Protein AF-A0A1W9TWG0-F1 (afdb_monomer_lite)

Structure (mmCIF, N/CA/C/O backbone):
data_AF-A0A1W9TWG0-F1
#
_entry.id   AF-A0A1W9TWG0-F1
#
loop_
_atom_site.group_PDB
_atom_site.id
_atom_site.type_symbol
_atom_site.label_atom_id
_atom_site.label_alt_id
_atom_site.label_comp_id
_atom_site.label_asym_id
_atom_site.label_entity_id
_atom_site.label_seq_id
_atom_site.pdbx_PDB_ins_code
_atom_site.Cartn_x
_atom_site.Cartn_y
_atom_site.Cartn_z
_atom_site.occupancy
_atom_site.B_iso_or_equiv
_atom_site.auth_seq_id
_atom_site.auth_comp_id
_atom_site.auth_asym_id
_atom_site.auth_atom_id
_atom_site.pdbx_PDB_model_num
ATOM 1 N N . MET A 1 1 ? 49.965 -19.515 -111.717 1.00 33.22 1 MET A N 1
ATOM 2 C CA . MET A 1 1 ? 51.023 -20.525 -111.498 1.00 33.22 1 MET A CA 1
ATOM 3 C C . MET A 1 1 ? 50.526 -21.416 -110.362 1.00 33.22 1 MET A C 1
ATOM 5 O O . MET A 1 1 ? 50.340 -20.878 -109.284 1.00 33.22 1 MET A O 1
ATOM 9 N N . VAL A 1 2 ? 49.894 -22.566 -110.669 1.00 27.19 2 VAL A N 1
ATOM 10 C CA . VAL A 1 2 ? 50.520 -23.920 -110.771 1.00 27.19 2 VAL A CA 1
ATOM 11 C C . VAL A 1 2 ? 50.872 -24.399 -109.342 1.00 27.19 2 VAL A C 1
ATOM 13 O O . VAL A 1 2 ? 51.650 -23.713 -108.697 1.00 27.19 2 VAL A O 1
ATOM 16 N N . THR A 1 3 ? 50.314 -25.463 -108.739 1.00 30.88 3 THR A N 1
ATOM 17 C CA . THR A 1 3 ? 49.701 -26.704 -109.271 1.00 30.88 3 THR A CA 1
ATOM 18 C C . THR A 1 3 ? 48.896 -27.484 -108.217 1.00 30.88 3 THR A C 1
ATOM 20 O O . THR A 1 3 ? 49.193 -27.428 -107.026 1.00 30.88 3 THR A O 1
ATOM 23 N N . GLU A 1 4 ? 47.938 -28.272 -108.717 1.00 33.22 4 GLU A N 1
ATOM 24 C CA . GLU A 1 4 ? 47.316 -29.463 -108.116 1.00 33.22 4 GLU A CA 1
ATOM 25 C C . GLU A 1 4 ? 48.269 -30.676 -108.036 1.00 33.22 4 GLU A C 1
ATOM 27 O O . GLU A 1 4 ? 49.198 -30.784 -108.837 1.00 33.22 4 GLU A O 1
ATOM 32 N N . SER A 1 5 ? 47.976 -31.612 -107.120 1.00 31.58 5 SER A N 1
ATOM 33 C CA . SER A 1 5 ? 48.019 -33.102 -107.223 1.00 31.58 5 SER A CA 1
ATOM 34 C C . SER A 1 5 ? 48.034 -33.665 -105.784 1.00 31.58 5 SER A C 1
ATOM 36 O O . SER A 1 5 ? 48.698 -33.102 -104.924 1.00 31.58 5 SER A O 1
ATOM 38 N N . ASP A 1 6 ? 47.290 -34.683 -105.346 1.00 30.31 6 ASP A N 1
ATOM 39 C CA . ASP A 1 6 ? 46.602 -35.788 -106.011 1.00 30.31 6 ASP A CA 1
ATOM 40 C C . ASP A 1 6 ? 45.391 -36.263 -105.181 1.00 30.31 6 ASP A C 1
ATOM 42 O O . ASP A 1 6 ? 45.410 -36.262 -103.947 1.00 30.31 6 ASP A O 1
ATOM 46 N N . LYS A 1 7 ? 44.347 -36.741 -105.871 1.00 31.34 7 LYS A N 1
ATOM 47 C CA . LYS A 1 7 ? 43.267 -37.564 -105.303 1.00 31.34 7 LYS A CA 1
ATOM 48 C C . LYS A 1 7 ? 43.624 -39.047 -105.455 1.00 31.34 7 LYS A C 1
ATOM 50 O O . LYS A 1 7 ? 43.860 -39.498 -106.570 1.00 31.34 7 LYS A O 1
ATOM 55 N N . GLN A 1 8 ? 43.495 -39.831 -104.385 1.00 29.28 8 GLN A N 1
ATOM 56 C CA . GLN A 1 8 ? 43.175 -41.261 -104.473 1.00 29.28 8 GLN A CA 1
ATOM 57 C C . GLN A 1 8 ? 41.851 -41.523 -103.750 1.00 29.28 8 GLN A C 1
ATOM 59 O O . GLN A 1 8 ? 41.703 -41.241 -102.563 1.00 29.28 8 GLN A O 1
ATOM 64 N N . VAL A 1 9 ? 40.876 -42.040 -104.497 1.00 31.62 9 VAL A N 1
ATOM 65 C CA . VAL A 1 9 ? 39.598 -42.549 -103.990 1.00 31.62 9 VAL A CA 1
ATOM 66 C C . VAL A 1 9 ? 39.815 -44.001 -103.561 1.00 31.62 9 VAL A C 1
ATOM 68 O O . VAL A 1 9 ? 40.281 -44.806 -104.363 1.00 31.62 9 VAL A O 1
ATOM 71 N N . VAL A 1 10 ? 39.459 -44.339 -102.319 1.00 34.66 10 VAL A N 1
ATOM 72 C CA . VAL A 1 10 ? 39.312 -45.727 -101.852 1.00 34.66 10 VAL A CA 1
ATOM 73 C C . VAL A 1 10 ? 37.881 -45.911 -101.352 1.00 34.66 10 VAL A C 1
ATOM 75 O O . VAL A 1 10 ? 37.401 -45.158 -100.505 1.00 34.66 10 VAL A O 1
ATOM 78 N N . ASP A 1 11 ? 37.211 -46.898 -101.936 1.00 30.22 11 ASP A N 1
ATOM 79 C CA . ASP A 1 11 ? 35.809 -47.271 -101.756 1.00 30.22 11 ASP A CA 1
ATOM 80 C C . ASP A 1 11 ? 35.572 -47.927 -100.374 1.00 30.22 11 ASP A C 1
ATOM 82 O O . ASP A 1 11 ? 36.317 -48.825 -99.969 1.00 30.22 11 ASP A O 1
ATOM 86 N N . PHE A 1 12 ? 34.557 -47.486 -99.617 1.00 36.38 12 PHE A N 1
ATOM 87 C CA . PHE A 1 12 ? 34.280 -47.968 -98.252 1.00 36.38 12 PHE A CA 1
ATOM 88 C C . PHE A 1 12 ? 33.186 -49.049 -98.229 1.00 36.38 12 PHE A C 1
ATOM 90 O O . PHE A 1 12 ? 32.016 -48.796 -98.506 1.00 36.38 12 PHE A O 1
ATOM 97 N N . ASN A 1 13 ? 33.554 -50.257 -97.793 1.00 38.19 13 ASN A N 1
ATOM 98 C CA . ASN A 1 13 ? 32.655 -51.405 -97.643 1.00 38.19 13 ASN A CA 1
ATOM 99 C C . ASN A 1 13 ? 31.834 -51.312 -96.327 1.00 38.19 13 ASN A C 1
ATOM 101 O O . ASN A 1 13 ? 32.336 -51.564 -95.228 1.00 38.19 13 ASN A O 1
ATOM 105 N N . PHE A 1 14 ? 30.557 -50.928 -96.431 1.00 40.69 14 PHE A N 1
ATOM 106 C CA . PHE A 1 14 ? 29.644 -50.589 -95.322 1.00 40.69 14 PHE A CA 1
ATOM 107 C C . PHE A 1 14 ? 29.202 -51.694 -94.312 1.00 40.69 14 PHE A C 1
ATOM 109 O O . PHE A 1 14 ? 28.726 -51.318 -93.234 1.00 40.69 14 PHE A O 1
ATOM 116 N N . PRO A 1 15 ? 29.341 -53.025 -94.514 1.00 42.12 15 PRO A N 1
ATOM 117 C CA . PRO A 1 15 ? 28.798 -54.007 -93.555 1.00 42.12 15 PRO A CA 1
ATOM 118 C C . PRO A 1 15 ? 29.625 -54.229 -92.272 1.00 42.12 15 PRO A C 1
ATOM 120 O O . PRO A 1 15 ? 29.089 -54.719 -91.276 1.00 42.12 15 PRO A O 1
ATOM 123 N N . VAL A 1 16 ? 30.914 -53.865 -92.242 1.00 44.03 16 VAL A N 1
ATOM 124 C CA . VAL A 1 16 ? 31.812 -54.120 -91.086 1.00 44.03 16 VAL A CA 1
ATOM 125 C C . VAL A 1 16 ? 31.687 -53.042 -89.994 1.00 44.03 16 VAL A C 1
ATOM 127 O O . VAL A 1 16 ? 31.912 -53.306 -88.809 1.00 44.03 16 VAL A O 1
ATOM 130 N N . LEU A 1 17 ? 31.236 -51.838 -90.357 1.00 39.91 17 LEU A N 1
ATOM 131 C CA . LEU A 1 17 ? 31.083 -50.701 -89.442 1.00 39.91 17 LEU A CA 1
ATOM 132 C C . LEU A 1 17 ? 29.897 -50.843 -88.476 1.00 39.91 17 LEU A C 1
ATOM 134 O O . LEU A 1 17 ? 29.969 -50.336 -87.357 1.00 39.91 17 LEU A O 1
ATOM 138 N N . LYS A 1 18 ? 28.840 -51.583 -88.837 1.00 42.19 18 LYS A N 1
ATOM 139 C CA . LYS A 1 18 ? 27.609 -51.680 -88.025 1.00 42.19 18 LYS A CA 1
ATOM 140 C C . LYS A 1 18 ? 27.750 -52.575 -86.781 1.00 42.19 18 LYS A C 1
ATOM 142 O O . LYS A 1 18 ? 27.095 -52.332 -85.774 1.00 42.19 18 LYS A O 1
ATOM 147 N N . LYS A 1 19 ? 28.644 -53.576 -86.808 1.00 43.97 19 LYS A N 1
ATOM 148 C CA . LYS A 1 19 ? 28.924 -54.451 -85.646 1.00 43.97 19 LYS A CA 1
ATOM 149 C C . LYS A 1 19 ? 29.915 -53.840 -84.646 1.00 43.97 19 LYS A C 1
ATOM 151 O O . LYS A 1 19 ? 29.795 -54.101 -83.455 1.00 43.97 19 LYS A O 1
ATOM 156 N N . ARG A 1 20 ? 30.867 -53.010 -85.100 1.00 43.84 20 ARG A N 1
ATOM 157 C CA . ARG A 1 20 ? 31.838 -52.325 -84.219 1.00 43.84 20 ARG A CA 1
ATOM 158 C C . ARG A 1 20 ? 31.270 -51.064 -83.559 1.00 43.84 20 ARG A C 1
ATOM 160 O O . ARG A 1 20 ? 31.568 -50.816 -82.398 1.00 43.84 20 ARG A O 1
ATOM 167 N N . THR A 1 21 ? 30.404 -50.314 -84.242 1.00 47.66 21 THR A N 1
ATOM 168 C CA . THR A 1 21 ? 29.765 -49.108 -83.673 1.00 47.66 21 THR A CA 1
ATOM 169 C C . THR A 1 21 ? 28.798 -49.425 -82.528 1.00 47.66 21 THR A C 1
ATOM 171 O O . THR A 1 21 ? 28.795 -48.714 -81.529 1.00 47.66 21 THR A O 1
ATOM 174 N N . GLY A 1 22 ? 28.047 -50.531 -82.602 1.00 45.66 22 GLY A N 1
ATOM 175 C CA . GLY A 1 22 ? 27.127 -50.941 -81.529 1.00 45.66 22 GLY A CA 1
ATOM 176 C C . GLY A 1 22 ? 27.809 -51.334 -80.209 1.00 45.66 22 GLY A C 1
ATOM 177 O O . GLY A 1 22 ? 27.237 -51.120 -79.144 1.00 45.66 22 GLY A O 1
ATOM 178 N N . ILE A 1 23 ? 29.036 -51.866 -80.259 1.00 50.47 23 ILE A N 1
ATOM 179 C CA . ILE A 1 23 ? 29.819 -52.224 -79.062 1.00 50.47 23 ILE A CA 1
ATOM 180 C C . ILE A 1 23 ? 30.427 -50.965 -78.430 1.00 50.47 23 ILE A C 1
ATOM 182 O O . ILE A 1 23 ? 30.284 -50.762 -77.229 1.00 50.47 23 ILE A O 1
ATOM 186 N N . VAL A 1 24 ? 30.992 -50.068 -79.245 1.00 49.44 24 VAL A N 1
ATOM 187 C CA . VAL A 1 24 ? 31.608 -48.813 -78.776 1.00 49.44 24 VAL A CA 1
ATOM 188 C C . VAL A 1 24 ? 30.578 -47.867 -78.146 1.00 49.44 24 VAL A C 1
ATOM 190 O O . VAL A 1 24 ? 30.860 -47.262 -77.118 1.00 49.44 24 VAL A O 1
ATOM 193 N N . ILE A 1 25 ? 29.361 -47.776 -78.697 1.00 49.97 25 ILE A N 1
ATOM 194 C CA . ILE A 1 25 ? 28.283 -46.953 -78.117 1.00 49.97 25 ILE A CA 1
ATOM 195 C C . ILE A 1 25 ? 27.791 -47.541 -76.782 1.00 49.97 25 ILE A C 1
ATOM 197 O O . ILE A 1 25 ? 27.509 -46.796 -75.844 1.00 49.97 25 ILE A O 1
ATOM 201 N N . LYS A 1 26 ? 27.730 -48.875 -76.661 1.00 52.06 26 LYS A N 1
ATOM 202 C CA . LYS A 1 26 ? 27.318 -49.554 -75.423 1.00 52.06 26 LYS A CA 1
ATOM 203 C C . LYS A 1 26 ? 28.380 -49.428 -74.323 1.00 52.06 26 LYS A C 1
ATOM 205 O O . LYS A 1 26 ? 28.030 -49.175 -73.175 1.00 52.06 26 LYS A O 1
ATOM 210 N N . GLU A 1 27 ? 29.661 -49.544 -74.668 1.00 51.03 27 GLU A N 1
ATOM 211 C CA . GLU A 1 27 ? 30.779 -49.354 -73.733 1.00 51.03 27 GLU A CA 1
ATOM 212 C C . GLU A 1 27 ? 30.947 -47.889 -73.309 1.00 51.03 27 GLU A C 1
ATOM 214 O O . GLU A 1 27 ? 31.139 -47.623 -72.123 1.00 51.03 27 GLU A O 1
ATOM 219 N N . ALA A 1 28 ? 30.781 -46.933 -74.231 1.00 51.81 28 ALA A N 1
ATOM 220 C CA . ALA A 1 28 ? 30.782 -45.505 -73.912 1.00 51.81 28 ALA A CA 1
ATOM 221 C C . ALA A 1 28 ? 29.622 -45.131 -72.972 1.00 51.81 28 ALA A C 1
ATOM 223 O O . ALA A 1 28 ? 29.836 -44.431 -71.987 1.00 51.81 28 ALA A O 1
ATOM 224 N N . GLY A 1 29 ? 28.416 -45.667 -73.205 1.00 53.62 29 GLY A N 1
ATOM 225 C CA . GLY A 1 29 ? 27.268 -45.464 -72.316 1.00 53.62 29 GLY A CA 1
ATOM 226 C C . GLY A 1 29 ? 27.478 -46.038 -70.909 1.00 53.62 29 GLY A C 1
ATOM 227 O O . GLY A 1 29 ? 27.144 -45.384 -69.923 1.00 53.62 29 GLY A O 1
ATOM 228 N N . VAL A 1 30 ? 28.082 -47.227 -70.787 1.00 58.00 30 VAL A N 1
ATOM 229 C CA . VAL A 1 30 ? 28.415 -47.835 -69.483 1.00 58.00 30 VAL A CA 1
ATOM 230 C C . VAL A 1 30 ? 29.501 -47.043 -68.751 1.00 58.00 30 VAL A C 1
ATOM 232 O O . VAL A 1 30 ? 29.401 -46.871 -67.536 1.00 58.00 30 VAL A O 1
ATOM 235 N N . PHE A 1 31 ? 30.502 -46.528 -69.469 1.00 56.81 31 PHE A N 1
ATOM 236 C CA . PHE A 1 31 ? 31.526 -45.650 -68.907 1.00 56.81 31 PHE A CA 1
ATOM 237 C C . PHE A 1 31 ? 30.899 -44.381 -68.328 1.00 56.81 31 PHE A C 1
ATOM 239 O O . PHE A 1 31 ? 31.026 -44.138 -67.132 1.00 56.81 31 PHE A O 1
ATOM 246 N N . THR A 1 32 ? 30.125 -43.638 -69.125 1.00 56.34 32 THR A N 1
ATOM 247 C CA . THR A 1 32 ? 29.472 -42.398 -68.679 1.00 56.34 32 THR A CA 1
ATOM 248 C C . THR A 1 32 ? 28.524 -42.634 -67.500 1.00 56.34 32 THR A C 1
ATOM 250 O O . THR A 1 32 ? 28.561 -41.883 -66.527 1.00 56.34 32 THR A O 1
ATOM 253 N N . LEU A 1 33 ? 27.721 -43.706 -67.530 1.00 59.66 33 LEU A N 1
ATOM 254 C CA . LEU A 1 33 ? 26.808 -44.047 -66.433 1.00 59.66 33 LEU A CA 1
ATOM 255 C C . LEU A 1 33 ? 27.543 -44.388 -65.131 1.00 59.66 33 LEU A C 1
ATOM 257 O O . LEU A 1 33 ? 27.070 -44.016 -64.061 1.00 59.66 33 LEU A O 1
ATOM 261 N N . ARG A 1 34 ? 28.682 -45.090 -65.191 1.00 62.81 34 ARG A N 1
ATOM 262 C CA . ARG A 1 34 ? 29.454 -45.444 -63.988 1.00 62.81 34 ARG A CA 1
ATOM 263 C C . ARG A 1 34 ? 30.319 -44.288 -63.480 1.00 62.81 34 ARG A C 1
ATOM 265 O O . ARG A 1 34 ? 30.462 -44.154 -62.271 1.00 62.81 34 ARG A O 1
ATOM 272 N N . THR A 1 35 ? 30.805 -43.399 -64.348 1.00 61.53 35 THR A N 1
ATOM 273 C CA . THR A 1 35 ? 31.479 -42.157 -63.927 1.00 61.53 35 THR A CA 1
ATOM 274 C C . THR A 1 35 ? 30.525 -41.224 -63.175 1.00 61.53 35 THR A C 1
ATOM 276 O O . THR A 1 35 ? 30.912 -40.629 -62.174 1.00 61.53 35 THR A O 1
ATOM 279 N N . LEU A 1 36 ? 29.253 -41.152 -63.588 1.00 63.12 36 LEU A N 1
ATOM 280 C CA . LEU A 1 36 ? 28.221 -40.367 -62.897 1.00 63.12 36 LEU A CA 1
ATOM 281 C C . LEU A 1 36 ? 27.833 -40.926 -61.515 1.00 63.12 36 LEU A C 1
ATOM 283 O O . LEU A 1 36 ? 27.272 -40.188 -60.709 1.00 63.12 36 LEU A O 1
ATOM 287 N N . LYS A 1 37 ? 28.149 -42.192 -61.208 1.00 67.62 37 LYS A N 1
ATOM 288 C CA . LYS A 1 37 ? 27.895 -42.792 -59.886 1.00 67.62 37 LYS A CA 1
ATOM 289 C C . LYS A 1 37 ? 28.909 -42.380 -58.816 1.00 67.62 37 LYS A C 1
ATOM 291 O O . LYS A 1 37 ? 28.565 -42.397 -57.643 1.00 67.62 37 LYS A O 1
ATOM 296 N N . ILE A 1 38 ? 30.122 -41.969 -59.192 1.00 64.25 38 ILE A N 1
ATOM 297 C CA . ILE A 1 38 ? 31.173 -41.597 -58.228 1.00 64.25 38 ILE A CA 1
ATOM 298 C C . ILE A 1 38 ? 30.805 -40.329 -57.428 1.00 64.25 38 ILE A C 1
ATOM 300 O O . ILE A 1 38 ? 30.892 -40.369 -56.203 1.00 64.25 38 ILE A O 1
ATOM 304 N N . PRO A 1 39 ? 30.333 -39.224 -58.047 1.00 57.94 39 PRO A N 1
ATOM 305 C CA . PRO A 1 39 ? 29.839 -38.067 -57.296 1.00 57.94 39 PRO A CA 1
ATOM 306 C C . PRO A 1 39 ? 28.661 -38.399 -56.374 1.00 57.94 39 PRO A C 1
ATOM 308 O O . PRO A 1 39 ? 28.531 -37.797 -55.316 1.00 57.94 39 PRO A O 1
ATOM 311 N N . ILE A 1 40 ? 27.816 -39.361 -56.764 1.00 67.88 40 ILE A N 1
ATOM 312 C CA . ILE A 1 40 ? 26.667 -39.808 -55.964 1.00 67.88 40 ILE A CA 1
ATOM 313 C C . ILE A 1 40 ? 27.150 -40.575 -54.726 1.00 67.88 40 ILE A C 1
ATOM 315 O O . ILE A 1 40 ? 26.675 -40.314 -53.628 1.00 67.88 40 ILE A O 1
ATOM 319 N N . ALA A 1 41 ? 28.150 -41.442 -54.875 1.00 68.38 41 ALA A N 1
ATOM 320 C CA . ALA A 1 41 ? 28.737 -42.199 -53.769 1.00 68.38 41 ALA A CA 1
ATOM 321 C C . ALA A 1 41 ? 29.561 -41.339 -52.786 1.00 68.38 41 ALA A C 1
ATOM 323 O O . ALA A 1 41 ? 29.883 -41.783 -51.691 1.00 68.38 41 ALA A O 1
ATOM 324 N N . LEU A 1 42 ? 29.888 -40.092 -53.146 1.00 65.50 42 LEU A N 1
ATOM 325 C CA . LEU A 1 42 ? 30.499 -39.104 -52.244 1.00 65.50 42 LEU A CA 1
ATOM 326 C C . LEU A 1 42 ? 29.474 -38.390 -51.347 1.00 65.50 42 LEU A C 1
ATOM 328 O O . LEU A 1 42 ? 29.866 -37.736 -50.377 1.00 65.50 42 LEU A O 1
ATOM 332 N N . ILE A 1 43 ? 28.173 -38.493 -51.650 1.00 69.50 43 ILE A N 1
ATOM 333 C CA . ILE A 1 43 ? 27.111 -37.807 -50.902 1.00 69.50 43 ILE A CA 1
ATOM 334 C C . ILE A 1 43 ? 27.097 -38.222 -49.421 1.00 69.50 43 ILE A C 1
ATOM 336 O O . ILE A 1 43 ? 27.150 -37.310 -48.592 1.00 69.50 43 ILE A O 1
ATOM 340 N N . PRO A 1 44 ? 27.109 -39.518 -49.049 1.00 72.31 44 PRO A N 1
ATOM 341 C CA . PRO A 1 44 ? 27.108 -39.932 -47.643 1.00 72.31 44 PRO A CA 1
ATOM 342 C C . PRO A 1 44 ? 28.305 -39.368 -46.868 1.00 72.31 44 PRO A C 1
ATOM 344 O O . PRO A 1 44 ? 28.151 -38.813 -45.782 1.00 72.31 44 PRO A O 1
ATOM 347 N N . LEU A 1 45 ? 29.494 -39.392 -47.477 1.00 68.06 45 LEU A N 1
ATOM 348 C CA . LEU A 1 45 ? 30.717 -38.860 -46.875 1.00 68.06 45 LEU A CA 1
ATOM 349 C C . LEU A 1 45 ? 30.643 -37.337 -46.668 1.00 68.06 45 LEU A C 1
ATOM 351 O O . LEU A 1 45 ? 31.057 -36.815 -45.635 1.00 68.06 45 LEU A O 1
ATOM 355 N N . SER A 1 46 ? 30.072 -36.616 -47.638 1.00 62.81 46 SER A N 1
ATOM 356 C CA . SER A 1 46 ? 29.847 -35.171 -47.529 1.00 62.81 46 SER A CA 1
ATOM 357 C C . SER A 1 46 ? 28.791 -34.818 -46.477 1.00 62.81 46 SER A C 1
ATOM 359 O O . SER A 1 46 ? 28.938 -33.826 -45.765 1.00 62.81 46 SER A O 1
ATOM 361 N N . GLN A 1 47 ? 27.758 -35.650 -46.319 1.00 68.25 47 GLN A N 1
ATOM 362 C CA . GLN A 1 47 ? 26.720 -35.460 -45.310 1.00 68.25 47 GLN A CA 1
ATOM 363 C C . GLN A 1 47 ? 27.288 -35.610 -43.899 1.00 68.25 47 GLN A C 1
ATOM 365 O O . GLN A 1 47 ? 26.979 -34.783 -43.048 1.00 68.25 47 GLN A O 1
ATOM 370 N N . LEU A 1 48 ? 28.201 -36.559 -43.671 1.00 69.25 48 LEU A N 1
ATOM 371 C CA . LEU A 1 48 ? 28.884 -36.714 -42.381 1.00 69.25 48 LEU A CA 1
ATOM 372 C C . LEU A 1 48 ? 29.708 -35.491 -41.962 1.00 69.25 48 LEU A C 1
ATOM 374 O O . LEU A 1 48 ? 29.972 -35.334 -40.775 1.00 69.25 48 LEU A O 1
ATOM 378 N N . LEU A 1 49 ? 30.099 -34.619 -42.892 1.00 60.66 49 LEU A N 1
ATOM 379 C CA . LEU A 1 49 ? 30.802 -33.367 -42.591 1.00 60.66 49 LEU A CA 1
ATOM 380 C C . LEU A 1 49 ? 29.848 -32.188 -42.356 1.00 60.66 49 LEU A C 1
ATOM 382 O O . LEU A 1 49 ? 30.209 -31.235 -41.669 1.00 60.66 49 LEU A O 1
ATOM 386 N N . VAL A 1 50 ? 28.647 -32.238 -42.934 1.00 61.91 50 VAL A N 1
ATOM 387 C CA . VAL A 1 50 ? 27.674 -31.133 -42.926 1.00 61.91 50 VAL A CA 1
ATOM 388 C C . VAL A 1 50 ? 26.638 -31.281 -41.807 1.00 61.91 50 VAL A C 1
ATOM 390 O O . VAL A 1 50 ? 26.086 -30.281 -41.349 1.00 61.91 50 VAL A O 1
ATOM 393 N N . THR A 1 51 ? 26.363 -32.503 -41.346 1.00 69.62 51 THR A N 1
ATOM 394 C CA . THR A 1 51 ? 25.385 -32.754 -40.280 1.00 69.62 51 THR A CA 1
ATOM 395 C C . THR A 1 51 ? 25.841 -32.206 -38.928 1.00 69.62 51 THR A C 1
ATOM 397 O O . THR A 1 51 ? 27.022 -32.217 -38.584 1.00 69.62 51 THR A O 1
ATOM 400 N N . SER A 1 52 ? 24.876 -31.734 -38.137 1.00 58.81 52 SER A N 1
ATOM 401 C CA . SER A 1 52 ? 25.105 -31.148 -36.809 1.00 58.81 52 SER A CA 1
ATOM 402 C C . SER A 1 52 ? 25.315 -32.172 -35.689 1.00 58.81 52 SER A C 1
ATOM 404 O O . SER A 1 52 ? 25.707 -31.779 -34.589 1.00 58.81 52 SER A O 1
ATOM 406 N N . GLU A 1 53 ? 25.002 -33.441 -35.950 1.00 73.94 53 GLU A N 1
ATOM 407 C CA . GLU A 1 53 ? 25.168 -34.567 -35.026 1.00 73.94 53 GLU A CA 1
ATOM 408 C C . GLU A 1 53 ? 26.564 -35.175 -35.154 1.00 73.94 53 GLU A C 1
ATOM 410 O O . GLU A 1 53 ? 27.173 -35.114 -36.226 1.00 73.94 53 GLU A O 1
ATOM 415 N N . ASP A 1 54 ? 27.066 -35.754 -34.066 1.00 75.12 54 ASP A N 1
ATOM 416 C CA . ASP A 1 54 ? 28.382 -36.385 -34.043 1.00 75.12 54 ASP A CA 1
ATOM 417 C C . ASP A 1 54 ? 28.383 -37.610 -34.959 1.00 75.12 54 ASP A C 1
ATOM 419 O O . ASP A 1 54 ? 27.475 -38.443 -34.933 1.00 75.12 54 ASP A O 1
ATOM 423 N N . SER A 1 55 ? 29.409 -37.708 -35.797 1.00 80.25 55 SER A N 1
ATOM 424 C CA . SER A 1 55 ? 29.579 -38.846 -36.691 1.00 80.25 55 SER A CA 1
ATOM 425 C C . SER A 1 55 ? 30.108 -40.036 -35.898 1.00 80.25 55 SER A C 1
ATOM 427 O O . SER A 1 55 ? 30.987 -39.885 -35.048 1.00 80.25 55 SER A O 1
ATOM 429 N N . THR A 1 56 ? 29.604 -41.229 -36.196 1.00 81.00 56 THR A N 1
ATOM 430 C CA . THR A 1 56 ? 30.106 -42.486 -35.627 1.00 81.00 56 THR A CA 1
ATOM 431 C C . THR A 1 56 ? 31.085 -43.168 -36.580 1.00 81.00 56 THR A C 1
ATOM 433 O O . THR A 1 56 ? 31.107 -42.910 -37.786 1.00 81.00 56 THR A O 1
ATOM 436 N N . ARG A 1 57 ? 31.902 -44.076 -36.036 1.00 75.75 57 ARG A N 1
ATOM 437 C CA . ARG A 1 57 ? 32.828 -44.897 -36.827 1.00 75.75 57 ARG A CA 1
ATOM 438 C C . ARG A 1 57 ? 32.108 -45.743 -37.871 1.00 75.75 57 ARG A C 1
ATOM 440 O O . ARG A 1 57 ? 32.566 -45.810 -39.004 1.00 75.75 57 ARG A O 1
ATOM 447 N N . GLU A 1 58 ? 30.992 -46.348 -37.487 1.00 79.25 58 GLU A N 1
ATOM 448 C CA . GLU A 1 58 ? 30.178 -47.201 -38.357 1.00 79.25 58 GLU A CA 1
ATOM 449 C C . GLU A 1 58 ? 29.684 -46.413 -39.573 1.00 79.25 58 GLU A C 1
ATOM 451 O O . GLU A 1 58 ? 29.924 -46.816 -40.705 1.00 79.25 58 GLU A O 1
ATOM 456 N N . GLN A 1 59 ? 29.149 -45.208 -39.352 1.00 78.25 59 GLN A N 1
ATOM 457 C CA . GLN A 1 59 ? 28.689 -44.333 -40.432 1.00 78.25 59 GLN A CA 1
ATOM 458 C C . GLN A 1 59 ? 29.806 -43.918 -41.401 1.00 78.25 59 GLN A C 1
ATOM 460 O O . GLN A 1 59 ? 29.581 -43.869 -42.610 1.00 78.25 59 GLN A O 1
ATOM 465 N N . LEU A 1 60 ? 31.006 -43.604 -40.895 1.00 73.25 60 LEU A N 1
ATOM 466 C CA . LEU A 1 60 ? 32.147 -43.278 -41.756 1.00 73.25 60 LEU A CA 1
ATOM 467 C C . LEU A 1 60 ? 32.618 -44.503 -42.548 1.00 73.25 60 LEU A C 1
ATOM 469 O O . LEU A 1 60 ? 32.935 -44.367 -43.729 1.00 73.25 60 LEU A O 1
ATOM 473 N N . SER A 1 61 ? 32.644 -45.680 -41.918 1.00 75.00 61 SER A N 1
ATOM 474 C CA . SER A 1 61 ? 33.035 -46.932 -42.570 1.00 75.00 61 SER A CA 1
ATOM 475 C C . SER A 1 61 ? 32.068 -47.297 -43.696 1.00 75.00 61 SER A C 1
ATOM 477 O O . SER A 1 61 ? 32.512 -47.573 -44.809 1.00 75.00 61 SER A O 1
ATOM 479 N N . ASP A 1 62 ? 30.760 -47.183 -43.455 1.00 78.88 62 ASP A N 1
ATOM 480 C CA . ASP A 1 62 ? 29.718 -47.446 -44.452 1.00 78.88 62 ASP A CA 1
ATOM 481 C C . ASP A 1 62 ? 29.809 -46.474 -45.638 1.00 78.88 62 ASP A C 1
ATOM 483 O O . ASP A 1 62 ? 29.765 -46.886 -46.799 1.00 78.88 62 ASP A O 1
ATOM 487 N N . ALA A 1 63 ? 30.014 -45.180 -45.362 1.00 74.19 63 ALA A N 1
ATOM 488 C CA . ALA A 1 63 ? 30.173 -44.160 -46.397 1.00 74.19 63 ALA A CA 1
ATOM 489 C C . ALA A 1 63 ? 31.448 -44.362 -47.239 1.00 74.19 63 ALA A C 1
ATOM 491 O O . ALA A 1 63 ? 31.441 -44.127 -48.450 1.00 74.19 63 ALA A O 1
ATOM 492 N N . LEU A 1 64 ? 32.548 -44.799 -46.616 1.00 71.50 64 LEU A N 1
ATOM 493 C CA . LEU A 1 64 ? 33.775 -45.162 -47.324 1.00 71.50 64 LEU A CA 1
ATOM 494 C C . LEU A 1 64 ? 33.573 -46.430 -48.156 1.00 71.50 64 LEU A C 1
ATOM 496 O O . LEU A 1 64 ? 33.990 -46.465 -49.312 1.00 71.50 64 LEU A O 1
ATOM 500 N N . ASP A 1 65 ? 32.917 -47.451 -47.611 1.00 76.94 65 ASP A N 1
ATOM 501 C CA . ASP A 1 65 ? 32.669 -48.707 -48.313 1.00 76.94 65 ASP A CA 1
ATOM 502 C C . ASP A 1 65 ? 31.765 -48.497 -49.546 1.00 76.94 65 ASP A C 1
ATOM 504 O O . ASP A 1 65 ? 32.081 -49.018 -50.616 1.00 76.94 65 ASP A O 1
ATOM 508 N N . GLU A 1 66 ? 30.732 -47.649 -49.471 1.00 76.31 66 GLU A N 1
ATOM 509 C CA . GLU A 1 66 ? 29.883 -47.286 -50.622 1.00 76.31 66 GLU A CA 1
ATOM 510 C C . GLU A 1 66 ? 30.654 -46.524 -51.720 1.00 76.31 66 GLU A C 1
ATOM 512 O O . GLU A 1 66 ? 30.482 -46.767 -52.928 1.00 76.31 66 GLU A O 1
ATOM 517 N N . LEU A 1 67 ? 31.560 -45.632 -51.309 1.00 71.06 67 LEU A N 1
ATOM 518 C CA . LEU A 1 67 ? 32.460 -44.919 -52.210 1.00 71.06 67 LEU A CA 1
ATOM 519 C C . LEU A 1 67 ? 33.432 -45.879 -52.904 1.00 71.06 67 LEU A C 1
ATOM 521 O O . LEU A 1 67 ? 33.582 -45.828 -54.129 1.00 71.06 67 LEU A O 1
ATOM 525 N N . PHE A 1 68 ? 34.073 -46.770 -52.146 1.00 67.25 68 PHE A N 1
ATOM 526 C CA . PHE A 1 68 ? 35.024 -47.737 -52.683 1.00 67.25 68 PHE A CA 1
ATOM 527 C C . PHE A 1 68 ? 34.345 -48.752 -53.604 1.00 67.25 68 PHE A C 1
ATOM 529 O O . PHE A 1 68 ? 34.862 -48.986 -54.691 1.00 67.25 68 PHE A O 1
ATOM 536 N N . GLU A 1 69 ? 33.164 -49.273 -53.268 1.00 73.81 69 GLU A N 1
ATOM 537 C CA . GLU A 1 69 ? 32.360 -50.127 -54.163 1.00 73.81 69 GLU A CA 1
ATOM 538 C C . GLU A 1 69 ? 32.057 -49.436 -55.502 1.00 73.81 69 GLU A C 1
ATOM 540 O O . GLU A 1 69 ? 32.225 -50.007 -56.589 1.00 73.81 69 GLU A O 1
ATOM 545 N N . SER A 1 70 ? 31.699 -48.152 -55.452 1.00 69.81 70 SER A N 1
ATOM 546 C CA . SER A 1 70 ? 31.469 -47.357 -56.660 1.00 69.81 70 SER A CA 1
ATOM 547 C C . SER A 1 70 ? 32.745 -47.176 -57.491 1.00 69.81 70 SER A C 1
ATOM 549 O O . SER A 1 70 ? 32.684 -47.260 -58.722 1.00 69.81 70 SER A O 1
ATOM 551 N N . LEU A 1 71 ? 33.904 -47.014 -56.844 1.00 63.22 71 LEU A N 1
ATOM 552 C CA . LEU A 1 71 ? 35.218 -46.931 -57.494 1.00 63.22 71 LEU A CA 1
ATOM 553 C C . LEU A 1 71 ? 35.687 -48.281 -58.073 1.00 63.22 71 LEU A C 1
ATOM 555 O O . LEU A 1 71 ? 36.182 -48.314 -59.204 1.00 63.22 71 LEU A O 1
ATOM 559 N N . TYR A 1 72 ? 35.479 -49.403 -57.373 1.00 64.19 72 TYR A N 1
ATOM 560 C CA . TYR A 1 72 ? 35.788 -50.750 -57.878 1.00 64.19 72 TYR A CA 1
ATOM 561 C C . TYR A 1 72 ? 34.951 -51.096 -59.108 1.00 64.19 72 TYR A C 1
ATOM 563 O O . TYR A 1 72 ? 35.444 -51.712 -60.054 1.00 64.19 72 TYR A O 1
ATOM 571 N N . SER A 1 73 ? 33.693 -50.654 -59.139 1.00 64.94 73 SER A N 1
ATOM 572 C CA . SER A 1 73 ? 32.807 -50.883 -60.277 1.00 64.94 73 SER A CA 1
ATOM 573 C C . SER A 1 73 ? 33.148 -50.024 -61.509 1.00 64.94 73 SER A C 1
ATOM 575 O O . SER A 1 73 ? 32.590 -50.252 -62.586 1.00 64.94 73 SER A O 1
ATOM 577 N N . HIS A 1 74 ? 34.049 -49.044 -61.417 1.00 67.81 74 HIS A N 1
ATOM 578 C CA . HIS A 1 74 ? 34.340 -48.146 -62.532 1.00 67.81 74 HIS A CA 1
ATOM 579 C C . HIS A 1 74 ? 35.132 -48.852 -63.664 1.00 67.81 74 HIS A C 1
ATOM 581 O O . HIS A 1 74 ? 36.117 -49.540 -63.401 1.00 67.81 74 HIS A O 1
ATOM 587 N N . PRO A 1 75 ? 34.772 -48.680 -64.954 1.00 53.66 75 PRO A N 1
ATOM 588 C CA . PRO A 1 75 ? 35.402 -49.420 -66.055 1.00 53.66 75 PRO A CA 1
ATOM 589 C C . PRO A 1 75 ? 36.886 -49.082 -66.286 1.00 53.66 75 PRO A C 1
ATOM 591 O O . PRO A 1 75 ? 37.603 -49.888 -66.875 1.00 53.66 75 PRO A O 1
ATOM 594 N N . LEU A 1 76 ? 37.384 -47.945 -65.778 1.00 53.88 76 LEU A N 1
ATOM 595 C CA . LEU A 1 76 ? 38.829 -47.651 -65.759 1.00 53.88 76 LEU A CA 1
ATOM 596 C C . LEU A 1 76 ? 39.619 -48.665 -64.922 1.00 53.88 76 LEU A C 1
ATOM 598 O O . LEU A 1 76 ? 40.749 -48.973 -65.281 1.00 53.88 76 LEU A O 1
ATOM 602 N N . THR A 1 77 ? 39.022 -49.226 -63.871 1.00 54.56 77 THR A N 1
ATOM 603 C CA . THR A 1 77 ? 39.679 -50.151 -62.936 1.00 54.56 77 THR A CA 1
ATOM 604 C C . THR A 1 77 ? 39.957 -51.520 -63.577 1.00 54.56 77 THR A C 1
ATOM 606 O O . THR A 1 77 ? 40.899 -52.197 -63.186 1.00 54.56 77 THR A O 1
ATOM 609 N N . GLN A 1 78 ? 39.197 -51.912 -64.614 1.00 51.44 78 GLN A N 1
ATOM 610 C CA . GLN A 1 78 ? 39.393 -53.169 -65.363 1.00 51.44 78 GLN A CA 1
ATOM 611 C C . GLN A 1 78 ? 40.186 -53.006 -66.678 1.00 51.44 78 GLN A C 1
ATOM 613 O O . GLN A 1 78 ? 40.729 -53.982 -67.198 1.00 51.44 78 GLN A O 1
ATOM 618 N N . TYR A 1 79 ? 40.289 -51.793 -67.234 1.00 49.12 79 TYR A N 1
ATOM 619 C CA . TYR A 1 79 ? 40.977 -51.532 -68.513 1.00 49.12 79 TYR A CA 1
ATOM 620 C C . TYR A 1 79 ? 42.456 -51.114 -68.376 1.00 49.12 79 TYR A C 1
ATOM 622 O O . TYR A 1 79 ? 43.171 -50.992 -69.379 1.00 49.12 79 TYR A O 1
ATOM 630 N N . THR A 1 80 ? 42.949 -50.974 -67.147 1.00 48.09 80 THR A N 1
ATOM 631 C CA . THR A 1 80 ? 44.319 -50.564 -66.796 1.00 48.09 80 THR A CA 1
ATOM 632 C C . THR A 1 80 ? 45.410 -51.575 -67.156 1.00 48.09 80 THR A C 1
ATOM 634 O O . THR A 1 80 ? 46.567 -51.186 -67.208 1.00 48.09 80 THR A O 1
ATOM 637 N N . HIS A 1 81 ? 45.118 -52.829 -67.513 1.00 45.09 81 HIS A N 1
ATOM 638 C CA . HIS A 1 81 ? 46.181 -53.757 -67.940 1.00 45.09 81 HIS A CA 1
ATOM 639 C C . HIS A 1 81 ? 46.508 -53.647 -69.446 1.00 45.09 81 HIS A C 1
ATOM 641 O O . HIS A 1 81 ? 47.671 -53.623 -69.850 1.00 45.09 81 HIS A O 1
ATOM 647 N N . LYS A 1 82 ? 45.499 -53.558 -70.328 1.00 42.31 82 LYS A N 1
ATOM 648 C CA . LYS A 1 82 ? 45.716 -53.575 -71.795 1.00 42.31 82 LYS A CA 1
ATOM 649 C C . LYS A 1 82 ? 46.167 -52.226 -72.352 1.00 42.31 82 LYS A C 1
ATOM 651 O O . LYS A 1 82 ? 47.006 -52.192 -73.251 1.00 42.31 82 LYS A O 1
ATOM 656 N N . LEU A 1 83 ? 45.642 -51.128 -71.809 1.00 42.94 83 LEU A N 1
ATOM 657 C CA . LEU A 1 83 ? 45.990 -49.777 -72.248 1.00 42.94 83 LEU A CA 1
ATOM 658 C C . LEU A 1 83 ? 47.416 -49.400 -71.816 1.00 42.94 83 LEU A C 1
ATOM 660 O O . LEU A 1 83 ? 48.163 -48.812 -72.591 1.00 42.94 83 LEU A O 1
ATOM 664 N N . THR A 1 84 ? 47.833 -49.831 -70.626 1.00 46.31 84 THR A N 1
ATOM 665 C CA . THR A 1 84 ? 49.162 -49.538 -70.071 1.00 46.31 84 THR A CA 1
ATOM 666 C C . THR A 1 84 ? 50.257 -50.320 -70.791 1.00 46.31 84 THR A C 1
ATOM 668 O O . THR A 1 84 ? 51.279 -49.739 -71.136 1.00 46.31 84 THR A O 1
ATOM 671 N N . VAL A 1 85 ? 50.024 -51.589 -71.157 1.00 48.97 85 VAL A N 1
ATOM 672 C CA . VAL A 1 85 ? 50.939 -52.355 -72.030 1.00 48.97 85 VAL A CA 1
ATOM 673 C C . VAL A 1 85 ? 51.011 -51.747 -73.437 1.00 48.97 85 VAL A C 1
ATOM 675 O O . VAL A 1 85 ? 52.095 -51.650 -74.011 1.00 48.97 85 VAL A O 1
ATOM 678 N N . TYR A 1 86 ? 49.883 -51.286 -73.986 1.00 47.34 86 TYR A N 1
ATOM 679 C CA . TYR A 1 86 ? 49.826 -50.652 -75.307 1.00 47.34 86 TYR A CA 1
ATOM 680 C C . TYR A 1 86 ? 50.567 -49.303 -75.357 1.00 47.34 86 TYR A C 1
ATOM 682 O O . TYR A 1 86 ? 51.296 -49.035 -76.313 1.00 47.34 86 TYR A O 1
ATOM 690 N N . LEU A 1 87 ? 50.441 -48.477 -74.314 1.00 46.12 87 LEU A N 1
ATOM 691 C CA . LEU A 1 87 ? 51.099 -47.168 -74.215 1.00 46.12 87 LEU A CA 1
ATOM 692 C C . LEU A 1 87 ? 52.590 -47.279 -73.840 1.00 46.12 87 LEU A C 1
ATOM 694 O O . LEU A 1 87 ? 53.403 -46.511 -74.359 1.00 46.12 87 LEU A O 1
ATOM 698 N N . ARG A 1 88 ? 52.975 -48.292 -73.045 1.00 48.28 88 ARG A N 1
ATOM 699 C CA . ARG A 1 88 ? 54.375 -48.613 -72.697 1.00 48.28 88 ARG A CA 1
ATOM 700 C C . ARG A 1 88 ? 55.156 -49.156 -73.907 1.00 48.28 88 ARG A C 1
ATOM 702 O O . ARG A 1 88 ? 56.321 -48.825 -74.076 1.00 48.28 88 ARG A O 1
ATOM 709 N N . LYS A 1 89 ? 54.499 -49.885 -74.826 1.00 44.59 89 LYS A N 1
ATOM 710 C CA . LYS A 1 89 ? 55.097 -50.377 -76.090 1.00 44.59 89 LYS A CA 1
ATOM 711 C C . LYS A 1 89 ? 55.346 -49.277 -77.136 1.00 44.59 89 LYS A C 1
ATOM 713 O O . LYS A 1 89 ? 56.063 -49.509 -78.105 1.00 44.59 89 LYS A O 1
ATOM 718 N N . ARG A 1 90 ? 54.748 -48.093 -76.959 1.00 45.50 90 ARG A N 1
ATOM 719 C CA . ARG A 1 90 ? 54.937 -46.913 -77.820 1.00 45.50 90 ARG A CA 1
ATOM 720 C C . ARG A 1 90 ? 55.773 -45.800 -77.171 1.00 45.50 90 ARG A C 1
ATOM 722 O O . ARG A 1 90 ? 55.863 -44.730 -77.759 1.00 45.50 90 ARG A O 1
ATOM 729 N N . ASN A 1 91 ? 56.386 -46.037 -76.003 1.00 39.50 91 ASN A N 1
ATOM 730 C CA . ASN A 1 91 ? 57.161 -45.036 -75.247 1.00 39.50 91 ASN A CA 1
ATOM 731 C C . ASN A 1 91 ? 56.402 -43.715 -74.992 1.00 39.50 91 ASN A C 1
ATOM 733 O O . ASN A 1 91 ? 57.008 -42.651 -74.908 1.00 39.50 91 ASN A O 1
ATOM 737 N N . LEU A 1 92 ? 55.071 -43.770 -74.869 1.00 43.69 92 LEU A N 1
ATOM 738 C CA . LEU A 1 92 ? 54.226 -42.583 -74.678 1.00 43.69 92 LEU A CA 1
ATOM 739 C C . LEU A 1 92 ? 53.977 -42.239 -73.198 1.00 43.69 92 LEU A C 1
ATOM 741 O O . LEU A 1 92 ? 53.293 -41.259 -72.919 1.00 43.69 92 LEU A O 1
ATOM 745 N N . ILE A 1 93 ? 54.517 -43.018 -72.251 1.00 37.50 93 ILE A N 1
ATOM 746 C CA . ILE A 1 93 ? 54.479 -42.718 -70.809 1.00 37.50 93 ILE A CA 1
ATOM 747 C C . ILE A 1 93 ? 55.827 -43.109 -70.158 1.00 37.50 93 ILE A C 1
ATOM 749 O O . ILE A 1 93 ? 56.190 -44.286 -70.246 1.00 37.50 93 ILE A O 1
ATOM 753 N N . PRO A 1 94 ? 56.552 -42.177 -69.499 1.00 33.84 94 PRO A N 1
ATOM 754 C CA . PRO A 1 94 ? 57.674 -42.462 -68.595 1.00 33.84 94 PRO A CA 1
ATOM 755 C C . PRO A 1 94 ? 57.267 -42.548 -67.098 1.00 33.84 94 PRO A C 1
ATOM 757 O O . PRO A 1 94 ? 56.175 -42.132 -66.716 1.00 33.84 94 PRO A O 1
ATOM 760 N N . ASN A 1 95 ? 58.160 -43.123 -66.275 1.00 46.75 95 ASN A N 1
ATOM 761 C CA . ASN A 1 95 ? 58.004 -43.571 -64.871 1.00 46.75 95 ASN A CA 1
ATOM 762 C C . ASN A 1 95 ? 57.654 -42.508 -63.794 1.00 46.75 95 ASN A C 1
ATOM 764 O O . ASN A 1 95 ? 57.933 -41.325 -63.958 1.00 46.75 95 ASN A O 1
ATOM 768 N N . GLU A 1 96 ? 57.134 -43.019 -62.660 1.00 44.12 96 GLU A N 1
ATOM 769 C CA . GLU A 1 96 ? 57.092 -42.535 -61.250 1.00 44.12 96 GLU A CA 1
ATOM 770 C C . GLU A 1 96 ? 56.581 -41.107 -60.930 1.00 44.12 96 GLU A C 1
ATOM 772 O O . GLU A 1 96 ? 55.825 -40.942 -59.976 1.00 44.12 96 GLU A O 1
ATOM 777 N N . GLN A 1 97 ? 56.872 -40.077 -61.724 1.00 44.16 97 GLN A N 1
ATOM 778 C CA . GLN A 1 97 ? 56.585 -38.678 -61.356 1.00 44.16 97 GLN A CA 1
ATOM 779 C C . GLN A 1 97 ? 55.120 -38.242 -61.523 1.00 44.16 97 GLN A C 1
ATOM 781 O O . GLN A 1 97 ? 54.705 -37.230 -60.962 1.00 44.16 97 GLN A O 1
ATOM 786 N N . THR A 1 98 ? 54.300 -38.950 -62.298 1.00 51.03 98 THR A N 1
ATOM 787 C CA . THR A 1 98 ? 52.924 -38.504 -62.594 1.00 51.03 98 THR A CA 1
ATOM 788 C C . THR A 1 98 ? 51.915 -38.849 -61.496 1.00 51.03 98 THR A C 1
ATOM 790 O O . THR A 1 98 ? 50.981 -38.079 -61.280 1.00 51.03 98 THR A O 1
ATOM 793 N N . THR A 1 99 ? 52.117 -39.939 -60.752 1.00 48.84 99 THR A N 1
ATOM 794 C CA . THR A 1 99 ? 51.220 -40.343 -59.653 1.00 48.84 99 THR A CA 1
ATOM 795 C C . THR A 1 99 ? 51.387 -39.442 -58.427 1.00 48.84 99 THR A C 1
ATOM 797 O O . THR A 1 99 ? 50.395 -38.995 -57.858 1.00 48.84 99 THR A O 1
ATOM 800 N N . GLU A 1 100 ? 52.626 -39.090 -58.070 1.00 51.53 100 GLU A N 1
ATOM 801 C CA . GLU A 1 100 ? 52.926 -38.137 -56.990 1.00 51.53 100 GLU A CA 1
ATOM 802 C C . GLU A 1 100 ? 52.340 -36.750 -57.296 1.00 51.53 100 GLU A C 1
ATOM 804 O O . GLU A 1 100 ? 51.657 -36.155 -56.462 1.00 51.53 100 GLU A O 1
ATOM 809 N N . ASN A 1 101 ? 52.500 -36.278 -58.536 1.00 49.50 101 ASN A N 1
ATOM 810 C CA . ASN A 1 101 ? 51.935 -35.004 -58.981 1.00 49.50 101 ASN A CA 1
ATOM 811 C C . ASN A 1 101 ? 50.398 -34.992 -58.976 1.00 49.50 101 ASN A C 1
ATOM 813 O O . ASN A 1 101 ? 49.798 -33.958 -58.679 1.00 49.50 101 ASN A O 1
ATOM 817 N N . LEU A 1 102 ? 49.744 -36.124 -59.259 1.00 47.00 102 LEU A N 1
ATOM 818 C CA . LEU A 1 102 ? 48.287 -36.238 -59.184 1.00 47.00 102 LEU A CA 1
ATOM 819 C C . LEU A 1 102 ? 47.787 -36.185 -57.732 1.00 47.00 102 LEU A C 1
ATOM 821 O O . LEU A 1 102 ? 46.832 -35.463 -57.446 1.00 47.00 102 LEU A O 1
ATOM 825 N N . ILE A 1 103 ? 48.445 -36.894 -56.808 1.00 49.75 103 ILE A N 1
ATOM 826 C CA . ILE A 1 103 ? 48.101 -36.860 -55.376 1.00 49.75 103 ILE A CA 1
ATOM 827 C C . ILE A 1 103 ? 48.342 -35.448 -54.823 1.00 49.75 103 ILE A C 1
ATOM 829 O O . ILE A 1 103 ? 47.480 -34.898 -54.139 1.00 49.75 103 ILE A O 1
ATOM 833 N N . MET A 1 104 ? 49.454 -34.809 -55.196 1.00 53.41 104 MET A N 1
ATOM 834 C CA . MET A 1 104 ? 49.779 -33.431 -54.814 1.00 53.41 104 MET A CA 1
ATOM 835 C C . MET A 1 104 ? 48.762 -32.422 -55.350 1.00 53.41 104 MET A C 1
ATOM 837 O O . MET A 1 104 ? 48.356 -31.507 -54.633 1.00 53.41 104 MET A O 1
ATOM 841 N N . TYR A 1 105 ? 48.272 -32.622 -56.572 1.00 49.91 105 TYR A N 1
ATOM 842 C CA . TYR A 1 105 ? 47.201 -31.810 -57.135 1.00 49.91 105 TYR A CA 1
ATOM 843 C C . TYR A 1 105 ? 45.880 -31.969 -56.364 1.00 49.91 105 TYR A C 1
ATOM 845 O O . TYR A 1 105 ? 45.263 -30.966 -56.005 1.00 49.91 105 TYR A O 1
ATOM 853 N N . VAL A 1 106 ? 45.457 -33.201 -56.057 1.00 48.03 106 VAL A N 1
ATOM 854 C CA . VAL A 1 106 ? 44.196 -33.466 -55.338 1.00 48.03 106 VAL A CA 1
ATOM 855 C C . VAL A 1 106 ? 44.244 -32.931 -53.905 1.00 48.03 106 VAL A C 1
ATOM 857 O O . VAL A 1 106 ? 43.316 -32.244 -53.482 1.00 48.03 106 VAL A O 1
ATOM 860 N N . VAL A 1 107 ? 45.339 -33.160 -53.177 1.00 51.06 107 VAL A N 1
ATOM 861 C CA . VAL A 1 107 ? 45.516 -32.667 -51.800 1.00 51.06 107 VAL A CA 1
ATOM 862 C C . VAL A 1 107 ? 45.536 -31.136 -51.762 1.00 51.06 107 VAL A C 1
ATOM 864 O O . VAL A 1 107 ? 44.863 -30.538 -50.925 1.00 51.06 107 VAL A O 1
ATOM 867 N N . ASN A 1 108 ? 46.201 -30.481 -52.720 1.00 52.91 108 ASN A N 1
ATOM 868 C CA . ASN A 1 108 ? 46.169 -29.020 -52.830 1.00 52.91 108 ASN A CA 1
ATOM 869 C C . ASN A 1 108 ? 44.762 -28.483 -53.137 1.00 52.91 108 ASN A C 1
ATOM 871 O O . ASN A 1 108 ? 44.371 -27.455 -52.587 1.00 52.91 108 ASN A O 1
ATOM 875 N N . GLN A 1 109 ? 43.968 -29.172 -53.964 1.00 50.00 109 GLN A N 1
ATOM 876 C CA . GLN A 1 109 ? 42.572 -28.783 -54.203 1.00 50.00 109 GLN A CA 1
ATOM 877 C C . GLN A 1 109 ? 41.701 -28.916 -52.944 1.00 50.00 109 GLN A C 1
ATOM 879 O O . GLN A 1 109 ? 40.811 -28.091 -52.741 1.00 50.00 109 GLN A O 1
ATOM 884 N N . VAL A 1 110 ? 41.964 -29.908 -52.088 1.00 47.47 110 VAL A N 1
ATOM 885 C CA . VAL A 1 110 ? 41.259 -30.088 -50.808 1.00 47.47 110 VAL A CA 1
ATOM 886 C C . VAL A 1 110 ? 41.668 -29.016 -49.791 1.00 47.47 110 VAL A C 1
ATOM 888 O O . VAL A 1 110 ? 40.793 -28.433 -49.156 1.00 47.47 110 VAL A O 1
ATOM 891 N N . ILE A 1 111 ? 42.960 -28.676 -49.693 1.00 52.88 111 ILE A N 1
ATOM 892 C CA . ILE A 1 111 ? 43.457 -27.598 -48.816 1.00 52.88 111 ILE A CA 1
ATOM 893 C C . ILE A 1 111 ? 42.845 -26.246 -49.211 1.00 52.88 111 ILE A C 1
ATOM 895 O O . ILE A 1 111 ? 42.337 -25.527 -48.356 1.00 52.88 111 ILE A O 1
ATOM 899 N N . VAL A 1 112 ? 42.848 -25.908 -50.505 1.00 51.44 112 VAL A N 1
ATOM 900 C CA . VAL A 1 112 ? 42.334 -24.619 -51.012 1.00 51.44 112 VAL A CA 1
ATOM 901 C C . VAL A 1 112 ? 40.825 -24.470 -50.807 1.00 51.44 112 VAL A C 1
ATOM 903 O O . VAL A 1 112 ? 40.327 -23.357 -50.660 1.00 51.44 112 VAL A O 1
ATOM 906 N N . ARG A 1 113 ? 40.085 -25.581 -50.803 1.00 46.94 113 ARG A N 1
ATOM 907 C CA . ARG A 1 113 ? 38.627 -25.590 -50.618 1.00 46.94 113 ARG A CA 1
ATOM 908 C C . ARG A 1 113 ? 38.206 -25.857 -49.173 1.00 46.94 113 ARG A C 1
ATOM 910 O O . ARG A 1 113 ? 37.008 -25.881 -48.897 1.00 46.94 113 ARG A O 1
ATOM 917 N N . SER A 1 114 ? 39.163 -26.037 -48.263 1.00 42.34 114 SER A N 1
ATOM 918 C CA . SER A 1 114 ? 38.889 -26.178 -46.839 1.00 42.34 114 SER A CA 1
ATOM 919 C C . SER A 1 114 ? 38.413 -24.834 -46.269 1.00 42.34 114 SER A C 1
ATOM 921 O O . SER A 1 114 ? 39.106 -23.828 -46.424 1.00 42.34 114 SER A O 1
ATOM 923 N N . PRO A 1 115 ? 37.262 -24.780 -45.574 1.00 40.44 115 PRO A N 1
ATOM 924 C CA . PRO A 1 115 ? 36.755 -23.551 -44.959 1.00 40.44 115 PRO A CA 1
ATOM 925 C C . PRO A 1 115 ? 37.602 -23.062 -43.766 1.00 40.44 115 PRO A C 1
ATOM 927 O O . PRO A 1 115 ? 37.318 -22.000 -43.213 1.00 40.44 115 PRO A O 1
ATOM 930 N N . LEU A 1 116 ? 38.639 -23.814 -43.369 1.00 45.88 116 LEU A N 1
ATOM 931 C CA . LEU A 1 116 ? 39.599 -23.465 -42.319 1.00 45.88 116 LEU A CA 1
ATOM 932 C C . LEU A 1 116 ? 41.049 -23.726 -42.777 1.00 45.88 116 LEU A C 1
ATOM 934 O O . LEU A 1 116 ? 41.291 -24.714 -43.479 1.00 45.88 116 LEU A O 1
ATOM 938 N N . PRO A 1 117 ? 42.023 -22.890 -42.360 1.00 50.84 117 PRO A N 1
ATOM 939 C CA . PRO A 1 117 ? 43.432 -23.069 -42.707 1.00 50.84 117 PRO A CA 1
ATOM 940 C C . PRO A 1 117 ? 44.014 -24.311 -42.016 1.00 50.84 117 PRO A C 1
ATOM 942 O O . PRO A 1 117 ? 43.986 -24.419 -40.791 1.00 50.84 117 PRO A O 1
ATOM 945 N N . ILE A 1 118 ? 44.552 -25.246 -42.803 1.00 56.03 118 ILE A N 1
ATOM 946 C CA . ILE A 1 118 ? 45.200 -26.460 -42.288 1.00 56.03 118 ILE A CA 1
ATOM 947 C C . ILE A 1 118 ? 46.626 -26.102 -41.830 1.00 56.03 118 ILE A C 1
ATOM 949 O O . ILE A 1 118 ? 47.368 -25.508 -42.617 1.00 56.03 118 ILE A O 1
ATOM 953 N N . PRO A 1 119 ? 47.040 -26.442 -40.593 1.00 59.06 119 PRO A N 1
ATOM 954 C CA . PRO A 1 119 ? 48.381 -26.132 -40.102 1.00 59.06 119 PRO A CA 1
ATOM 955 C C . PRO A 1 119 ? 49.479 -26.765 -40.971 1.00 59.06 119 PRO A C 1
ATOM 957 O O . PRO A 1 119 ? 49.473 -27.973 -41.206 1.00 59.06 119 PRO A O 1
ATOM 960 N N . GLU A 1 120 ? 50.467 -25.967 -41.390 1.00 61.94 120 GLU A N 1
ATOM 961 C CA . GLU A 1 120 ? 51.618 -26.423 -42.193 1.00 61.94 120 GLU A CA 1
ATOM 962 C C . GLU A 1 120 ? 52.330 -27.690 -41.676 1.00 61.94 120 GLU A C 1
ATOM 964 O O . GLU A 1 120 ? 52.733 -28.503 -42.512 1.00 61.94 120 GLU A O 1
ATOM 969 N N . PRO A 1 121 ? 52.511 -27.900 -40.354 1.00 59.31 121 PRO A N 1
ATOM 970 C CA . PRO A 1 121 ? 53.169 -29.102 -39.844 1.00 59.31 121 PRO A CA 1
ATOM 971 C C . PRO A 1 121 ? 52.455 -30.394 -40.257 1.00 59.31 121 PRO A C 1
ATOM 973 O O . PRO A 1 121 ? 53.107 -31.333 -40.692 1.00 59.31 121 PRO A O 1
ATOM 976 N N . VAL A 1 122 ? 51.118 -30.403 -40.242 1.00 53.31 122 VAL A N 1
ATOM 977 C CA . VAL A 1 122 ? 50.300 -31.571 -40.618 1.00 53.31 122 VAL A CA 1
ATOM 978 C C . VAL A 1 122 ? 50.469 -31.904 -42.102 1.00 53.31 122 VAL A C 1
ATOM 980 O O . VAL A 1 122 ? 50.582 -33.068 -42.479 1.00 53.31 122 VAL A O 1
ATOM 983 N N . ILE A 1 123 ? 50.552 -30.874 -42.949 1.00 58.22 123 ILE A N 1
ATOM 984 C CA . ILE A 1 123 ? 50.803 -31.025 -44.387 1.00 58.22 123 ILE A CA 1
ATOM 985 C C . ILE A 1 123 ? 52.204 -31.612 -44.616 1.00 58.22 123 ILE A C 1
ATOM 987 O O . ILE A 1 123 ? 52.377 -32.507 -45.442 1.00 58.22 123 ILE A O 1
ATOM 991 N N . LYS A 1 124 ? 53.210 -31.137 -43.872 1.00 59.62 124 LYS A N 1
ATOM 992 C CA . LYS A 1 124 ? 54.589 -31.637 -43.974 1.00 59.62 124 LYS A CA 1
ATOM 993 C C . LYS A 1 124 ? 54.715 -33.096 -43.531 1.00 59.62 124 LYS A C 1
ATOM 995 O O . LYS A 1 124 ? 55.376 -33.856 -44.237 1.00 59.62 124 LYS A O 1
ATOM 1000 N N . GLU A 1 125 ? 54.062 -33.478 -42.435 1.00 56.59 125 GLU A N 1
ATOM 1001 C CA . GLU A 1 125 ? 54.036 -34.852 -41.910 1.00 56.59 125 GLU A CA 1
ATOM 1002 C C . GLU A 1 125 ? 53.388 -35.823 -42.911 1.00 56.59 125 GLU A C 1
ATOM 1004 O O . GLU A 1 125 ? 53.960 -36.859 -43.246 1.00 56.59 125 GLU A O 1
ATOM 1009 N N . PHE A 1 126 ? 52.232 -35.441 -43.471 1.00 59.19 126 PHE A N 1
ATOM 1010 C CA . PHE A 1 126 ? 51.514 -36.225 -44.479 1.00 59.19 126 PHE A CA 1
ATOM 1011 C C . PHE A 1 126 ? 52.398 -36.520 -45.698 1.00 59.19 126 PHE A C 1
ATOM 1013 O O . PHE A 1 126 ? 52.498 -37.660 -46.148 1.00 59.19 126 PHE A O 1
ATOM 1020 N N . TRP A 1 127 ? 53.106 -35.511 -46.212 1.00 61.69 127 TRP A N 1
ATOM 1021 C CA . TRP A 1 127 ? 54.002 -35.706 -47.351 1.00 61.69 127 TRP A CA 1
ATOM 1022 C C . TRP A 1 127 ? 55.291 -36.453 -47.006 1.00 61.69 127 TRP A C 1
ATOM 1024 O O . TRP A 1 127 ? 55.859 -37.102 -47.883 1.00 61.69 127 TRP A O 1
ATOM 1034 N N . ALA A 1 128 ? 55.777 -36.360 -45.765 1.00 61.44 128 ALA A N 1
ATOM 1035 C CA . ALA A 1 128 ? 56.926 -37.138 -45.312 1.00 61.44 128 ALA A CA 1
ATOM 1036 C C . ALA A 1 128 ? 56.606 -38.639 -45.330 1.00 61.44 128 ALA A C 1
ATOM 1038 O O . ALA A 1 128 ? 57.356 -39.396 -45.938 1.00 61.44 128 ALA A O 1
ATOM 1039 N N . PHE A 1 129 ? 55.437 -39.023 -44.810 1.00 57.56 129 PHE A N 1
ATOM 1040 C CA . PHE A 1 129 ? 54.931 -40.395 -44.851 1.00 57.56 129 PHE A CA 1
ATOM 1041 C C . PHE A 1 129 ? 54.822 -40.947 -46.283 1.00 57.56 129 PHE A C 1
ATOM 1043 O O . PHE A 1 129 ? 55.296 -42.045 -46.561 1.00 57.56 129 PHE A O 1
ATOM 1050 N N . PHE A 1 130 ? 54.257 -40.181 -47.226 1.00 54.62 130 PHE A N 1
ATOM 1051 C CA . PHE A 1 130 ? 54.137 -40.630 -48.621 1.00 54.62 130 PHE A CA 1
ATOM 1052 C C . PHE A 1 130 ? 55.493 -40.803 -49.313 1.00 54.62 130 PHE A C 1
ATOM 1054 O O . PHE A 1 130 ? 55.684 -41.766 -50.052 1.00 54.62 130 PHE A O 1
ATOM 1061 N N . ARG A 1 131 ? 56.453 -39.903 -49.067 1.00 60.81 131 ARG A N 1
ATOM 1062 C CA . ARG A 1 131 ? 57.811 -40.039 -49.616 1.00 60.81 131 ARG A CA 1
ATOM 1063 C C . ARG A 1 131 ? 58.538 -41.259 -49.054 1.00 60.81 131 ARG A C 1
ATOM 1065 O O . ARG A 1 131 ? 59.241 -41.930 -49.803 1.00 60.81 131 ARG A O 1
ATOM 1072 N N . GLU A 1 132 ? 58.349 -41.549 -47.771 1.00 56.22 132 GLU A N 1
ATOM 1073 C CA . GLU A 1 132 ? 58.925 -42.721 -47.107 1.00 56.22 132 GLU A CA 1
ATOM 1074 C C . GLU A 1 132 ? 58.315 -44.019 -47.668 1.00 56.22 132 GLU A C 1
ATOM 1076 O O . GLU A 1 132 ? 59.048 -44.911 -48.095 1.00 56.22 132 GLU A O 1
ATOM 1081 N N . LEU A 1 133 ? 56.988 -44.055 -47.838 1.00 49.38 133 LEU A N 1
ATOM 1082 C CA . LEU A 1 133 ? 56.248 -45.165 -48.448 1.00 49.38 133 LEU A CA 1
ATOM 1083 C C . LEU A 1 133 ? 56.681 -45.465 -49.899 1.00 49.38 133 LEU A C 1
ATOM 1085 O O . LEU A 1 133 ? 56.729 -46.625 -50.300 1.00 49.38 133 LEU A O 1
ATOM 1089 N N . PHE A 1 134 ? 57.011 -44.439 -50.694 1.00 52.16 134 PHE A N 1
ATOM 1090 C CA . PHE A 1 134 ? 57.474 -44.608 -52.081 1.00 52.16 134 PHE A CA 1
ATOM 1091 C C . PHE A 1 134 ? 58.961 -44.980 -52.211 1.00 52.16 134 PHE A C 1
ATOM 1093 O O . PHE A 1 134 ? 59.402 -45.338 -53.305 1.00 52.16 134 PHE A O 1
ATOM 1100 N N . SER A 1 135 ? 59.735 -44.906 -51.124 1.00 53.38 135 SER A N 1
ATOM 1101 C CA . SER A 1 135 ? 61.178 -45.179 -51.134 1.00 53.38 135 SER A CA 1
ATOM 1102 C C . SER A 1 135 ? 61.554 -46.651 -50.887 1.00 53.38 135 SER A C 1
ATOM 1104 O O . SER A 1 135 ? 62.684 -47.041 -51.181 1.00 53.38 135 SER A O 1
ATOM 1106 N N . GLU A 1 136 ? 60.606 -47.478 -50.429 1.00 47.59 136 GLU A N 1
ATOM 1107 C CA . GLU A 1 136 ? 60.786 -48.905 -50.113 1.00 47.59 136 GLU A CA 1
ATOM 1108 C C . GLU A 1 136 ? 60.786 -49.804 -51.380 1.00 47.59 136 GLU A C 1
ATOM 1110 O O . GLU A 1 136 ? 59.767 -49.910 -52.077 1.00 47.59 136 GLU A O 1
ATOM 1115 N N . PRO A 1 137 ? 61.903 -50.487 -51.717 1.00 44.88 137 PRO A N 1
ATOM 1116 C CA . PRO A 1 137 ? 62.042 -51.272 -52.950 1.00 44.88 137 PRO A CA 1
ATOM 1117 C C . PRO A 1 137 ? 61.110 -52.489 -53.054 1.00 44.88 137 PRO A C 1
ATOM 1119 O O . PRO A 1 137 ? 60.832 -52.936 -54.167 1.00 44.88 137 PRO A O 1
ATOM 1122 N N . GLU A 1 138 ? 60.609 -53.025 -51.937 1.00 48.25 138 GLU A N 1
ATOM 1123 C CA . GLU A 1 138 ? 59.715 -54.197 -51.934 1.00 48.25 138 GLU A CA 1
ATOM 1124 C C . GLU A 1 138 ? 58.276 -53.856 -52.371 1.00 48.25 138 GLU A C 1
ATOM 1126 O O . GLU A 1 138 ? 57.534 -54.730 -52.823 1.00 48.25 138 GLU A O 1
ATOM 1131 N N . ILE A 1 139 ? 57.895 -52.572 -52.363 1.00 47.97 139 ILE A N 1
ATOM 1132 C CA . ILE A 1 139 ? 56.565 -52.100 -52.790 1.00 47.97 139 ILE A CA 1
ATOM 1133 C C . ILE A 1 139 ? 56.519 -51.823 -54.310 1.00 47.97 139 ILE A C 1
ATOM 1135 O O . ILE A 1 139 ? 55.442 -51.751 -54.910 1.00 47.97 139 ILE A O 1
ATOM 1139 N N . LYS A 1 140 ? 57.676 -51.772 -54.994 1.00 43.28 140 LYS A N 1
ATOM 1140 C CA . LYS A 1 140 ? 57.790 -51.464 -56.440 1.00 43.28 140 LYS A CA 1
ATOM 1141 C C . LYS A 1 140 ? 57.070 -52.445 -57.374 1.00 43.28 140 LYS A C 1
ATOM 1143 O O . LYS A 1 140 ? 56.772 -52.083 -58.511 1.00 43.28 140 LYS A O 1
ATOM 1148 N N . GLY A 1 141 ? 56.769 -53.659 -56.911 1.00 48.09 141 GLY A N 1
ATOM 1149 C CA . GLY A 1 141 ? 55.992 -54.664 -57.650 1.00 48.09 141 GLY A CA 1
ATOM 1150 C C . GLY A 1 141 ? 54.491 -54.695 -57.332 1.00 48.09 141 GLY A C 1
ATOM 1151 O O . GLY A 1 141 ? 53.752 -55.398 -58.011 1.00 48.09 141 GLY A O 1
ATOM 1152 N N . LEU A 1 142 ? 54.025 -53.943 -56.328 1.00 45.06 142 LEU A N 1
ATOM 1153 C CA . LEU A 1 142 ? 52.656 -54.010 -55.788 1.00 45.06 142 LEU A CA 1
ATOM 1154 C C . LEU A 1 142 ? 51.736 -52.871 -56.259 1.00 45.06 142 LEU A C 1
ATOM 1156 O O . LEU A 1 142 ? 50.592 -52.768 -55.816 1.00 45.06 142 LEU A O 1
ATOM 1160 N N . MET A 1 143 ? 52.175 -52.061 -57.228 1.00 43.66 143 MET A N 1
ATOM 1161 C CA . MET A 1 143 ? 51.367 -51.002 -57.859 1.00 43.66 143 MET A CA 1
ATOM 1162 C C . MET A 1 143 ? 50.238 -51.516 -58.784 1.00 43.66 143 MET A C 1
ATOM 1164 O O . MET A 1 143 ? 49.748 -50.786 -59.645 1.00 43.66 143 MET A O 1
ATOM 1168 N N . GLU A 1 144 ? 49.786 -52.758 -58.595 1.00 46.22 144 GLU A N 1
ATOM 1169 C CA . GLU A 1 144 ? 48.548 -53.299 -59.174 1.00 46.22 144 GLU A CA 1
ATOM 1170 C C . GLU A 1 144 ? 47.410 -53.455 -58.135 1.00 46.22 144 GLU A C 1
ATOM 1172 O O . GLU A 1 144 ? 46.280 -53.740 -58.523 1.00 46.22 144 GLU A O 1
ATOM 1177 N N . LEU A 1 145 ? 47.638 -53.150 -56.845 1.00 47.91 145 LEU A N 1
ATOM 1178 C CA . LEU A 1 145 ? 46.618 -53.144 -55.773 1.00 47.91 145 LEU A CA 1
ATOM 1179 C C . LEU A 1 145 ? 46.390 -51.731 -55.200 1.00 47.91 145 LEU A C 1
ATOM 1181 O O . LEU A 1 145 ? 46.614 -51.452 -54.027 1.00 47.91 145 LEU A O 1
ATOM 1185 N N . ASN A 1 146 ? 45.962 -50.795 -56.048 1.00 53.69 146 ASN A N 1
ATOM 1186 C CA . ASN A 1 146 ? 45.951 -49.366 -55.700 1.00 53.69 146 ASN A CA 1
ATOM 1187 C C . ASN A 1 146 ? 44.739 -48.917 -54.848 1.00 53.69 146 ASN A C 1
ATOM 1189 O O . ASN A 1 146 ? 44.829 -47.915 -54.152 1.00 53.69 146 ASN A O 1
ATOM 1193 N N . LEU A 1 147 ? 43.602 -49.626 -54.878 1.00 52.88 147 LEU A N 1
ATOM 1194 C CA . LEU A 1 147 ? 42.399 -49.250 -54.106 1.00 52.88 147 LEU A CA 1
ATOM 1195 C C . LEU A 1 147 ? 42.279 -50.008 -52.776 1.00 52.88 147 LEU A C 1
ATOM 1197 O O . LEU A 1 147 ? 41.852 -49.421 -51.784 1.00 52.88 147 LEU A O 1
ATOM 1201 N N . ASP A 1 148 ? 42.721 -51.267 -52.729 1.00 52.47 148 ASP A N 1
ATOM 1202 C CA . ASP A 1 148 ? 42.648 -52.102 -51.522 1.00 52.47 148 ASP A CA 1
ATOM 1203 C C . ASP A 1 148 ? 43.584 -51.600 -50.420 1.00 52.47 148 ASP A C 1
ATOM 1205 O O . ASP A 1 148 ? 43.188 -51.522 -49.259 1.00 52.47 148 ASP A O 1
ATOM 1209 N N . ILE A 1 149 ? 44.797 -51.171 -50.784 1.00 55.94 149 ILE A N 1
ATOM 1210 C CA . ILE A 1 149 ? 45.752 -50.577 -49.837 1.00 55.94 149 ILE A CA 1
ATOM 1211 C C . ILE A 1 149 ? 45.201 -49.256 -49.281 1.00 55.94 149 ILE A C 1
ATOM 1213 O O . ILE A 1 149 ? 45.234 -49.039 -48.072 1.00 55.94 149 ILE A O 1
ATOM 1217 N N . VAL A 1 150 ? 44.626 -48.398 -50.132 1.00 53.97 150 VAL A N 1
ATOM 1218 C CA . VAL A 1 150 ? 44.024 -47.122 -49.703 1.00 53.97 150 VAL A CA 1
ATOM 1219 C C . VAL A 1 150 ? 42.826 -47.364 -48.780 1.00 53.97 150 VAL A C 1
ATOM 1221 O O . VAL A 1 150 ? 42.699 -46.683 -47.763 1.00 53.97 150 VAL A O 1
ATOM 1224 N N . ARG A 1 151 ? 41.988 -48.368 -49.068 1.00 60.56 151 ARG A N 1
ATOM 1225 C CA . ARG A 1 151 ? 40.871 -48.763 -48.198 1.00 60.56 151 ARG A CA 1
ATOM 1226 C C . ARG A 1 151 ? 41.363 -49.268 -46.840 1.00 60.56 151 ARG A C 1
ATOM 1228 O O . ARG A 1 151 ? 40.838 -48.840 -45.819 1.00 60.56 151 ARG A O 1
ATOM 1235 N N . VAL A 1 152 ? 42.383 -50.128 -46.802 1.00 57.31 152 VAL A N 1
ATOM 1236 C CA . VAL A 1 152 ? 42.948 -50.671 -45.548 1.00 57.31 152 VAL A CA 1
ATOM 1237 C C . VAL A 1 152 ? 43.590 -49.574 -44.696 1.00 57.31 152 VAL A C 1
ATOM 1239 O O . VAL A 1 152 ? 43.372 -49.526 -43.483 1.00 57.31 152 VAL A O 1
ATOM 1242 N N . VAL A 1 153 ? 44.328 -48.653 -45.319 1.00 57.03 153 VAL A N 1
ATOM 1243 C CA . VAL A 1 153 ? 44.911 -47.497 -44.625 1.00 57.03 153 VAL A CA 1
ATOM 1244 C C . VAL A 1 153 ? 43.803 -46.610 -44.053 1.00 57.03 153 VAL A C 1
ATOM 1246 O O . VAL A 1 153 ? 43.823 -46.318 -42.860 1.00 57.03 153 VAL A O 1
ATOM 1249 N N . LEU A 1 154 ? 42.781 -46.253 -44.840 1.00 56.41 154 LEU A N 1
ATOM 1250 C CA . LEU A 1 154 ? 41.656 -45.447 -44.348 1.00 56.41 154 LEU A CA 1
ATOM 1251 C C . LEU A 1 154 ? 40.890 -46.143 -43.212 1.00 56.41 154 LEU A C 1
ATOM 1253 O O . LEU A 1 154 ? 40.608 -45.490 -42.210 1.00 56.41 154 LEU A O 1
ATOM 1257 N N . LYS A 1 155 ? 40.651 -47.462 -43.298 1.00 62.06 155 LYS A N 1
ATOM 1258 C CA . LYS A 1 155 ? 40.029 -48.254 -42.215 1.00 62.06 155 LYS A CA 1
ATOM 1259 C C . LYS A 1 155 ? 40.846 -48.254 -40.921 1.00 62.06 155 LYS A C 1
ATOM 1261 O O . LYS A 1 155 ? 40.277 -48.314 -39.832 1.00 62.06 155 LYS A O 1
ATOM 1266 N N . THR A 1 156 ? 42.171 -48.163 -41.022 1.00 54.66 156 THR A N 1
ATOM 1267 C CA . THR A 1 156 ? 43.068 -48.108 -39.855 1.00 54.66 156 THR A CA 1
ATOM 1268 C C . THR A 1 156 ? 42.983 -46.755 -39.138 1.00 54.66 156 THR A C 1
ATOM 1270 O O . THR A 1 156 ? 43.069 -46.703 -37.913 1.00 54.66 156 THR A O 1
ATOM 1273 N N . TYR A 1 157 ? 42.748 -45.667 -39.881 1.00 57.25 157 TYR A N 1
ATOM 1274 C CA . TYR A 1 157 ? 42.661 -44.302 -39.345 1.00 57.25 157 TYR A CA 1
ATOM 1275 C C . TYR A 1 157 ? 41.228 -43.796 -39.106 1.00 57.25 157 TYR A C 1
ATOM 1277 O O . TYR A 1 157 ? 41.061 -42.697 -38.577 1.00 57.25 157 TYR A O 1
ATOM 1285 N N . GLU A 1 158 ? 40.197 -44.585 -39.424 1.00 65.81 158 GLU A N 1
ATOM 1286 C CA . GLU A 1 158 ? 38.779 -44.268 -39.185 1.00 65.81 158 GLU A CA 1
ATOM 1287 C C . GLU A 1 158 ? 38.492 -43.638 -37.807 1.00 65.81 158 GLU A C 1
ATOM 1289 O O . GLU A 1 158 ? 37.837 -42.594 -37.782 1.00 65.81 158 GLU A O 1
ATOM 1294 N N . PRO A 1 159 ? 38.971 -44.185 -36.664 1.00 56.22 159 PRO A N 1
ATOM 1295 C CA . PRO A 1 159 ? 38.660 -43.613 -35.351 1.00 56.22 159 PRO A CA 1
ATOM 1296 C C . PRO A 1 159 ? 39.181 -42.180 -35.186 1.00 56.22 159 PRO A C 1
ATOM 1298 O O . PRO A 1 159 ? 38.472 -41.317 -34.676 1.00 56.22 159 PRO A O 1
ATOM 1301 N N . LEU A 1 160 ? 40.393 -41.917 -35.681 1.00 51.50 160 LEU A N 1
ATOM 1302 C CA . LEU A 1 160 ? 41.021 -40.599 -35.627 1.00 51.50 160 LEU A CA 1
ATOM 1303 C C . LEU A 1 160 ? 40.315 -39.609 -36.563 1.00 51.50 160 LEU A C 1
ATOM 1305 O O . LEU A 1 160 ? 40.127 -38.446 -36.219 1.00 51.50 160 LEU A O 1
ATOM 1309 N N . ILE A 1 161 ? 39.893 -40.069 -37.745 1.00 61.59 161 ILE A N 1
ATOM 1310 C CA . ILE A 1 161 ? 39.155 -39.239 -38.706 1.00 61.59 161 ILE A CA 1
ATOM 1311 C C . ILE A 1 161 ? 37.805 -38.820 -38.112 1.00 61.59 161 ILE A C 1
ATOM 1313 O O . ILE A 1 161 ? 37.436 -37.652 -38.214 1.00 61.59 161 ILE A O 1
ATOM 1317 N N . VAL A 1 162 ? 37.093 -39.734 -37.447 1.00 65.12 162 VAL A N 1
ATOM 1318 C CA . VAL A 1 162 ? 35.836 -39.415 -36.751 1.00 65.12 162 VAL A CA 1
ATOM 1319 C C . VAL A 1 162 ? 36.055 -38.397 -35.635 1.00 65.12 162 VAL A C 1
ATOM 1321 O O . VAL A 1 162 ? 35.306 -37.425 -35.542 1.00 65.12 162 VAL A O 1
ATOM 1324 N N . GLU A 1 163 ? 37.094 -38.578 -34.822 1.00 55.81 163 GLU A N 1
ATOM 1325 C CA . GLU A 1 163 ? 37.434 -37.646 -33.744 1.00 55.81 163 GLU A CA 1
ATOM 1326 C C . GLU A 1 163 ? 37.716 -36.236 -34.283 1.00 55.81 163 GLU A C 1
ATOM 1328 O O . GLU A 1 163 ? 37.165 -35.254 -33.785 1.00 55.81 163 GLU A O 1
ATOM 1333 N N . VAL A 1 164 ? 38.487 -36.126 -35.368 1.00 56.56 164 VAL A N 1
ATOM 1334 C CA . VAL A 1 164 ? 38.770 -34.846 -36.034 1.00 56.56 164 VAL A CA 1
ATOM 1335 C C . VAL A 1 164 ? 37.500 -34.218 -36.617 1.00 56.56 164 VAL A C 1
ATOM 1337 O O . VAL A 1 164 ? 37.295 -33.013 -36.463 1.00 56.56 164 VAL A O 1
ATOM 1340 N N . ILE A 1 165 ? 36.624 -35.003 -37.254 1.00 61.19 165 ILE A N 1
ATOM 1341 C CA . ILE A 1 165 ? 35.342 -34.511 -37.787 1.00 61.19 165 ILE A CA 1
ATOM 1342 C C . ILE A 1 165 ? 34.475 -33.942 -36.660 1.00 61.19 165 ILE A C 1
ATOM 1344 O O . ILE A 1 165 ? 33.937 -32.842 -36.797 1.00 61.19 165 ILE A O 1
ATOM 1348 N N . ASN A 1 166 ? 34.373 -34.647 -35.535 1.00 65.31 166 ASN A N 1
ATOM 1349 C CA . ASN A 1 166 ? 33.555 -34.212 -34.405 1.00 65.31 166 ASN A CA 1
ATOM 1350 C C . ASN A 1 166 ? 34.154 -32.976 -33.710 1.00 65.31 166 ASN A C 1
ATOM 1352 O O . ASN A 1 166 ? 33.427 -32.020 -33.442 1.00 65.31 166 ASN A O 1
ATOM 1356 N N . LEU A 1 167 ? 35.481 -32.902 -33.547 1.00 58.12 167 LEU A N 1
ATOM 1357 C CA . LEU A 1 167 ? 36.164 -31.696 -33.052 1.00 58.12 167 LEU A CA 1
ATOM 1358 C C . LEU A 1 167 ? 35.931 -30.472 -33.957 1.00 58.12 167 LEU A C 1
ATOM 1360 O O . LEU A 1 167 ? 35.723 -29.356 -33.469 1.00 58.12 167 LEU A O 1
ATOM 1364 N N . LEU A 1 168 ? 35.926 -30.660 -35.281 1.00 56.91 168 LEU A N 1
ATOM 1365 C CA . LEU A 1 168 ? 35.616 -29.595 -36.240 1.00 56.91 168 LEU A CA 1
ATOM 1366 C C . LEU A 1 168 ? 34.152 -29.138 -36.142 1.00 56.91 168 LEU A C 1
ATOM 1368 O O . LEU A 1 168 ? 33.882 -27.932 -36.194 1.00 56.91 168 LEU A O 1
ATOM 1372 N N . LYS A 1 169 ? 33.214 -30.075 -35.953 1.00 68.31 169 LYS A N 1
ATOM 1373 C CA . LYS A 1 169 ? 31.790 -29.779 -35.725 1.00 68.31 169 LYS A CA 1
ATOM 1374 C C . LYS A 1 169 ? 31.574 -28.989 -34.435 1.00 68.31 169 LYS A C 1
ATOM 1376 O O . LYS A 1 169 ? 30.859 -27.984 -34.451 1.00 68.31 169 LYS A O 1
ATOM 1381 N N . ASP A 1 170 ? 32.244 -29.364 -33.350 1.00 67.00 170 ASP A N 1
ATOM 1382 C CA . ASP A 1 170 ? 32.172 -28.644 -32.077 1.00 67.00 170 ASP A CA 1
ATOM 1383 C C . ASP A 1 170 ? 32.717 -27.219 -32.183 1.00 67.00 170 ASP A C 1
ATOM 1385 O O . ASP A 1 170 ? 32.089 -26.266 -31.707 1.00 67.00 170 ASP A O 1
ATOM 1389 N N . MET A 1 171 ? 33.835 -27.027 -32.886 1.00 61.34 171 MET A N 1
ATOM 1390 C CA . MET A 1 171 ? 34.374 -25.690 -33.124 1.00 61.34 171 MET A CA 1
ATOM 1391 C C . MET A 1 171 ? 33.411 -24.821 -33.952 1.00 61.34 171 MET A C 1
ATOM 1393 O O . MET A 1 171 ? 33.237 -23.632 -33.662 1.00 61.34 171 MET A O 1
ATOM 1397 N N . HIS A 1 172 ? 32.735 -25.404 -34.947 1.00 64.44 172 HIS A N 1
ATOM 1398 C CA . HIS A 1 172 ? 31.699 -24.714 -35.717 1.00 64.44 172 HIS A CA 1
ATOM 1399 C C . HIS A 1 172 ? 30.505 -24.310 -34.837 1.00 64.44 172 HIS A C 1
ATOM 1401 O O . HIS A 1 172 ? 30.053 -23.162 -34.899 1.00 64.44 172 HIS A O 1
ATOM 1407 N N . ARG A 1 173 ? 30.044 -25.212 -33.961 1.00 65.69 173 ARG A N 1
ATOM 1408 C CA . ARG A 1 173 ? 28.950 -24.973 -33.005 1.00 65.69 173 ARG A CA 1
ATOM 1409 C C . ARG A 1 173 ? 29.282 -23.816 -32.054 1.00 65.69 173 ARG A C 1
ATOM 1411 O O . ARG A 1 173 ? 28.483 -22.889 -31.908 1.00 65.69 173 ARG A O 1
ATOM 1418 N N . ILE A 1 174 ? 30.488 -23.807 -31.482 1.00 66.56 174 ILE A N 1
ATOM 1419 C CA . ILE A 1 174 ? 30.974 -22.726 -30.605 1.00 66.56 174 ILE A CA 1
ATOM 1420 C C . ILE A 1 174 ? 31.033 -21.387 -31.356 1.00 66.56 174 ILE A C 1
ATOM 1422 O O . ILE A 1 174 ? 30.618 -20.354 -30.821 1.00 66.56 174 ILE A O 1
ATOM 1426 N N . ASN A 1 175 ? 31.509 -21.384 -32.603 1.00 69.50 175 ASN A N 1
ATOM 1427 C CA . ASN A 1 175 ? 31.601 -20.166 -33.409 1.00 69.50 175 ASN A CA 1
ATOM 1428 C C . ASN A 1 175 ? 30.229 -19.594 -33.787 1.00 69.50 175 ASN A C 1
ATOM 1430 O O . ASN A 1 175 ? 30.051 -18.376 -33.725 1.00 69.50 175 ASN A O 1
ATOM 1434 N N . GLN A 1 176 ? 29.242 -20.430 -34.123 1.00 67.56 176 GLN A N 1
ATOM 1435 C CA . GLN A 1 176 ? 27.884 -19.954 -34.408 1.00 67.56 176 GLN A CA 1
ATOM 1436 C C . GLN A 1 176 ? 27.238 -19.283 -33.188 1.00 67.56 176 GLN A C 1
ATOM 1438 O O . GLN A 1 176 ? 26.651 -18.205 -33.318 1.00 67.56 176 GLN A O 1
ATOM 1443 N N . VAL A 1 177 ? 27.389 -19.871 -31.995 1.00 67.56 177 VAL A N 1
ATOM 1444 C CA . VAL A 1 177 ? 26.879 -19.285 -30.743 1.00 67.56 177 VAL A CA 1
ATOM 1445 C C . VAL A 1 177 ? 27.545 -17.933 -30.468 1.00 67.56 177 VAL A C 1
ATOM 1447 O O . VAL A 1 177 ? 26.848 -16.938 -30.258 1.00 67.56 177 VAL A O 1
ATOM 1450 N N . LYS A 1 178 ? 28.878 -17.851 -30.572 1.00 63.69 178 LYS A N 1
ATOM 1451 C CA . LYS A 1 178 ? 29.618 -16.589 -30.385 1.00 63.69 178 LYS A CA 1
ATOM 1452 C C . LYS A 1 178 ? 29.265 -15.523 -31.428 1.00 63.69 178 LYS A C 1
ATOM 1454 O O . LYS A 1 178 ? 29.213 -14.340 -31.095 1.00 63.69 178 LYS A O 1
ATOM 1459 N N . MET A 1 179 ? 28.989 -15.904 -32.677 1.00 66.06 179 MET A N 1
ATOM 1460 C CA . MET A 1 179 ? 28.517 -14.966 -33.704 1.00 66.06 179 MET A CA 1
ATOM 1461 C C . MET A 1 179 ? 27.111 -14.459 -33.447 1.00 66.06 179 MET A C 1
ATOM 1463 O O . MET A 1 179 ? 26.859 -13.268 -33.632 1.00 66.06 179 MET A O 1
ATOM 1467 N N . LYS A 1 180 ? 26.216 -15.308 -32.943 1.00 62.59 180 LYS A N 1
ATOM 1468 C CA . LYS A 1 180 ? 24.893 -14.868 -32.497 1.00 62.59 180 LYS A CA 1
ATOM 1469 C C . LYS A 1 180 ? 25.004 -13.832 -31.373 1.00 62.59 180 LYS A C 1
ATOM 1471 O O . LYS A 1 180 ? 24.368 -12.783 -31.460 1.00 62.59 180 LYS A O 1
ATOM 1476 N N . GLU A 1 181 ? 25.856 -14.070 -30.375 1.00 61.97 181 GLU A N 1
ATOM 1477 C CA . GLU A 1 181 ? 26.123 -13.100 -29.301 1.00 61.97 181 GLU A CA 1
ATOM 1478 C C . GLU A 1 181 ? 26.729 -11.787 -29.823 1.00 61.97 181 GLU A C 1
ATOM 1480 O O . GLU A 1 181 ? 26.326 -10.698 -29.405 1.00 61.97 181 GLU A O 1
ATOM 1485 N N . LEU A 1 182 ? 27.680 -11.857 -30.761 1.00 57.84 182 LEU A N 1
ATOM 1486 C CA . LEU A 1 182 ? 28.288 -10.666 -31.357 1.00 57.84 182 LEU A CA 1
ATOM 1487 C C . LEU A 1 182 ? 27.264 -9.844 -32.152 1.00 57.84 182 LEU A C 1
ATOM 1489 O O . LEU A 1 182 ? 27.211 -8.623 -32.003 1.00 57.84 182 LEU A O 1
ATOM 1493 N N . MET A 1 183 ? 26.418 -10.494 -32.953 1.00 60.94 183 MET A N 1
ATOM 1494 C CA . MET A 1 183 ? 25.370 -9.821 -33.727 1.00 60.94 183 MET A CA 1
ATOM 1495 C C . MET A 1 183 ? 24.313 -9.174 -32.823 1.00 60.94 183 MET A C 1
ATOM 1497 O O . MET A 1 183 ? 23.856 -8.064 -33.113 1.00 60.94 183 MET A O 1
ATOM 1501 N N . GLN A 1 184 ? 23.982 -9.797 -31.686 1.00 60.38 184 GLN A N 1
ATOM 1502 C CA . GLN A 1 184 ? 23.150 -9.171 -30.652 1.00 60.38 184 GLN A CA 1
ATOM 1503 C C . GLN A 1 184 ? 23.808 -7.895 -30.103 1.00 60.38 184 GLN A C 1
ATOM 1505 O O . GLN A 1 184 ? 23.171 -6.842 -30.075 1.00 60.38 184 GLN A O 1
ATOM 1510 N N . LYS A 1 185 ? 25.103 -7.938 -29.756 1.00 63.53 185 LYS A N 1
ATOM 1511 C CA . LYS A 1 185 ? 25.844 -6.749 -29.286 1.00 63.53 185 LYS A CA 1
ATOM 1512 C C . LYS A 1 185 ? 25.915 -5.639 -30.342 1.00 63.53 185 LYS A C 1
ATOM 1514 O O . LYS A 1 185 ? 25.754 -4.470 -30.003 1.00 63.53 185 LYS A O 1
ATOM 1519 N N . ILE A 1 186 ? 26.101 -5.978 -31.619 1.00 64.94 186 ILE A N 1
ATOM 1520 C CA . ILE A 1 186 ? 26.109 -5.004 -32.726 1.00 64.94 186 ILE A CA 1
ATOM 1521 C C . ILE A 1 186 ? 24.738 -4.336 -32.893 1.00 64.94 186 ILE A C 1
ATOM 1523 O O . ILE A 1 186 ? 24.666 -3.128 -33.123 1.00 64.94 186 ILE A O 1
ATOM 1527 N N . THR A 1 187 ? 23.652 -5.100 -32.761 1.00 60.56 187 THR A N 1
ATOM 1528 C CA . THR A 1 187 ? 22.279 -4.571 -32.844 1.00 60.56 187 THR A CA 1
ATOM 1529 C C . THR A 1 187 ? 22.026 -3.538 -31.748 1.00 60.56 187 THR A C 1
ATOM 1531 O O . THR A 1 187 ? 21.525 -2.449 -32.024 1.00 60.56 187 THR A O 1
ATOM 1534 N N . VAL A 1 188 ? 22.478 -3.832 -30.530 1.00 61.84 188 VAL A N 1
ATOM 1535 C CA . VAL A 1 188 ? 22.421 -2.910 -29.393 1.00 61.84 188 VAL A CA 1
ATOM 1536 C C . VAL A 1 188 ? 23.211 -1.620 -29.666 1.00 61.84 188 VAL A C 1
ATOM 1538 O O . VAL A 1 188 ? 22.672 -0.528 -29.502 1.00 61.84 188 VAL A O 1
ATOM 1541 N N . ILE A 1 189 ? 24.446 -1.723 -30.173 1.00 64.88 189 ILE A N 1
ATOM 1542 C CA . ILE A 1 189 ? 25.275 -0.551 -30.520 1.00 64.88 189 ILE A CA 1
ATOM 1543 C C . ILE A 1 189 ? 24.609 0.316 -31.599 1.00 64.88 189 ILE A C 1
ATOM 1545 O O . ILE A 1 189 ? 24.661 1.544 -31.539 1.00 64.88 189 ILE A O 1
ATOM 1549 N N . ARG A 1 190 ? 23.962 -0.296 -32.599 1.00 62.00 190 ARG A N 1
ATOM 1550 C CA . ARG A 1 190 ? 23.203 0.457 -33.611 1.00 62.00 190 ARG A CA 1
ATOM 1551 C C . ARG A 1 190 ? 22.050 1.242 -32.985 1.00 62.00 190 ARG A C 1
ATOM 1553 O O . ARG A 1 190 ? 21.842 2.386 -33.383 1.00 62.00 190 ARG A O 1
ATOM 1560 N N . GLY A 1 191 ? 21.347 0.660 -32.012 1.00 60.50 191 GLY A N 1
ATOM 1561 C CA . GLY A 1 191 ? 20.320 1.352 -31.230 1.00 60.50 191 GLY A CA 1
ATOM 1562 C C . GLY A 1 191 ? 20.880 2.567 -30.486 1.00 60.50 191 GLY A C 1
ATOM 1563 O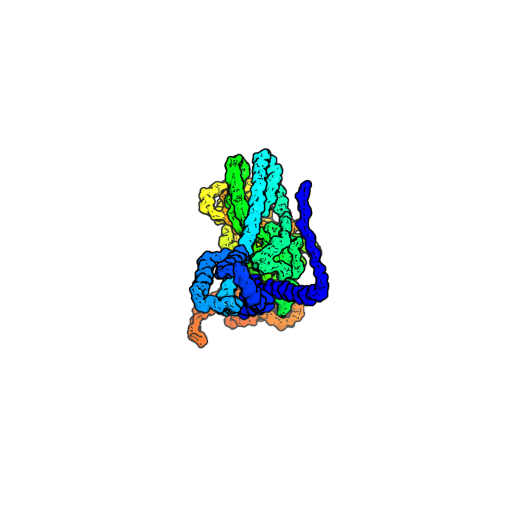 O . GLY A 1 191 ? 20.363 3.675 -30.635 1.00 60.50 191 GLY A O 1
ATOM 1564 N N . ASP A 1 192 ? 22.002 2.390 -29.788 1.00 63.66 192 ASP A N 1
ATOM 1565 C CA . ASP A 1 192 ? 22.694 3.460 -29.056 1.00 63.66 192 ASP A CA 1
ATOM 1566 C C . ASP A 1 192 ? 23.091 4.629 -29.986 1.00 63.66 192 ASP A C 1
ATOM 1568 O O . ASP A 1 192 ? 22.902 5.803 -29.659 1.00 63.66 192 ASP A O 1
ATOM 1572 N N . LEU A 1 193 ? 23.560 4.336 -31.205 1.00 62.88 193 LEU A N 1
ATOM 1573 C CA . LEU A 1 193 ? 23.902 5.361 -32.201 1.00 62.88 193 LEU A CA 1
ATOM 1574 C C . LEU A 1 193 ? 22.691 6.170 -32.689 1.00 62.88 193 LEU A C 1
ATOM 1576 O O . LEU A 1 193 ? 22.840 7.353 -33.010 1.00 62.88 193 LEU A O 1
ATOM 1580 N N . ILE A 1 194 ? 21.503 5.564 -32.763 1.00 66.06 194 ILE A N 1
ATOM 1581 C CA . ILE A 1 194 ? 20.265 6.278 -33.112 1.00 66.06 194 ILE A CA 1
ATOM 1582 C C . ILE A 1 194 ? 19.923 7.284 -32.007 1.00 66.06 194 ILE A C 1
ATOM 1584 O O . ILE A 1 194 ? 19.648 8.447 -32.315 1.00 66.06 194 ILE A O 1
ATOM 1588 N N . ILE A 1 195 ? 20.019 6.865 -30.740 1.00 62.50 195 ILE A N 1
ATOM 1589 C CA . ILE A 1 195 ? 19.782 7.721 -29.568 1.00 62.50 195 ILE A CA 1
ATOM 1590 C C . ILE A 1 195 ? 20.758 8.902 -29.569 1.00 62.50 195 ILE A C 1
ATOM 1592 O O . ILE A 1 195 ? 20.334 10.055 -29.508 1.00 62.50 195 ILE A O 1
ATOM 1596 N N . ILE A 1 196 ? 22.060 8.646 -29.725 1.00 64.38 196 ILE A N 1
ATOM 1597 C CA . ILE A 1 196 ? 23.087 9.700 -29.737 1.00 64.38 196 ILE A CA 1
ATOM 1598 C C . ILE A 1 196 ? 22.844 10.699 -30.874 1.00 64.38 196 ILE A C 1
ATOM 1600 O O . ILE A 1 196 ? 22.888 11.911 -30.658 1.00 64.38 196 ILE A O 1
ATOM 1604 N N . ARG A 1 197 ? 22.542 10.224 -32.091 1.00 65.25 197 ARG A N 1
ATOM 1605 C CA . ARG A 1 197 ? 22.227 11.108 -33.229 1.00 65.25 197 ARG A CA 1
ATOM 1606 C C . ARG A 1 197 ? 21.032 12.005 -32.935 1.00 65.25 197 ARG A C 1
ATOM 1608 O O . ARG A 1 197 ? 21.060 13.183 -33.287 1.00 65.25 197 ARG A O 1
ATOM 1615 N N . ARG A 1 198 ? 19.997 11.453 -32.303 1.00 70.00 198 ARG A N 1
ATOM 1616 C CA . ARG A 1 198 ? 18.808 12.190 -31.883 1.00 70.00 198 ARG A CA 1
ATOM 1617 C C . ARG A 1 198 ? 19.161 13.274 -30.852 1.00 70.00 198 ARG A C 1
ATOM 1619 O O . ARG A 1 198 ? 18.793 14.431 -31.035 1.00 70.00 198 ARG A O 1
ATOM 1626 N N . GLN A 1 199 ? 19.967 12.947 -29.843 1.00 65.81 199 GLN A N 1
ATOM 1627 C CA . GLN A 1 199 ? 20.421 13.917 -28.840 1.00 65.81 199 GLN A CA 1
ATOM 1628 C C . GLN A 1 199 ? 21.297 15.029 -29.447 1.00 65.81 199 GLN A C 1
ATOM 1630 O O . GLN A 1 199 ? 21.114 16.197 -29.118 1.00 65.81 199 GLN A O 1
ATOM 1635 N N . ILE A 1 200 ? 22.185 14.709 -30.396 1.00 66.88 200 ILE A N 1
ATOM 1636 C CA . ILE A 1 200 ? 22.984 15.713 -31.125 1.00 66.88 200 ILE A CA 1
ATOM 1637 C C . ILE A 1 200 ? 22.088 16.627 -31.969 1.00 66.88 200 ILE A C 1
ATOM 1639 O O . ILE A 1 200 ? 22.295 17.840 -31.987 1.00 66.88 200 ILE A O 1
ATOM 1643 N N . LYS A 1 201 ? 21.073 16.077 -32.650 1.00 68.62 201 LYS A N 1
ATOM 1644 C CA . LYS A 1 201 ? 20.093 16.890 -33.387 1.00 68.62 201 LYS A CA 1
ATOM 1645 C C . LYS A 1 201 ? 19.379 17.867 -32.464 1.00 68.62 201 LYS A C 1
ATOM 1647 O O . LYS A 1 201 ? 19.196 19.010 -32.863 1.00 68.62 201 LYS A O 1
ATOM 1652 N N . ALA A 1 202 ? 19.026 17.463 -31.247 1.00 67.00 202 ALA A N 1
ATOM 1653 C CA . ALA A 1 202 ? 18.367 18.342 -30.287 1.00 67.00 202 ALA A CA 1
ATOM 1654 C C . ALA A 1 202 ? 19.246 19.542 -29.870 1.00 67.00 202 ALA A C 1
ATOM 1656 O O . ALA A 1 202 ? 18.732 20.645 -29.687 1.00 67.00 202 ALA A O 1
ATOM 1657 N N . LEU A 1 203 ? 20.579 19.396 -29.840 1.00 66.00 203 LEU A N 1
ATOM 1658 C CA . LEU A 1 203 ? 21.497 20.508 -29.539 1.00 66.00 203 LEU A CA 1
ATOM 1659 C C . LEU A 1 203 ? 21.399 21.672 -30.542 1.00 66.00 203 LEU A C 1
ATOM 1661 O O . LEU A 1 203 ? 21.737 22.805 -30.198 1.00 66.00 203 LEU A O 1
ATOM 1665 N N . ARG A 1 204 ? 20.882 21.446 -31.761 1.00 71.31 204 ARG A N 1
ATOM 1666 C CA . ARG A 1 204 ? 20.665 22.518 -32.754 1.00 71.31 204 ARG A CA 1
ATOM 1667 C C . ARG A 1 204 ? 19.712 23.607 -32.260 1.00 71.31 204 ARG A C 1
ATOM 1669 O O . ARG A 1 204 ? 19.787 24.728 -32.749 1.00 71.31 204 ARG A O 1
ATOM 1676 N N . TYR A 1 205 ? 18.829 23.279 -31.314 1.00 70.44 205 TYR A N 1
ATOM 1677 C CA . TYR A 1 205 ? 17.843 24.203 -30.753 1.00 70.44 205 TYR A CA 1
ATOM 1678 C C . TYR A 1 205 ? 18.440 25.159 -29.710 1.00 70.44 205 TYR A C 1
ATOM 1680 O O . TYR A 1 205 ? 17.842 26.195 -29.436 1.00 70.44 205 TYR A O 1
ATOM 1688 N N . ILE A 1 206 ? 19.651 24.887 -29.208 1.00 67.00 206 ILE A N 1
ATOM 1689 C CA . ILE A 1 206 ? 20.334 25.729 -28.214 1.00 67.00 206 ILE A CA 1
ATOM 1690 C C . ILE A 1 206 ? 20.670 27.114 -28.783 1.00 67.00 206 ILE A C 1
ATOM 1692 O O . ILE A 1 206 ? 20.468 28.129 -28.123 1.00 67.00 206 ILE A O 1
ATOM 1696 N N . LYS A 1 207 ? 21.164 27.188 -30.025 1.00 65.81 207 LYS A N 1
ATOM 1697 C CA . LYS A 1 207 ? 21.524 28.471 -30.650 1.00 65.81 207 LYS A CA 1
ATOM 1698 C C . LYS A 1 207 ? 20.292 29.363 -30.915 1.00 65.81 207 LYS A C 1
ATOM 1700 O O . LYS A 1 207 ? 20.327 30.508 -30.474 1.00 65.81 207 LYS A O 1
ATOM 1705 N N . PRO A 1 208 ? 19.203 28.877 -31.547 1.00 72.12 208 PRO A N 1
ATOM 1706 C CA . PRO A 1 208 ? 17.944 29.619 -31.657 1.00 72.12 208 PRO A CA 1
ATOM 1707 C C . PRO A 1 208 ? 17.376 30.063 -30.305 1.00 72.12 208 PRO A C 1
ATOM 1709 O O . PRO A 1 208 ? 16.880 31.179 -30.191 1.00 72.12 208 PRO A O 1
ATOM 1712 N N . PHE A 1 209 ? 17.493 29.221 -29.273 1.00 69.06 209 PHE A N 1
ATOM 1713 C CA . PHE A 1 209 ? 17.039 29.547 -27.923 1.00 69.06 209 PHE A CA 1
ATOM 1714 C C . PHE A 1 209 ? 17.736 30.796 -27.363 1.00 69.06 209 PHE A C 1
ATOM 1716 O O . PHE A 1 209 ? 17.066 31.734 -26.945 1.00 69.06 209 PHE A O 1
ATOM 1723 N N . PHE A 1 210 ? 19.071 30.859 -27.429 1.00 64.00 210 PHE A N 1
ATOM 1724 C CA . PHE A 1 210 ? 19.835 32.023 -26.955 1.00 64.00 210 PHE A CA 1
ATOM 1725 C C . PHE A 1 210 ? 19.720 33.266 -27.851 1.00 64.00 210 PHE A C 1
ATOM 1727 O O . PHE A 1 210 ? 20.047 34.363 -27.410 1.00 64.00 210 PHE A O 1
ATOM 1734 N N . GLN A 1 211 ? 19.289 33.105 -29.104 1.00 70.06 211 GLN A N 1
ATOM 1735 C CA . GLN A 1 211 ? 19.063 34.210 -30.042 1.00 70.06 211 GLN A CA 1
ATOM 1736 C C . GLN A 1 211 ? 17.661 34.826 -29.927 1.00 70.06 211 GLN A C 1
ATOM 1738 O O . GLN A 1 211 ? 17.426 35.897 -30.483 1.00 70.06 211 GLN A O 1
ATOM 1743 N N . THR A 1 212 ? 16.740 34.155 -29.235 1.00 72.75 212 THR A N 1
ATOM 1744 C CA . THR A 1 212 ? 15.383 34.652 -28.980 1.00 72.75 212 THR A CA 1
ATOM 1745 C C . THR A 1 212 ? 15.423 35.741 -27.908 1.00 72.75 212 THR A C 1
ATOM 1747 O O . THR A 1 212 ? 16.228 35.654 -26.979 1.00 72.75 212 THR A O 1
ATOM 1750 N N . ASP A 1 213 ? 14.567 36.764 -28.024 1.00 71.62 213 ASP A N 1
ATOM 1751 C CA . ASP A 1 213 ? 14.494 37.853 -27.042 1.00 71.62 213 ASP A CA 1
ATOM 1752 C C . ASP A 1 213 ? 14.324 37.273 -25.619 1.00 71.62 213 ASP A C 1
ATOM 1754 O O . ASP A 1 213 ? 13.407 36.478 -25.392 1.00 71.62 213 ASP A O 1
ATOM 1758 N N . PRO A 1 214 ? 15.172 37.651 -24.641 1.00 63.44 214 PRO A N 1
ATOM 1759 C CA . PRO A 1 214 ? 15.033 37.255 -23.240 1.00 63.44 214 PRO A CA 1
ATOM 1760 C C . PRO A 1 214 ? 13.674 37.568 -22.593 1.00 63.44 214 PRO A C 1
ATOM 1762 O O . PRO A 1 214 ? 13.414 37.081 -21.492 1.00 63.44 214 PRO A O 1
ATOM 1765 N N . LYS A 1 215 ? 12.846 38.413 -23.219 1.00 67.25 215 LYS A N 1
ATOM 1766 C CA . LYS A 1 215 ? 11.488 38.761 -22.775 1.00 67.25 215 LYS A CA 1
ATOM 1767 C C . LYS A 1 215 ? 10.376 38.001 -23.512 1.00 67.25 215 LYS A C 1
ATOM 1769 O O . LYS A 1 215 ? 9.230 38.087 -23.079 1.00 67.25 215 LYS A O 1
ATOM 1774 N N . ASP A 1 216 ? 10.684 37.271 -24.585 1.00 72.94 216 ASP A N 1
ATOM 1775 C CA . ASP A 1 216 ? 9.714 36.475 -25.351 1.00 72.94 216 ASP A CA 1
ATOM 1776 C C . ASP A 1 216 ? 9.687 35.020 -24.855 1.00 72.94 216 ASP A C 1
ATOM 1778 O O . ASP A 1 216 ? 10.291 34.102 -25.421 1.00 72.94 216 ASP A O 1
ATOM 1782 N N . PHE A 1 217 ? 8.987 34.820 -23.738 1.00 64.81 217 PHE A N 1
ATOM 1783 C CA . PHE A 1 217 ? 8.893 33.526 -23.062 1.00 64.81 217 PHE A CA 1
ATOM 1784 C C . PHE A 1 217 ? 8.134 32.474 -23.876 1.00 64.81 217 PHE A C 1
ATOM 1786 O O . PHE A 1 217 ? 8.455 31.291 -23.780 1.00 64.81 217 PHE A O 1
ATOM 1793 N N . SER A 1 218 ? 7.180 32.883 -24.718 1.00 69.50 218 SER A N 1
ATOM 1794 C CA . SER A 1 218 ? 6.406 31.960 -25.553 1.00 69.50 218 SER A CA 1
ATOM 1795 C C . SER A 1 218 ? 7.278 31.327 -26.641 1.00 69.50 218 SER A C 1
ATOM 1797 O O . SER A 1 218 ? 7.287 30.104 -26.799 1.00 69.50 218 SER A O 1
ATOM 1799 N N . ALA A 1 219 ? 8.094 32.125 -27.338 1.00 73.31 219 ALA A N 1
ATOM 1800 C CA . ALA A 1 219 ? 9.019 31.598 -28.340 1.00 73.31 219 ALA A CA 1
ATOM 1801 C C . ALA A 1 219 ? 10.107 30.702 -27.714 1.00 73.31 219 ALA A C 1
ATOM 1803 O O . ALA A 1 219 ? 10.421 29.632 -28.247 1.00 73.31 219 ALA A O 1
ATOM 1804 N N . GLN A 1 220 ? 10.643 31.086 -26.549 1.00 67.81 220 GLN A N 1
ATOM 1805 C CA . GLN A 1 220 ? 11.597 30.266 -25.796 1.00 67.81 220 GLN A CA 1
ATOM 1806 C C . GLN A 1 220 ? 10.991 28.921 -25.369 1.00 67.81 220 GLN A C 1
ATOM 1808 O O . GLN A 1 220 ? 11.623 27.877 -25.557 1.00 67.81 220 GLN A O 1
ATOM 1813 N N . ALA A 1 221 ? 9.755 28.929 -24.863 1.00 67.69 221 ALA A N 1
ATOM 1814 C CA . ALA A 1 221 ? 9.017 27.735 -24.463 1.00 67.69 221 ALA A CA 1
ATOM 1815 C C . ALA A 1 221 ? 8.828 26.751 -25.629 1.00 67.69 221 ALA A C 1
ATOM 1817 O O . ALA A 1 221 ? 9.126 25.562 -25.499 1.00 67.69 221 ALA A O 1
ATOM 1818 N N . GLN A 1 222 ? 8.435 27.249 -26.805 1.00 77.00 222 GLN A N 1
ATOM 1819 C CA . GLN A 1 222 ? 8.253 26.425 -28.005 1.00 77.00 222 GLN A CA 1
ATOM 1820 C C . GLN A 1 222 ? 9.557 25.784 -28.496 1.00 77.00 222 GLN A C 1
ATOM 1822 O O . GLN A 1 222 ? 9.559 24.647 -28.981 1.00 77.00 222 GLN A O 1
ATOM 1827 N N . ILE A 1 223 ? 10.682 26.497 -28.389 1.00 73.25 223 ILE A N 1
ATOM 1828 C CA . ILE A 1 223 ? 12.001 25.954 -28.738 1.00 73.25 223 ILE A CA 1
ATOM 1829 C C . ILE A 1 223 ? 12.392 24.849 -27.752 1.00 73.25 223 ILE A C 1
ATOM 1831 O O . ILE A 1 223 ? 12.856 23.791 -28.183 1.00 73.25 223 ILE A O 1
ATOM 1835 N N . VAL A 1 224 ? 12.148 25.051 -26.453 1.00 69.94 224 VAL A N 1
ATOM 1836 C CA . VAL A 1 224 ? 12.387 24.038 -25.416 1.00 69.94 224 VAL A CA 1
ATOM 1837 C C . VAL A 1 224 ? 11.508 22.809 -25.637 1.00 69.94 224 VAL A C 1
ATOM 1839 O O . VAL A 1 224 ? 12.026 21.697 -25.612 1.00 69.94 224 VAL A O 1
ATOM 1842 N N . ALA A 1 225 ? 10.223 22.970 -25.954 1.00 70.19 225 ALA A N 1
ATOM 1843 C CA . ALA A 1 225 ? 9.335 21.848 -26.254 1.00 70.19 225 ALA A CA 1
ATOM 1844 C C . ALA A 1 225 ? 9.814 21.045 -27.480 1.00 70.19 225 ALA A C 1
ATOM 1846 O O . ALA A 1 225 ? 9.902 19.818 -27.436 1.00 70.19 225 ALA A O 1
ATOM 1847 N N . LYS A 1 226 ? 10.216 21.711 -28.571 1.00 77.19 226 LYS A N 1
ATOM 1848 C CA . LYS A 1 226 ? 10.806 21.024 -29.739 1.00 77.19 226 LYS A CA 1
ATOM 1849 C C . LYS A 1 226 ? 12.091 20.283 -29.376 1.00 77.19 226 LYS A C 1
ATOM 1851 O O . LYS A 1 226 ? 12.289 19.151 -29.809 1.00 77.19 226 LYS A O 1
ATOM 1856 N N . MET A 1 227 ? 12.934 20.902 -28.558 1.00 72.31 227 MET A N 1
ATOM 1857 C CA . MET A 1 227 ? 14.174 20.311 -28.073 1.00 72.31 227 MET A CA 1
ATOM 1858 C C . MET A 1 227 ? 13.914 19.071 -27.201 1.00 72.31 227 MET A C 1
ATOM 1860 O O . MET A 1 227 ? 14.557 18.047 -27.408 1.00 72.31 227 MET A O 1
ATOM 1864 N N . VAL A 1 228 ? 12.941 19.122 -26.285 1.00 70.75 228 VAL A N 1
ATOM 1865 C CA . VAL A 1 228 ? 12.526 17.999 -25.424 1.00 70.75 228 VAL A CA 1
ATOM 1866 C C . VAL A 1 228 ? 11.930 16.848 -26.242 1.00 70.75 228 VAL A C 1
ATOM 1868 O O . VAL A 1 228 ? 12.325 15.700 -26.035 1.00 70.75 228 VAL A O 1
ATOM 1871 N N . LYS A 1 229 ? 11.048 17.141 -27.214 1.00 72.31 229 LYS A N 1
ATOM 1872 C CA . LYS A 1 229 ? 10.512 16.136 -28.158 1.00 72.31 229 LYS A CA 1
ATOM 1873 C C . LYS A 1 229 ? 11.630 15.439 -28.918 1.00 72.31 229 LYS A C 1
ATOM 1875 O O . LYS A 1 229 ? 11.633 14.216 -29.019 1.00 72.31 229 LYS A O 1
ATOM 1880 N N . GLU A 1 230 ? 12.584 16.214 -29.432 1.00 72.62 230 GLU A N 1
ATOM 1881 C CA . GLU A 1 230 ? 13.714 15.664 -30.170 1.00 72.62 230 GLU A CA 1
ATOM 1882 C C . GLU A 1 230 ? 14.609 14.839 -29.241 1.00 72.62 230 GLU A C 1
ATOM 1884 O O . GLU A 1 230 ? 15.002 13.758 -29.632 1.00 72.62 230 GLU A O 1
ATOM 1889 N N . PHE A 1 231 ? 14.894 15.259 -28.005 1.00 68.81 231 PHE A N 1
ATOM 1890 C CA . PHE A 1 231 ? 15.733 14.486 -27.082 1.00 68.81 231 PHE A CA 1
ATOM 1891 C C . PHE A 1 231 ? 15.165 13.094 -26.736 1.00 68.81 231 PHE A C 1
ATOM 1893 O O . PHE A 1 231 ? 15.938 12.134 -26.606 1.00 68.81 231 PHE A O 1
ATOM 1900 N N . GLY A 1 232 ? 13.838 12.970 -26.659 1.00 69.31 232 GLY A N 1
ATOM 1901 C CA . GLY A 1 232 ? 13.119 11.706 -26.496 1.00 69.31 232 GLY A CA 1
ATOM 1902 C C . GLY A 1 232 ? 12.645 11.399 -25.066 1.00 69.31 232 GLY A C 1
ATOM 1903 O O . GLY A 1 232 ? 12.617 12.297 -24.219 1.00 69.31 232 GLY A O 1
ATOM 1904 N N . PRO A 1 233 ? 12.237 10.141 -24.795 1.00 66.50 233 PRO A N 1
ATOM 1905 C CA . PRO A 1 233 ? 11.539 9.722 -23.574 1.00 66.50 233 PRO A CA 1
ATOM 1906 C C . PRO A 1 233 ? 12.137 10.201 -22.248 1.00 66.50 233 PRO A C 1
ATOM 1908 O O . PRO A 1 233 ? 11.384 10.628 -21.372 1.00 66.50 233 PRO A O 1
ATOM 1911 N N . PHE A 1 234 ? 13.468 10.185 -22.091 1.00 67.31 234 PHE A N 1
ATOM 1912 C CA . PHE A 1 234 ? 14.103 10.673 -20.858 1.00 67.31 234 PHE A CA 1
ATOM 1913 C C . PHE A 1 234 ? 13.751 12.137 -20.566 1.00 67.31 234 PHE A C 1
ATOM 1915 O O . PHE A 1 234 ? 13.291 12.475 -19.475 1.00 67.31 234 PHE A O 1
ATOM 1922 N N . PHE A 1 235 ? 13.944 13.007 -21.554 1.00 69.69 235 PHE A N 1
ATOM 1923 C CA . PHE A 1 235 ? 13.732 14.441 -21.392 1.00 69.69 235 PHE A CA 1
ATOM 1924 C C . PHE A 1 235 ? 12.247 14.788 -21.344 1.00 69.69 235 PHE A C 1
ATOM 1926 O O . PHE A 1 235 ? 11.878 15.723 -20.641 1.00 69.69 235 PHE A O 1
ATOM 1933 N N . ILE A 1 236 ? 11.392 14.005 -22.010 1.00 69.88 236 ILE A N 1
ATOM 1934 C CA . ILE A 1 236 ? 9.934 14.087 -21.849 1.00 69.88 236 ILE A CA 1
ATOM 1935 C C . ILE A 1 236 ? 9.558 13.814 -20.391 1.00 69.88 236 ILE A C 1
ATOM 1937 O O . ILE A 1 236 ? 8.803 14.581 -19.807 1.00 69.88 236 ILE A O 1
ATOM 1941 N N . LYS A 1 237 ? 10.132 12.786 -19.756 1.00 65.50 237 LYS A N 1
ATOM 1942 C CA . LYS A 1 237 ? 9.830 12.480 -18.352 1.00 65.50 237 LYS A CA 1
ATOM 1943 C C . LYS A 1 237 ? 10.407 13.512 -17.377 1.00 65.50 237 LYS A C 1
ATOM 1945 O O . LYS A 1 237 ? 9.768 13.841 -16.380 1.00 65.50 237 LYS A O 1
ATOM 1950 N N . MET A 1 238 ? 11.571 14.089 -17.685 1.00 66.31 238 MET A N 1
ATOM 1951 C CA . MET A 1 238 ? 12.082 15.266 -16.969 1.00 66.31 238 MET A CA 1
ATOM 1952 C C . MET A 1 238 ? 11.147 16.468 -17.108 1.00 66.31 238 MET A C 1
ATOM 1954 O O . MET A 1 238 ? 10.874 17.136 -16.115 1.00 66.31 238 MET A O 1
ATOM 1958 N N . ALA A 1 239 ? 10.633 16.722 -18.311 1.00 66.75 239 ALA A N 1
ATOM 1959 C CA . ALA A 1 239 ? 9.676 17.788 -18.568 1.00 66.75 239 ALA A CA 1
ATOM 1960 C C . ALA A 1 239 ? 8.345 17.549 -17.847 1.00 66.75 239 ALA A C 1
ATOM 1962 O O . ALA A 1 239 ? 7.837 18.481 -17.242 1.00 66.75 239 ALA A O 1
ATOM 1963 N N . GLN A 1 240 ? 7.830 16.315 -17.814 1.00 62.88 240 GLN A N 1
ATOM 1964 C CA . GLN A 1 240 ? 6.644 15.938 -17.031 1.00 62.88 240 GLN A CA 1
ATOM 1965 C C . GLN A 1 240 ? 6.854 16.205 -15.534 1.00 62.88 240 GLN A C 1
ATOM 1967 O O . GLN A 1 240 ? 6.014 16.826 -14.886 1.00 62.88 240 GLN A O 1
ATOM 1972 N N . ALA A 1 241 ? 7.999 15.785 -14.985 1.00 58.25 241 ALA A N 1
ATOM 1973 C CA . ALA A 1 241 ? 8.332 16.014 -13.582 1.00 58.25 241 ALA A CA 1
ATOM 1974 C C . ALA A 1 241 ? 8.543 17.502 -13.251 1.00 58.25 241 ALA A C 1
ATOM 1976 O O . ALA A 1 241 ? 8.222 17.933 -12.144 1.00 58.25 241 ALA A O 1
ATOM 1977 N N . ALA A 1 242 ? 9.073 18.288 -14.191 1.00 57.97 242 ALA A N 1
ATOM 1978 C CA . ALA A 1 242 ? 9.219 19.734 -14.047 1.00 57.97 242 ALA A CA 1
ATOM 1979 C C . ALA A 1 242 ? 7.868 20.462 -14.165 1.00 57.97 242 ALA A C 1
ATOM 1981 O O . ALA A 1 242 ? 7.573 21.322 -13.344 1.00 57.97 242 ALA A O 1
ATOM 1982 N N . ALA A 1 243 ? 7.022 20.075 -15.125 1.00 56.69 243 ALA A N 1
ATOM 1983 C CA . ALA A 1 243 ? 5.691 20.639 -15.348 1.00 56.69 243 ALA A CA 1
ATOM 1984 C C . ALA A 1 243 ? 4.737 20.370 -14.176 1.00 56.69 243 ALA A C 1
ATOM 1986 O O . ALA A 1 243 ? 3.960 21.241 -13.806 1.00 56.69 243 ALA A O 1
ATOM 1987 N N . ALA A 1 244 ? 4.845 19.204 -13.530 1.00 50.75 244 ALA A N 1
ATOM 1988 C CA . ALA A 1 244 ? 4.096 18.894 -12.309 1.00 50.75 244 ALA A CA 1
ATOM 1989 C C . ALA A 1 244 ? 4.447 19.818 -11.118 1.00 50.75 244 ALA A C 1
ATOM 1991 O O . ALA A 1 244 ? 3.722 19.840 -10.130 1.00 50.75 244 ALA A O 1
ATOM 1992 N N . ASN A 1 245 ? 5.541 20.585 -11.208 1.00 48.53 245 ASN A N 1
ATOM 1993 C CA . ASN A 1 245 ? 5.978 21.580 -10.225 1.00 48.53 245 ASN A CA 1
ATOM 1994 C C . ASN A 1 245 ? 5.963 22.994 -10.849 1.00 48.53 245 ASN A C 1
ATOM 1996 O O . ASN A 1 245 ? 6.955 23.723 -10.790 1.00 48.53 245 ASN A O 1
ATOM 2000 N N . ALA A 1 246 ? 4.838 23.351 -11.483 1.00 38.75 246 ALA A N 1
ATOM 2001 C CA . ALA A 1 246 ? 4.646 24.541 -12.321 1.00 38.75 246 ALA A CA 1
ATOM 2002 C C . ALA A 1 246 ? 4.994 25.896 -11.667 1.00 38.75 246 ALA A C 1
ATOM 2004 O O . ALA A 1 246 ? 5.267 26.845 -12.394 1.00 38.75 246 ALA A O 1
ATOM 2005 N N . ASP A 1 247 ? 5.078 25.985 -10.334 1.00 39.41 247 ASP A N 1
ATOM 2006 C CA . ASP A 1 247 ? 5.440 27.209 -9.592 1.00 39.41 247 ASP A CA 1
ATOM 2007 C C . ASP A 1 247 ? 6.832 27.779 -9.958 1.00 39.41 247 ASP A C 1
ATOM 2009 O O . ASP A 1 247 ? 7.141 28.927 -9.636 1.00 39.41 247 ASP A O 1
ATOM 2013 N N . PHE A 1 248 ? 7.693 26.984 -10.602 1.00 42.84 248 PHE A N 1
ATOM 2014 C CA . PHE A 1 248 ? 9.061 27.365 -10.968 1.00 42.84 248 PHE A CA 1
ATOM 2015 C C . PHE A 1 248 ? 9.205 27.862 -12.419 1.00 42.84 248 PHE A C 1
ATOM 2017 O O . PHE A 1 248 ? 10.189 28.518 -12.772 1.00 42.84 248 PHE A O 1
ATOM 2024 N N . LEU A 1 249 ? 8.250 27.535 -13.287 1.00 51.66 249 LEU A N 1
ATOM 2025 C CA . LEU A 1 249 ? 8.316 27.872 -14.703 1.00 51.66 249 LEU A CA 1
ATOM 2026 C C . LEU A 1 249 ? 7.465 29.124 -14.952 1.00 51.66 249 LEU A C 1
ATOM 2028 O O . LEU A 1 249 ? 6.369 29.213 -14.406 1.00 51.66 249 LEU A O 1
ATOM 2032 N N . PRO A 1 250 ? 7.920 30.081 -15.786 1.00 54.47 250 PRO A N 1
ATOM 2033 C CA . PRO A 1 250 ? 7.010 31.064 -16.369 1.00 54.47 250 PRO A CA 1
ATOM 2034 C C . PRO A 1 250 ? 5.759 30.342 -16.886 1.00 54.47 250 PRO A C 1
ATOM 2036 O O . PRO A 1 250 ? 5.901 29.268 -17.483 1.00 54.47 250 PRO A O 1
ATOM 2039 N N . GLU A 1 251 ? 4.561 30.881 -16.636 1.00 57.47 251 GLU A N 1
ATOM 2040 C CA . GLU A 1 251 ? 3.288 30.229 -16.999 1.00 57.47 251 GLU A CA 1
ATOM 2041 C C . GLU A 1 251 ? 3.277 29.792 -18.473 1.00 57.47 251 GLU A C 1
ATOM 2043 O O . GLU A 1 251 ? 2.747 28.738 -18.821 1.00 57.47 251 GLU A O 1
ATOM 2048 N N . GLU A 1 252 ? 3.947 30.557 -19.335 1.00 63.12 252 GLU A N 1
ATOM 2049 C CA . GLU A 1 252 ? 4.117 30.278 -20.756 1.00 63.12 252 GLU A CA 1
ATOM 2050 C C . GLU A 1 252 ? 4.945 29.008 -21.020 1.00 63.12 252 GLU A C 1
ATOM 2052 O O . GLU A 1 252 ? 4.622 28.243 -21.927 1.00 63.12 252 GLU A O 1
ATOM 2057 N N . ILE A 1 253 ? 5.990 28.752 -20.224 1.00 61.66 253 ILE A N 1
ATOM 2058 C CA . ILE A 1 253 ? 6.809 27.533 -20.316 1.00 61.66 253 ILE A CA 1
ATOM 2059 C C . ILE A 1 253 ? 6.071 26.346 -19.690 1.00 61.66 253 ILE A C 1
ATOM 2061 O O . ILE A 1 253 ? 6.080 25.261 -20.267 1.00 61.66 253 ILE A O 1
ATOM 2065 N N . ALA A 1 254 ? 5.409 26.535 -18.545 1.00 61.75 254 ALA A N 1
ATOM 2066 C CA . ALA A 1 254 ? 4.635 25.478 -17.891 1.00 61.75 254 ALA A CA 1
ATOM 2067 C C . ALA A 1 254 ? 3.542 24.921 -18.819 1.00 61.75 254 ALA A C 1
ATOM 2069 O O . ALA A 1 254 ? 3.449 23.708 -19.003 1.00 61.75 254 ALA A O 1
ATOM 2070 N N . LYS A 1 255 ? 2.794 25.814 -19.478 1.00 66.12 255 LYS A N 1
ATOM 2071 C CA . LYS A 1 255 ? 1.722 25.471 -20.421 1.00 66.12 255 LYS A CA 1
ATOM 2072 C C . LYS A 1 255 ? 2.219 24.717 -21.659 1.00 66.12 255 LYS A C 1
ATOM 2074 O O . LYS A 1 255 ? 1.567 23.791 -22.128 1.00 66.12 255 LYS A O 1
ATOM 2079 N N . GLU A 1 256 ? 3.390 25.071 -22.183 1.00 65.62 256 GLU A N 1
ATOM 2080 C CA . GLU A 1 256 ? 4.004 24.350 -23.310 1.00 65.62 256 GLU A CA 1
ATOM 2081 C C . GLU A 1 256 ? 4.580 22.985 -22.890 1.00 65.62 256 GLU A C 1
ATOM 2083 O O . GLU A 1 256 ? 4.642 22.059 -23.702 1.00 65.62 256 GLU A O 1
ATOM 2088 N N . LEU A 1 257 ? 4.986 22.828 -21.622 1.00 62.50 257 LEU A N 1
ATOM 2089 C CA . LEU A 1 257 ? 5.452 21.547 -21.085 1.00 62.50 257 LEU A CA 1
ATOM 2090 C C . LEU A 1 257 ? 4.308 20.612 -20.648 1.00 62.50 257 LEU A C 1
ATOM 2092 O O . LEU A 1 257 ? 4.511 19.400 -20.564 1.00 62.50 257 LEU A O 1
ATOM 2096 N N . GLU A 1 258 ? 3.104 21.138 -20.430 1.00 61.03 258 GLU A N 1
ATOM 2097 C CA . GLU A 1 258 ? 1.889 20.367 -20.131 1.00 61.03 258 GLU A CA 1
ATOM 2098 C C . GLU A 1 258 ? 1.506 19.422 -21.286 1.00 61.03 258 GLU A C 1
ATOM 2100 O O . GLU A 1 258 ? 1.047 18.309 -21.053 1.00 61.03 258 GLU A O 1
ATOM 2105 N N . VAL A 1 259 ? 1.845 19.788 -22.531 1.00 62.69 259 VAL A N 1
ATOM 2106 C CA . VAL A 1 259 ? 1.669 18.959 -23.744 1.00 62.69 259 VAL A CA 1
ATOM 2107 C C . VAL A 1 259 ? 2.393 17.609 -23.648 1.00 62.69 259 VAL A C 1
ATOM 2109 O O . VAL A 1 259 ? 2.054 16.668 -24.359 1.00 62.69 259 VAL A O 1
ATOM 2112 N N . PHE A 1 260 ? 3.399 17.486 -22.780 1.00 59.94 260 PHE A N 1
ATOM 2113 C CA . PHE A 1 260 ? 4.098 16.224 -22.544 1.00 59.94 260 PHE A CA 1
ATOM 2114 C C . PHE A 1 260 ? 3.402 15.313 -21.536 1.00 59.94 260 PHE A C 1
ATOM 2116 O O . PHE A 1 260 ? 3.870 14.193 -21.349 1.00 59.94 260 PHE A O 1
ATOM 2123 N N . GLN A 1 261 ? 2.337 15.760 -20.867 1.00 55.25 261 GLN A N 1
ATOM 2124 C CA . GLN A 1 261 ? 1.585 14.943 -19.913 1.00 55.25 261 GLN A CA 1
ATOM 2125 C C . GLN A 1 261 ? 0.621 13.958 -20.596 1.00 55.25 261 GLN A C 1
ATOM 2127 O O . GLN A 1 261 ? 0.249 12.970 -19.965 1.00 55.25 261 GLN A O 1
ATOM 2132 N N . GLU A 1 262 ? 0.296 14.144 -21.881 1.00 52.16 262 GLU A N 1
ATOM 2133 C CA . GLU A 1 262 ? -0.614 13.268 -22.631 1.00 52.16 262 GLU A CA 1
ATOM 2134 C C . GLU A 1 262 ? 0.078 12.543 -23.805 1.00 52.16 262 GLU A C 1
ATOM 2136 O O . GLU A 1 262 ? 0.814 13.131 -24.594 1.00 52.16 262 GLU A O 1
ATOM 2141 N N . ASP A 1 263 ? -0.171 11.229 -23.850 1.00 51.66 263 ASP A N 1
ATOM 2142 C CA . ASP A 1 263 ? 0.138 10.208 -24.860 1.00 51.66 263 ASP A CA 1
ATOM 2143 C C . ASP A 1 263 ? 1.575 10.069 -25.398 1.00 51.66 263 ASP A C 1
ATOM 2145 O O . ASP A 1 263 ? 2.044 10.750 -26.310 1.00 51.66 263 ASP A O 1
ATOM 2149 N N . VAL A 1 264 ? 2.250 9.026 -24.896 1.00 62.50 264 VAL A N 1
ATOM 2150 C CA . VAL A 1 264 ? 3.460 8.460 -25.507 1.00 62.50 264 VAL A CA 1
ATOM 2151 C C . VAL A 1 264 ? 3.046 7.384 -26.509 1.00 62.50 264 VAL A C 1
ATOM 2153 O O . VAL A 1 264 ? 2.307 6.462 -26.145 1.00 62.50 264 VAL A O 1
ATOM 2156 N N . GLU A 1 265 ? 3.571 7.454 -27.738 1.00 66.81 265 GLU A N 1
ATOM 2157 C CA . GLU A 1 265 ? 3.285 6.467 -28.790 1.00 66.81 265 GLU A CA 1
ATOM 2158 C C . GLU A 1 265 ? 3.417 5.024 -28.271 1.00 66.81 265 GLU A C 1
ATOM 2160 O O . GLU A 1 265 ? 4.399 4.722 -27.579 1.00 66.81 265 GLU A O 1
ATOM 2165 N N . PRO A 1 266 ? 2.456 4.132 -28.581 1.00 75.31 266 PRO A N 1
ATOM 2166 C CA . PRO A 1 266 ? 2.499 2.726 -28.194 1.00 75.31 266 PRO A CA 1
ATOM 2167 C C . PRO A 1 266 ? 3.823 2.049 -28.543 1.00 75.31 266 PRO A C 1
ATOM 2169 O O . PRO A 1 266 ? 4.445 2.360 -29.559 1.00 75.31 266 PRO A O 1
ATOM 2172 N N . MET A 1 267 ? 4.236 1.078 -27.727 1.00 80.69 267 MET A N 1
ATOM 2173 C CA . MET A 1 267 ? 5.342 0.199 -28.107 1.00 80.69 267 MET A CA 1
ATOM 2174 C C . MET A 1 267 ? 5.005 -0.547 -29.398 1.00 80.69 267 MET A C 1
ATOM 2176 O O . MET A 1 267 ? 3.883 -1.024 -29.586 1.00 80.69 267 MET A O 1
ATOM 2180 N N . THR A 1 268 ? 5.991 -0.678 -30.279 1.00 84.88 268 THR A N 1
ATOM 2181 C CA . THR A 1 268 ? 5.842 -1.497 -31.480 1.00 84.88 268 THR A CA 1
ATOM 2182 C C . THR A 1 268 ? 5.757 -2.972 -31.094 1.00 84.88 268 THR A C 1
ATOM 2184 O O . THR A 1 268 ? 6.364 -3.414 -30.115 1.00 84.88 268 THR A O 1
ATOM 2187 N N . ALA A 1 269 ? 5.055 -3.775 -31.896 1.00 85.88 269 ALA A N 1
ATOM 2188 C CA . ALA A 1 269 ? 4.951 -5.209 -31.634 1.00 85.88 269 ALA A CA 1
ATOM 2189 C C . ALA A 1 269 ? 6.328 -5.894 -31.554 1.00 85.88 269 ALA A C 1
ATOM 2191 O O . ALA A 1 269 ? 6.509 -6.788 -30.736 1.00 85.88 269 ALA A O 1
ATOM 2192 N N . SER A 1 270 ? 7.318 -5.439 -32.333 1.00 82.19 270 SER A N 1
ATOM 2193 C CA . SER A 1 270 ? 8.693 -5.953 -32.248 1.00 82.19 270 SER A CA 1
ATOM 2194 C C . SER A 1 270 ? 9.307 -5.718 -30.867 1.00 82.19 270 SER A C 1
ATOM 2196 O O . SER A 1 270 ? 9.842 -6.649 -30.279 1.00 82.19 270 SER A O 1
ATOM 2198 N N . GLU A 1 271 ? 9.177 -4.512 -30.308 1.00 83.56 271 GLU A N 1
ATOM 2199 C CA . GLU A 1 271 ? 9.734 -4.184 -28.986 1.00 83.56 271 GLU A CA 1
ATOM 2200 C C . GLU A 1 271 ? 9.087 -4.994 -27.857 1.00 83.56 271 GLU A C 1
ATOM 2202 O O . GLU A 1 271 ? 9.753 -5.346 -26.878 1.00 83.56 271 GLU A O 1
ATOM 2207 N N . VAL A 1 272 ? 7.792 -5.293 -27.989 1.00 87.88 272 VAL A N 1
ATOM 2208 C CA . VAL A 1 272 ? 7.063 -6.165 -27.059 1.00 87.88 272 VAL A CA 1
ATOM 2209 C C . VAL A 1 272 ? 7.594 -7.591 -27.166 1.00 87.88 272 VAL A C 1
ATOM 2211 O O . VAL A 1 272 ? 7.949 -8.191 -26.154 1.00 87.88 272 VAL A O 1
ATOM 2214 N N . MET A 1 273 ? 7.711 -8.123 -28.384 1.00 86.56 273 MET A N 1
ATOM 2215 C CA . MET A 1 273 ? 8.249 -9.465 -28.623 1.00 86.56 273 MET A CA 1
ATOM 2216 C C . MET A 1 273 ? 9.673 -9.596 -28.077 1.00 86.56 273 MET A C 1
ATOM 2218 O O . MET A 1 273 ? 9.982 -10.593 -27.424 1.00 86.56 273 MET A O 1
ATOM 2222 N N . ASP A 1 274 ? 10.516 -8.585 -28.275 1.00 84.50 274 ASP A N 1
ATOM 2223 C CA . ASP A 1 274 ? 11.883 -8.555 -27.758 1.00 84.50 274 ASP A CA 1
ATOM 2224 C C . ASP A 1 274 ? 11.913 -8.584 -26.225 1.00 84.50 274 ASP A C 1
ATOM 2226 O O . ASP A 1 274 ? 12.717 -9.314 -25.647 1.00 84.50 274 ASP A O 1
ATOM 2230 N N . ALA A 1 275 ? 11.007 -7.863 -25.550 1.00 86.38 275 ALA A N 1
ATOM 2231 C CA . ALA A 1 275 ? 10.892 -7.899 -24.089 1.00 86.38 275 ALA A CA 1
ATOM 2232 C C . ALA A 1 275 ? 10.587 -9.317 -23.571 1.00 86.38 275 ALA A C 1
ATOM 2234 O O . ALA A 1 275 ? 11.209 -9.790 -22.619 1.00 86.38 275 ALA A O 1
ATOM 2235 N N . PHE A 1 276 ? 9.672 -10.027 -24.234 1.00 89.31 276 PHE A N 1
ATOM 2236 C CA . PHE A 1 276 ? 9.313 -11.405 -23.890 1.00 89.31 276 PHE A CA 1
ATOM 2237 C C . PHE A 1 276 ? 10.442 -12.407 -24.166 1.00 89.31 276 PHE A C 1
ATOM 2239 O O . PHE A 1 276 ? 10.709 -13.279 -23.335 1.00 89.31 276 PHE A O 1
ATOM 2246 N N . HIS A 1 277 ? 11.174 -12.254 -25.270 1.00 85.25 277 HIS A N 1
ATOM 2247 C CA . HIS A 1 277 ? 12.352 -13.080 -25.547 1.00 85.25 277 HIS A CA 1
ATOM 2248 C C . HIS A 1 277 ? 13.510 -12.784 -24.581 1.00 85.25 277 HIS A C 1
ATOM 2250 O O . HIS A 1 277 ? 14.262 -13.689 -24.201 1.00 85.25 277 HIS A O 1
ATOM 2256 N N . GLU A 1 278 ? 13.670 -11.532 -24.154 1.00 83.31 278 GLU A N 1
ATOM 2257 C CA . GLU A 1 278 ? 14.666 -11.140 -23.160 1.00 83.31 278 GLU A CA 1
ATOM 2258 C C . GLU A 1 278 ? 14.380 -11.812 -21.811 1.00 83.31 278 GLU A C 1
ATOM 2260 O O . GLU A 1 278 ? 15.252 -12.527 -21.310 1.00 83.31 278 GLU A O 1
ATOM 2265 N N . CYS A 1 279 ? 13.161 -11.646 -21.287 1.00 86.88 279 CYS A N 1
ATOM 2266 C CA . CYS A 1 279 ? 12.777 -12.076 -19.940 1.00 86.88 279 CYS A CA 1
ATOM 2267 C C . CYS A 1 279 ? 12.395 -13.560 -19.840 1.00 86.88 279 CYS A C 1
ATOM 2269 O O . CYS A 1 279 ? 12.834 -14.236 -18.914 1.00 86.88 279 CYS A O 1
ATOM 2271 N N . TYR A 1 280 ? 11.613 -14.087 -20.787 1.00 85.75 280 TYR A N 1
ATOM 2272 C CA . TYR A 1 280 ? 11.056 -15.446 -20.717 1.00 85.75 280 TYR A CA 1
ATOM 2273 C C . TYR A 1 280 ? 11.587 -16.404 -21.786 1.00 85.75 280 TYR A C 1
ATOM 2275 O O . TYR A 1 280 ? 11.261 -17.589 -21.739 1.00 85.75 280 TYR A O 1
ATOM 2283 N N . LYS A 1 281 ? 12.398 -15.925 -22.743 1.00 85.38 281 LYS A N 1
ATOM 2284 C CA . LYS A 1 281 ? 12.897 -16.717 -23.891 1.00 85.38 281 LYS A CA 1
ATOM 2285 C C . LYS A 1 281 ? 11.771 -17.341 -24.734 1.00 85.38 281 LYS A C 1
ATOM 2287 O O . LYS A 1 281 ? 11.993 -18.343 -25.405 1.00 85.38 281 LYS A O 1
ATOM 2292 N N . LYS A 1 282 ? 10.577 -16.745 -24.694 1.00 88.06 282 LYS A N 1
ATOM 2293 C CA . LYS A 1 282 ? 9.348 -17.205 -25.357 1.00 88.06 282 LYS A CA 1
ATOM 2294 C C . LYS A 1 282 ? 8.643 -16.040 -26.037 1.00 88.06 282 LYS A C 1
ATOM 2296 O O . LYS A 1 282 ? 8.931 -14.885 -25.723 1.00 88.06 282 LYS A O 1
ATOM 2301 N N . SER A 1 283 ? 7.699 -16.338 -26.924 1.00 88.62 283 SER A N 1
ATOM 2302 C CA . SER A 1 283 ? 6.774 -15.336 -27.442 1.00 88.62 283 SER A CA 1
ATOM 2303 C C . SER A 1 283 ? 5.630 -15.076 -26.447 1.00 88.62 283 SER A C 1
ATOM 2305 O O . SER A 1 283 ? 5.200 -16.009 -25.769 1.00 88.62 283 SER A O 1
ATOM 2307 N N . PRO A 1 284 ? 5.064 -13.853 -26.371 1.00 90.62 284 PRO A N 1
ATOM 2308 C CA . PRO A 1 284 ? 3.819 -13.617 -25.639 1.00 90.62 284 PRO A CA 1
ATOM 2309 C C . PRO A 1 284 ? 2.669 -14.519 -26.112 1.00 90.62 284 PRO A C 1
ATOM 2311 O O . PRO A 1 284 ? 1.838 -14.903 -25.293 1.00 90.62 284 PRO A O 1
ATOM 2314 N N . TYR A 1 285 ? 2.642 -14.906 -27.393 1.00 91.88 285 TYR A N 1
ATOM 2315 C CA . TYR A 1 285 ? 1.618 -15.802 -27.945 1.00 91.88 285 TYR A CA 1
ATOM 2316 C C . TYR A 1 285 ? 1.728 -17.242 -27.414 1.00 91.88 285 TYR A C 1
ATOM 2318 O O . TYR A 1 285 ? 0.732 -17.957 -27.403 1.00 91.88 285 TYR A O 1
ATOM 2326 N N . ASP A 1 286 ? 2.906 -17.650 -26.927 1.00 88.38 286 ASP A N 1
ATOM 2327 C CA . ASP A 1 286 ? 3.104 -18.953 -26.275 1.00 88.38 286 ASP A CA 1
ATOM 2328 C C . ASP A 1 286 ? 2.654 -18.929 -24.806 1.00 88.38 286 ASP A C 1
ATOM 2330 O O . ASP A 1 286 ? 2.413 -19.971 -24.198 1.00 88.38 286 ASP A O 1
ATOM 2334 N N . CYS A 1 287 ? 2.598 -17.736 -24.210 1.00 86.62 287 CYS A N 1
ATOM 2335 C CA . CYS A 1 287 ? 2.296 -17.542 -22.795 1.00 86.62 287 CYS A CA 1
ATOM 2336 C C . CYS A 1 287 ? 0.814 -17.239 -22.542 1.00 86.62 287 CYS A C 1
ATOM 2338 O O . CYS A 1 287 ? 0.312 -17.545 -21.458 1.00 86.62 287 CYS A O 1
ATOM 2340 N N . TYR A 1 288 ? 0.122 -16.625 -23.507 1.00 93.31 288 TYR A N 1
ATOM 2341 C CA . TYR A 1 288 ? -1.235 -16.117 -23.315 1.00 93.31 288 TYR A CA 1
ATOM 2342 C C . TYR A 1 288 ? -2.138 -16.354 -24.520 1.00 93.31 288 TYR A C 1
ATOM 2344 O O . TYR A 1 288 ? -1.740 -16.206 -25.675 1.00 93.31 288 TYR A O 1
ATOM 2352 N N . LEU A 1 289 ? -3.414 -16.592 -24.233 1.00 91.44 289 LEU A N 1
ATOM 2353 C CA . LEU A 1 289 ? -4.468 -16.637 -25.231 1.00 91.44 289 LEU A CA 1
ATOM 2354 C C . LEU A 1 289 ? -5.052 -15.235 -25.456 1.00 91.44 289 LEU A C 1
ATOM 2356 O O . LEU A 1 289 ? -5.461 -14.557 -24.510 1.00 91.44 289 LEU A O 1
ATOM 2360 N N . GLY A 1 290 ? -5.142 -14.822 -26.723 1.00 88.75 290 GLY A N 1
ATOM 2361 C CA . GLY A 1 290 ? -5.764 -13.553 -27.119 1.00 88.75 290 GLY A CA 1
ATOM 2362 C C . GLY A 1 290 ? -4.914 -12.305 -26.861 1.00 88.75 290 GLY A C 1
ATOM 2363 O O . GLY A 1 290 ? -5.459 -11.207 -26.856 1.00 88.75 290 GLY A O 1
ATOM 2364 N N . PHE A 1 291 ? -3.605 -12.456 -26.642 1.00 92.56 291 PHE A N 1
ATOM 2365 C CA . PHE A 1 291 ? -2.685 -11.321 -26.549 1.00 92.56 291 PHE A CA 1
ATOM 2366 C C . PHE A 1 291 ? -2.517 -10.655 -27.920 1.00 92.56 291 PHE A C 1
ATOM 2368 O O . PHE A 1 291 ? -2.211 -11.337 -28.895 1.00 92.56 291 PHE A O 1
ATOM 2375 N N . ASP A 1 292 ? -2.678 -9.333 -27.993 1.00 91.56 292 ASP A N 1
ATOM 2376 C CA . ASP A 1 292 ? -2.451 -8.542 -29.209 1.00 91.56 292 ASP A CA 1
ATOM 2377 C C . ASP A 1 292 ? -1.365 -7.490 -28.949 1.00 91.56 292 ASP A C 1
ATOM 2379 O O . ASP A 1 292 ? -1.595 -6.479 -28.280 1.00 91.56 292 ASP A O 1
ATOM 2383 N N . ALA A 1 293 ? -0.169 -7.717 -29.498 1.00 89.00 293 ALA A N 1
ATOM 2384 C CA . ALA A 1 293 ? 0.970 -6.818 -29.323 1.00 89.00 293 ALA A CA 1
ATOM 2385 C C . ALA A 1 293 ? 0.760 -5.432 -29.967 1.00 89.00 293 ALA A C 1
ATOM 2387 O O . ALA A 1 293 ? 1.449 -4.481 -29.596 1.00 89.00 293 ALA A O 1
ATOM 2388 N N . HIS A 1 294 ? -0.182 -5.298 -30.907 1.00 88.12 294 HIS A N 1
ATOM 2389 C CA . HIS A 1 294 ? -0.480 -4.041 -31.597 1.00 88.12 294 HIS A CA 1
ATOM 2390 C C . HIS A 1 294 ? -1.541 -3.193 -30.886 1.00 88.12 294 HIS A C 1
ATOM 2392 O O . HIS A 1 294 ? -1.717 -2.029 -31.246 1.00 88.12 294 HIS A O 1
ATOM 2398 N N . LYS A 1 295 ? -2.252 -3.747 -29.895 1.00 89.00 295 LYS A N 1
ATOM 2399 C CA . LYS A 1 295 ? -3.373 -3.078 -29.218 1.00 89.00 295 LYS A CA 1
ATOM 2400 C C . LYS A 1 295 ? -3.196 -3.058 -27.697 1.00 89.00 295 LYS A C 1
ATOM 2402 O O . LYS A 1 295 ? -3.855 -3.825 -26.994 1.00 89.00 295 LYS A O 1
ATOM 2407 N N . PRO A 1 296 ? -2.326 -2.186 -27.159 1.00 89.56 296 PRO A N 1
ATOM 2408 C CA . PRO A 1 296 ? -2.290 -1.960 -25.720 1.00 89.56 296 PRO A CA 1
ATOM 2409 C C . PRO A 1 296 ? -3.578 -1.277 -25.240 1.00 89.56 296 PRO A C 1
ATOM 2411 O O . PRO A 1 296 ? -4.147 -0.444 -25.943 1.00 89.56 296 PRO A O 1
ATOM 2414 N N . ILE A 1 297 ? -4.003 -1.585 -24.011 1.00 85.62 297 ILE A N 1
ATOM 2415 C CA . ILE A 1 297 ? -5.096 -0.877 -23.321 1.00 85.62 297 ILE A CA 1
ATOM 2416 C C . ILE A 1 297 ? -4.668 0.554 -22.998 1.00 85.62 297 ILE A C 1
ATOM 2418 O O . ILE A 1 297 ? -5.453 1.491 -23.100 1.00 85.62 297 ILE A O 1
ATOM 2422 N N . LYS A 1 298 ? -3.414 0.707 -22.558 1.00 81.62 298 LYS A N 1
ATOM 2423 C CA . LYS A 1 298 ? -2.830 1.986 -22.163 1.00 81.62 298 LYS A CA 1
ATOM 2424 C C . LYS A 1 298 ? -1.334 1.982 -22.452 1.00 81.62 298 LYS A C 1
ATOM 2426 O O . LYS A 1 298 ? -0.661 0.979 -22.221 1.00 81.62 298 LYS A O 1
ATOM 2431 N N . SER A 1 299 ? -0.812 3.103 -22.936 1.00 77.06 299 SER A N 1
ATOM 2432 C CA . SER A 1 299 ? 0.620 3.317 -23.153 1.00 77.06 299 SER A CA 1
ATOM 2433 C C . SER A 1 299 ? 1.116 4.393 -22.195 1.00 77.06 299 SER A C 1
ATOM 2435 O O . SER A 1 299 ? 0.480 5.431 -22.032 1.00 77.06 299 SER A O 1
ATOM 2437 N N . GLY A 1 300 ? 2.237 4.130 -21.530 1.00 70.44 300 GLY A N 1
ATOM 2438 C CA . GLY A 1 300 ? 2.910 5.067 -20.642 1.00 70.44 300 GLY A CA 1
ATOM 2439 C C . GLY A 1 300 ? 4.365 5.303 -21.044 1.00 70.44 300 GLY A C 1
ATOM 2440 O O . GLY A 1 300 ? 4.908 4.700 -21.978 1.00 70.44 300 GLY A O 1
ATOM 2441 N N . SER A 1 301 ? 5.026 6.179 -20.287 1.00 65.31 301 SER A N 1
ATOM 2442 C CA . SER A 1 301 ? 6.431 6.546 -20.509 1.00 65.31 301 SER A CA 1
ATOM 2443 C C . SER A 1 301 ? 7.407 5.391 -20.261 1.00 65.31 301 SER A C 1
ATOM 2445 O O . SER A 1 301 ? 8.405 5.274 -20.966 1.00 65.31 301 SER A O 1
ATOM 2447 N N . ILE A 1 302 ? 7.105 4.513 -19.301 1.00 71.62 302 ILE A N 1
ATOM 2448 C CA . ILE A 1 302 ? 7.957 3.370 -18.926 1.00 71.62 302 ILE A CA 1
ATOM 2449 C C . ILE A 1 302 ? 7.572 2.103 -19.694 1.00 71.62 302 ILE A C 1
ATOM 2451 O O . ILE A 1 302 ? 8.433 1.277 -19.986 1.00 71.62 302 ILE A O 1
ATOM 2455 N N . GLY A 1 303 ? 6.303 1.940 -20.064 1.00 81.31 303 GLY A N 1
ATOM 2456 C CA . GLY A 1 303 ? 5.813 0.698 -20.647 1.00 81.31 303 GLY A CA 1
ATOM 2457 C C . GLY A 1 303 ? 4.383 0.783 -21.157 1.00 81.31 303 GLY A C 1
ATOM 2458 O O . GLY A 1 303 ? 3.695 1.779 -20.938 1.00 81.31 303 GLY A O 1
ATOM 2459 N N . SER A 1 304 ? 3.950 -0.269 -21.844 1.00 88.50 304 SER A N 1
ATOM 2460 C CA . SER A 1 304 ? 2.579 -0.439 -22.338 1.00 88.50 304 SER A CA 1
ATOM 2461 C C . SER A 1 304 ? 1.869 -1.561 -21.578 1.00 88.50 304 SER A C 1
ATOM 2463 O O . SER A 1 304 ? 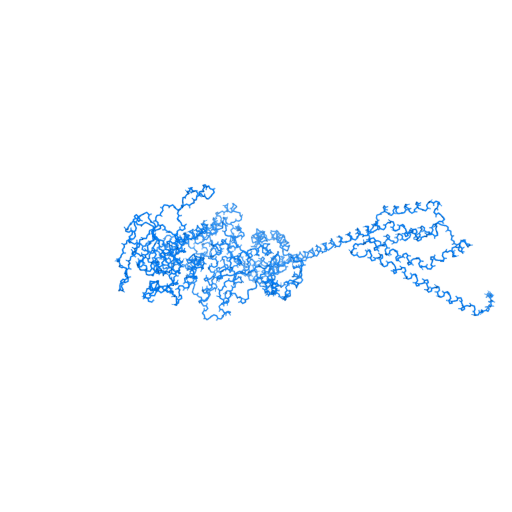2.508 -2.508 -21.120 1.00 88.50 304 SER A O 1
ATOM 2465 N N . VAL A 1 305 ? 0.553 -1.443 -21.425 1.00 90.56 305 VAL A N 1
ATOM 2466 C CA . VAL A 1 305 ? -0.290 -2.368 -20.658 1.00 90.56 305 VAL A CA 1
ATOM 2467 C C . VAL A 1 305 ? -1.224 -3.116 -21.602 1.00 90.56 305 VAL A C 1
ATOM 2469 O O . VAL A 1 305 ? -1.908 -2.498 -22.416 1.00 90.56 305 VAL A O 1
ATOM 2472 N N . TYR A 1 306 ? -1.278 -4.438 -21.469 1.00 93.88 306 TYR A N 1
ATOM 2473 C CA . TYR A 1 306 ? -2.057 -5.346 -22.311 1.00 93.88 306 TYR A CA 1
ATOM 2474 C C . TYR A 1 306 ? -2.999 -6.200 -21.458 1.00 93.88 306 TYR A C 1
ATOM 2476 O O . TYR A 1 306 ? -2.703 -6.480 -20.297 1.00 93.88 306 TYR A O 1
ATOM 2484 N N . LEU A 1 307 ? -4.113 -6.637 -22.046 1.00 93.81 307 LEU A N 1
ATOM 2485 C CA . LEU A 1 307 ? -5.036 -7.611 -21.460 1.00 93.81 307 LEU A CA 1
ATOM 2486 C C . LEU A 1 307 ? -4.987 -8.883 -22.295 1.00 93.81 307 LEU A C 1
ATOM 2488 O O . LEU A 1 307 ? -5.111 -8.830 -23.517 1.00 93.81 307 LEU A O 1
ATOM 2492 N N . ALA A 1 308 ? -4.823 -10.021 -21.633 1.00 94.88 308 ALA A N 1
ATOM 2493 C CA . ALA A 1 308 ? -4.895 -11.332 -22.266 1.00 94.88 308 ALA A CA 1
ATOM 2494 C C . ALA A 1 308 ? -5.397 -12.379 -21.267 1.00 94.88 308 ALA A C 1
ATOM 2496 O O . ALA A 1 308 ? -5.669 -12.062 -20.110 1.00 94.88 308 ALA A O 1
ATOM 2497 N N . LYS A 1 309 ? -5.533 -13.636 -21.701 1.00 94.06 309 LYS A N 1
ATOM 2498 C CA . LYS A 1 309 ? -5.901 -14.752 -20.822 1.00 94.06 309 LYS A CA 1
ATOM 2499 C C . LYS A 1 309 ? -4.701 -15.658 -20.577 1.00 94.06 309 LYS A C 1
ATOM 2501 O O . LYS A 1 309 ? -4.078 -16.123 -21.528 1.00 94.06 309 LYS A O 1
ATOM 2506 N N . LYS A 1 310 ? -4.400 -15.934 -19.310 1.00 91.62 310 LYS A N 1
ATOM 2507 C CA . LYS A 1 310 ? -3.326 -16.835 -18.887 1.00 91.62 310 LYS A CA 1
ATOM 2508 C C . LYS A 1 310 ? -3.900 -18.197 -18.480 1.00 91.62 310 LYS A C 1
ATOM 2510 O O . LYS A 1 310 ? -4.867 -18.217 -17.717 1.00 91.62 310 LYS A O 1
ATOM 2515 N N . PRO A 1 311 ? -3.317 -19.318 -18.932 1.00 90.81 311 PRO A N 1
ATOM 2516 C CA . PRO A 1 311 ? -3.649 -20.632 -18.395 1.00 90.81 311 PRO A CA 1
ATOM 2517 C C . PRO A 1 311 ? -3.092 -20.797 -16.976 1.00 90.81 311 PRO A C 1
ATOM 2519 O O . PRO A 1 311 ? -1.903 -20.582 -16.725 1.00 90.81 311 PRO A O 1
ATOM 2522 N N . ILE A 1 312 ? -3.957 -21.164 -16.032 1.00 88.19 312 ILE A N 1
ATOM 2523 C CA . ILE A 1 312 ? -3.616 -21.423 -14.629 1.00 88.19 312 ILE A CA 1
ATOM 2524 C C . ILE A 1 312 ? -4.215 -22.770 -14.227 1.00 88.19 312 ILE A C 1
ATOM 2526 O O . ILE A 1 312 ? -5.332 -23.098 -14.612 1.00 88.19 312 ILE A O 1
ATOM 2530 N N . ILE A 1 313 ? -3.474 -23.556 -13.446 1.00 86.69 313 ILE A N 1
ATOM 2531 C CA . ILE A 1 313 ? -3.972 -24.824 -12.909 1.00 86.69 313 ILE A CA 1
ATOM 2532 C C . ILE A 1 313 ? -4.720 -24.545 -11.602 1.00 86.69 313 ILE A C 1
ATOM 2534 O O . ILE A 1 313 ? -4.108 -24.150 -10.609 1.00 86.69 313 ILE A O 1
ATOM 2538 N N . GLU A 1 314 ? -6.025 -24.798 -11.586 1.00 81.75 314 GLU A N 1
ATOM 2539 C CA . GLU A 1 314 ? -6.871 -24.745 -10.393 1.00 81.75 314 GLU A CA 1
ATOM 2540 C C . GLU A 1 314 ? -7.543 -26.104 -10.176 1.00 81.75 314 GLU A C 1
ATOM 2542 O O . GLU A 1 314 ? -8.182 -26.649 -11.072 1.00 81.75 314 GLU A O 1
ATOM 2547 N N . ASN A 1 315 ? -7.374 -26.687 -8.983 1.00 78.88 315 ASN A N 1
ATOM 2548 C CA . ASN A 1 315 ? -7.930 -28.001 -8.619 1.00 78.88 315 ASN A CA 1
ATOM 2549 C C . ASN A 1 315 ? -7.610 -29.133 -9.621 1.00 78.88 315 ASN A C 1
ATOM 2551 O O . ASN A 1 315 ? -8.409 -30.046 -9.807 1.00 78.88 315 ASN A O 1
ATOM 2555 N N . GLY A 1 316 ? -6.444 -29.076 -10.275 1.00 83.88 316 GLY A N 1
ATOM 2556 C CA . GLY A 1 316 ? -6.020 -30.065 -11.274 1.00 83.88 316 GLY A CA 1
ATOM 2557 C C . GLY A 1 316 ? -6.571 -29.841 -12.689 1.00 83.88 316 GLY A C 1
ATOM 2558 O O . GLY A 1 316 ? -6.240 -30.619 -13.579 1.00 83.88 316 GLY A O 1
ATOM 2559 N N . HIS A 1 317 ? -7.353 -28.781 -12.919 1.00 84.19 317 HIS A N 1
ATOM 2560 C CA . HIS A 1 317 ? -7.853 -28.384 -14.237 1.00 84.19 317 HIS A CA 1
ATOM 2561 C C . HIS A 1 317 ? -7.183 -27.094 -14.722 1.00 84.19 317 HIS A C 1
ATOM 2563 O O . HIS A 1 317 ? -6.890 -26.199 -13.932 1.00 84.19 317 HIS A O 1
ATOM 2569 N N . GLU A 1 318 ? -6.949 -26.988 -16.029 1.00 87.44 318 GLU A N 1
ATOM 2570 C CA . GLU A 1 318 ? -6.436 -25.769 -16.654 1.00 87.44 318 GLU A CA 1
ATOM 2571 C C . GLU A 1 318 ? -7.590 -24.793 -16.919 1.00 87.44 318 GLU A C 1
ATOM 2573 O O . GLU A 1 318 ? -8.526 -25.095 -17.661 1.00 87.44 318 GLU A O 1
ATOM 2578 N N . VAL A 1 319 ? -7.532 -23.623 -16.285 1.00 89.56 319 VAL A N 1
ATOM 2579 C CA . VAL A 1 319 ? -8.525 -22.553 -16.391 1.00 89.56 319 VAL A CA 1
ATOM 2580 C C . VAL A 1 319 ? -7.853 -21.310 -16.963 1.00 89.56 319 VAL A C 1
ATOM 2582 O O . VAL A 1 319 ? -6.752 -20.930 -16.567 1.00 89.56 319 VAL A O 1
ATOM 2585 N N . LEU A 1 320 ? -8.524 -20.658 -17.911 1.00 90.50 320 LEU A N 1
ATOM 2586 C CA . LEU A 1 320 ? -8.063 -19.405 -18.500 1.00 90.50 320 LEU A CA 1
ATOM 2587 C C . LEU A 1 320 ? -8.557 -18.221 -17.673 1.00 90.50 320 LEU A C 1
ATOM 2589 O O . LEU A 1 320 ? -9.756 -17.946 -17.634 1.00 90.50 320 LEU A O 1
ATOM 2593 N N . VAL A 1 321 ? -7.624 -17.487 -17.075 1.00 91.50 321 VAL A N 1
ATOM 2594 C CA . VAL A 1 321 ? -7.914 -16.326 -16.226 1.00 91.50 321 VAL A CA 1
ATOM 2595 C C . VAL A 1 321 ? -7.471 -15.045 -16.941 1.00 91.50 321 VAL A C 1
ATOM 2597 O O . VAL A 1 321 ? -6.378 -15.028 -17.514 1.00 91.50 321 VAL A O 1
ATOM 2600 N N . PRO A 1 322 ? -8.285 -13.973 -16.968 1.00 93.56 322 PRO A N 1
ATOM 2601 C CA . PRO A 1 322 ? -7.863 -12.693 -17.527 1.00 93.56 322 PRO A CA 1
ATOM 2602 C C . PRO A 1 322 ? -6.752 -12.064 -16.675 1.00 93.56 322 PRO A C 1
ATOM 2604 O O . PRO A 1 322 ? -6.841 -12.013 -15.449 1.00 93.56 322 PRO A O 1
ATOM 2607 N N . VAL A 1 323 ? -5.703 -11.574 -17.332 1.00 94.50 323 VAL A N 1
ATOM 2608 C CA . VAL A 1 323 ? -4.535 -10.965 -16.689 1.00 94.50 323 VAL A CA 1
ATOM 2609 C C . VAL A 1 323 ? -4.153 -9.657 -17.369 1.00 94.50 323 VAL A C 1
ATOM 2611 O O . VAL A 1 323 ? -4.236 -9.519 -18.592 1.00 94.50 323 VAL A O 1
ATOM 2614 N N . ILE A 1 324 ? -3.691 -8.709 -16.560 1.00 94.69 324 ILE A N 1
ATOM 2615 C CA . ILE A 1 324 ? -3.032 -7.491 -17.014 1.00 94.69 324 ILE A CA 1
ATOM 2616 C C . ILE A 1 324 ? -1.532 -7.739 -17.107 1.00 94.69 324 ILE A C 1
ATOM 2618 O O . ILE A 1 324 ? -0.914 -8.267 -16.184 1.00 94.69 324 ILE A O 1
ATOM 2622 N N . ILE A 1 325 ? -0.950 -7.336 -18.232 1.00 94.25 325 ILE A N 1
ATOM 2623 C CA . ILE A 1 325 ? 0.457 -7.538 -18.560 1.00 94.25 325 ILE A CA 1
ATOM 2624 C C . ILE A 1 325 ? 1.075 -6.172 -18.841 1.00 94.25 325 ILE A C 1
ATOM 2626 O O . ILE A 1 325 ? 0.799 -5.549 -19.868 1.00 94.25 325 ILE A O 1
ATOM 2630 N N . LYS A 1 326 ? 1.917 -5.698 -17.926 1.00 92.31 326 LYS A N 1
ATOM 2631 C CA . LYS A 1 326 ? 2.691 -4.459 -18.072 1.00 92.31 326 LYS A CA 1
ATOM 2632 C C . LYS A 1 326 ? 4.045 -4.812 -18.684 1.00 92.31 326 LYS A C 1
ATOM 2634 O O . LYS A 1 326 ? 4.792 -5.597 -18.106 1.00 92.31 326 LYS A O 1
ATOM 2639 N N . VAL A 1 327 ? 4.352 -4.245 -19.849 1.00 91.44 327 VAL A N 1
ATOM 2640 C CA . VAL A 1 327 ? 5.593 -4.486 -20.601 1.00 91.44 327 VAL A CA 1
ATOM 2641 C C . VAL A 1 327 ? 6.416 -3.203 -20.633 1.00 91.44 327 VAL A C 1
ATOM 2643 O O . VAL A 1 327 ? 5.985 -2.201 -21.199 1.00 91.44 327 VAL A O 1
ATOM 2646 N N . GLY A 1 328 ? 7.600 -3.220 -20.024 1.00 87.12 328 GLY A N 1
ATOM 2647 C CA . GLY A 1 328 ? 8.524 -2.088 -19.964 1.00 87.12 328 GLY A CA 1
ATOM 2648 C C . GLY A 1 328 ? 9.297 -1.907 -21.271 1.00 87.12 328 GLY A C 1
ATOM 2649 O O . GLY A 1 328 ? 9.665 -2.889 -21.919 1.00 87.12 328 GLY A O 1
ATOM 2650 N N . ARG A 1 329 ? 9.584 -0.663 -21.664 1.00 81.19 329 ARG A N 1
ATOM 2651 C CA . ARG A 1 329 ? 10.371 -0.318 -22.864 1.00 81.19 329 ARG A CA 1
ATOM 2652 C C . ARG A 1 329 ? 11.840 -0.731 -22.715 1.00 81.19 329 ARG A C 1
ATOM 2654 O O . ARG A 1 329 ? 12.381 -0.784 -21.614 1.00 81.19 329 ARG A O 1
ATOM 2661 N N . HIS A 1 330 ? 12.489 -1.040 -23.836 1.00 73.00 330 HIS A N 1
ATOM 2662 C CA . HIS A 1 330 ? 13.891 -1.466 -23.857 1.00 73.00 330 HIS A CA 1
ATOM 2663 C C . HIS A 1 330 ? 14.836 -0.257 -23.811 1.00 73.00 330 HIS A C 1
ATOM 2665 O O . HIS A 1 330 ? 14.464 0.832 -24.237 1.00 73.00 330 HIS A O 1
ATOM 2671 N N . ASN A 1 331 ? 16.071 -0.452 -23.333 1.00 64.88 331 ASN A N 1
ATOM 2672 C CA . ASN A 1 331 ? 17.173 0.528 -23.361 1.00 64.88 331 ASN A CA 1
ATOM 2673 C C . ASN A 1 331 ? 16.922 1.895 -22.715 1.00 64.88 331 ASN A C 1
ATOM 2675 O O . ASN A 1 331 ? 17.774 2.777 -22.831 1.00 64.88 331 ASN A O 1
ATOM 2679 N N . LEU A 1 332 ? 15.825 2.056 -21.977 1.00 68.06 332 LEU A N 1
ATOM 2680 C CA . LEU A 1 332 ? 15.553 3.274 -21.232 1.00 68.06 332 LEU A CA 1
ATOM 2681 C C . LEU A 1 332 ? 16.748 3.627 -20.333 1.00 68.06 332 LEU A C 1
ATOM 2683 O O . LEU A 1 332 ? 17.284 4.723 -20.460 1.00 68.06 332 LEU A O 1
ATOM 2687 N N . ASP A 1 333 ? 17.274 2.678 -19.549 1.00 65.12 333 ASP A N 1
ATOM 2688 C CA . ASP A 1 333 ? 18.463 2.867 -18.694 1.00 65.12 333 ASP A CA 1
ATOM 2689 C C . ASP A 1 333 ? 19.669 3.492 -19.421 1.00 65.12 333 ASP A C 1
ATOM 2691 O O . ASP A 1 333 ? 20.375 4.343 -18.874 1.00 65.12 333 ASP A O 1
ATOM 2695 N N . ARG A 1 334 ? 19.914 3.076 -20.669 1.00 67.06 334 ARG A N 1
ATOM 2696 C CA . ARG A 1 334 ? 21.032 3.566 -21.489 1.00 67.06 334 ARG A CA 1
ATOM 2697 C C . ARG A 1 334 ? 20.751 4.954 -22.039 1.00 67.06 334 ARG A C 1
ATOM 2699 O O . ARG A 1 334 ? 21.637 5.805 -22.018 1.00 67.06 334 ARG A O 1
ATOM 2706 N N . GLU A 1 335 ? 19.519 5.193 -22.476 1.00 67.88 335 GLU A N 1
ATOM 2707 C CA . GLU A 1 335 ? 19.066 6.512 -22.905 1.00 67.88 335 GLU A CA 1
ATOM 2708 C C . GLU A 1 335 ? 19.184 7.539 -21.768 1.00 67.88 335 GLU A C 1
ATOM 2710 O O . GLU A 1 335 ? 19.674 8.648 -21.996 1.00 67.88 335 GLU A O 1
ATOM 2715 N N . PHE A 1 336 ? 18.821 7.151 -20.540 1.00 67.81 336 PHE A N 1
ATOM 2716 C CA . PHE A 1 336 ? 18.968 7.964 -19.329 1.00 67.81 336 PHE A CA 1
ATOM 2717 C C . PHE A 1 336 ? 20.442 8.309 -19.052 1.00 67.81 336 PHE A C 1
ATOM 2719 O O . PHE A 1 336 ? 20.774 9.476 -18.828 1.00 67.81 336 PHE A O 1
ATOM 2726 N N . LEU A 1 337 ? 21.347 7.323 -19.113 1.00 66.31 337 LEU A N 1
ATOM 2727 C CA . LEU A 1 337 ? 22.786 7.544 -18.916 1.00 66.31 337 LEU A CA 1
ATOM 2728 C C . LEU A 1 337 ? 23.379 8.488 -19.973 1.00 66.31 337 LEU A C 1
ATOM 2730 O O . LEU A 1 337 ? 24.105 9.418 -19.625 1.00 66.31 337 LEU A O 1
ATOM 2734 N N . MET A 1 338 ? 23.037 8.295 -21.250 1.00 67.81 338 MET A N 1
ATOM 2735 C CA . MET A 1 338 ? 23.485 9.175 -22.337 1.00 67.81 338 MET A CA 1
ATOM 2736 C C . MET A 1 338 ? 22.908 10.585 -22.194 1.00 67.81 338 MET A C 1
ATOM 2738 O O . MET A 1 338 ? 23.631 11.572 -22.325 1.00 67.81 338 MET A O 1
ATOM 2742 N N . GLY A 1 339 ? 21.619 10.686 -21.863 1.00 66.69 339 GLY A N 1
ATOM 2743 C CA . GLY A 1 339 ? 20.941 11.958 -21.651 1.00 66.69 339 GLY A CA 1
ATOM 2744 C C . GLY A 1 339 ? 21.535 12.759 -20.497 1.00 66.69 339 GLY A C 1
ATOM 2745 O O . GLY A 1 339 ? 21.730 13.966 -20.636 1.00 66.69 339 GLY A O 1
ATOM 2746 N N . LYS A 1 340 ? 21.912 12.096 -19.395 1.00 70.75 340 LYS A N 1
ATOM 2747 C CA . LYS A 1 340 ? 22.662 12.715 -18.293 1.00 70.75 340 LYS A CA 1
ATOM 2748 C C . LYS A 1 340 ? 23.971 13.332 -18.788 1.00 70.75 340 LYS A C 1
ATOM 2750 O O . LYS A 1 340 ? 24.267 14.477 -18.451 1.00 70.75 340 LYS A O 1
ATOM 2755 N N . THR A 1 341 ? 24.745 12.603 -19.593 1.00 67.12 341 THR A N 1
ATOM 2756 C CA . THR A 1 341 ? 26.006 13.109 -20.154 1.00 67.12 341 THR A CA 1
ATOM 2757 C C . THR A 1 341 ? 25.771 14.311 -21.063 1.00 67.12 341 THR A C 1
ATOM 2759 O O . THR A 1 341 ? 26.453 15.324 -20.915 1.00 67.12 341 THR A O 1
ATOM 2762 N N . VAL A 1 342 ? 24.786 14.239 -21.963 1.00 65.75 342 VAL A N 1
ATOM 2763 C CA . VAL A 1 342 ? 24.472 15.343 -22.881 1.00 65.75 342 VAL A CA 1
ATOM 2764 C C . VAL A 1 342 ? 23.983 16.576 -22.132 1.00 65.75 342 VAL A C 1
ATOM 2766 O O . VAL A 1 342 ? 24.426 17.679 -22.447 1.00 65.75 342 VAL A O 1
ATOM 2769 N N . LEU A 1 343 ? 23.146 16.415 -21.104 1.00 66.69 343 LEU A N 1
ATOM 2770 C CA . LEU A 1 343 ? 22.732 17.540 -20.272 1.00 66.69 343 LEU A CA 1
ATOM 2771 C C . LEU A 1 343 ? 23.920 18.122 -19.496 1.00 66.69 343 LEU A C 1
ATOM 2773 O O . LEU A 1 343 ? 24.074 19.338 -19.459 1.00 66.69 343 LEU A O 1
ATOM 2777 N N . GLY A 1 344 ? 24.799 17.285 -18.938 1.00 65.19 344 GLY A N 1
ATOM 2778 C CA . GLY A 1 344 ? 26.029 17.745 -18.291 1.00 65.19 344 GLY A CA 1
ATOM 2779 C C . GLY A 1 344 ? 26.885 18.609 -19.224 1.00 65.19 344 GLY A C 1
ATOM 2780 O O . GLY A 1 344 ? 27.295 19.706 -18.848 1.00 65.19 344 GLY A O 1
ATOM 2781 N N . VAL A 1 345 ? 27.079 18.165 -20.469 1.00 64.44 345 VAL A N 1
ATOM 2782 C CA . VAL A 1 345 ? 27.798 18.925 -21.506 1.00 64.44 345 VAL A CA 1
ATOM 2783 C C . VAL A 1 345 ? 27.062 20.214 -21.875 1.00 64.44 345 VAL A C 1
ATOM 2785 O O . VAL A 1 345 ? 27.697 21.262 -22.002 1.00 64.44 345 VAL A O 1
ATOM 2788 N N . ALA A 1 346 ? 25.736 20.173 -22.018 1.00 61.78 346 ALA A N 1
ATOM 2789 C CA . ALA A 1 346 ? 24.924 21.343 -22.340 1.00 61.78 346 ALA A CA 1
ATOM 2790 C C . ALA A 1 346 ? 24.959 22.396 -21.222 1.00 61.78 346 ALA A C 1
ATOM 2792 O O . ALA A 1 346 ? 25.095 23.581 -21.517 1.00 61.78 346 ALA A O 1
ATOM 2793 N N . ILE A 1 347 ? 24.909 21.982 -19.952 1.00 63.47 347 ILE A N 1
ATOM 2794 C CA . ILE A 1 347 ? 24.974 22.877 -18.791 1.00 63.47 347 ILE A CA 1
ATOM 2795 C C . ILE A 1 347 ? 26.354 23.533 -18.704 1.00 63.47 347 ILE A C 1
ATOM 2797 O O . ILE A 1 347 ? 26.431 24.759 -18.642 1.00 63.47 347 ILE A O 1
ATOM 2801 N N . ILE A 1 348 ? 27.436 22.752 -18.797 1.00 63.47 348 ILE A N 1
ATOM 2802 C CA . ILE A 1 348 ? 28.812 23.281 -18.803 1.00 63.47 348 ILE A CA 1
ATOM 2803 C C . ILE A 1 348 ? 29.003 24.267 -19.961 1.00 63.47 348 ILE A C 1
ATOM 2805 O O . ILE A 1 348 ? 29.551 25.352 -19.780 1.00 63.47 348 ILE A O 1
ATOM 2809 N N . SER A 1 349 ? 28.490 23.924 -21.145 1.00 61.72 349 SER A N 1
ATOM 2810 C CA . SER A 1 349 ? 28.535 24.819 -22.302 1.00 61.72 349 SER A CA 1
ATOM 2811 C C . SER A 1 349 ? 27.722 26.091 -22.045 1.00 61.72 349 SER A C 1
ATOM 2813 O O . SER A 1 349 ? 28.206 27.188 -22.293 1.00 61.72 349 SER A O 1
ATOM 2815 N N . SER A 1 350 ? 26.513 25.994 -21.491 1.00 61.22 350 SER A N 1
ATOM 2816 C CA . SER A 1 350 ? 25.661 27.159 -21.219 1.00 61.22 350 SER A CA 1
ATOM 2817 C C . SER A 1 350 ? 26.270 28.140 -20.211 1.00 61.22 350 SER A C 1
ATOM 2819 O O . SER A 1 350 ? 26.117 29.346 -20.386 1.00 61.22 350 SER A O 1
ATOM 2821 N N . GLN A 1 351 ? 27.017 27.651 -19.215 1.00 59.97 351 GLN A N 1
ATOM 2822 C CA . GLN A 1 351 ? 27.753 28.494 -18.266 1.00 59.97 351 GLN A CA 1
ATOM 2823 C C . GLN A 1 351 ? 28.861 29.302 -18.958 1.00 59.97 351 GLN A C 1
ATOM 2825 O O . GLN A 1 351 ? 29.197 30.393 -18.508 1.00 59.97 351 GLN A O 1
ATOM 2830 N N . TYR A 1 352 ? 29.382 28.801 -20.082 1.00 57.03 352 TYR A N 1
ATOM 2831 C CA . TYR A 1 352 ? 30.366 29.496 -20.910 1.00 57.03 352 TYR A CA 1
ATOM 2832 C C . TYR A 1 352 ? 29.730 30.546 -21.840 1.00 57.03 352 TYR A C 1
ATOM 2834 O O . TYR A 1 352 ? 30.299 31.616 -22.035 1.00 57.03 352 TYR A O 1
ATOM 2842 N N . TRP A 1 353 ? 28.543 30.270 -22.398 1.00 52.12 353 TRP A N 1
ATOM 2843 C CA . TRP A 1 353 ? 27.886 31.140 -23.391 1.00 52.12 353 TRP A CA 1
ATOM 2844 C C . TRP A 1 353 ? 26.884 32.150 -22.801 1.00 52.12 353 TRP A C 1
ATOM 2846 O O . TRP A 1 353 ? 26.650 33.188 -23.416 1.00 52.12 353 TRP A O 1
ATOM 2856 N N . ALA A 1 354 ? 26.280 31.873 -21.639 1.00 56.84 354 ALA A N 1
ATOM 2857 C CA . ALA A 1 354 ? 25.241 32.718 -21.035 1.00 56.84 354 ALA A CA 1
ATOM 2858 C C . ALA A 1 354 ? 25.274 32.736 -19.484 1.00 56.84 354 ALA A C 1
ATOM 2860 O O . ALA A 1 354 ? 24.271 32.416 -18.836 1.00 56.84 354 ALA A O 1
ATOM 2861 N N . PRO A 1 355 ? 26.392 33.156 -18.861 1.00 56.62 355 PRO A N 1
ATOM 2862 C CA . PRO A 1 355 ? 26.597 33.101 -17.406 1.00 56.62 355 PRO A CA 1
ATOM 2863 C C . PRO A 1 355 ? 25.628 33.965 -16.575 1.00 56.62 355 PRO A C 1
ATOM 2865 O O . PRO A 1 355 ? 25.429 33.694 -15.395 1.00 56.62 355 PRO A O 1
ATOM 2868 N N . HIS A 1 356 ? 24.994 34.979 -17.176 1.00 57.72 356 HIS A N 1
ATOM 2869 C CA . HIS A 1 356 ? 24.023 35.867 -16.513 1.00 57.72 356 HIS A CA 1
ATOM 2870 C C . HIS A 1 356 ? 22.569 35.615 -16.938 1.00 57.72 356 HIS A C 1
ATOM 2872 O O . HIS A 1 356 ? 21.691 36.444 -16.695 1.00 57.72 356 HIS A O 1
ATOM 2878 N N . SER A 1 357 ? 22.294 34.485 -17.594 1.00 59.75 357 SER A N 1
ATOM 2879 C CA . SER A 1 357 ? 20.921 34.100 -17.917 1.00 59.75 357 SER A CA 1
ATOM 2880 C C . SER A 1 357 ? 20.126 33.821 -16.641 1.00 59.75 357 SER A C 1
ATOM 2882 O O . SER A 1 357 ? 20.625 33.173 -15.720 1.00 59.75 357 SER A O 1
ATOM 2884 N N . LYS A 1 358 ? 18.846 34.217 -16.616 1.00 53.22 358 LYS A N 1
ATOM 2885 C CA . LYS A 1 358 ? 17.900 33.834 -15.550 1.00 53.22 358 LYS A CA 1
ATOM 2886 C C . LYS A 1 358 ? 17.767 32.311 -15.386 1.00 53.22 358 LYS A C 1
ATOM 2888 O O . LYS A 1 358 ? 17.313 31.851 -14.346 1.00 53.22 358 LYS A O 1
ATOM 2893 N N . LEU A 1 359 ? 18.193 31.536 -16.386 1.00 52.69 359 LEU A N 1
ATOM 2894 C CA . LEU A 1 359 ? 18.180 30.073 -16.380 1.00 52.69 359 LEU A CA 1
ATOM 2895 C C . LEU A 1 359 ? 19.465 29.446 -15.822 1.00 52.69 359 LEU A C 1
ATOM 2897 O O . LEU A 1 359 ? 19.478 28.247 -15.568 1.00 52.69 359 LEU A O 1
ATOM 2901 N N . ALA A 1 360 ? 20.542 30.206 -15.602 1.00 55.50 360 ALA A N 1
ATOM 2902 C CA . ALA A 1 360 ? 21.782 29.645 -15.060 1.00 55.50 360 ALA A CA 1
ATOM 2903 C C . ALA A 1 360 ? 21.596 29.017 -13.656 1.00 55.50 360 ALA A C 1
ATOM 2905 O O . ALA A 1 360 ? 22.053 27.888 -13.459 1.00 55.50 360 ALA A O 1
ATOM 2906 N N . PRO A 1 361 ? 20.859 29.642 -12.709 1.00 53.00 361 PRO A N 1
ATOM 2907 C CA . PRO A 1 361 ? 20.546 29.017 -11.420 1.00 53.00 361 PRO A CA 1
ATOM 2908 C C . PRO A 1 361 ? 19.678 27.756 -11.555 1.00 53.00 361 PRO A C 1
ATOM 2910 O O . PRO A 1 361 ? 19.887 26.785 -10.833 1.00 53.00 361 PRO A O 1
ATOM 2913 N N . PHE A 1 362 ? 18.739 27.747 -12.509 1.00 56.28 362 PHE A N 1
ATOM 2914 C CA . PHE A 1 362 ? 17.893 26.589 -12.811 1.00 56.28 362 PHE A CA 1
ATOM 2915 C C . PHE A 1 362 ? 18.708 25.399 -13.321 1.00 56.28 362 PHE A C 1
ATOM 2917 O O . PHE A 1 362 ? 18.582 24.288 -12.814 1.00 56.28 362 PHE A O 1
ATOM 2924 N N . LEU A 1 363 ? 19.572 25.640 -14.309 1.00 58.50 363 LEU A N 1
ATOM 2925 C CA . LEU A 1 363 ? 20.411 24.611 -14.914 1.00 58.50 363 LEU A CA 1
ATOM 2926 C C . LEU A 1 363 ? 21.388 24.017 -13.894 1.00 58.50 363 LEU A C 1
ATOM 2928 O O . LEU A 1 363 ? 21.596 22.806 -13.883 1.00 58.50 363 LEU A O 1
ATOM 2932 N N . GLU A 1 364 ? 21.929 24.832 -12.986 1.00 59.53 364 GLU A N 1
ATOM 2933 C CA . GLU A 1 364 ? 22.783 24.353 -11.895 1.00 59.53 364 GLU A CA 1
ATOM 2934 C C . GLU A 1 364 ? 21.997 23.540 -10.848 1.00 59.53 364 GLU A C 1
ATOM 2936 O O . GLU A 1 364 ? 22.466 22.489 -10.407 1.00 59.53 364 GLU A O 1
ATOM 2941 N N . ALA A 1 365 ? 20.772 23.952 -10.500 1.00 56.00 365 ALA A N 1
ATOM 2942 C CA . ALA A 1 365 ? 19.888 23.174 -9.629 1.00 56.00 365 ALA A CA 1
ATOM 2943 C C . ALA A 1 365 ? 19.502 21.820 -10.256 1.00 56.00 365 ALA A C 1
ATOM 2945 O O . ALA A 1 365 ? 19.593 20.786 -9.589 1.00 56.00 365 ALA A O 1
ATOM 2946 N N . MET A 1 366 ? 19.166 21.794 -11.552 1.00 60.12 366 MET A N 1
ATOM 2947 C CA . MET A 1 366 ? 18.924 20.554 -12.299 1.00 60.12 366 MET A CA 1
ATOM 2948 C C . MET A 1 366 ? 20.168 19.662 -12.341 1.00 60.12 366 MET A C 1
ATOM 2950 O O . MET A 1 366 ? 20.055 18.452 -12.142 1.00 60.12 366 MET A O 1
ATOM 2954 N N . ARG A 1 367 ? 21.363 20.241 -12.546 1.00 65.50 367 ARG A N 1
ATOM 2955 C CA . ARG A 1 367 ? 22.642 19.508 -12.521 1.00 65.50 367 ARG A CA 1
ATOM 2956 C C . ARG A 1 367 ? 22.851 18.788 -11.195 1.00 65.50 367 ARG A C 1
ATOM 2958 O O . ARG A 1 367 ? 23.270 17.636 -11.186 1.00 65.50 367 ARG A O 1
ATOM 2965 N N . MET A 1 368 ? 22.560 19.458 -10.081 1.00 60.62 368 MET A N 1
ATOM 2966 C CA . MET A 1 368 ? 22.717 18.881 -8.743 1.00 60.62 368 MET A CA 1
ATOM 2967 C C . MET A 1 368 ? 21.699 17.772 -8.443 1.00 60.62 368 MET A C 1
ATOM 2969 O O . MET A 1 368 ? 21.963 16.930 -7.587 1.00 60.62 368 MET A O 1
ATOM 2973 N N . GLN A 1 369 ? 20.559 17.746 -9.138 1.00 61.12 369 GLN A N 1
ATOM 2974 C CA . GLN A 1 369 ? 19.472 16.793 -8.887 1.00 61.12 369 GLN A CA 1
ATOM 2975 C C . GLN A 1 369 ? 19.395 15.634 -9.880 1.00 61.12 369 GLN A C 1
ATOM 2977 O O . GLN A 1 369 ? 18.742 14.633 -9.584 1.00 61.12 369 GLN A O 1
ATOM 2982 N N . ILE A 1 370 ? 20.059 15.731 -11.035 1.00 69.06 370 ILE A N 1
ATOM 2983 C CA . ILE A 1 370 ? 19.937 14.726 -12.098 1.00 69.06 370 ILE A CA 1
ATOM 2984 C C . ILE A 1 370 ? 20.349 13.325 -11.641 1.00 69.06 370 ILE A C 1
ATOM 2986 O O . ILE A 1 370 ? 19.751 12.340 -12.061 1.00 69.06 370 ILE A O 1
ATOM 2990 N N . ASP A 1 371 ? 21.325 13.226 -10.741 1.00 67.75 371 ASP A N 1
ATOM 2991 C CA . ASP A 1 371 ? 21.819 11.944 -10.241 1.00 67.75 371 ASP A CA 1
ATOM 2992 C C . ASP A 1 371 ? 20.773 11.222 -9.394 1.00 67.75 371 ASP A C 1
ATOM 2994 O O . ASP A 1 371 ? 20.574 10.020 -9.554 1.00 67.75 371 ASP A O 1
ATOM 2998 N N . GLU A 1 372 ? 20.073 11.952 -8.528 1.00 63.25 372 GLU A N 1
ATOM 2999 C CA . GLU A 1 372 ? 18.994 11.389 -7.716 1.00 63.25 372 GLU A CA 1
ATOM 3000 C C . GLU A 1 372 ? 17.746 11.113 -8.556 1.00 63.25 372 GLU A C 1
ATOM 3002 O O . GLU A 1 372 ? 17.093 10.089 -8.363 1.00 63.25 372 GLU A O 1
ATOM 3007 N N . PHE A 1 373 ? 17.464 11.963 -9.545 1.00 66.31 373 PHE A N 1
ATOM 3008 C CA . PHE A 1 373 ? 16.387 11.747 -10.505 1.00 66.31 373 PHE A CA 1
ATOM 3009 C C . PHE A 1 373 ? 16.598 10.449 -11.296 1.00 66.31 373 PHE A C 1
ATOM 3011 O O . PHE A 1 373 ? 15.730 9.581 -11.292 1.00 66.31 373 PHE A O 1
ATOM 3018 N N . VAL A 1 374 ? 17.772 10.266 -11.913 1.00 67.44 374 VAL A N 1
ATOM 3019 C CA . VAL A 1 374 ? 18.101 9.062 -12.697 1.00 67.44 374 VAL A CA 1
ATOM 3020 C C . VAL A 1 374 ? 18.049 7.804 -11.830 1.00 67.44 374 VAL A C 1
ATOM 3022 O O . VAL A 1 374 ? 17.473 6.806 -12.259 1.00 67.44 374 VAL A O 1
ATOM 3025 N N . LYS A 1 375 ? 18.574 7.847 -10.597 1.00 67.81 375 LYS A N 1
ATOM 3026 C CA . LYS A 1 375 ? 18.459 6.720 -9.655 1.00 67.81 375 LYS A CA 1
ATOM 3027 C C . LYS A 1 375 ? 17.004 6.388 -9.317 1.00 67.81 375 LYS A C 1
ATOM 3029 O O . LYS A 1 375 ? 16.673 5.212 -9.209 1.00 67.81 375 LYS A O 1
ATOM 3034 N N . GLY A 1 376 ? 16.149 7.400 -9.148 1.00 64.75 376 GLY A N 1
ATOM 3035 C CA . GLY A 1 376 ? 14.710 7.219 -8.948 1.00 64.75 376 GLY A CA 1
ATOM 3036 C C . GLY A 1 376 ? 14.053 6.509 -10.134 1.00 64.75 376 GLY A C 1
ATOM 3037 O O . GLY A 1 376 ? 13.384 5.499 -9.945 1.00 64.75 376 GLY A O 1
ATOM 3038 N N . PHE A 1 377 ? 14.335 6.951 -11.364 1.00 68.38 377 PHE A N 1
ATOM 3039 C CA . PHE A 1 377 ? 13.778 6.320 -12.570 1.00 68.38 377 PHE A CA 1
ATOM 3040 C C . PHE A 1 377 ? 14.260 4.902 -12.817 1.00 68.38 377 PHE A C 1
ATOM 3042 O O . PHE A 1 377 ? 13.475 4.068 -13.253 1.00 68.38 377 PHE A O 1
ATOM 3049 N N . GLN A 1 378 ? 15.526 4.607 -12.528 1.00 69.88 378 GLN A N 1
ATOM 3050 C CA . GLN A 1 378 ? 16.043 3.244 -12.647 1.00 69.88 378 GLN A CA 1
ATOM 3051 C C . GLN A 1 378 ? 15.309 2.269 -11.722 1.00 69.88 378 GLN A C 1
ATOM 3053 O O . GLN A 1 378 ? 15.129 1.114 -12.090 1.00 69.88 378 GLN A O 1
ATOM 3058 N N . ARG A 1 379 ? 14.842 2.730 -10.554 1.00 68.06 379 ARG A N 1
ATOM 3059 C CA . ARG A 1 379 ? 13.992 1.919 -9.669 1.00 68.06 379 ARG A CA 1
ATOM 3060 C C . ARG A 1 379 ? 12.590 1.723 -10.241 1.00 68.06 379 ARG A C 1
ATOM 3062 O O . ARG A 1 379 ? 12.069 0.623 -10.152 1.00 68.06 379 ARG A O 1
ATOM 3069 N N . GLU A 1 380 ? 12.010 2.744 -10.876 1.00 70.00 380 GLU A N 1
ATOM 3070 C CA . GLU A 1 380 ? 10.703 2.621 -11.550 1.00 70.00 380 GLU A CA 1
ATOM 3071 C C . GLU A 1 380 ? 10.732 1.688 -12.779 1.00 70.00 380 GLU A C 1
ATOM 3073 O O . GLU A 1 380 ? 9.687 1.209 -13.218 1.00 70.00 380 GLU A O 1
ATOM 3078 N N . LEU A 1 381 ? 11.911 1.446 -13.362 1.00 72.50 381 LEU A N 1
ATOM 3079 C CA . LEU A 1 381 ? 12.096 0.552 -14.510 1.00 72.50 381 LEU A CA 1
ATOM 3080 C C . LEU A 1 381 ? 12.188 -0.927 -14.134 1.00 72.50 381 LEU A C 1
ATOM 3082 O O . LEU A 1 381 ? 12.095 -1.769 -15.026 1.00 72.50 381 LEU A O 1
ATOM 3086 N N . ASP A 1 382 ? 12.393 -1.239 -12.855 1.00 81.12 382 ASP A N 1
ATOM 3087 C CA . ASP A 1 382 ? 12.491 -2.609 -12.369 1.00 81.12 382 ASP A CA 1
ATOM 3088 C C . ASP A 1 382 ? 11.163 -3.064 -11.762 1.00 81.12 382 ASP A C 1
ATOM 3090 O O . ASP A 1 382 ? 10.839 -2.795 -10.601 1.00 81.12 382 ASP A O 1
ATOM 3094 N N . PHE A 1 383 ? 10.382 -3.792 -12.560 1.00 89.31 383 PHE A N 1
ATOM 3095 C CA . PHE A 1 383 ? 9.082 -4.280 -12.113 1.00 89.31 383 PHE A CA 1
ATOM 3096 C C . PHE A 1 383 ? 9.168 -5.385 -11.052 1.00 89.31 383 PHE A C 1
ATOM 3098 O O . PHE A 1 383 ? 8.144 -5.707 -10.449 1.00 89.31 383 PHE A O 1
ATOM 3105 N N . GLU A 1 384 ? 10.341 -5.962 -10.771 1.00 89.81 384 GLU A N 1
ATOM 3106 C CA . GLU A 1 384 ? 10.470 -6.956 -9.697 1.00 89.81 384 GLU A CA 1
ATOM 3107 C C . GLU A 1 384 ? 10.307 -6.323 -8.314 1.00 89.81 384 GLU A C 1
ATOM 3109 O O . GLU A 1 384 ? 9.698 -6.924 -7.426 1.00 89.81 384 GLU A O 1
ATOM 3114 N N . GLU A 1 385 ? 10.807 -5.103 -8.119 1.00 85.38 385 GLU A N 1
ATOM 3115 C CA . GLU A 1 385 ? 10.634 -4.372 -6.861 1.00 85.38 385 GLU A CA 1
ATOM 3116 C C . GLU A 1 385 ? 9.166 -3.970 -6.654 1.00 85.38 385 GLU A C 1
ATOM 3118 O O . GLU A 1 385 ? 8.599 -4.225 -5.586 1.00 85.38 385 GLU A O 1
ATOM 3123 N N . GLU A 1 386 ? 8.509 -3.458 -7.702 1.00 89.00 386 GLU A N 1
ATOM 3124 C CA . GLU A 1 386 ? 7.063 -3.181 -7.706 1.00 89.00 386 GLU A CA 1
ATOM 3125 C C . GLU A 1 386 ? 6.260 -4.452 -7.369 1.00 89.00 386 GLU A C 1
ATOM 3127 O O . GLU A 1 386 ? 5.411 -4.445 -6.471 1.00 89.00 386 GLU A O 1
ATOM 3132 N N . ALA A 1 387 ? 6.585 -5.580 -8.009 1.00 92.69 387 ALA A N 1
ATOM 3133 C CA . ALA A 1 387 ? 5.927 -6.866 -7.790 1.00 92.69 387 ALA A CA 1
ATOM 3134 C C . ALA A 1 387 ? 6.063 -7.379 -6.352 1.00 92.69 387 ALA A C 1
ATOM 3136 O O . ALA A 1 387 ? 5.101 -7.920 -5.794 1.00 92.69 387 ALA A O 1
ATOM 3137 N N . LYS A 1 388 ? 7.238 -7.219 -5.726 1.00 92.06 388 LYS A N 1
ATOM 3138 C CA . LYS A 1 388 ? 7.472 -7.616 -4.324 1.00 92.06 388 LYS A CA 1
ATOM 3139 C C . LYS A 1 388 ? 6.580 -6.828 -3.371 1.00 92.06 388 LYS A C 1
ATOM 3141 O O . LYS A 1 388 ? 6.010 -7.407 -2.439 1.00 92.06 388 LYS A O 1
ATOM 3146 N N . ILE A 1 389 ? 6.457 -5.520 -3.595 1.00 90.69 389 ILE A N 1
ATOM 3147 C CA . ILE A 1 389 ? 5.597 -4.639 -2.802 1.00 90.69 389 ILE A CA 1
ATOM 3148 C C . ILE A 1 389 ? 4.131 -5.021 -3.017 1.00 90.69 389 ILE A C 1
ATOM 3150 O O . ILE A 1 389 ? 3.433 -5.331 -2.048 1.00 90.69 389 ILE A O 1
ATOM 3154 N N . GLN A 1 390 ? 3.687 -5.107 -4.270 1.00 93.94 390 GLN A N 1
ATOM 3155 C CA . GLN A 1 390 ? 2.312 -5.461 -4.608 1.00 93.94 390 GLN A CA 1
ATOM 3156 C C . GLN A 1 390 ? 1.924 -6.836 -4.052 1.00 93.94 390 GLN A C 1
ATOM 3158 O O . GLN A 1 390 ? 0.877 -6.970 -3.431 1.00 93.94 390 GLN A O 1
ATOM 3163 N N . THR A 1 391 ? 2.789 -7.849 -4.165 1.00 93.25 391 THR A N 1
ATOM 3164 C CA . THR A 1 391 ? 2.540 -9.194 -3.612 1.00 93.25 391 THR A CA 1
ATOM 3165 C C . THR A 1 391 ? 2.349 -9.163 -2.095 1.00 93.25 391 THR A C 1
ATOM 3167 O O . THR A 1 391 ? 1.498 -9.873 -1.553 1.00 93.25 391 THR A O 1
ATOM 3170 N N . ARG A 1 392 ? 3.130 -8.341 -1.381 1.00 91.31 392 ARG A N 1
ATOM 3171 C CA . ARG A 1 392 ? 2.994 -8.168 0.071 1.00 91.31 392 ARG A CA 1
ATOM 3172 C C . ARG A 1 392 ? 1.646 -7.542 0.428 1.00 91.31 392 ARG A C 1
ATOM 3174 O O . ARG A 1 392 ? 0.983 -8.031 1.342 1.00 91.31 392 ARG A O 1
ATOM 3181 N N . PHE A 1 393 ? 1.216 -6.512 -0.295 1.00 91.81 393 PHE A N 1
ATOM 3182 C CA . PHE A 1 393 ? -0.069 -5.855 -0.051 1.00 91.81 393 PHE A CA 1
ATOM 3183 C C . PHE A 1 393 ? -1.282 -6.656 -0.556 1.00 91.81 393 PHE A C 1
ATOM 3185 O O . PHE A 1 393 ? -2.320 -6.642 0.101 1.00 91.81 393 PHE A O 1
ATOM 3192 N N . ALA A 1 394 ? -1.142 -7.453 -1.616 1.00 91.25 394 ALA A N 1
ATOM 3193 C CA . ALA A 1 394 ? -2.144 -8.428 -2.058 1.00 91.25 394 ALA A CA 1
ATOM 3194 C C . ALA A 1 394 ? -2.418 -9.478 -0.971 1.00 91.25 394 ALA A C 1
ATOM 3196 O O . ALA A 1 394 ? -3.563 -9.797 -0.666 1.00 91.25 394 ALA A O 1
ATOM 3197 N N . LYS A 1 395 ? -1.370 -9.966 -0.292 1.00 86.31 395 LYS A N 1
ATOM 3198 C CA . LYS A 1 395 ? -1.541 -10.862 0.865 1.00 86.31 395 LYS A CA 1
ATOM 3199 C C . LYS A 1 395 ? -2.270 -10.182 2.026 1.00 86.31 395 LYS A C 1
ATOM 3201 O O . LYS A 1 395 ? -3.115 -10.811 2.649 1.00 86.31 395 LYS A O 1
ATOM 3206 N N . ARG A 1 396 ? -1.950 -8.914 2.311 1.00 86.56 396 ARG A N 1
ATOM 3207 C CA . ARG A 1 396 ? -2.556 -8.131 3.407 1.00 86.56 396 ARG A CA 1
ATOM 3208 C C . ARG A 1 396 ? -4.011 -7.731 3.148 1.00 86.56 396 ARG A C 1
ATOM 3210 O O . ARG A 1 396 ? -4.741 -7.501 4.106 1.00 86.56 396 ARG A O 1
ATOM 3217 N N . SER A 1 397 ? -4.412 -7.610 1.887 1.00 88.81 397 SER A N 1
ATOM 3218 C CA . SER A 1 397 ? -5.770 -7.209 1.509 1.00 88.81 397 SER A CA 1
ATOM 3219 C C . SER A 1 397 ? -6.735 -8.369 1.312 1.00 88.81 397 SER A C 1
ATOM 3221 O O . SER A 1 397 ? -7.936 -8.139 1.313 1.00 88.81 397 SER A O 1
ATOM 3223 N N . ARG A 1 398 ? -6.239 -9.609 1.211 1.00 79.38 398 ARG A N 1
ATOM 3224 C CA . ARG A 1 398 ? -7.041 -10.807 0.914 1.00 79.38 398 ARG A CA 1
ATOM 3225 C C . ARG A 1 398 ? -8.292 -10.979 1.787 1.00 79.38 398 ARG A C 1
ATOM 3227 O O . ARG A 1 398 ? -9.284 -11.519 1.318 1.00 79.38 398 ARG A O 1
ATOM 3234 N N . GLU A 1 399 ? -8.221 -10.555 3.045 1.00 66.50 399 GLU A N 1
ATOM 3235 C CA . GLU A 1 399 ? -9.302 -10.684 4.034 1.00 66.50 399 GLU A CA 1
ATOM 3236 C C . GLU A 1 399 ? -10.053 -9.361 4.263 1.00 66.50 399 GLU A C 1
ATOM 3238 O O . GLU A 1 399 ? -10.976 -9.285 5.069 1.00 66.50 399 GLU A O 1
ATOM 3243 N N . SER A 1 400 ? -9.679 -8.283 3.568 1.00 79.19 400 SER A N 1
ATOM 3244 C CA . SER A 1 400 ? -10.317 -6.990 3.773 1.00 79.19 400 SER A CA 1
ATOM 3245 C C . SER A 1 400 ? -11.585 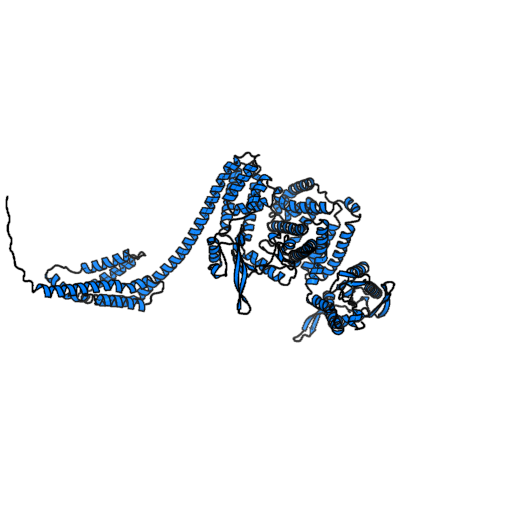-6.831 2.943 1.00 79.19 400 SER A C 1
ATOM 3247 O O . SER A 1 400 ? -11.608 -7.047 1.739 1.00 79.19 400 SER A O 1
ATOM 3249 N N . VAL A 1 401 ? -12.635 -6.325 3.588 1.00 79.31 401 VAL A N 1
ATOM 3250 C CA . VAL A 1 401 ? -13.897 -5.933 2.937 1.00 79.31 401 VAL A CA 1
ATOM 3251 C C . VAL A 1 401 ? -13.915 -4.472 2.466 1.00 79.31 401 VAL A C 1
ATOM 3253 O O . VAL A 1 401 ? -14.946 -3.984 2.010 1.00 79.31 401 VAL A O 1
ATOM 3256 N N . LYS A 1 402 ? -12.812 -3.731 2.648 1.00 86.88 402 LYS A N 1
ATOM 3257 C CA . LYS A 1 402 ? -12.725 -2.288 2.341 1.00 86.88 402 LYS A CA 1
ATOM 3258 C C . LYS A 1 402 ? -11.709 -1.957 1.254 1.00 86.88 402 LYS A C 1
ATOM 3260 O O . LYS A 1 402 ? -11.885 -0.939 0.588 1.00 86.88 402 LYS A O 1
ATOM 3265 N N . TRP A 1 403 ? -10.684 -2.788 1.074 1.00 92.25 403 TRP A N 1
ATOM 3266 C CA . TRP A 1 403 ? -9.661 -2.577 0.057 1.00 92.25 403 TRP A CA 1
ATOM 3267 C C . TRP A 1 403 ? -9.116 -3.892 -0.498 1.00 92.25 403 TRP A C 1
ATOM 3269 O O . TRP A 1 403 ? -9.057 -4.884 0.220 1.00 92.25 403 TRP A O 1
ATOM 3279 N N . HIS A 1 404 ? -8.683 -3.883 -1.757 1.00 93.31 404 HIS A N 1
ATOM 3280 C CA . HIS A 1 404 ? -8.039 -5.017 -2.418 1.00 93.31 404 HIS A CA 1
ATOM 3281 C C . HIS A 1 404 ? -6.866 -4.566 -3.284 1.00 93.31 404 HIS A C 1
ATOM 3283 O O . HIS A 1 404 ? -6.832 -3.444 -3.797 1.00 93.31 404 HIS A O 1
ATOM 3289 N N . VAL A 1 405 ? -5.875 -5.444 -3.411 1.00 94.56 405 VAL A N 1
ATOM 3290 C CA . VAL A 1 405 ? -4.698 -5.238 -4.255 1.00 94.56 405 VAL A CA 1
ATOM 3291 C C . VAL A 1 405 ? -4.584 -6.410 -5.219 1.00 94.56 405 VAL A C 1
ATOM 3293 O O . VAL A 1 405 ? -4.540 -7.551 -4.750 1.00 94.56 405 VAL A O 1
ATOM 3296 N N . PRO A 1 406 ? -4.485 -6.153 -6.539 1.00 94.06 406 PRO A N 1
ATOM 3297 C CA . PRO A 1 406 ? -4.441 -7.212 -7.536 1.00 94.06 406 PRO A CA 1
ATOM 3298 C C . PRO A 1 406 ? -3.323 -8.206 -7.251 1.00 94.06 406 PRO A C 1
ATOM 3300 O O . PRO A 1 406 ? -2.167 -7.820 -7.022 1.00 94.06 406 PRO A O 1
ATOM 3303 N N . LYS A 1 407 ? -3.650 -9.495 -7.317 1.00 93.62 407 LYS A N 1
ATOM 3304 C CA . LYS A 1 407 ? -2.659 -10.562 -7.190 1.00 93.62 407 LYS A CA 1
ATOM 3305 C C . LYS A 1 407 ? -1.620 -10.467 -8.310 1.00 93.62 407 LYS A C 1
ATOM 3307 O O . LYS A 1 407 ? -1.964 -10.299 -9.473 1.00 93.62 407 LYS A O 1
ATOM 3312 N N . VAL A 1 408 ? -0.347 -10.650 -7.967 1.00 94.94 408 VAL A N 1
ATOM 3313 C CA . VAL A 1 408 ? 0.738 -10.808 -8.946 1.00 94.94 408 VAL A CA 1
ATOM 3314 C C . VAL A 1 408 ? 0.856 -12.286 -9.324 1.00 94.94 408 VAL A C 1
ATOM 3316 O O . VAL A 1 408 ? 0.953 -13.145 -8.443 1.00 94.94 408 VAL A O 1
ATOM 3319 N N . TYR A 1 409 ? 0.842 -12.596 -10.621 1.00 92.25 409 TYR A N 1
ATOM 3320 C CA . TYR A 1 409 ? 1.004 -13.964 -11.127 1.00 92.25 409 TYR A CA 1
ATOM 3321 C C . TYR A 1 409 ? 2.453 -14.306 -11.453 1.00 92.25 409 TYR A C 1
ATOM 3323 O O . TYR A 1 409 ? 2.867 -15.451 -11.280 1.00 92.25 409 TYR A O 1
ATOM 3331 N N . SER A 1 410 ? 3.201 -13.343 -11.981 1.00 91.06 410 SER A N 1
ATOM 3332 C CA . SER A 1 410 ? 4.590 -13.500 -12.403 1.00 91.06 410 SER A CA 1
ATOM 3333 C C . SER A 1 410 ? 5.194 -12.116 -12.622 1.00 91.06 410 SER A C 1
ATOM 3335 O O . SER A 1 410 ? 4.493 -11.156 -12.947 1.00 91.06 410 SER A O 1
ATOM 3337 N N . SER A 1 411 ? 6.494 -12.002 -12.392 1.00 93.62 411 SER A N 1
ATOM 3338 C CA . SER A 1 411 ? 7.236 -10.760 -12.552 1.00 93.62 411 SER A CA 1
ATOM 3339 C C . SER A 1 411 ? 8.641 -11.053 -13.050 1.00 93.62 411 SER A C 1
ATOM 3341 O O . SER A 1 411 ? 9.246 -12.059 -12.684 1.00 93.62 411 SER A O 1
ATOM 3343 N N . SER A 1 412 ? 9.159 -10.142 -13.853 1.00 91.31 412 SER A N 1
ATOM 3344 C CA . SER A 1 412 ? 10.552 -10.043 -14.269 1.00 91.31 412 SER A CA 1
ATOM 3345 C C . SER A 1 412 ? 10.915 -8.562 -14.342 1.00 91.31 412 SER A C 1
ATOM 3347 O O . SER A 1 412 ? 10.030 -7.710 -14.260 1.00 91.31 412 SER A O 1
ATOM 3349 N N . ARG A 1 413 ? 12.187 -8.241 -14.592 1.00 86.50 413 ARG A N 1
ATOM 3350 C CA . ARG A 1 413 ? 12.649 -6.848 -14.730 1.00 86.50 413 ARG A CA 1
ATOM 3351 C C . ARG A 1 413 ? 11.772 -5.974 -15.641 1.00 86.50 413 ARG A C 1
ATOM 3353 O O . ARG A 1 413 ? 11.601 -4.798 -15.355 1.00 86.50 413 ARG A O 1
ATOM 3360 N N . ARG A 1 414 ? 11.234 -6.520 -16.743 1.00 87.94 414 ARG A N 1
ATOM 3361 C CA . ARG A 1 414 ? 10.461 -5.754 -17.746 1.00 87.94 414 ARG A CA 1
ATOM 3362 C C . ARG A 1 414 ? 9.013 -6.194 -17.911 1.00 87.94 414 ARG A C 1
ATOM 3364 O O . ARG A 1 414 ? 8.285 -5.536 -18.649 1.00 87.94 414 ARG A O 1
ATOM 3371 N N . ILE A 1 415 ? 8.592 -7.299 -17.303 1.00 92.31 415 ILE A N 1
ATOM 3372 C CA . ILE A 1 415 ? 7.230 -7.816 -17.472 1.00 92.31 415 ILE A CA 1
ATOM 3373 C C . ILE A 1 415 ? 6.619 -8.055 -16.103 1.00 92.31 415 ILE A C 1
ATOM 3375 O O . ILE A 1 415 ? 7.189 -8.787 -15.298 1.00 92.31 415 ILE A O 1
ATOM 3379 N N . LEU A 1 416 ? 5.455 -7.455 -15.865 1.00 93.50 416 LEU A N 1
ATOM 3380 C CA . LEU A 1 416 ? 4.655 -7.666 -14.665 1.00 93.50 416 LEU A CA 1
ATOM 3381 C C . LEU A 1 416 ? 3.272 -8.174 -15.050 1.00 93.50 416 LEU A C 1
ATOM 3383 O O . LEU A 1 416 ? 2.545 -7.515 -15.794 1.00 93.50 416 LEU A O 1
ATOM 3387 N N . GLU A 1 417 ? 2.922 -9.342 -14.526 1.00 94.56 417 GLU A N 1
ATOM 3388 C CA . GLU A 1 417 ? 1.636 -9.994 -14.733 1.00 94.56 417 GLU A CA 1
ATOM 3389 C C . GLU A 1 417 ? 0.805 -9.899 -13.454 1.00 94.56 417 GLU A C 1
ATOM 3391 O O . GLU A 1 417 ? 1.212 -10.397 -12.398 1.00 94.56 417 GLU A O 1
ATOM 3396 N N . MET A 1 418 ? -0.379 -9.302 -13.547 1.00 94.62 418 MET A N 1
ATOM 3397 C CA . MET A 1 418 ? -1.269 -9.104 -12.407 1.00 94.62 418 MET A CA 1
ATOM 3398 C C . MET A 1 418 ? -2.729 -9.411 -12.744 1.00 94.62 418 MET A C 1
ATOM 3400 O O . MET A 1 418 ? -3.123 -9.492 -13.905 1.00 94.62 418 MET A O 1
ATOM 3404 N N . GLU A 1 419 ? -3.525 -9.611 -11.703 1.00 93.81 419 GLU A N 1
ATOM 3405 C CA . GLU A 1 419 ? -4.971 -9.805 -11.759 1.00 93.81 419 GLU A CA 1
ATOM 3406 C C . GLU A 1 419 ? -5.672 -8.663 -12.500 1.00 93.81 419 GLU A C 1
ATOM 3408 O O . GLU A 1 419 ? -5.401 -7.482 -12.271 1.00 93.81 419 GLU A O 1
ATOM 3413 N N . TYR A 1 420 ? -6.570 -9.035 -13.412 1.00 93.31 420 TYR A N 1
ATOM 3414 C CA . TYR A 1 420 ? -7.459 -8.089 -14.068 1.00 93.31 420 TYR A CA 1
ATOM 3415 C C . TYR A 1 420 ? -8.641 -7.762 -13.152 1.00 93.31 420 TYR A C 1
ATOM 3417 O O . TYR A 1 420 ? -9.373 -8.654 -12.732 1.00 93.31 420 TYR A O 1
ATOM 3425 N N . LEU A 1 421 ? -8.827 -6.474 -12.866 1.00 90.56 421 LEU A N 1
ATOM 3426 C CA . LEU A 1 421 ? -9.921 -5.965 -12.045 1.00 90.56 421 LEU A CA 1
ATOM 3427 C C . LEU A 1 421 ? -11.137 -5.650 -12.927 1.00 90.56 421 LEU A C 1
ATOM 3429 O O . LEU A 1 421 ? -11.307 -4.516 -13.385 1.00 90.56 421 LEU A O 1
ATOM 3433 N N . ASP A 1 422 ? -11.956 -6.665 -13.194 1.00 85.88 422 ASP A N 1
ATOM 3434 C CA . ASP A 1 422 ? -13.150 -6.528 -14.033 1.00 85.88 422 ASP A CA 1
ATOM 3435 C C . ASP A 1 422 ? -14.195 -5.591 -13.401 1.00 85.88 422 ASP A C 1
ATOM 3437 O O . ASP A 1 422 ? -14.376 -5.571 -12.184 1.00 85.88 422 ASP A O 1
ATOM 3441 N N . GLY A 1 423 ? -14.860 -4.780 -14.227 1.00 83.00 423 GLY A N 1
ATOM 3442 C CA . GLY A 1 423 ? -15.884 -3.824 -13.784 1.00 83.00 423 GLY A CA 1
ATOM 3443 C C . GLY A 1 423 ? -15.399 -2.699 -12.856 1.00 83.00 423 GLY A C 1
ATOM 3444 O O . GLY A 1 423 ? -16.225 -1.958 -12.324 1.00 83.00 423 GLY A O 1
ATOM 3445 N N . SER A 1 424 ? -14.086 -2.555 -12.648 1.00 89.56 424 SER A N 1
ATOM 3446 C CA . SER A 1 424 ? -13.524 -1.504 -11.799 1.00 89.56 424 SER A CA 1
ATOM 3447 C C . SER A 1 424 ? -13.468 -0.152 -12.510 1.00 89.56 424 SER A C 1
ATOM 3449 O O . SER A 1 424 ? -13.137 -0.055 -13.693 1.00 89.56 424 SER A O 1
ATOM 3451 N N . VAL A 1 425 ? -13.780 0.914 -11.773 1.00 91.00 425 VAL A N 1
ATOM 3452 C CA . VAL A 1 425 ? -13.874 2.278 -12.312 1.00 91.00 425 VAL A CA 1
ATOM 3453 C C . VAL A 1 425 ? -13.076 3.255 -11.463 1.00 91.00 425 VAL A C 1
ATOM 3455 O O . VAL A 1 425 ? -12.765 2.988 -10.304 1.00 91.00 425 VAL A O 1
ATOM 3458 N N . ASN A 1 426 ? -12.749 4.417 -12.021 1.00 92.44 426 ASN A N 1
ATOM 3459 C CA . ASN A 1 426 ? -12.045 5.457 -11.279 1.00 92.44 426 ASN A CA 1
ATOM 3460 C C . ASN A 1 426 ? -12.853 5.914 -10.048 1.00 92.44 426 ASN A C 1
ATOM 3462 O O . ASN A 1 426 ? -14.054 6.171 -10.159 1.00 92.44 426 ASN A O 1
ATOM 3466 N N . ILE A 1 427 ? -12.196 6.096 -8.896 1.00 91.94 427 ILE A N 1
ATOM 3467 C CA . ILE A 1 427 ? -12.847 6.507 -7.642 1.00 91.94 427 ILE A CA 1
ATOM 3468 C C . ILE A 1 427 ? -13.725 7.763 -7.761 1.00 91.94 427 ILE A C 1
ATOM 3470 O O . ILE A 1 427 ? -14.784 7.834 -7.132 1.00 91.94 427 ILE A O 1
ATOM 3474 N N . HIS A 1 428 ? -13.337 8.746 -8.579 1.00 90.00 428 HIS A N 1
ATOM 3475 C CA . HIS A 1 428 ? -14.117 9.975 -8.773 1.00 90.00 428 HIS A CA 1
ATOM 3476 C C . HIS A 1 428 ? -15.313 9.781 -9.709 1.00 90.00 428 HIS A C 1
ATOM 3478 O O . HIS A 1 428 ? -16.348 10.427 -9.527 1.00 90.00 428 HIS A O 1
ATOM 3484 N N . ASN A 1 429 ? -15.218 8.844 -10.653 1.00 88.56 429 ASN A N 1
ATOM 3485 C CA . ASN A 1 429 ? -16.295 8.538 -11.595 1.00 88.56 429 ASN A CA 1
ATOM 3486 C C . ASN A 1 429 ? -17.267 7.472 -11.073 1.00 88.56 429 ASN A C 1
ATOM 3488 O O . ASN A 1 429 ? -18.387 7.381 -11.577 1.00 88.56 429 ASN A O 1
ATOM 3492 N N . ALA A 1 430 ? -16.900 6.729 -10.025 1.00 88.62 430 ALA A N 1
ATOM 3493 C CA . ALA A 1 430 ? -17.653 5.584 -9.514 1.00 88.62 430 ALA A CA 1
ATOM 3494 C C . ALA A 1 430 ? -19.136 5.869 -9.244 1.00 88.62 430 ALA A C 1
ATOM 3496 O O . ALA A 1 430 ? -20.005 5.080 -9.602 1.00 88.62 430 ALA A O 1
ATOM 3497 N N . ALA A 1 431 ? -19.463 7.024 -8.656 1.00 87.06 431 ALA A N 1
ATOM 3498 C CA . ALA A 1 431 ? -20.858 7.376 -8.381 1.00 87.06 431 ALA A CA 1
ATOM 3499 C C . ALA A 1 431 ? -21.702 7.551 -9.660 1.00 87.06 431 ALA A C 1
ATOM 3501 O O . ALA A 1 431 ? -22.904 7.276 -9.636 1.00 87.06 431 ALA A O 1
ATOM 3502 N N . LYS A 1 432 ? -21.079 8.027 -10.748 1.00 87.31 432 LYS A N 1
ATOM 3503 C CA . LYS A 1 432 ? -21.717 8.233 -12.055 1.00 87.31 432 LYS A CA 1
ATOM 3504 C C . LYS A 1 432 ? -21.805 6.916 -12.824 1.00 87.31 432 LYS A C 1
ATOM 3506 O O . LYS A 1 432 ? -22.889 6.562 -13.269 1.00 87.31 432 LYS A O 1
ATOM 3511 N N . GLU A 1 433 ? -20.698 6.185 -12.934 1.00 88.31 433 GLU A N 1
ATOM 3512 C CA . GLU A 1 433 ? -20.623 4.948 -13.725 1.00 88.31 433 GLU A CA 1
ATOM 3513 C C . GLU A 1 433 ? -21.499 3.828 -13.145 1.00 88.31 433 GLU A C 1
ATOM 3515 O O . GLU A 1 433 ? -22.179 3.131 -13.895 1.00 88.31 433 GLU A O 1
ATOM 3520 N N . PHE A 1 434 ? -21.613 3.732 -11.815 1.00 89.00 434 PHE A N 1
ATOM 3521 C CA . PHE A 1 434 ? -22.522 2.783 -11.159 1.00 89.00 434 PHE A CA 1
ATOM 3522 C C . PHE A 1 434 ? -23.965 3.295 -10.994 1.00 89.00 434 PHE A C 1
ATOM 3524 O O . PHE A 1 434 ? -24.767 2.658 -10.312 1.00 89.00 434 PHE A O 1
ATOM 3531 N N . ASN A 1 435 ? -24.325 4.439 -11.595 1.00 84.94 435 ASN A N 1
ATOM 3532 C CA . ASN A 1 435 ? -25.676 5.021 -11.551 1.00 84.94 435 ASN A CA 1
ATOM 3533 C C . ASN A 1 435 ? -26.278 5.100 -10.129 1.00 84.94 435 ASN A C 1
ATOM 3535 O O . ASN A 1 435 ? -27.436 4.741 -9.882 1.00 84.94 435 ASN A O 1
ATOM 3539 N N . VAL A 1 436 ? -25.488 5.564 -9.155 1.00 86.69 436 VAL A N 1
ATOM 3540 C CA . VAL A 1 436 ? -25.880 5.519 -7.741 1.00 86.69 436 VAL A CA 1
ATOM 3541 C C . VAL A 1 436 ? -26.915 6.601 -7.416 1.00 86.69 436 VAL A C 1
ATOM 3543 O O . VAL A 1 436 ? -26.633 7.795 -7.501 1.00 86.69 436 VAL A O 1
ATOM 3546 N N . LYS A 1 437 ? -28.103 6.193 -6.938 1.00 80.75 437 LYS A N 1
ATOM 3547 C CA . LYS A 1 437 ? -29.226 7.102 -6.605 1.00 80.75 437 LYS A CA 1
ATOM 3548 C C . LYS A 1 437 ? -28.867 8.220 -5.617 1.00 80.75 437 LYS A C 1
ATOM 3550 O O . LYS A 1 437 ? -29.388 9.322 -5.732 1.00 80.75 437 LYS A O 1
ATOM 3555 N N . ASN A 1 438 ? -28.018 7.937 -4.626 1.00 86.00 438 ASN A N 1
ATOM 3556 C CA . ASN A 1 438 ? -27.523 8.932 -3.670 1.00 86.00 438 ASN A CA 1
ATOM 3557 C C . ASN A 1 438 ? -25.997 9.034 -3.773 1.00 86.00 438 ASN A C 1
ATOM 3559 O O . ASN A 1 438 ? -25.259 8.422 -2.993 1.00 86.00 438 ASN A O 1
ATOM 3563 N N . SER A 1 439 ? -25.544 9.792 -4.771 1.00 86.69 439 SER A N 1
ATOM 3564 C CA . SER A 1 439 ? -24.125 9.970 -5.087 1.00 86.69 439 SER A CA 1
ATOM 3565 C C . SER A 1 439 ? -23.340 10.603 -3.935 1.00 86.69 439 SER A C 1
ATOM 3567 O O . SER A 1 439 ? -22.205 10.209 -3.690 1.00 86.69 439 SER A O 1
ATOM 3569 N N . GLU A 1 440 ? -23.934 11.530 -3.176 1.00 88.75 440 GLU A N 1
ATOM 3570 C CA . GLU A 1 440 ? -23.285 12.169 -2.026 1.00 88.75 440 GLU A CA 1
ATOM 3571 C C . GLU A 1 440 ? -22.964 11.154 -0.925 1.00 88.75 440 GLU A C 1
ATOM 3573 O O . GLU A 1 440 ? -21.811 11.010 -0.515 1.00 88.75 440 GLU A O 1
ATOM 3578 N N . LYS A 1 441 ? -23.972 10.395 -0.476 1.00 87.44 441 LYS A N 1
ATOM 3579 C CA . LYS A 1 441 ? -23.791 9.379 0.569 1.00 87.44 441 LYS A CA 1
ATOM 3580 C C . LYS A 1 441 ? -22.794 8.303 0.137 1.00 87.44 441 LYS A C 1
ATOM 3582 O O . LYS A 1 441 ? -22.007 7.837 0.960 1.00 87.44 441 LYS A O 1
ATOM 3587 N N . TYR A 1 442 ? -22.821 7.918 -1.137 1.00 89.81 442 TYR A N 1
ATOM 3588 C CA . TYR A 1 442 ? -21.890 6.942 -1.693 1.00 89.81 442 TYR A CA 1
ATOM 3589 C C . TYR A 1 442 ? -20.451 7.462 -1.722 1.00 89.81 442 TYR A C 1
ATOM 3591 O O . TYR A 1 442 ? -19.564 6.800 -1.190 1.00 89.81 442 TYR A O 1
ATOM 3599 N N . ARG A 1 443 ? -20.215 8.681 -2.228 1.00 92.81 443 ARG A N 1
ATOM 3600 C CA . ARG A 1 443 ? -18.878 9.298 -2.228 1.00 92.81 443 ARG A CA 1
ATOM 3601 C C . ARG A 1 443 ? -18.312 9.456 -0.817 1.00 92.81 443 ARG A C 1
ATOM 3603 O O . ARG A 1 443 ? -17.142 9.161 -0.601 1.00 92.81 443 ARG A O 1
ATOM 3610 N N . ARG A 1 444 ? -19.144 9.812 0.168 1.00 91.44 444 ARG A N 1
ATOM 3611 C CA . ARG A 1 444 ? -18.740 9.858 1.588 1.00 91.44 444 ARG A CA 1
ATOM 3612 C C . ARG A 1 444 ? -18.405 8.477 2.161 1.00 91.44 444 ARG A C 1
ATOM 3614 O O . ARG A 1 444 ? -17.462 8.350 2.938 1.00 91.44 444 ARG A O 1
ATOM 3621 N N . LYS A 1 445 ? -19.133 7.425 1.761 1.00 89.62 445 LYS A N 1
ATOM 3622 C CA . LYS A 1 445 ? -18.796 6.031 2.112 1.00 89.62 445 LYS A CA 1
ATOM 3623 C C . LYS A 1 445 ? -17.425 5.646 1.544 1.00 89.62 445 LYS A C 1
ATOM 3625 O O . LYS A 1 445 ? -16.588 5.155 2.299 1.00 89.62 445 LYS A O 1
ATOM 3630 N N . LEU A 1 446 ? -17.179 5.924 0.260 1.00 93.06 446 LEU A N 1
ATOM 3631 C CA . LEU A 1 446 ? -15.881 5.688 -0.384 1.00 93.06 446 LEU A CA 1
ATOM 3632 C C . LEU A 1 446 ? -14.761 6.474 0.299 1.00 93.06 446 LEU A C 1
ATOM 3634 O O . LEU A 1 446 ? -13.704 5.916 0.567 1.00 93.06 446 LEU A O 1
ATOM 3638 N N . ALA A 1 447 ? -15.015 7.731 0.669 1.00 93.06 447 ALA A N 1
ATOM 3639 C CA . ALA A 1 447 ? -14.066 8.558 1.405 1.00 93.06 447 ALA A CA 1
ATOM 3640 C C . ALA A 1 447 ? -13.691 7.928 2.759 1.00 93.06 447 ALA A C 1
ATOM 3642 O O . ALA A 1 447 ? -12.522 7.919 3.139 1.00 93.06 447 ALA A O 1
ATOM 3643 N N . GLY A 1 448 ? -14.662 7.331 3.457 1.00 89.50 448 GLY A N 1
ATOM 3644 C CA . GLY A 1 448 ? -14.423 6.565 4.680 1.00 89.50 448 GLY A CA 1
ATOM 3645 C C . GLY A 1 448 ? -13.580 5.304 4.458 1.00 89.50 448 GLY A C 1
ATOM 3646 O O . GLY A 1 448 ? -12.656 5.051 5.231 1.00 89.50 448 GLY A O 1
ATOM 3647 N N . HIS A 1 449 ? -13.858 4.526 3.404 1.00 91.69 449 HIS A N 1
ATOM 3648 C CA . HIS A 1 449 ? -13.056 3.346 3.047 1.00 91.69 449 HIS A CA 1
ATOM 3649 C C . HIS A 1 449 ? -11.623 3.729 2.652 1.00 91.69 449 HIS A C 1
ATOM 3651 O O . HIS A 1 449 ? -10.665 3.095 3.098 1.00 91.69 449 HIS A O 1
ATOM 3657 N N . PHE A 1 450 ? -11.472 4.799 1.873 1.00 94.12 450 PHE A N 1
ATOM 3658 C CA . PHE A 1 450 ? -10.186 5.335 1.443 1.00 94.12 450 PHE A CA 1
ATOM 3659 C C . PHE A 1 450 ? -9.335 5.767 2.642 1.00 94.12 450 PHE A C 1
ATOM 3661 O O . PHE A 1 450 ? -8.221 5.272 2.810 1.00 94.12 450 PHE A O 1
ATOM 3668 N N . LEU A 1 451 ? -9.885 6.596 3.540 1.00 90.88 451 LEU A N 1
ATOM 3669 C CA . LEU A 1 451 ? -9.183 7.017 4.756 1.00 90.88 451 LEU A CA 1
ATOM 3670 C C . LEU A 1 451 ? -8.826 5.838 5.660 1.00 90.88 451 LEU A C 1
ATOM 3672 O O . LEU A 1 451 ? -7.704 5.775 6.150 1.00 90.88 451 LEU A O 1
ATOM 3676 N N . TYR A 1 452 ? -9.744 4.886 5.857 1.00 87.62 452 TYR A N 1
ATOM 3677 C CA . TYR A 1 452 ? -9.454 3.678 6.630 1.00 87.62 452 TYR A CA 1
ATOM 3678 C C . TYR A 1 452 ? -8.251 2.913 6.058 1.00 87.62 452 TYR A C 1
ATOM 3680 O O . TYR A 1 452 ? -7.363 2.518 6.809 1.00 87.62 452 TYR A O 1
ATOM 3688 N N . THR A 1 453 ? -8.200 2.746 4.736 1.00 90.50 453 THR A N 1
ATOM 3689 C CA . THR A 1 453 ? -7.124 2.023 4.039 1.00 90.50 453 THR A CA 1
ATOM 3690 C C . THR A 1 453 ? -5.782 2.734 4.201 1.00 90.50 453 THR A C 1
ATOM 3692 O O . THR A 1 453 ? -4.787 2.122 4.582 1.00 90.50 453 THR A O 1
ATOM 3695 N N . ILE A 1 454 ? -5.765 4.051 4.001 1.00 89.44 454 ILE A N 1
ATOM 3696 C CA . ILE A 1 454 ? -4.585 4.908 4.181 1.00 89.44 454 ILE A CA 1
ATOM 3697 C C . ILE A 1 454 ? -4.064 4.831 5.615 1.00 89.44 454 ILE A C 1
ATOM 3699 O O . ILE A 1 454 ? -2.871 4.644 5.839 1.00 89.44 454 ILE A O 1
ATOM 3703 N N . PHE A 1 455 ? -4.956 4.958 6.591 1.00 85.19 455 PHE A N 1
ATOM 3704 C CA . PHE A 1 455 ? -4.628 4.882 8.008 1.00 85.19 455 PHE A CA 1
ATOM 3705 C C . PHE A 1 455 ? -4.096 3.506 8.410 1.00 85.19 455 PHE A C 1
ATOM 3707 O O . PHE A 1 455 ? -3.128 3.417 9.164 1.00 85.19 455 PHE A O 1
ATOM 3714 N N . LEU A 1 456 ? -4.662 2.434 7.854 1.00 83.19 456 LEU A N 1
ATOM 3715 C CA . LEU A 1 456 ? -4.160 1.076 8.034 1.00 83.19 456 LEU A CA 1
ATOM 3716 C C . LEU A 1 456 ? -2.738 0.927 7.481 1.00 83.19 456 LEU A C 1
ATOM 3718 O O . LEU A 1 456 ? -1.853 0.445 8.185 1.00 83.19 456 LEU A O 1
ATOM 3722 N N . HIS A 1 457 ? -2.500 1.379 6.253 1.00 87.44 457 HIS A N 1
ATOM 3723 C CA . HIS A 1 457 ? -1.183 1.347 5.613 1.00 87.44 457 HIS A CA 1
ATOM 3724 C C . HIS A 1 457 ? -0.148 2.110 6.438 1.00 87.44 457 HIS A C 1
ATOM 3726 O O . HIS A 1 457 ? 0.882 1.567 6.844 1.00 87.44 457 HIS A O 1
ATOM 3732 N N . MET A 1 458 ? -0.488 3.350 6.773 1.00 78.56 458 MET A N 1
ATOM 3733 C CA . MET A 1 458 ? 0.403 4.261 7.459 1.00 78.56 458 MET A CA 1
ATOM 3734 C C . MET A 1 458 ? 0.723 3.802 8.888 1.00 78.56 458 MET A C 1
ATOM 3736 O O . MET A 1 458 ? 1.888 3.805 9.267 1.00 78.56 458 MET A O 1
ATOM 3740 N N . TRP A 1 459 ? -0.271 3.385 9.679 1.00 73.56 459 TRP A N 1
ATOM 3741 C CA . TRP A 1 459 ? -0.075 3.128 11.115 1.00 73.56 459 TRP A CA 1
ATOM 3742 C C . TRP A 1 459 ? 0.082 1.664 11.500 1.00 73.56 459 TRP A C 1
ATOM 3744 O O . TRP A 1 459 ? 0.712 1.380 12.512 1.00 73.56 459 TRP A O 1
ATOM 3754 N N . MET A 1 460 ? -0.500 0.733 10.743 1.00 73.19 460 MET A N 1
ATOM 3755 C CA . MET A 1 460 ? -0.368 -0.694 11.045 1.00 73.19 460 MET A CA 1
ATOM 3756 C C . MET A 1 460 ? 0.762 -1.326 10.245 1.00 73.19 460 MET A C 1
ATOM 3758 O O . MET A 1 460 ? 1.535 -2.115 10.778 1.00 73.19 460 MET A O 1
ATOM 3762 N N . TYR A 1 461 ? 0.857 -1.005 8.957 1.00 80.69 461 TYR A N 1
ATOM 3763 C CA . TYR A 1 461 ? 1.876 -1.606 8.098 1.00 80.69 461 TYR A CA 1
ATOM 3764 C C . TYR A 1 461 ? 3.171 -0.807 8.046 1.00 80.69 461 TYR A C 1
ATOM 3766 O O . TYR A 1 461 ? 4.158 -1.327 7.535 1.00 80.69 461 TYR A O 1
ATOM 3774 N N . ASN A 1 462 ? 3.171 0.411 8.595 1.00 80.00 462 ASN A N 1
ATOM 3775 C CA . ASN A 1 462 ? 4.292 1.344 8.555 1.00 80.00 462 ASN A CA 1
ATOM 3776 C C . ASN A 1 462 ? 4.829 1.577 7.129 1.00 80.00 462 ASN A C 1
ATOM 3778 O O . ASN A 1 462 ? 6.013 1.824 6.909 1.00 80.00 462 ASN A O 1
ATOM 3782 N N . GLU A 1 463 ? 3.943 1.475 6.142 1.00 85.94 463 GLU A N 1
ATOM 3783 C CA . GLU A 1 463 ? 4.255 1.557 4.722 1.00 85.94 463 GLU A CA 1
ATOM 3784 C C . GLU A 1 463 ? 3.116 2.293 4.026 1.00 85.94 463 GLU A C 1
ATOM 3786 O O . GLU A 1 463 ? 1.953 1.933 4.178 1.00 85.94 463 GLU A O 1
ATOM 3791 N N . PHE A 1 464 ? 3.440 3.323 3.258 1.00 84.19 464 PHE A N 1
ATOM 3792 C CA . PHE A 1 464 ? 2.483 4.191 2.593 1.00 84.19 464 PHE A CA 1
ATOM 3793 C C . PHE A 1 464 ? 2.459 3.936 1.087 1.00 84.19 464 PHE A C 1
ATOM 3795 O O . PHE A 1 464 ? 3.494 3.657 0.482 1.00 84.19 464 PHE A O 1
ATOM 3802 N N . HIS A 1 465 ? 1.284 4.057 0.468 1.00 85.50 465 HIS A N 1
ATOM 3803 C CA . HIS A 1 465 ? 1.174 3.968 -0.986 1.00 85.50 465 HIS A CA 1
ATOM 3804 C C . HIS A 1 465 ? 1.815 5.205 -1.628 1.00 85.50 465 HIS A C 1
ATOM 3806 O O . HIS A 1 465 ? 1.495 6.330 -1.252 1.00 85.50 465 HIS A O 1
ATOM 3812 N N . GLY A 1 466 ? 2.721 4.983 -2.579 1.00 75.44 466 GLY A N 1
ATOM 3813 C CA . GLY A 1 466 ? 3.601 6.011 -3.143 1.00 75.44 466 GLY A CA 1
ATOM 3814 C C . GLY A 1 466 ? 2.968 7.000 -4.112 1.00 75.44 466 GLY A C 1
ATOM 3815 O O . GLY A 1 466 ? 3.536 8.051 -4.402 1.00 75.44 466 GLY A O 1
ATOM 3816 N N . ASP A 1 467 ? 1.818 6.631 -4.670 1.00 79.69 467 ASP A N 1
ATOM 3817 C CA . ASP A 1 467 ? 1.142 7.431 -5.684 1.00 79.69 467 ASP A CA 1
ATOM 3818 C C . ASP A 1 467 ? -0.372 7.203 -5.643 1.00 79.69 467 ASP A C 1
ATOM 3820 O O . ASP A 1 467 ? -0.926 6.357 -6.340 1.00 79.69 467 ASP A O 1
ATOM 3824 N N . LEU A 1 468 ? -1.044 7.912 -4.737 1.00 84.88 468 LEU A N 1
ATOM 3825 C CA . LEU A 1 468 ? -2.490 7.805 -4.514 1.00 84.88 468 LEU A CA 1
ATOM 3826 C C . LEU A 1 468 ? -3.302 8.757 -5.402 1.00 84.88 468 LEU A C 1
ATOM 3828 O O . LEU A 1 468 ? -4.353 9.236 -4.974 1.00 84.88 468 LEU A O 1
ATOM 3832 N N . HIS A 1 469 ? -2.828 9.068 -6.610 1.00 82.69 469 HIS A N 1
ATOM 3833 C CA . HIS A 1 469 ? -3.591 9.867 -7.570 1.00 82.69 469 HIS A CA 1
ATOM 3834 C C . HIS A 1 469 ? -4.878 9.122 -7.978 1.00 82.69 469 HIS A C 1
ATOM 3836 O O . HIS A 1 469 ? -4.869 7.888 -8.006 1.00 82.69 469 HIS A O 1
ATOM 3842 N N . PRO A 1 470 ? -5.974 9.809 -8.363 1.00 79.69 470 PRO A N 1
ATOM 3843 C CA . PRO A 1 470 ? -7.222 9.135 -8.721 1.00 79.69 470 PRO A CA 1
ATOM 3844 C C . PRO A 1 470 ? -7.070 8.047 -9.790 1.00 79.69 470 PRO A C 1
ATOM 3846 O O . PRO A 1 470 ? -7.842 7.099 -9.800 1.00 79.69 470 PRO A O 1
ATOM 3849 N N . GLY A 1 471 ? -6.070 8.143 -10.672 1.00 80.75 471 GLY A N 1
ATOM 3850 C CA . GLY A 1 471 ? -5.784 7.135 -11.702 1.00 80.75 471 GLY A CA 1
ATOM 3851 C C . GLY A 1 471 ? -5.362 5.761 -11.164 1.00 80.75 471 GLY A C 1
ATOM 3852 O O . GLY A 1 471 ? -5.581 4.766 -11.849 1.00 80.75 471 GLY A O 1
ATOM 3853 N N . ASN A 1 472 ? -4.819 5.709 -9.945 1.00 88.94 472 ASN A N 1
ATOM 3854 C CA . ASN A 1 472 ? -4.333 4.490 -9.288 1.00 88.94 472 ASN A CA 1
ATOM 3855 C C . ASN A 1 472 ? -5.303 3.958 -8.220 1.00 88.94 472 ASN A C 1
ATOM 3857 O O . ASN A 1 472 ? -5.036 2.945 -7.571 1.00 88.94 472 ASN A O 1
ATOM 3861 N N . VAL A 1 473 ? -6.432 4.646 -8.030 1.00 92.81 473 VAL A N 1
ATOM 3862 C CA . VAL A 1 473 ? -7.458 4.299 -7.048 1.00 92.81 473 VAL A CA 1
ATOM 3863 C C . VAL A 1 473 ? -8.744 3.970 -7.796 1.00 92.81 473 VAL A C 1
ATOM 3865 O O . VAL A 1 473 ? -9.479 4.854 -8.246 1.00 92.81 473 VAL A O 1
ATOM 3868 N N . LEU A 1 474 ? -8.998 2.675 -7.941 1.00 93.94 474 LEU A N 1
ATOM 3869 C CA . LEU A 1 474 ? -10.186 2.141 -8.589 1.00 93.94 474 LEU A CA 1
ATOM 3870 C C . LEU A 1 474 ? -11.204 1.682 -7.539 1.00 93.94 474 LEU A C 1
ATOM 3872 O O . LEU A 1 474 ? -10.890 1.544 -6.355 1.00 93.94 474 LEU A O 1
ATOM 3876 N N . VAL A 1 475 ? -12.446 1.486 -7.962 1.00 94.12 475 VAL A N 1
ATOM 3877 C CA . VAL A 1 475 ? -13.561 1.077 -7.105 1.00 94.12 475 VAL A CA 1
ATOM 3878 C C . VAL A 1 475 ? -14.406 0.049 -7.849 1.00 94.12 475 VAL A C 1
ATOM 3880 O O . VAL A 1 475 ? -14.662 0.230 -9.038 1.00 94.12 475 VAL A O 1
ATOM 3883 N N . ASP A 1 476 ? -14.820 -1.017 -7.166 1.00 91.12 476 ASP A N 1
ATOM 3884 C CA . ASP A 1 476 ? -15.786 -1.988 -7.699 1.00 91.12 476 ASP A CA 1
ATOM 3885 C C . ASP A 1 476 ? -17.245 -1.564 -7.438 1.00 91.12 476 ASP A C 1
ATOM 3887 O O . ASP A 1 476 ? -17.529 -0.549 -6.795 1.00 91.12 476 ASP A O 1
ATOM 3891 N N . ASP A 1 477 ? -18.197 -2.355 -7.921 1.00 83.25 477 ASP A N 1
ATOM 3892 C CA . ASP A 1 477 ? -19.631 -2.117 -7.726 1.00 83.25 477 ASP A CA 1
ATOM 3893 C C . ASP A 1 477 ? -20.075 -2.174 -6.244 1.00 83.25 477 ASP A C 1
ATOM 3895 O O . ASP A 1 477 ? -21.044 -1.514 -5.849 1.00 83.25 477 ASP A O 1
ATOM 3899 N N . GLY A 1 478 ? -19.347 -2.904 -5.394 1.00 81.31 478 GLY A N 1
ATOM 3900 C CA . GLY A 1 478 ? -19.545 -2.994 -3.944 1.00 81.31 478 GLY A CA 1
ATOM 3901 C C . GLY A 1 478 ? -19.020 -1.791 -3.143 1.00 81.31 478 GLY A C 1
ATOM 3902 O O . GLY A 1 478 ? -19.395 -1.586 -1.972 1.00 81.31 478 GLY A O 1
ATOM 3903 N N . GLY A 1 479 ? -18.190 -0.951 -3.763 1.00 85.06 479 GLY A N 1
ATOM 3904 C CA . GLY A 1 479 ? -17.494 0.162 -3.124 1.00 85.06 479 GLY A CA 1
ATOM 3905 C C . GLY A 1 479 ? -16.209 -0.247 -2.391 1.00 85.06 479 GLY A C 1
ATOM 3906 O O . GLY A 1 479 ? -15.826 0.418 -1.420 1.00 85.06 479 GLY A O 1
ATOM 3907 N N . LEU A 1 480 ? -15.578 -1.348 -2.802 1.00 90.44 480 LEU A N 1
ATOM 3908 C CA . LEU A 1 480 ? -14.246 -1.790 -2.393 1.00 90.44 480 LEU A CA 1
ATOM 3909 C C . LEU A 1 480 ? -13.182 -0.916 -3.066 1.00 90.44 480 LEU A C 1
ATOM 3911 O O . LEU A 1 480 ? -13.263 -0.648 -4.261 1.00 90.44 480 LEU A O 1
ATOM 3915 N N . ILE A 1 481 ? -12.178 -0.467 -2.310 1.00 94.75 481 ILE A N 1
ATOM 3916 C CA . ILE A 1 481 ? -11.083 0.351 -2.847 1.00 94.75 481 ILE A CA 1
ATOM 3917 C C . ILE A 1 481 ? -10.004 -0.551 -3.450 1.00 94.75 481 ILE A C 1
ATOM 3919 O O . ILE A 1 481 ? -9.348 -1.311 -2.744 1.00 94.75 481 ILE A O 1
ATOM 3923 N N . LEU A 1 482 ? -9.781 -0.437 -4.749 1.00 94.00 482 LEU A N 1
ATOM 3924 C CA . LEU A 1 482 ? -8.808 -1.215 -5.503 1.00 94.00 482 LEU A CA 1
ATOM 3925 C C . LEU A 1 482 ? -7.570 -0.352 -5.770 1.00 94.00 482 LEU A C 1
ATOM 3927 O O . LEU A 1 482 ? -7.667 0.692 -6.415 1.00 94.00 482 LEU A O 1
ATOM 3931 N N . LEU A 1 483 ? -6.410 -0.766 -5.259 1.00 93.88 483 LEU A N 1
ATOM 3932 C CA . LEU A 1 483 ? -5.166 0.004 -5.376 1.00 93.88 483 LEU A CA 1
ATOM 3933 C C . LEU A 1 483 ? -4.190 -0.659 -6.349 1.00 93.88 483 LEU A C 1
ATOM 3935 O O . LEU A 1 483 ? -3.790 -1.813 -6.152 1.00 93.88 483 LEU A O 1
ATOM 3939 N N . ILE A 1 484 ? -3.777 0.098 -7.363 1.00 90.56 484 ILE A N 1
ATOM 3940 C CA . ILE A 1 484 ? -2.819 -0.315 -8.397 1.00 90.56 484 ILE A CA 1
ATOM 3941 C C . ILE A 1 484 ? -1.581 0.593 -8.384 1.00 90.56 484 ILE A C 1
ATOM 3943 O O . ILE A 1 484 ? -1.613 1.661 -7.788 1.00 90.56 484 ILE A O 1
ATOM 3947 N N . ASP A 1 485 ? -0.519 0.174 -9.077 1.00 87.06 485 ASP A N 1
ATOM 3948 C CA . ASP A 1 485 ? 0.752 0.910 -9.201 1.00 87.06 485 ASP A CA 1
ATOM 3949 C C . ASP A 1 485 ? 1.500 1.110 -7.867 1.00 87.06 485 ASP A C 1
ATOM 3951 O O . ASP A 1 485 ? 1.487 2.161 -7.223 1.00 87.06 485 ASP A O 1
ATOM 3955 N N . TRP A 1 486 ? 2.202 0.053 -7.455 1.00 88.19 486 TRP A N 1
ATOM 3956 C CA . TRP A 1 486 ? 2.926 -0.008 -6.181 1.00 88.19 486 TRP A CA 1
ATOM 3957 C C . TRP A 1 486 ? 4.405 0.391 -6.293 1.00 88.19 486 TRP A C 1
ATOM 3959 O O . TRP A 1 486 ? 5.167 0.190 -5.342 1.00 88.19 486 TRP A O 1
ATOM 3969 N N . GLY A 1 487 ? 4.823 0.969 -7.426 1.00 78.00 487 GLY A N 1
ATOM 3970 C CA . GLY A 1 487 ? 6.234 1.236 -7.734 1.00 78.00 487 GLY A CA 1
ATOM 3971 C C . GLY A 1 487 ? 6.916 2.241 -6.798 1.00 78.00 487 GLY A C 1
ATOM 3972 O O . GLY A 1 487 ? 8.132 2.208 -6.641 1.00 78.00 487 GLY A O 1
ATOM 3973 N N . ASN A 1 488 ? 6.141 3.102 -6.130 1.00 76.69 488 ASN A N 1
ATOM 3974 C CA . ASN A 1 488 ? 6.657 4.208 -5.316 1.00 76.69 488 ASN A CA 1
ATOM 3975 C C . ASN A 1 488 ? 6.391 4.072 -3.805 1.00 76.69 488 ASN A C 1
ATOM 3977 O O . ASN A 1 488 ? 6.479 5.067 -3.084 1.00 76.69 488 ASN A O 1
ATOM 3981 N N . ALA A 1 489 ? 6.022 2.888 -3.304 1.00 85.12 489 ALA A N 1
ATOM 3982 C CA . ALA A 1 489 ? 5.637 2.741 -1.897 1.00 85.12 489 ALA A CA 1
ATOM 3983 C C . ALA A 1 489 ? 6.739 3.205 -0.926 1.00 85.12 489 ALA A C 1
ATOM 3985 O O . ALA A 1 489 ? 7.921 2.900 -1.089 1.00 85.12 489 ALA A O 1
ATOM 3986 N N . VAL A 1 490 ? 6.336 3.937 0.113 1.00 83.69 490 VAL A N 1
ATOM 3987 C CA . VAL A 1 490 ? 7.252 4.569 1.065 1.00 83.69 490 VAL A CA 1
ATOM 3988 C C . VAL A 1 490 ? 7.189 3.842 2.400 1.00 83.69 490 VAL A C 1
ATOM 3990 O O . VAL A 1 490 ? 6.158 3.836 3.065 1.00 83.69 490 VAL A O 1
ATOM 3993 N N . ASN A 1 491 ? 8.304 3.266 2.834 1.00 84.69 491 ASN A N 1
ATOM 3994 C CA . ASN A 1 491 ? 8.433 2.735 4.187 1.00 84.69 491 ASN A CA 1
ATOM 3995 C C . ASN A 1 491 ? 8.647 3.886 5.194 1.00 84.69 491 ASN A C 1
ATOM 3997 O O . ASN A 1 491 ? 9.480 4.767 4.961 1.00 84.69 491 ASN A O 1
ATOM 4001 N N . MET A 1 492 ? 7.919 3.862 6.313 1.00 80.94 492 MET A N 1
ATOM 4002 C CA . MET A 1 492 ? 7.879 4.924 7.328 1.00 80.94 492 MET A CA 1
ATOM 4003 C C . MET A 1 492 ? 8.803 4.684 8.538 1.00 80.94 492 MET A C 1
ATOM 4005 O O . MET A 1 492 ? 8.824 5.505 9.462 1.00 80.94 492 MET A O 1
ATOM 4009 N N . ASP A 1 493 ? 9.600 3.610 8.541 1.00 76.69 493 ASP A N 1
ATOM 4010 C CA . ASP A 1 493 ? 10.624 3.354 9.560 1.00 76.69 493 ASP A CA 1
ATOM 4011 C C . ASP A 1 493 ? 11.588 4.549 9.636 1.00 76.69 493 ASP A C 1
ATOM 4013 O O . ASP A 1 493 ? 12.038 5.078 8.615 1.00 76.69 493 ASP A O 1
ATOM 4017 N N . ASP A 1 494 ? 11.828 5.025 10.861 1.00 74.38 494 ASP A N 1
ATOM 4018 C CA . ASP A 1 494 ? 12.671 6.179 11.215 1.00 74.38 494 ASP A CA 1
ATOM 4019 C C . ASP A 1 494 ? 12.282 7.546 10.608 1.00 74.38 494 ASP A C 1
ATOM 4021 O O . ASP A 1 494 ? 12.910 8.564 10.914 1.00 74.38 494 ASP A O 1
ATOM 4025 N N . LYS A 1 495 ? 11.207 7.623 9.810 1.00 77.00 495 LYS A N 1
ATOM 4026 C CA . LYS A 1 495 ? 10.765 8.863 9.134 1.00 77.00 495 LYS A CA 1
ATOM 4027 C C . LYS A 1 495 ? 9.710 9.645 9.905 1.00 77.00 495 LYS A C 1
ATOM 4029 O O . LYS A 1 495 ? 9.564 10.846 9.689 1.00 77.00 495 LYS A O 1
ATOM 4034 N N . TRP A 1 496 ? 9.012 8.998 10.837 1.00 73.31 496 TRP A N 1
ATOM 4035 C CA . TRP A 1 496 ? 7.931 9.606 11.619 1.00 73.31 496 TRP A CA 1
ATOM 4036 C C . TRP A 1 496 ? 8.323 10.901 12.321 1.00 73.31 496 TRP A C 1
ATOM 4038 O O . TRP A 1 496 ? 7.614 11.898 12.215 1.00 73.31 496 TRP A O 1
ATOM 4048 N N . LYS A 1 497 ? 9.458 10.893 13.026 1.00 72.81 497 LYS A N 1
ATOM 4049 C CA . LYS A 1 497 ? 9.925 12.061 13.772 1.00 72.81 497 LYS A CA 1
ATOM 4050 C C . LYS A 1 497 ? 10.303 13.222 12.833 1.00 72.81 497 LYS A C 1
ATOM 4052 O O . LYS A 1 497 ? 9.722 14.287 13.005 1.00 72.81 497 LYS A O 1
ATOM 4057 N N . PRO A 1 498 ? 11.164 13.042 11.810 1.00 76.38 498 PRO A N 1
ATOM 4058 C CA . PRO A 1 498 ? 11.475 14.117 10.863 1.00 76.38 498 PRO A CA 1
ATOM 4059 C C . PRO A 1 498 ? 10.259 14.681 10.114 1.00 76.38 498 PRO A C 1
ATOM 4061 O O . PRO A 1 498 ? 10.134 15.896 9.973 1.00 76.38 498 PRO A O 1
ATOM 4064 N N . VAL A 1 499 ? 9.346 13.815 9.655 1.00 76.31 499 VAL A N 1
ATOM 4065 C CA . VAL A 1 499 ? 8.108 14.235 8.972 1.00 76.31 499 VAL A CA 1
ATOM 4066 C C . VAL A 1 499 ? 7.230 15.046 9.914 1.00 76.31 499 VAL A C 1
ATOM 4068 O O . VAL A 1 499 ? 6.660 16.061 9.517 1.00 76.31 499 VAL A O 1
ATOM 4071 N N . TRP A 1 500 ? 7.143 14.632 11.176 1.00 71.81 500 TRP A N 1
ATOM 4072 C CA . TRP A 1 500 ? 6.382 15.377 12.158 1.00 71.81 500 TRP A CA 1
ATOM 4073 C C . TRP A 1 500 ? 7.005 16.725 12.501 1.00 71.81 500 TRP A C 1
ATOM 4075 O O . TRP A 1 500 ? 6.287 17.719 12.514 1.00 71.81 500 TRP A O 1
ATOM 4085 N N . ASP A 1 501 ? 8.313 16.776 12.758 1.00 70.44 501 ASP A N 1
ATOM 4086 C CA . ASP A 1 501 ? 9.018 18.022 13.073 1.00 70.44 501 ASP A CA 1
ATOM 4087 C C . ASP A 1 501 ? 8.775 19.062 11.960 1.00 70.44 501 ASP A C 1
ATOM 4089 O O . ASP A 1 501 ? 8.530 20.240 12.233 1.00 70.44 501 ASP A O 1
ATOM 4093 N N . TYR A 1 502 ? 8.721 18.601 10.706 1.00 79.06 502 TYR A N 1
ATOM 4094 C CA . TYR A 1 502 ? 8.348 19.413 9.553 1.00 79.06 502 TYR A CA 1
ATOM 4095 C C . TYR A 1 502 ? 6.880 19.877 9.572 1.00 79.06 502 TYR A C 1
ATOM 4097 O O . TYR A 1 502 ? 6.605 21.074 9.449 1.00 79.06 502 TYR A O 1
ATOM 4105 N N . ILE A 1 503 ? 5.923 18.960 9.748 1.00 71.31 503 ILE A N 1
ATOM 4106 C CA . ILE A 1 503 ? 4.486 19.289 9.796 1.00 71.31 503 ILE A CA 1
ATOM 4107 C C . ILE A 1 503 ? 4.184 20.245 10.961 1.00 71.31 503 ILE A C 1
ATOM 4109 O O . ILE A 1 503 ? 3.485 21.239 10.790 1.00 71.31 503 ILE A O 1
ATOM 4113 N N . ALA A 1 504 ? 4.742 19.999 12.143 1.00 63.72 504 ALA A N 1
ATOM 4114 C CA . ALA A 1 504 ? 4.559 20.848 13.313 1.00 63.72 504 ALA A CA 1
ATOM 4115 C C . ALA A 1 504 ? 5.173 22.243 13.112 1.00 63.72 504 ALA A C 1
ATOM 4117 O O . ALA A 1 504 ? 4.535 23.251 13.431 1.00 63.72 504 ALA A O 1
ATOM 4118 N N . GLY A 1 505 ? 6.380 22.324 12.540 1.00 69.19 505 GLY A N 1
ATOM 4119 C CA . GLY A 1 505 ? 7.025 23.598 12.216 1.00 69.19 505 GLY A CA 1
ATOM 4120 C C . GLY A 1 505 ? 6.219 24.424 11.211 1.00 69.19 505 GLY A C 1
ATOM 4121 O O . GLY A 1 505 ? 5.993 25.616 11.417 1.00 69.19 505 GLY A O 1
ATOM 4122 N N . THR A 1 506 ? 5.726 23.787 10.150 1.00 73.06 506 THR A N 1
ATOM 4123 C CA . THR A 1 506 ? 4.948 24.454 9.092 1.00 73.06 506 THR A CA 1
ATOM 4124 C C . THR A 1 506 ? 3.561 24.881 9.567 1.00 73.06 506 THR A C 1
ATOM 4126 O O . THR A 1 506 ? 3.147 26.009 9.304 1.00 73.06 506 THR A O 1
ATOM 4129 N N . LEU A 1 507 ? 2.870 24.048 10.350 1.00 67.31 507 LEU A N 1
ATOM 4130 C CA . LEU A 1 507 ? 1.571 24.397 10.930 1.00 67.31 507 LEU A CA 1
ATOM 4131 C C . LEU A 1 507 ? 1.676 25.512 11.978 1.00 67.31 507 LEU A C 1
ATOM 4133 O O . LEU A 1 507 ? 0.814 26.391 12.019 1.00 67.31 507 LEU A O 1
ATOM 4137 N N . SER A 1 508 ? 2.742 25.534 12.781 1.00 67.00 508 SER A N 1
ATOM 4138 C CA . SER A 1 508 ? 3.013 26.641 13.712 1.00 67.00 508 SER A CA 1
ATOM 4139 C C . SER A 1 508 ? 3.527 27.911 13.023 1.00 67.00 508 SER A C 1
ATOM 4141 O O . SER A 1 508 ? 3.531 28.973 13.645 1.00 67.00 508 SER A O 1
ATOM 4143 N N . ALA A 1 509 ? 3.905 27.818 11.741 1.00 73.25 509 ALA A N 1
ATOM 4144 C CA . ALA A 1 509 ? 4.572 28.870 10.978 1.00 73.25 509 ALA A CA 1
ATOM 4145 C C . ALA A 1 509 ? 5.823 29.414 11.696 1.00 73.25 509 ALA A C 1
ATOM 4147 O O . ALA A 1 509 ? 6.087 30.615 11.669 1.00 73.25 509 ALA A O 1
ATOM 4148 N N . ASN A 1 510 ? 6.579 28.529 12.360 1.00 77.88 510 ASN A N 1
ATOM 4149 C CA . ASN A 1 510 ? 7.815 28.874 13.061 1.00 77.88 510 ASN A CA 1
ATOM 4150 C C . ASN A 1 510 ? 9.032 28.684 12.128 1.00 77.88 510 ASN A C 1
ATOM 4152 O O . ASN A 1 510 ? 9.385 27.535 11.837 1.00 77.88 510 ASN A O 1
ATOM 4156 N N . PRO A 1 511 ? 9.711 29.766 11.688 1.00 82.31 511 PRO A N 1
ATOM 4157 C CA . PRO A 1 511 ? 10.840 29.674 10.761 1.00 82.31 511 PRO A CA 1
ATOM 4158 C C . PRO A 1 511 ? 11.998 28.815 11.284 1.00 82.31 511 PRO A C 1
ATOM 4160 O O . PRO A 1 511 ? 12.617 28.096 10.503 1.00 82.31 511 PRO A O 1
ATOM 4163 N N . ASP A 1 512 ? 12.277 28.846 12.592 1.00 82.56 512 ASP A N 1
ATOM 4164 C CA . ASP A 1 512 ? 13.362 28.067 13.195 1.00 82.56 512 ASP A CA 1
ATOM 4165 C C . ASP A 1 512 ? 13.063 26.565 13.154 1.00 82.56 512 ASP A C 1
ATOM 4167 O O . ASP A 1 512 ? 13.895 25.776 12.705 1.00 82.56 512 ASP A O 1
ATOM 4171 N N . SER A 1 513 ? 11.851 26.169 13.554 1.00 80.56 513 SER A N 1
ATOM 4172 C CA . SER A 1 513 ? 11.433 24.763 13.526 1.00 80.56 513 SER A CA 1
ATOM 4173 C C . SER A 1 513 ? 11.407 24.203 12.104 1.00 80.56 513 SER A C 1
ATOM 4175 O O . SER A 1 513 ? 11.835 23.072 11.880 1.00 80.56 513 SER A O 1
ATOM 4177 N N . ILE A 1 514 ? 10.947 24.998 11.133 1.00 83.00 514 ILE A N 1
ATOM 4178 C CA . ILE A 1 514 ? 10.929 24.602 9.720 1.00 83.00 514 ILE A CA 1
ATOM 4179 C C . ILE A 1 514 ? 12.358 24.454 9.183 1.00 83.00 514 ILE A C 1
ATOM 4181 O O . ILE A 1 514 ? 12.646 23.466 8.509 1.00 83.00 514 ILE A O 1
ATOM 4185 N N . ALA A 1 515 ? 13.258 25.395 9.492 1.00 86.38 515 ALA A N 1
ATOM 4186 C CA . ALA A 1 515 ? 14.650 25.339 9.050 1.00 86.38 515 ALA A CA 1
ATOM 4187 C C . ALA A 1 515 ? 15.350 24.072 9.561 1.00 86.38 515 ALA A C 1
ATOM 4189 O O . ALA A 1 515 ? 15.952 23.338 8.776 1.00 86.38 515 ALA A O 1
ATOM 4190 N N . ASP A 1 516 ? 15.219 23.768 10.855 1.00 86.69 516 ASP A N 1
ATOM 4191 C CA . ASP A 1 516 ? 15.832 22.578 11.450 1.00 86.69 516 ASP A CA 1
ATOM 4192 C C . ASP A 1 516 ? 15.253 21.280 10.870 1.00 86.69 516 ASP A C 1
ATOM 4194 O O . ASP A 1 516 ? 16.002 20.342 10.576 1.00 86.69 516 ASP A O 1
ATOM 4198 N N . ALA A 1 517 ? 13.939 21.234 10.633 1.00 85.19 517 ALA A N 1
ATOM 4199 C CA . ALA A 1 517 ? 13.290 20.091 10.000 1.00 85.19 517 ALA A CA 1
ATOM 4200 C C . ALA A 1 517 ? 13.788 19.871 8.559 1.00 85.19 517 ALA A C 1
ATOM 4202 O O . ALA A 1 517 ? 14.202 18.759 8.221 1.00 85.19 517 ALA A O 1
ATOM 4203 N N . LEU A 1 518 ? 13.829 20.926 7.734 1.00 84.00 518 LEU A N 1
ATOM 4204 C CA . LEU A 1 518 ? 14.316 20.873 6.349 1.00 84.00 518 LEU A CA 1
ATOM 4205 C C . LEU A 1 518 ? 15.788 20.450 6.261 1.00 84.00 518 LEU A C 1
ATOM 4207 O O . LEU A 1 518 ? 16.166 19.653 5.400 1.00 84.00 518 LEU A O 1
ATOM 4211 N N . ILE A 1 519 ? 16.622 20.943 7.177 1.00 86.50 519 ILE A N 1
ATOM 4212 C CA . ILE A 1 519 ? 18.033 20.560 7.267 1.00 86.50 519 ILE A CA 1
ATOM 4213 C C . ILE A 1 519 ? 18.168 19.067 7.590 1.00 86.50 519 ILE A C 1
ATOM 4215 O O . ILE A 1 519 ? 18.982 18.381 6.964 1.00 86.50 519 ILE A O 1
ATOM 4219 N N . ASN A 1 520 ? 17.371 18.539 8.521 1.00 85.88 520 ASN A N 1
ATOM 4220 C CA . ASN A 1 520 ? 17.453 17.137 8.940 1.00 85.88 520 ASN A CA 1
ATOM 4221 C C . ASN A 1 520 ? 16.999 16.148 7.848 1.00 85.88 520 ASN A C 1
ATOM 4223 O O . ASN A 1 520 ? 17.572 15.061 7.744 1.00 85.88 520 ASN A O 1
ATOM 4227 N N . ILE A 1 521 ? 16.024 16.518 7.007 1.00 84.75 521 ILE A N 1
ATOM 4228 C CA . ILE A 1 521 ? 15.559 15.682 5.878 1.00 84.75 521 ILE A CA 1
ATOM 4229 C C . ILE A 1 521 ? 16.394 15.856 4.594 1.00 84.75 521 ILE A C 1
ATOM 4231 O O . ILE A 1 521 ? 16.160 15.172 3.593 1.00 84.75 521 ILE A O 1
ATOM 4235 N N . SER A 1 522 ? 17.383 16.755 4.606 1.00 83.31 522 SER A N 1
ATOM 4236 C CA . SER A 1 522 ? 18.255 17.007 3.456 1.00 83.31 522 SER A CA 1
ATOM 4237 C C . SER A 1 522 ? 19.300 15.905 3.231 1.00 83.31 522 SER A C 1
ATOM 4239 O O . SER A 1 522 ? 19.658 15.156 4.143 1.00 83.31 522 SER A O 1
ATOM 4241 N N . THR A 1 523 ? 19.818 15.794 2.006 1.00 78.88 523 THR A N 1
ATOM 4242 C CA . THR A 1 523 ? 20.887 14.842 1.649 1.00 78.88 523 THR A CA 1
ATOM 4243 C C . THR A 1 523 ? 22.223 15.179 2.308 1.00 78.88 523 THR A C 1
ATOM 4245 O O . THR A 1 523 ? 23.007 14.271 2.575 1.00 78.88 523 THR A O 1
ATOM 4248 N N . ASN A 1 524 ? 22.483 16.456 2.617 1.00 81.88 524 ASN A N 1
ATOM 4249 C CA . ASN A 1 524 ? 23.697 16.895 3.309 1.00 81.88 524 ASN A CA 1
ATOM 4250 C C . ASN A 1 524 ? 23.385 17.857 4.477 1.00 81.88 524 ASN A C 1
ATOM 4252 O O . ASN A 1 524 ? 23.585 19.072 4.355 1.00 81.88 524 ASN A O 1
ATOM 4256 N N . PRO A 1 525 ? 22.922 17.327 5.629 1.00 85.81 525 PRO A N 1
ATOM 4257 C CA . PRO A 1 525 ? 22.537 18.141 6.780 1.00 85.81 525 PRO A CA 1
ATOM 4258 C C . PRO A 1 525 ? 23.683 19.002 7.316 1.00 85.81 525 PRO A C 1
ATOM 4260 O O . PRO A 1 525 ? 23.469 20.160 7.658 1.00 85.81 525 PRO A O 1
ATOM 4263 N N . SER A 1 526 ? 24.914 18.481 7.345 1.00 83.56 526 SER A N 1
ATOM 4264 C CA . SER A 1 526 ? 26.082 19.207 7.860 1.00 83.56 526 SER A CA 1
ATOM 4265 C C . SER A 1 526 ? 26.378 20.470 7.051 1.00 83.56 526 SER A C 1
ATOM 4267 O O . SER A 1 526 ? 26.615 21.528 7.630 1.00 83.56 526 SER A O 1
ATOM 4269 N N . LYS A 1 527 ? 26.298 20.387 5.713 1.00 83.88 527 LYS A N 1
ATOM 4270 C CA . LYS A 1 527 ? 26.474 21.549 4.829 1.00 83.88 527 LYS A CA 1
ATOM 4271 C C . LYS A 1 527 ? 25.368 22.584 5.025 1.00 83.88 527 LYS A C 1
ATOM 4273 O O . LYS A 1 527 ? 25.652 23.777 5.084 1.00 83.88 527 LYS A O 1
ATOM 4278 N N . ASN A 1 528 ? 24.125 22.130 5.154 1.00 83.94 528 ASN A N 1
ATOM 4279 C CA . ASN A 1 528 ? 22.978 23.024 5.301 1.00 83.94 528 ASN A CA 1
ATOM 4280 C C . ASN A 1 528 ? 22.915 23.677 6.692 1.00 83.94 528 ASN A C 1
ATOM 4282 O O . ASN A 1 528 ? 22.506 24.829 6.792 1.00 83.94 528 ASN A O 1
ATOM 4286 N N . ARG A 1 529 ? 23.418 23.017 7.748 1.00 87.81 529 ARG A N 1
ATOM 4287 C CA . ARG A 1 529 ? 23.573 23.625 9.086 1.00 87.81 529 ARG A CA 1
ATOM 4288 C C . ARG A 1 529 ? 24.486 24.847 9.081 1.00 87.81 529 ARG A C 1
ATOM 4290 O O . ARG A 1 529 ? 24.198 25.799 9.793 1.00 87.81 529 ARG A O 1
ATOM 4297 N N . MET A 1 530 ? 25.539 24.855 8.260 1.00 85.81 530 MET A N 1
ATOM 4298 C CA . MET A 1 530 ? 26.436 26.015 8.135 1.00 85.81 530 MET A CA 1
ATOM 4299 C C . MET A 1 530 ? 25.754 27.240 7.508 1.00 85.81 530 MET A C 1
ATOM 4301 O O . MET A 1 530 ? 26.225 28.354 7.691 1.00 85.81 530 MET A O 1
ATOM 4305 N N . ARG A 1 531 ? 24.639 27.044 6.792 1.00 86.19 531 ARG A N 1
ATOM 4306 C CA . ARG A 1 531 ? 23.842 28.098 6.143 1.00 86.19 531 ARG A CA 1
ATOM 4307 C C . ARG A 1 531 ? 22.457 28.254 6.784 1.00 86.19 531 ARG A C 1
ATOM 4309 O O . ARG A 1 531 ? 21.530 28.746 6.147 1.00 86.19 531 ARG A O 1
ATOM 4316 N N . ARG A 1 532 ? 22.295 27.809 8.038 1.00 88.12 532 ARG A N 1
ATOM 4317 C CA . ARG A 1 532 ? 20.999 27.797 8.739 1.00 88.12 532 ARG A CA 1
ATOM 4318 C C . ARG A 1 532 ? 20.351 29.181 8.781 1.00 88.12 532 ARG A C 1
ATOM 4320 O O . ARG A 1 532 ? 19.149 29.279 8.554 1.00 88.12 532 ARG A O 1
ATOM 4327 N N . ASP A 1 533 ? 21.132 30.228 9.033 1.00 85.38 533 ASP A N 1
ATOM 4328 C CA . ASP A 1 533 ? 20.608 31.591 9.165 1.00 85.38 533 ASP A CA 1
ATOM 4329 C C . ASP A 1 533 ? 20.077 32.141 7.829 1.00 85.38 533 ASP A C 1
ATOM 4331 O O . ASP A 1 533 ? 18.995 32.725 7.799 1.00 85.38 533 ASP A O 1
ATOM 4335 N N . GLU A 1 534 ? 20.753 31.851 6.710 1.00 83.38 534 GLU A N 1
ATOM 4336 C CA . GLU A 1 534 ? 20.272 32.181 5.355 1.00 83.38 534 GLU A CA 1
ATOM 4337 C C . GLU A 1 534 ? 18.941 31.472 5.039 1.00 83.38 534 GLU A C 1
ATOM 4339 O O . GLU A 1 534 ? 17.995 32.074 4.521 1.00 83.38 534 GLU A O 1
ATOM 4344 N N . ILE A 1 535 ? 18.855 30.177 5.374 1.00 83.44 535 ILE A N 1
ATOM 4345 C CA . ILE A 1 535 ? 17.655 29.352 5.163 1.00 83.44 535 ILE A CA 1
ATOM 4346 C C . ILE A 1 535 ? 16.489 29.904 5.989 1.00 83.44 535 ILE A C 1
ATOM 4348 O O . ILE A 1 535 ? 15.386 30.082 5.470 1.00 83.44 535 ILE A O 1
ATOM 4352 N N . ARG A 1 536 ? 16.734 30.216 7.266 1.00 87.81 536 ARG A N 1
ATOM 4353 C CA . ARG A 1 536 ? 15.737 30.792 8.172 1.00 87.81 536 ARG A CA 1
ATOM 4354 C C . ARG A 1 536 ? 15.203 32.125 7.648 1.00 87.81 536 ARG A C 1
ATOM 4356 O O . ARG A 1 536 ? 13.990 32.316 7.643 1.00 87.81 536 ARG A O 1
ATOM 4363 N N . GLN A 1 537 ? 16.080 33.024 7.201 1.00 83.50 537 GLN A N 1
ATOM 4364 C CA . GLN A 1 537 ? 15.676 34.332 6.681 1.00 83.50 537 GLN A CA 1
ATOM 4365 C C . GLN A 1 537 ? 14.777 34.191 5.442 1.00 83.50 537 GLN A C 1
ATOM 4367 O O . GLN A 1 537 ? 13.716 34.810 5.370 1.00 83.50 537 GLN A O 1
ATOM 4372 N N . THR A 1 538 ? 15.137 33.288 4.526 1.00 81.06 538 THR A N 1
ATOM 4373 C CA . THR A 1 538 ? 14.335 32.979 3.328 1.00 81.06 538 THR A CA 1
ATOM 4374 C C . THR A 1 538 ? 12.949 32.422 3.691 1.00 81.06 538 THR A C 1
ATOM 4376 O O . THR A 1 538 ? 11.935 32.770 3.077 1.00 81.06 538 THR A O 1
ATOM 4379 N N . LEU A 1 539 ? 12.874 31.561 4.713 1.00 82.94 539 LEU A N 1
ATOM 4380 C CA . LEU A 1 539 ? 11.610 31.018 5.222 1.00 82.94 539 LEU A CA 1
ATOM 4381 C C . LEU A 1 539 ? 10.733 32.099 5.853 1.00 82.94 539 LEU A C 1
ATOM 4383 O O . LEU A 1 539 ? 9.524 32.108 5.631 1.00 82.94 539 LEU A O 1
ATOM 4387 N N . GLU A 1 540 ? 11.326 33.020 6.608 1.00 83.31 540 GLU A N 1
ATOM 4388 C CA . GLU A 1 540 ? 10.600 34.126 7.229 1.00 83.31 540 GLU A CA 1
ATOM 4389 C C . GLU A 1 540 ? 9.983 35.061 6.178 1.00 83.31 540 GLU A C 1
ATOM 4391 O O . GLU A 1 540 ? 8.815 35.437 6.296 1.00 83.31 540 GLU A O 1
ATOM 4396 N N . GLU A 1 541 ? 10.723 35.378 5.114 1.00 79.81 541 GLU A N 1
ATOM 4397 C CA . GLU A 1 541 ? 10.210 36.133 3.964 1.00 79.81 541 GLU A CA 1
ATOM 4398 C C . GLU A 1 541 ? 9.075 35.382 3.254 1.00 79.81 541 GLU A C 1
ATOM 4400 O O . GLU A 1 541 ? 8.033 35.966 2.958 1.00 79.81 541 GLU A O 1
ATOM 4405 N N . THR A 1 542 ? 9.220 34.069 3.058 1.00 78.12 542 THR A N 1
ATOM 4406 C CA . THR A 1 542 ? 8.186 33.228 2.428 1.00 78.12 542 THR A CA 1
ATOM 4407 C C . THR A 1 542 ? 6.893 33.194 3.251 1.00 78.12 542 THR A C 1
ATOM 4409 O O . THR A 1 542 ? 5.798 33.316 2.697 1.00 78.12 542 THR A O 1
ATOM 4412 N N . ILE A 1 543 ? 7.000 33.066 4.578 1.00 77.56 543 ILE A N 1
ATOM 4413 C CA . ILE A 1 543 ? 5.851 33.058 5.498 1.00 77.56 543 ILE A CA 1
ATOM 4414 C C . ILE A 1 543 ? 5.153 34.424 5.505 1.00 77.56 543 ILE A C 1
ATOM 4416 O O . ILE A 1 543 ? 3.922 34.478 5.423 1.00 77.56 543 ILE A O 1
ATOM 4420 N N . LYS A 1 544 ? 5.925 35.523 5.532 1.00 78.56 544 LYS A N 1
ATOM 4421 C CA . LYS A 1 544 ? 5.395 36.895 5.443 1.00 78.56 544 LYS A CA 1
ATOM 4422 C C . LYS A 1 544 ? 4.663 37.133 4.123 1.00 78.56 544 LYS A C 1
ATOM 4424 O O . LYS A 1 544 ? 3.539 37.623 4.146 1.00 78.56 544 LYS A O 1
ATOM 4429 N N . ASN A 1 545 ? 5.241 36.718 2.995 1.00 75.56 545 ASN A N 1
ATOM 4430 C CA . ASN A 1 545 ? 4.640 36.883 1.667 1.00 75.56 545 ASN A CA 1
ATOM 4431 C C . ASN A 1 545 ? 3.306 36.133 1.510 1.00 75.56 545 ASN A C 1
ATOM 4433 O O . ASN A 1 545 ? 2.442 36.573 0.756 1.00 75.56 545 ASN A O 1
ATOM 4437 N N . LYS A 1 546 ? 3.109 35.023 2.236 1.00 69.25 546 LYS A N 1
ATOM 4438 C CA . LYS A 1 546 ? 1.841 34.273 2.246 1.00 69.25 546 LYS A CA 1
ATOM 4439 C C . LYS A 1 546 ? 0.819 34.766 3.281 1.00 69.25 546 LYS A C 1
ATOM 4441 O O . LYS A 1 546 ? -0.234 34.147 3.408 1.00 69.25 546 LYS A O 1
ATOM 4446 N N . ASN A 1 547 ? 1.085 35.871 3.989 1.00 65.19 547 ASN A N 1
ATOM 4447 C CA . ASN A 1 547 ? 0.210 36.450 5.020 1.00 65.19 547 ASN A CA 1
ATOM 4448 C C . ASN A 1 547 ? -0.173 35.469 6.151 1.00 65.19 547 ASN A C 1
ATOM 4450 O O . ASN A 1 547 ? -1.277 35.540 6.693 1.00 65.19 547 ASN A O 1
ATOM 4454 N N . ILE A 1 548 ? 0.719 34.542 6.521 1.00 67.38 548 ILE A N 1
ATOM 4455 C CA . ILE A 1 548 ? 0.466 33.576 7.602 1.00 67.38 548 ILE A CA 1
ATOM 4456 C C . ILE A 1 548 ? 1.065 34.118 8.905 1.00 67.38 548 ILE A C 1
ATOM 4458 O O . ILE A 1 548 ? 2.273 34.320 9.005 1.00 67.38 548 ILE A O 1
ATOM 4462 N N . ILE A 1 549 ? 0.223 34.350 9.915 1.00 59.91 549 ILE A N 1
ATOM 4463 C CA . ILE A 1 549 ? 0.642 34.898 11.213 1.00 59.91 549 ILE A CA 1
ATOM 4464 C C . ILE A 1 549 ? 1.106 33.746 12.135 1.00 59.91 549 ILE A C 1
ATOM 4466 O O . ILE A 1 549 ? 0.378 32.757 12.280 1.00 59.91 549 ILE A O 1
ATOM 4470 N N . PRO A 1 550 ? 2.286 33.826 12.781 1.00 59.06 550 PRO A N 1
ATOM 4471 C CA . PRO A 1 550 ? 2.695 32.874 13.819 1.00 59.06 550 PRO A CA 1
ATOM 4472 C C . PRO A 1 550 ? 1.732 32.888 15.021 1.00 59.06 550 PRO A C 1
ATOM 4474 O O . PRO A 1 550 ? 1.194 33.932 15.381 1.00 59.06 550 PRO A O 1
ATOM 4477 N N . LEU A 1 551 ? 1.488 31.737 15.648 1.00 57.06 551 LEU A N 1
ATOM 4478 C CA . LEU A 1 551 ? 0.485 31.609 16.721 1.00 57.06 551 LEU A CA 1
ATOM 4479 C C . LEU A 1 551 ? 0.942 32.295 18.040 1.00 57.06 551 LEU A C 1
ATOM 4481 O O . LEU A 1 551 ? 2.048 32.026 18.501 1.00 57.06 551 LEU A O 1
ATOM 4485 N N . ASP A 1 552 ? 0.083 33.118 18.678 1.00 48.53 552 ASP A N 1
ATOM 4486 C CA . ASP A 1 552 ? 0.297 33.762 20.005 1.00 48.53 552 ASP A CA 1
ATOM 4487 C C . ASP A 1 552 ? -0.891 33.552 20.988 1.00 48.53 552 ASP A C 1
ATOM 4489 O O . ASP A 1 552 ? -2.035 33.323 20.593 1.00 48.53 552 ASP A O 1
ATOM 4493 N N . ALA A 1 553 ? -0.635 33.675 22.296 1.00 44.94 553 ALA A N 1
ATOM 4494 C CA . ALA A 1 553 ? -1.524 33.466 23.441 1.00 44.94 553 ALA A CA 1
ATOM 4495 C C . ALA A 1 553 ? -2.803 34.331 23.465 1.00 44.94 553 ALA A C 1
ATOM 4497 O O . ALA A 1 553 ? -3.800 33.929 24.072 1.00 44.94 553 ALA A O 1
ATOM 4498 N N . LYS A 1 554 ? -2.829 35.495 22.801 1.00 42.47 554 LYS A N 1
ATOM 4499 C CA . LYS A 1 554 ? -4.036 36.342 22.695 1.00 42.47 554 LYS A CA 1
ATOM 4500 C C . LYS A 1 554 ? -5.132 35.690 21.831 1.00 42.47 554 LYS A C 1
ATOM 4502 O O . LYS A 1 554 ? -6.313 35.838 22.132 1.00 42.47 554 LYS A O 1
ATOM 4507 N N . PHE A 1 555 ? -4.730 34.889 20.842 1.00 41.69 555 PHE A N 1
ATOM 4508 C CA . PHE A 1 555 ? -5.583 34.146 19.902 1.00 41.69 555 PHE A CA 1
ATOM 4509 C C . PHE A 1 555 ? -6.406 33.046 20.612 1.00 41.69 555 PHE A C 1
ATOM 4511 O O . PHE A 1 555 ? -7.586 32.853 20.331 1.00 41.69 555 PHE A O 1
ATOM 4518 N N . ILE A 1 556 ? -5.831 32.418 21.647 1.00 39.53 556 ILE A N 1
ATOM 4519 C CA . ILE A 1 556 ? -6.431 31.338 22.463 1.00 39.53 556 ILE A CA 1
ATOM 4520 C C . ILE A 1 556 ? -7.709 31.786 23.198 1.00 39.53 556 ILE A C 1
ATOM 4522 O O . ILE A 1 556 ? -8.609 30.983 23.466 1.00 39.53 556 ILE A O 1
ATOM 4526 N N . LYS A 1 557 ? -7.812 33.074 23.542 1.00 45.00 557 LYS A N 1
ATOM 4527 C CA . LYS A 1 557 ? -8.931 33.612 24.329 1.00 45.00 557 LYS A CA 1
ATOM 4528 C C . LYS A 1 557 ? -10.206 33.798 23.493 1.00 45.00 557 LYS A C 1
ATOM 4530 O O . LYS A 1 557 ? -11.303 33.623 24.029 1.00 45.00 557 LYS A O 1
ATOM 4535 N N . ASP A 1 558 ? -10.064 34.063 22.195 1.00 42.53 558 ASP A N 1
ATOM 4536 C CA . ASP A 1 558 ? -11.174 34.363 21.278 1.00 42.53 558 ASP A CA 1
ATOM 4537 C C . ASP A 1 558 ? -11.830 33.092 20.686 1.00 42.53 558 ASP A C 1
ATOM 4539 O O . ASP A 1 558 ? -13.009 33.098 20.329 1.00 42.53 558 ASP A O 1
ATOM 4543 N N . LEU A 1 559 ? -11.128 31.952 20.741 1.00 44.12 559 LEU A N 1
ATOM 4544 C CA . LEU A 1 559 ? -11.526 30.590 20.314 1.00 44.12 559 LEU A CA 1
ATOM 4545 C C . LEU A 1 559 ? -12.783 30.016 20.976 1.00 44.12 559 LEU A C 1
ATOM 4547 O O . LEU A 1 559 ? -13.367 29.031 20.522 1.00 44.12 559 LEU A O 1
ATOM 4551 N N . ARG A 1 560 ? -13.186 30.570 22.121 1.00 47.25 560 ARG A N 1
ATOM 4552 C CA . ARG A 1 560 ? -14.195 29.960 22.999 1.00 47.25 560 ARG A CA 1
ATOM 4553 C C . ARG A 1 560 ? -15.644 30.133 22.521 1.00 47.25 560 ARG A C 1
ATOM 4555 O O . ARG A 1 560 ? -16.546 29.653 23.215 1.00 47.25 560 ARG A O 1
ATOM 4562 N N . LYS A 1 561 ? -15.893 30.764 21.365 1.00 48.25 561 LYS A N 1
ATOM 4563 C CA . LYS A 1 561 ? -17.241 31.093 20.862 1.00 48.25 561 LYS A CA 1
ATOM 4564 C C . LYS A 1 561 ? -17.745 30.132 19.760 1.00 48.25 561 LYS A C 1
ATOM 4566 O O . LYS A 1 561 ? -17.680 30.384 18.572 1.00 48.25 561 LYS A O 1
ATOM 4571 N N . ASN A 1 562 ? -18.340 29.041 20.247 1.00 46.41 562 ASN A N 1
ATOM 4572 C CA . ASN A 1 562 ? -19.551 28.338 19.778 1.00 46.41 562 ASN A CA 1
ATOM 4573 C C . ASN A 1 562 ? -19.638 27.415 18.538 1.00 46.41 562 ASN A C 1
ATOM 4575 O O . ASN A 1 562 ? -20.623 26.681 18.495 1.00 46.41 562 ASN A O 1
ATOM 4579 N N . SER A 1 563 ? -18.636 27.244 17.671 1.00 43.69 563 SER A N 1
ATOM 4580 C CA . SER A 1 563 ? -18.720 26.210 16.597 1.00 43.69 563 SER A CA 1
ATOM 4581 C C . SER A 1 563 ? -17.655 25.114 16.730 1.00 43.69 563 SER A C 1
ATOM 4583 O O . SER A 1 563 ? -17.960 23.920 16.802 1.00 43.69 563 SER A O 1
ATOM 4585 N N . VAL A 1 564 ? -16.397 25.519 16.907 1.00 46.72 564 VAL A N 1
ATOM 4586 C CA . VAL A 1 564 ? -15.228 24.627 17.033 1.00 46.72 564 VAL A CA 1
ATOM 4587 C C . VAL A 1 564 ? -15.191 23.887 18.376 1.00 46.72 564 VAL A C 1
ATOM 4589 O O . VAL A 1 564 ? -14.721 22.755 18.459 1.00 46.72 564 VAL A O 1
ATOM 4592 N N . LYS A 1 565 ? -15.795 24.454 19.430 1.00 48.06 565 LYS A N 1
ATOM 4593 C CA . LYS A 1 565 ? -15.882 23.830 20.764 1.00 48.06 565 LYS A CA 1
ATOM 4594 C C . LYS A 1 565 ? -16.555 22.451 20.732 1.00 48.06 565 LYS A C 1
ATOM 4596 O O . LYS A 1 565 ? -16.185 21.587 21.522 1.00 48.06 565 LYS A O 1
ATOM 4601 N N . LYS A 1 566 ? -17.526 22.231 19.837 1.00 48.00 566 LYS A N 1
ATOM 4602 C CA . LYS A 1 566 ? -18.241 20.948 19.709 1.00 48.00 566 LYS A CA 1
ATOM 4603 C C . LYS A 1 566 ? -17.366 19.883 19.037 1.00 48.00 566 LYS A C 1
ATOM 4605 O O . LYS A 1 566 ? -17.296 18.770 19.548 1.00 48.00 566 LYS A O 1
ATOM 4610 N N . ILE A 1 567 ? -16.647 20.256 17.975 1.00 47.75 567 ILE A N 1
ATOM 4611 C CA . ILE A 1 567 ? -15.707 19.391 17.238 1.00 47.75 56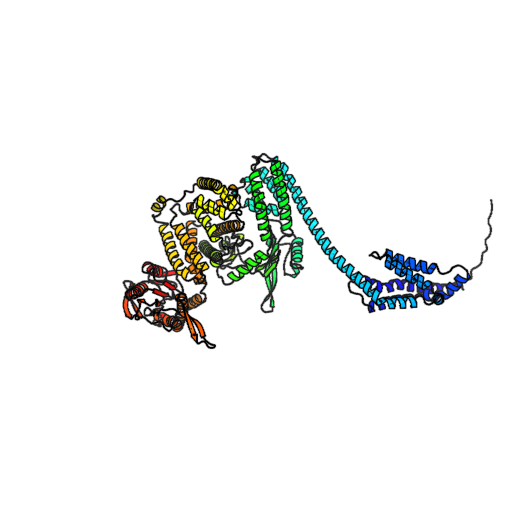7 ILE A CA 1
ATOM 4612 C C . ILE A 1 567 ? -14.493 19.050 18.110 1.00 47.75 567 ILE A C 1
ATOM 4614 O O . ILE A 1 567 ? -14.154 17.882 18.263 1.00 47.75 567 ILE A O 1
ATOM 4618 N N . TYR A 1 568 ? -13.899 20.048 18.768 1.00 50.50 568 TYR A N 1
ATOM 4619 C CA . TYR A 1 568 ? -12.804 19.855 19.718 1.00 50.50 568 TYR A CA 1
ATOM 4620 C C . TYR A 1 568 ? -13.214 18.949 20.886 1.00 50.50 568 TYR A C 1
ATOM 4622 O O . TYR A 1 568 ? -12.475 18.042 21.256 1.00 50.50 568 TYR A O 1
ATOM 4630 N N . LYS A 1 569 ? -14.419 19.136 21.443 1.00 52.59 569 LYS A N 1
ATOM 4631 C CA . LYS A 1 569 ? -14.938 18.277 22.517 1.00 52.59 569 LYS A CA 1
ATOM 4632 C C . LYS A 1 569 ? -15.183 16.842 22.034 1.00 52.59 569 LYS A C 1
ATOM 4634 O O . LYS A 1 569 ? -14.863 15.920 22.774 1.00 52.59 569 LYS A O 1
ATOM 4639 N N . GLN A 1 570 ? -15.688 16.647 20.812 1.00 48.31 570 GLN A N 1
ATOM 4640 C CA . GLN A 1 570 ? -15.827 15.321 20.193 1.00 48.31 570 GLN A CA 1
ATOM 4641 C C . GLN A 1 570 ? -14.466 14.654 19.957 1.00 48.31 570 GLN A C 1
ATOM 4643 O O . GLN A 1 570 ? -14.300 13.491 20.311 1.00 48.31 570 GLN A O 1
ATOM 4648 N N . PHE A 1 571 ? -13.476 15.396 19.451 1.00 52.38 571 PHE A N 1
ATOM 4649 C CA . PHE A 1 571 ? -12.109 14.907 19.290 1.00 52.38 571 PHE A CA 1
ATOM 4650 C C . PHE A 1 571 ? -11.473 14.539 20.636 1.00 52.38 571 PHE A C 1
ATOM 4652 O O . PHE A 1 571 ? -10.895 13.467 20.751 1.00 52.38 571 PHE A O 1
ATOM 4659 N N . LEU A 1 572 ? -11.617 15.366 21.679 1.00 53.88 572 LEU A N 1
ATOM 4660 C CA . LEU A 1 572 ? -11.083 15.062 23.013 1.00 53.88 572 LEU A CA 1
ATOM 4661 C C . LEU A 1 572 ? -11.726 13.823 23.643 1.00 53.88 572 LEU A C 1
ATOM 4663 O O . LEU A 1 572 ? -11.058 13.065 24.343 1.00 53.88 572 LEU A O 1
ATOM 4667 N N . LEU A 1 573 ? -13.032 13.642 23.431 1.00 50.22 573 LEU A N 1
ATOM 4668 C CA . LEU A 1 573 ? -13.775 12.488 23.932 1.00 50.22 573 LEU A CA 1
ATOM 4669 C C . LEU A 1 573 ? -13.337 11.212 23.203 1.00 50.22 573 LEU A C 1
ATOM 4671 O O . LEU A 1 573 ? -13.053 10.188 23.827 1.00 50.22 573 LEU A O 1
ATOM 4675 N N . ALA A 1 574 ? -13.192 11.304 21.881 1.00 46.38 574 ALA A N 1
ATOM 4676 C CA . ALA A 1 574 ? -12.692 10.211 21.072 1.00 46.38 574 ALA A CA 1
ATOM 4677 C C . ALA A 1 574 ? -11.217 9.914 21.372 1.00 46.38 574 ALA A C 1
ATOM 4679 O O . ALA A 1 574 ? -10.863 8.748 21.461 1.00 46.38 574 ALA A O 1
ATOM 4680 N N . SER A 1 575 ? -10.370 10.919 21.627 1.00 47.62 575 SER A N 1
ATOM 4681 C CA . SER A 1 575 ? -8.950 10.728 21.957 1.00 47.62 575 SER A CA 1
ATOM 4682 C C . SER A 1 575 ? -8.746 10.048 23.307 1.00 47.62 575 SER A C 1
ATOM 4684 O O . SER A 1 575 ? -7.870 9.201 23.429 1.00 47.62 575 SER A O 1
ATOM 4686 N N . LYS A 1 576 ? -9.598 10.324 24.300 1.00 51.41 576 LYS A N 1
ATOM 4687 C CA . LYS A 1 576 ? -9.626 9.562 25.558 1.00 51.41 576 LYS A CA 1
ATOM 4688 C C . LYS A 1 576 ? -10.053 8.108 25.342 1.00 51.41 576 LYS A C 1
ATOM 4690 O O . LYS A 1 576 ? -9.430 7.203 25.889 1.00 51.41 576 LYS A O 1
ATOM 4695 N N . THR A 1 577 ? -11.073 7.885 24.513 1.00 44.84 577 THR A N 1
ATOM 4696 C CA . THR A 1 577 ? -11.562 6.537 24.170 1.00 44.84 577 THR A CA 1
ATOM 4697 C C . THR A 1 577 ? -10.488 5.745 23.420 1.00 44.84 577 THR A C 1
ATOM 4699 O O . THR A 1 577 ? -10.128 4.641 23.812 1.00 44.84 577 THR A O 1
ATOM 4702 N N . LEU A 1 578 ? -9.879 6.357 22.412 1.00 47.91 578 LEU A N 1
ATOM 4703 C CA . LEU A 1 578 ? -8.704 5.881 21.697 1.00 47.91 578 LEU A CA 1
ATOM 4704 C C . LEU A 1 578 ? -7.547 5.539 22.635 1.00 47.91 578 LEU A C 1
ATOM 4706 O O . LEU A 1 578 ? -6.967 4.472 22.512 1.00 47.91 578 LEU A O 1
ATOM 4710 N N . GLN A 1 579 ? -7.214 6.421 23.579 1.00 50.84 579 GLN A N 1
ATOM 4711 C CA . GLN A 1 579 ? -6.113 6.210 24.514 1.00 50.84 579 GLN A CA 1
ATOM 4712 C C . GLN A 1 579 ? -6.377 5.008 25.426 1.00 50.84 579 GLN A C 1
ATOM 4714 O O . GLN A 1 579 ? -5.449 4.257 25.701 1.00 50.84 579 GLN A O 1
ATOM 4719 N N . SER A 1 580 ? -7.637 4.762 25.803 1.00 46.50 580 SER A N 1
ATOM 4720 C CA . SER A 1 580 ? -8.037 3.527 26.491 1.00 46.50 580 SER A CA 1
ATOM 4721 C C . SER A 1 580 ? -7.933 2.286 25.591 1.00 46.50 580 SER A C 1
ATOM 4723 O O . SER A 1 580 ? -7.449 1.250 26.038 1.00 46.50 580 SER A O 1
ATOM 4725 N N . LEU A 1 581 ? -8.278 2.397 24.304 1.00 45.62 581 LEU A N 1
ATOM 4726 C CA . LEU A 1 581 ? -8.172 1.315 23.316 1.00 45.62 581 LEU A CA 1
ATOM 4727 C C . LEU A 1 581 ? -6.717 1.023 22.909 1.00 45.62 581 LEU A C 1
ATOM 4729 O O . LEU A 1 581 ? -6.383 -0.119 22.638 1.00 45.62 581 LEU A O 1
ATOM 4733 N N . ILE A 1 582 ? -5.805 1.999 22.927 1.00 46.38 582 ILE A N 1
ATOM 4734 C CA . ILE A 1 582 ? -4.379 1.780 22.629 1.00 46.38 582 ILE A CA 1
ATOM 4735 C C . ILE A 1 582 ? -3.782 0.720 23.545 1.00 46.38 582 ILE A C 1
ATOM 4737 O O . ILE A 1 582 ? -3.089 -0.166 23.057 1.00 46.38 582 ILE A O 1
ATOM 4741 N N . PHE A 1 583 ? -4.087 0.754 24.845 1.00 44.44 583 PHE A N 1
ATOM 4742 C CA . PHE A 1 583 ? -3.598 -0.252 25.798 1.00 44.44 583 PHE A CA 1
ATOM 4743 C C . PHE A 1 583 ? -4.044 -1.683 25.450 1.00 44.44 583 PHE A C 1
ATOM 4745 O O . PHE A 1 583 ? -3.473 -2.651 25.952 1.00 44.44 583 PHE A O 1
ATOM 4752 N N . HIS A 1 584 ? -5.008 -1.817 24.537 1.00 45.84 584 HIS A N 1
ATOM 4753 C CA . HIS A 1 584 ? -5.559 -3.070 24.060 1.00 45.84 584 HIS A CA 1
ATOM 4754 C C . HIS A 1 584 ? -4.978 -3.524 22.704 1.00 45.84 584 HIS A C 1
ATOM 4756 O O . HIS A 1 584 ? -5.289 -4.618 22.245 1.00 45.84 584 HIS A O 1
ATOM 4762 N N . ILE A 1 585 ? -4.081 -2.773 22.060 1.00 47.41 585 ILE A N 1
ATOM 4763 C CA . ILE A 1 585 ? -3.394 -3.238 20.839 1.00 47.41 585 ILE A CA 1
ATOM 4764 C C . ILE A 1 585 ? -2.206 -4.131 21.242 1.00 47.41 585 ILE A C 1
ATOM 4766 O O . ILE A 1 585 ? -1.358 -3.655 21.982 1.00 47.41 585 ILE A O 1
ATOM 4770 N N . PRO A 1 586 ? -2.082 -5.396 20.801 1.00 39.44 586 PRO A N 1
ATOM 4771 C CA . PRO A 1 586 ? -1.005 -6.290 21.258 1.00 39.44 586 PRO A CA 1
ATOM 4772 C C . PRO A 1 586 ? 0.415 -5.843 20.851 1.00 39.44 586 PRO A C 1
ATOM 4774 O O . PRO A 1 586 ? 1.391 -6.211 21.503 1.00 39.44 586 PRO A O 1
ATOM 4777 N N . ASP A 1 587 ? 0.545 -5.022 19.809 1.00 51.81 587 ASP A N 1
ATOM 4778 C CA . ASP A 1 587 ? 1.827 -4.515 19.315 1.00 51.81 587 ASP A CA 1
ATOM 4779 C C . ASP A 1 587 ? 2.271 -3.242 20.063 1.00 51.81 587 ASP A C 1
ATOM 4781 O O . ASP A 1 587 ? 1.738 -2.152 19.845 1.00 51.81 587 ASP A O 1
ATOM 4785 N N . ARG A 1 588 ? 3.291 -3.365 20.926 1.00 53.06 588 ARG A N 1
ATOM 4786 C CA . ARG A 1 588 ? 3.855 -2.242 21.706 1.00 53.06 588 ARG A CA 1
ATOM 4787 C C . ARG A 1 588 ? 4.432 -1.112 20.840 1.00 53.06 588 ARG A C 1
ATOM 4789 O O . ARG A 1 588 ? 4.462 0.033 21.296 1.00 53.06 588 ARG A O 1
ATOM 4796 N N . GLY A 1 589 ? 4.901 -1.404 19.627 1.00 55.28 589 GLY A N 1
ATOM 4797 C CA . GLY A 1 589 ? 5.392 -0.399 18.682 1.00 55.28 589 GLY A CA 1
ATOM 4798 C C . GLY A 1 589 ? 4.248 0.472 18.176 1.00 55.28 589 GLY A C 1
ATOM 4799 O O . GLY A 1 589 ? 4.299 1.699 18.301 1.00 55.28 589 GLY A O 1
ATOM 4800 N N . VAL A 1 590 ? 3.168 -0.173 17.735 1.00 53.81 590 VAL A N 1
ATOM 4801 C CA . VAL A 1 590 ? 1.927 0.493 17.312 1.00 53.81 590 VAL A CA 1
ATOM 4802 C C . VAL A 1 590 ? 1.307 1.273 18.475 1.00 53.81 590 VAL A C 1
ATOM 4804 O O . VAL A 1 590 ? 0.924 2.429 18.307 1.00 53.81 590 VAL A O 1
ATOM 4807 N N . GLN A 1 591 ? 1.288 0.709 19.689 1.00 54.66 591 GLN A N 1
ATOM 4808 C CA . GLN A 1 591 ? 0.796 1.416 20.877 1.00 54.66 591 GLN A CA 1
ATOM 4809 C C . GLN A 1 591 ? 1.530 2.740 21.120 1.00 54.66 591 GLN A C 1
ATOM 4811 O O . GLN A 1 591 ? 0.911 3.782 21.354 1.00 54.66 591 GLN A O 1
ATOM 4816 N N . LYS A 1 592 ? 2.867 2.700 21.067 1.00 59.59 592 LYS A N 1
ATOM 4817 C CA . LYS A 1 592 ? 3.718 3.870 21.292 1.00 59.59 592 LYS A CA 1
ATOM 4818 C C . LYS A 1 592 ? 3.505 4.924 20.207 1.00 59.59 592 LYS A C 1
ATOM 4820 O O . LYS A 1 592 ? 3.413 6.103 20.538 1.00 59.59 592 LYS A O 1
ATOM 4825 N N . GLN A 1 593 ? 3.377 4.505 18.948 1.00 53.19 593 GLN A N 1
ATOM 4826 C CA . GLN A 1 593 ? 3.115 5.398 17.818 1.00 53.19 593 GLN A CA 1
ATOM 4827 C C . GLN A 1 593 ? 1.748 6.084 17.933 1.00 53.19 593 GLN A C 1
ATOM 4829 O O . GLN A 1 593 ? 1.682 7.311 17.868 1.00 53.19 593 GLN A O 1
ATOM 4834 N N . ILE A 1 594 ? 0.670 5.337 18.191 1.00 55.91 594 ILE A N 1
ATOM 4835 C CA . ILE A 1 594 ? -0.674 5.924 18.316 1.00 55.91 594 ILE A CA 1
ATOM 4836 C C . ILE A 1 594 ? -0.750 6.838 19.553 1.00 55.91 594 ILE A C 1
ATOM 4838 O O . ILE A 1 594 ? -1.349 7.908 19.483 1.00 55.91 594 ILE A O 1
ATOM 4842 N N . SER A 1 595 ? -0.100 6.485 20.670 1.00 57.44 595 SER A N 1
ATOM 4843 C CA . SER A 1 595 ? -0.094 7.319 21.886 1.00 57.44 595 SER A CA 1
ATOM 4844 C C . SER A 1 595 ? 0.613 8.659 21.662 1.00 57.44 595 SER A C 1
ATOM 4846 O O . SER A 1 595 ? 0.096 9.710 22.053 1.00 57.44 595 SER A O 1
ATOM 4848 N N . LEU A 1 596 ? 1.754 8.630 20.963 1.00 54.19 596 LEU A N 1
ATOM 4849 C CA . LEU A 1 596 ? 2.479 9.827 20.547 1.00 54.19 596 LEU A CA 1
ATOM 4850 C C . LEU A 1 596 ? 1.572 10.705 19.668 1.00 54.19 596 LEU A C 1
ATOM 4852 O O . LEU A 1 596 ? 1.332 11.863 20.000 1.00 54.19 596 LEU A O 1
ATOM 4856 N N . ILE A 1 597 ? 0.967 10.123 18.627 1.00 51.12 597 ILE A N 1
ATOM 4857 C CA . ILE A 1 597 ? 0.085 10.821 17.681 1.00 51.12 597 ILE A CA 1
ATOM 4858 C C . ILE A 1 597 ? -1.137 11.427 18.381 1.00 51.12 597 ILE A C 1
ATOM 4860 O O . ILE A 1 597 ? -1.490 12.569 18.103 1.00 51.12 597 ILE A O 1
ATOM 4864 N N . ILE A 1 598 ? -1.776 10.725 19.320 1.00 55.44 598 ILE A N 1
ATOM 4865 C CA . ILE A 1 598 ? -2.895 11.287 20.095 1.00 55.44 598 ILE A CA 1
ATOM 4866 C C . ILE A 1 598 ? -2.451 12.504 20.896 1.00 55.44 598 ILE A C 1
ATOM 4868 O O . ILE A 1 598 ? -3.153 13.517 20.894 1.00 55.44 598 ILE A O 1
ATOM 4872 N N . SER A 1 599 ? -1.304 12.417 21.572 1.00 54.06 599 SER A N 1
ATOM 4873 C CA . SER A 1 599 ? -0.743 13.547 22.313 1.00 54.06 599 SER A CA 1
ATOM 4874 C C . SER A 1 599 ? -0.473 14.732 21.384 1.00 54.06 599 SER A C 1
ATOM 4876 O O . SER A 1 599 ? -0.824 15.865 21.698 1.00 54.06 599 SER A O 1
ATOM 4878 N N . MET A 1 600 ? 0.069 14.451 20.204 1.00 49.16 600 MET A N 1
ATOM 4879 C CA . MET A 1 600 ? 0.473 15.437 19.206 1.00 49.16 600 MET A CA 1
ATOM 4880 C C . MET A 1 600 ? -0.713 16.108 18.505 1.00 49.16 600 MET A C 1
ATOM 4882 O O . MET A 1 600 ? -0.743 17.326 18.372 1.00 49.16 600 MET A O 1
ATOM 4886 N N . VAL A 1 601 ? -1.738 15.352 18.102 1.00 50.91 601 VAL A N 1
ATOM 4887 C CA . VAL A 1 601 ? -2.969 15.917 17.526 1.00 50.91 601 VAL A CA 1
ATOM 4888 C C . VAL A 1 601 ? -3.736 16.698 18.593 1.00 50.91 601 VAL A C 1
ATOM 4890 O O . VAL A 1 601 ? -4.298 17.749 18.303 1.00 50.91 601 VAL A O 1
ATOM 4893 N N . LYS A 1 602 ? -3.705 16.254 19.853 1.00 52.62 602 LYS A N 1
ATOM 4894 C CA . LYS A 1 602 ? -4.256 17.019 20.977 1.00 52.62 602 LYS A CA 1
ATOM 4895 C C . LYS A 1 602 ? -3.535 18.356 21.169 1.00 52.62 602 LYS A C 1
ATOM 4897 O O . LYS A 1 602 ? -4.217 19.353 21.373 1.00 52.62 602 LYS A O 1
ATOM 4902 N N . GLU A 1 603 ? -2.209 18.401 21.056 1.00 49.66 603 GLU A N 1
ATOM 4903 C CA . GLU A 1 603 ? -1.441 19.658 21.052 1.00 49.66 603 GLU A CA 1
ATOM 4904 C C . GLU A 1 603 ? -1.775 20.541 19.843 1.00 49.66 603 GLU A C 1
ATOM 4906 O O . GLU A 1 603 ? -1.986 21.742 19.998 1.00 49.66 603 GLU A O 1
ATOM 4911 N N . LEU A 1 604 ? -1.909 19.949 18.654 1.00 47.19 604 LEU A N 1
ATOM 4912 C CA . LEU A 1 604 ? -2.250 20.663 17.423 1.00 47.19 604 LEU A CA 1
ATOM 4913 C C . LEU A 1 604 ? -3.631 21.336 17.514 1.00 47.19 604 LEU A C 1
ATOM 4915 O O . LEU A 1 604 ? -3.783 22.509 17.187 1.00 47.19 604 LEU A O 1
ATOM 4919 N N . PHE A 1 605 ? -4.636 20.613 18.016 1.00 49.84 605 PHE A N 1
ATOM 4920 C CA . PHE A 1 605 ? -6.000 21.120 18.192 1.00 49.84 605 PHE A CA 1
ATOM 4921 C C . PHE A 1 605 ? -6.149 22.095 19.364 1.00 49.84 605 PHE A C 1
ATOM 4923 O O . PHE A 1 605 ? -7.077 22.902 19.366 1.00 49.84 605 PHE A O 1
ATOM 4930 N N . MET A 1 606 ? -5.253 22.041 20.352 1.00 46.44 606 MET A N 1
ATOM 4931 C CA . MET A 1 606 ? -5.218 23.000 21.461 1.00 46.44 606 MET A CA 1
ATOM 4932 C C . MET A 1 606 ? -4.772 24.405 21.027 1.00 46.44 606 MET A C 1
ATOM 4934 O O . MET A 1 606 ? -5.025 25.358 21.762 1.00 46.44 606 MET A O 1
ATOM 4938 N N . ASN A 1 607 ? -4.167 24.545 19.840 1.00 44.62 607 ASN A N 1
ATOM 4939 C CA . ASN A 1 607 ? -3.460 25.757 19.419 1.00 44.62 607 ASN A CA 1
ATOM 4940 C C . ASN A 1 607 ? -4.062 26.486 18.191 1.00 44.62 607 ASN A C 1
ATOM 4942 O O . ASN A 1 607 ? -3.434 27.417 17.693 1.00 44.62 607 ASN A O 1
ATOM 4946 N N . VAL A 1 608 ? -5.250 26.119 17.683 1.00 42.62 608 VAL A N 1
ATOM 4947 C CA . VAL A 1 608 ? -5.803 26.666 16.412 1.00 42.62 608 VAL A CA 1
ATOM 4948 C C . VAL A 1 608 ? -7.149 27.387 16.603 1.00 42.62 608 VAL A C 1
ATOM 4950 O O . VAL A 1 608 ? -8.105 26.755 17.048 1.00 42.62 608 VAL A O 1
ATOM 4953 N N . THR A 1 609 ? -7.246 28.678 16.224 1.00 49.69 609 THR A N 1
ATOM 4954 C CA . THR A 1 609 ? -8.447 29.556 16.344 1.00 49.69 609 THR A CA 1
ATOM 4955 C C . THR A 1 609 ? -9.063 29.968 15.002 1.00 49.69 609 THR A C 1
ATOM 4957 O O . THR A 1 609 ? -8.519 29.700 13.936 1.00 49.69 609 THR A O 1
ATOM 4960 N N . ASP A 1 610 ? -10.238 30.605 15.069 1.00 47.69 610 ASP A N 1
ATOM 4961 C CA . ASP A 1 610 ? -11.280 30.622 14.043 1.00 47.69 610 ASP A CA 1
ATOM 4962 C C . ASP A 1 610 ? -11.149 31.736 12.985 1.00 47.69 610 ASP A C 1
ATOM 4964 O O . ASP A 1 610 ? -11.849 32.744 13.005 1.00 47.69 610 ASP A O 1
ATOM 4968 N N . ASN A 1 611 ? -10.278 31.483 12.010 1.00 48.06 611 ASN A N 1
ATOM 4969 C CA . ASN A 1 611 ? -10.639 31.526 10.585 1.00 48.06 611 ASN A CA 1
ATOM 4970 C C . ASN A 1 611 ? -10.401 30.118 9.988 1.00 48.06 611 ASN A C 1
ATOM 4972 O O . ASN A 1 611 ? -9.788 29.906 8.937 1.00 48.06 611 ASN A O 1
ATOM 4976 N N . SER A 1 612 ? -10.821 29.119 10.772 1.00 50.84 612 SER A N 1
ATOM 4977 C CA . SER A 1 612 ? -10.007 27.939 11.092 1.00 50.84 612 SER A CA 1
ATOM 4978 C C . SER A 1 612 ? -9.787 26.976 9.935 1.00 50.84 612 SER A C 1
ATOM 4980 O O . SER A 1 612 ? -8.745 26.337 9.880 1.00 50.84 612 SER A O 1
ATOM 4982 N N . LEU A 1 613 ? -10.713 26.887 8.981 1.00 46.59 613 LEU A N 1
ATOM 4983 C CA . LEU A 1 613 ? -10.541 26.033 7.806 1.00 46.59 613 LEU A CA 1
ATOM 4984 C C . LEU A 1 613 ? -9.655 26.686 6.747 1.00 46.59 613 LEU A C 1
ATOM 4986 O O . LEU A 1 613 ? -8.794 26.018 6.189 1.00 46.59 613 LEU A O 1
ATOM 4990 N N . HIS A 1 614 ? -9.865 27.976 6.471 1.00 51.69 614 HIS A N 1
ATOM 4991 C CA . HIS A 1 614 ? -9.090 28.703 5.468 1.00 51.69 614 HIS A CA 1
ATOM 4992 C C . HIS A 1 614 ? -7.647 28.889 5.924 1.00 51.69 614 HIS A C 1
ATOM 4994 O O . HIS A 1 614 ? -6.730 28.739 5.124 1.00 51.69 614 HIS A O 1
ATOM 5000 N N . GLU A 1 615 ? -7.442 29.150 7.214 1.00 56.19 615 GLU A N 1
ATOM 5001 C CA . GLU A 1 615 ? -6.112 29.330 7.783 1.00 56.19 615 GLU A CA 1
ATOM 5002 C C . GLU A 1 615 ? -5.374 27.996 7.966 1.00 56.19 615 GLU A C 1
ATOM 5004 O O . GLU A 1 615 ? -4.191 27.902 7.647 1.00 56.19 615 GLU A O 1
ATOM 5009 N N . LEU A 1 616 ? -6.063 26.927 8.385 1.00 56.97 616 LEU A N 1
ATOM 5010 C CA . LEU A 1 616 ? -5.488 25.578 8.403 1.00 56.97 616 LEU A CA 1
ATOM 5011 C C . LEU A 1 616 ? -5.175 25.097 6.982 1.00 56.97 616 LEU A C 1
ATOM 5013 O O . LEU A 1 616 ? -4.103 24.548 6.752 1.00 56.97 616 LEU A O 1
ATOM 5017 N N . HIS A 1 617 ? -6.062 25.355 6.017 1.00 59.56 617 HIS A N 1
ATOM 5018 C CA . HIS A 1 617 ? -5.809 25.086 4.604 1.00 59.56 617 HIS A CA 1
ATOM 5019 C C . HIS A 1 617 ? -4.597 25.877 4.102 1.00 59.56 617 HIS A C 1
ATOM 5021 O O . HIS A 1 617 ? -3.713 25.283 3.500 1.00 59.56 617 HIS A O 1
ATOM 5027 N N . ALA A 1 618 ? -4.484 27.171 4.415 1.00 63.81 618 ALA A N 1
ATOM 5028 C CA . ALA A 1 618 ? -3.322 27.987 4.058 1.00 63.81 618 ALA A CA 1
ATOM 5029 C C . ALA A 1 618 ? -2.017 27.460 4.681 1.00 63.81 618 ALA A C 1
ATOM 5031 O O . ALA A 1 618 ? -0.979 27.460 4.024 1.00 63.81 618 ALA A O 1
ATOM 5032 N N . ARG A 1 619 ? -2.063 26.949 5.917 1.00 69.69 619 ARG A N 1
ATOM 5033 C CA . ARG A 1 619 ? -0.914 26.322 6.593 1.00 69.69 619 ARG A CA 1
ATOM 5034 C C . ARG A 1 619 ? -0.556 24.952 6.006 1.00 69.69 619 ARG A C 1
ATOM 5036 O O . ARG A 1 619 ? 0.624 24.660 5.846 1.00 69.69 619 ARG A O 1
ATOM 5043 N N . PHE A 1 620 ? -1.536 24.136 5.616 1.00 66.12 620 PHE A N 1
ATOM 5044 C CA . PHE A 1 620 ? -1.287 22.908 4.850 1.00 66.12 620 PHE A CA 1
ATOM 5045 C C . PHE A 1 620 ? -0.695 23.221 3.473 1.00 66.12 620 PHE A C 1
ATOM 5047 O O . PHE A 1 620 ? 0.271 22.584 3.067 1.00 66.12 620 PHE A O 1
ATOM 5054 N N . GLN A 1 621 ? -1.205 24.243 2.784 1.00 64.75 621 GLN A N 1
ATOM 5055 C CA . GLN A 1 621 ? -0.639 24.728 1.524 1.00 64.75 621 GLN A CA 1
ATOM 5056 C C . GLN A 1 621 ? 0.785 25.261 1.713 1.00 64.75 621 GLN A C 1
ATOM 5058 O O . GLN A 1 621 ? 1.635 25.045 0.855 1.00 64.75 621 GLN A O 1
ATOM 5063 N N . LEU A 1 622 ? 1.082 25.912 2.842 1.00 71.31 622 LEU A N 1
ATOM 5064 C CA . LEU A 1 622 ? 2.444 26.306 3.203 1.00 71.31 622 LEU A CA 1
ATOM 5065 C C . LEU A 1 622 ? 3.344 25.079 3.384 1.00 71.31 622 LEU A C 1
ATOM 5067 O O . LEU A 1 622 ? 4.437 25.061 2.828 1.00 71.31 622 LEU A O 1
ATOM 5071 N N . ALA A 1 623 ? 2.888 24.052 4.105 1.00 69.25 623 ALA A N 1
ATOM 5072 C CA . ALA A 1 623 ? 3.635 22.807 4.275 1.00 69.25 623 ALA A CA 1
ATOM 5073 C C . ALA A 1 623 ? 3.909 22.110 2.934 1.00 69.25 623 ALA A C 1
ATOM 5075 O O . ALA A 1 623 ? 5.016 21.651 2.687 1.00 69.25 623 ALA A O 1
ATOM 5076 N N . MET A 1 624 ? 2.934 22.076 2.025 1.00 66.00 624 MET A N 1
ATOM 5077 C CA . MET A 1 624 ? 3.144 21.494 0.698 1.00 66.00 624 MET A CA 1
ATOM 5078 C C . MET A 1 624 ? 4.113 22.329 -0.147 1.00 66.00 624 MET A C 1
ATOM 5080 O O . MET A 1 624 ? 5.071 21.796 -0.702 1.00 66.00 624 MET A O 1
ATOM 5084 N N . HIS A 1 625 ? 3.909 23.645 -0.182 1.00 69.31 625 HIS A N 1
ATOM 5085 C CA . HIS A 1 625 ? 4.703 24.572 -0.985 1.00 69.31 625 HIS A CA 1
ATOM 5086 C C . HIS A 1 625 ? 6.156 24.678 -0.511 1.00 69.31 625 HIS A C 1
ATOM 5088 O O . HIS A 1 625 ? 7.072 24.783 -1.317 1.00 69.31 625 HIS A O 1
ATOM 5094 N N . LEU A 1 626 ? 6.407 24.635 0.798 1.00 70.00 626 LEU A N 1
ATOM 5095 C CA . LEU A 1 626 ? 7.773 24.652 1.320 1.00 70.00 626 LEU A CA 1
ATOM 5096 C C . LEU A 1 626 ? 8.526 23.360 0.986 1.00 70.00 626 LEU A C 1
ATOM 5098 O O . LEU A 1 626 ? 9.738 23.409 0.796 1.00 70.00 626 LEU A O 1
ATOM 5102 N N . MET A 1 627 ? 7.829 22.223 0.891 1.00 64.88 627 MET A N 1
ATOM 5103 C CA . MET A 1 627 ? 8.436 20.935 0.546 1.00 64.88 627 MET A CA 1
ATOM 5104 C C . MET A 1 627 ? 8.770 20.855 -0.949 1.00 64.88 627 MET A C 1
ATOM 5106 O O . MET A 1 627 ? 9.774 20.245 -1.312 1.00 64.88 627 MET A O 1
ATOM 5110 N N . SER A 1 628 ? 7.981 21.513 -1.809 1.00 57.12 628 SER A N 1
ATOM 5111 C CA . SER A 1 628 ? 8.283 21.663 -3.240 1.00 57.12 628 SER A CA 1
ATOM 5112 C C . SER A 1 628 ? 9.353 22.731 -3.521 1.00 57.12 628 SER A C 1
ATOM 5114 O O . SER A 1 628 ? 10.118 22.586 -4.473 1.00 57.12 628 SER A O 1
ATOM 5116 N N . ASN A 1 629 ? 9.479 23.757 -2.666 1.00 61.44 629 ASN A N 1
ATOM 5117 C CA . ASN A 1 629 ? 10.335 24.932 -2.905 1.00 61.44 629 ASN A CA 1
ATOM 5118 C C . ASN A 1 629 ? 11.676 24.950 -2.156 1.00 61.44 629 ASN A C 1
ATOM 5120 O O . ASN A 1 629 ? 12.348 25.985 -2.105 1.00 61.44 629 ASN A O 1
ATOM 5124 N N . THR A 1 630 ? 12.146 23.817 -1.630 1.00 64.38 630 THR A N 1
ATOM 5125 C CA . THR A 1 630 ? 13.465 23.745 -0.964 1.00 64.38 630 THR A CA 1
ATOM 5126 C C . THR A 1 630 ? 14.648 24.048 -1.884 1.00 64.38 630 THR A C 1
ATOM 5128 O O . THR A 1 630 ? 15.757 24.318 -1.418 1.00 64.38 630 THR A O 1
ATOM 5131 N N . GLN A 1 631 ? 14.416 24.051 -3.197 1.00 54.97 631 GLN A N 1
ATOM 5132 C CA . GLN A 1 631 ? 15.414 24.341 -4.221 1.00 54.97 631 GLN A CA 1
ATOM 5133 C C . GLN A 1 631 ? 15.861 25.810 -4.214 1.00 54.97 631 GLN A C 1
ATOM 5135 O O . GLN A 1 631 ? 17.047 26.074 -4.403 1.00 54.97 631 GLN A O 1
ATOM 5140 N N . HIS A 1 632 ? 14.968 26.757 -3.892 1.00 56.94 632 HIS A N 1
ATOM 5141 C CA . HIS A 1 632 ? 15.323 28.177 -3.728 1.00 56.94 632 HIS A CA 1
ATOM 5142 C C . HIS A 1 632 ? 16.259 28.414 -2.537 1.00 56.94 632 HIS A C 1
ATOM 5144 O O . HIS A 1 632 ? 17.073 29.331 -2.553 1.00 56.94 632 HIS A O 1
ATOM 5150 N N . MET A 1 633 ? 16.198 27.535 -1.536 1.00 63.41 633 MET A N 1
ATOM 5151 C CA . MET A 1 633 ? 17.088 27.543 -0.372 1.00 63.41 633 MET A CA 1
ATOM 5152 C C . MET A 1 633 ? 18.381 26.750 -0.630 1.00 63.41 633 MET A C 1
ATOM 5154 O O . MET A 1 633 ? 19.238 26.639 0.250 1.00 63.41 633 MET A O 1
ATOM 5158 N N . ASN A 1 634 ? 18.544 26.201 -1.843 1.00 65.88 634 ASN A N 1
ATOM 5159 C CA . ASN A 1 634 ? 19.638 25.317 -2.235 1.00 65.88 634 ASN A CA 1
ATOM 5160 C C . ASN A 1 634 ? 19.759 24.090 -1.300 1.00 65.88 634 ASN A C 1
ATOM 5162 O O . ASN A 1 634 ? 20.858 23.649 -0.956 1.00 65.88 634 ASN A O 1
ATOM 5166 N N . ILE A 1 635 ? 18.606 23.564 -0.864 1.00 69.94 635 ILE A N 1
ATOM 5167 C CA . ILE A 1 635 ? 18.479 22.355 -0.047 1.00 69.94 635 ILE A CA 1
ATOM 5168 C C . ILE A 1 635 ? 17.970 21.222 -0.940 1.00 69.94 635 ILE A C 1
ATOM 5170 O O . ILE A 1 635 ? 16.855 21.263 -1.467 1.00 69.94 635 ILE A O 1
ATOM 5174 N N . VAL A 1 636 ? 18.776 20.170 -1.066 1.00 69.88 636 VAL A N 1
ATOM 5175 C CA . VAL A 1 636 ? 18.378 18.924 -1.727 1.00 69.88 636 VAL A CA 1
ATOM 5176 C C . VAL A 1 636 ? 17.786 17.988 -0.672 1.00 69.88 636 VAL A C 1
ATOM 5178 O O . VAL A 1 636 ? 18.494 17.554 0.237 1.00 69.88 636 VAL A O 1
ATOM 5181 N N . ILE A 1 637 ? 16.485 17.699 -0.762 1.00 74.19 637 ILE A N 1
ATOM 5182 C CA . ILE A 1 637 ? 15.800 16.728 0.106 1.00 74.19 637 ILE A CA 1
ATOM 5183 C C . ILE A 1 637 ? 16.145 15.303 -0.358 1.00 74.19 637 ILE A C 1
ATOM 5185 O O . ILE A 1 637 ? 16.287 15.053 -1.555 1.00 74.19 637 ILE A O 1
ATOM 5189 N N . LYS A 1 638 ? 16.278 14.352 0.577 1.00 75.00 638 LYS A N 1
ATOM 5190 C CA . LYS A 1 638 ? 16.419 12.928 0.226 1.00 75.00 638 LYS A CA 1
ATOM 5191 C C . LYS A 1 638 ? 15.180 12.431 -0.536 1.00 75.00 638 LYS A C 1
ATOM 5193 O O . LYS A 1 638 ? 14.049 12.733 -0.158 1.00 75.00 638 LYS A O 1
ATOM 5198 N N . SER A 1 639 ? 15.390 11.614 -1.567 1.00 69.62 639 SER A N 1
ATOM 5199 C CA . SER A 1 639 ? 14.329 11.122 -2.464 1.00 69.62 639 SER A CA 1
ATOM 5200 C C . SER A 1 639 ? 13.123 10.520 -1.733 1.00 69.62 639 SER A C 1
ATOM 5202 O O . SER A 1 639 ? 11.985 10.829 -2.070 1.00 69.62 639 SER A O 1
ATOM 5204 N N . GLU A 1 640 ? 13.344 9.750 -0.671 1.00 71.44 640 GLU A N 1
ATOM 5205 C CA . GLU A 1 640 ? 12.284 9.133 0.142 1.00 71.44 640 GLU A CA 1
ATOM 5206 C C . GLU A 1 640 ? 11.263 10.127 0.739 1.00 71.44 640 GLU A C 1
ATOM 5208 O O . GLU A 1 640 ? 10.069 9.830 0.766 1.00 71.44 640 GLU A O 1
ATOM 5213 N N . TYR A 1 641 ? 11.684 11.330 1.153 1.00 76.88 641 TYR A N 1
ATOM 5214 C CA . TYR A 1 641 ? 10.765 12.354 1.679 1.00 76.88 641 TYR A CA 1
ATOM 5215 C C . TYR A 1 641 ? 10.050 13.116 0.556 1.00 76.88 641 TYR A C 1
ATOM 5217 O O . TYR A 1 641 ? 8.921 13.569 0.745 1.00 76.88 641 TYR A O 1
ATOM 5225 N N . LEU A 1 642 ? 10.667 13.219 -0.628 1.00 70.94 642 LEU A N 1
ATOM 5226 C CA . LEU A 1 642 ? 10.017 13.767 -1.823 1.00 70.94 642 LEU A CA 1
ATOM 5227 C C . LEU A 1 642 ? 8.889 12.846 -2.303 1.00 70.94 642 LEU A C 1
ATOM 5229 O O . LEU A 1 642 ? 7.792 13.327 -2.583 1.00 70.94 642 LEU A O 1
ATOM 5233 N N . HIS A 1 643 ? 9.124 11.530 -2.343 1.00 72.00 643 HIS A N 1
ATOM 5234 C CA . HIS A 1 643 ? 8.078 10.553 -2.659 1.00 72.00 643 HIS A CA 1
ATOM 5235 C C . HIS A 1 643 ? 6.935 10.624 -1.643 1.00 72.00 643 HIS A C 1
ATOM 5237 O O . HIS A 1 643 ? 5.775 10.707 -2.043 1.00 72.00 643 HIS A O 1
ATOM 5243 N N . LEU A 1 644 ? 7.249 10.701 -0.344 1.00 76.56 644 LEU A N 1
ATOM 5244 C CA . LEU A 1 644 ? 6.238 10.853 0.704 1.00 76.56 644 LEU A CA 1
ATOM 5245 C C . LEU A 1 644 ? 5.406 12.134 0.540 1.00 76.56 644 LEU A C 1
ATOM 5247 O O . LEU A 1 644 ? 4.183 12.080 0.640 1.00 76.56 644 LEU A O 1
ATOM 5251 N N . SER A 1 645 ? 6.050 13.269 0.245 1.00 73.50 645 SER A N 1
ATOM 5252 C CA . SER A 1 645 ? 5.369 14.542 -0.038 1.00 73.50 645 SER A CA 1
ATOM 5253 C C . SER A 1 645 ? 4.334 14.392 -1.151 1.00 73.50 645 SER A C 1
ATOM 5255 O O . SER A 1 645 ? 3.161 14.715 -0.966 1.00 73.50 645 SER A O 1
ATOM 5257 N N . ARG A 1 646 ? 4.764 13.843 -2.294 1.00 72.25 646 ARG A N 1
ATOM 5258 C CA . ARG A 1 646 ? 3.909 13.628 -3.470 1.00 72.25 646 ARG A CA 1
ATOM 5259 C C . ARG A 1 646 ? 2.767 12.673 -3.159 1.00 72.25 646 ARG A C 1
ATOM 5261 O O . ARG A 1 646 ? 1.630 12.949 -3.525 1.00 72.25 646 ARG A O 1
ATOM 5268 N N . SER A 1 647 ? 3.057 11.605 -2.422 1.00 78.62 647 SER A N 1
ATOM 5269 C CA . SER A 1 647 ? 2.056 10.626 -2.000 1.00 78.62 647 SER A CA 1
ATOM 5270 C C . SER A 1 647 ? 0.961 11.283 -1.154 1.00 78.62 647 SER A C 1
ATOM 5272 O O . SER A 1 647 ? -0.224 11.075 -1.403 1.00 78.62 647 SER A O 1
ATOM 5274 N N . LEU A 1 648 ? 1.343 12.107 -0.169 1.00 77.19 648 LEU A N 1
ATOM 5275 C CA . LEU A 1 648 ? 0.413 12.834 0.704 1.00 77.19 648 LEU A CA 1
ATOM 5276 C C . LEU A 1 648 ? -0.396 13.889 -0.063 1.00 77.19 648 LEU A C 1
ATOM 5278 O O . LEU A 1 648 ? -1.585 14.074 0.214 1.00 77.19 648 LEU A O 1
ATOM 5282 N N . PHE A 1 649 ? 0.220 14.554 -1.044 1.00 75.50 649 PHE A N 1
ATOM 5283 C CA . PHE A 1 649 ? -0.471 15.490 -1.928 1.00 75.50 649 PHE A CA 1
ATOM 5284 C C . PHE A 1 649 ? -1.531 14.785 -2.773 1.00 75.50 649 PHE A C 1
ATOM 5286 O O . PHE A 1 649 ? -2.701 15.165 -2.738 1.00 75.50 649 PHE A O 1
ATOM 5293 N N . ALA A 1 650 ? -1.136 13.718 -3.471 1.00 77.44 650 ALA A N 1
ATOM 5294 C CA . ALA A 1 650 ? -2.019 12.927 -4.316 1.00 77.44 650 ALA A CA 1
ATOM 5295 C C . ALA A 1 650 ? -3.176 12.329 -3.502 1.00 77.44 650 ALA A C 1
ATOM 5297 O O . ALA A 1 650 ? -4.336 12.450 -3.887 1.00 77.44 650 ALA A O 1
ATOM 5298 N N . MET A 1 651 ? -2.880 11.798 -2.311 1.00 86.69 651 MET A N 1
ATOM 5299 C CA . MET A 1 651 ? -3.875 11.336 -1.341 1.00 86.69 651 MET A CA 1
ATOM 5300 C C . MET A 1 651 ? -4.886 12.434 -0.984 1.00 86.69 651 MET A C 1
ATOM 5302 O O . MET A 1 651 ? -6.095 12.191 -0.984 1.00 86.69 651 MET A O 1
ATOM 5306 N N . THR A 1 652 ? -4.402 13.640 -0.675 1.00 81.50 652 THR A N 1
ATOM 5307 C CA . THR A 1 652 ? -5.253 14.779 -0.304 1.00 81.50 652 THR A CA 1
ATOM 5308 C C . THR A 1 652 ? -6.135 15.208 -1.472 1.00 81.50 652 THR A C 1
ATOM 5310 O O . THR A 1 652 ? -7.325 15.440 -1.269 1.00 81.50 652 THR A O 1
ATOM 5313 N N . GLY A 1 653 ? -5.588 15.256 -2.691 1.00 79.38 653 GLY A N 1
ATOM 5314 C CA . GLY A 1 653 ? -6.338 15.554 -3.912 1.00 79.38 653 GLY A CA 1
ATOM 5315 C C . GLY A 1 653 ? -7.434 14.524 -4.191 1.00 79.38 653 GLY A C 1
ATOM 5316 O O . GLY A 1 653 ? -8.592 14.892 -4.389 1.00 79.38 653 GLY A O 1
ATOM 5317 N N . THR A 1 654 ? -7.110 13.231 -4.110 1.00 86.62 654 THR A N 1
ATOM 5318 C CA . THR A 1 654 ? -8.082 12.141 -4.284 1.00 86.62 654 THR A CA 1
ATOM 5319 C C . THR A 1 654 ? -9.196 12.205 -3.246 1.00 86.62 654 THR A C 1
ATOM 5321 O O . THR A 1 654 ? -10.372 12.115 -3.604 1.00 86.62 654 THR A O 1
ATOM 5324 N N . TYR A 1 655 ? -8.852 12.424 -1.973 1.00 90.25 655 TYR A N 1
ATOM 5325 C CA . TYR A 1 655 ? -9.836 12.580 -0.904 1.00 90.25 655 TYR A CA 1
ATOM 5326 C C . TYR A 1 655 ? -10.718 13.816 -1.113 1.00 90.25 655 TYR A C 1
ATOM 5328 O O . TYR A 1 655 ? -11.936 13.711 -1.009 1.00 90.25 655 TYR A O 1
ATOM 5336 N N . ALA A 1 656 ? -10.134 14.968 -1.452 1.00 83.06 656 ALA A N 1
ATOM 5337 C CA . ALA A 1 656 ? -10.880 16.203 -1.682 1.00 83.06 656 ALA A CA 1
ATOM 5338 C C . ALA A 1 656 ? -11.834 16.096 -2.883 1.00 83.06 656 ALA A C 1
ATOM 5340 O O . ALA A 1 656 ? -12.975 16.549 -2.790 1.00 83.06 656 ALA A O 1
ATOM 5341 N N . GLY A 1 657 ? -11.420 15.432 -3.969 1.00 85.25 657 GLY A N 1
ATOM 5342 C CA . GLY A 1 657 ? -12.265 15.210 -5.149 1.00 85.25 657 GLY A CA 1
ATOM 5343 C C . GLY A 1 657 ? -13.541 14.411 -4.852 1.00 85.25 657 GLY A C 1
ATOM 5344 O O . GLY A 1 657 ? -14.588 14.652 -5.450 1.00 85.25 657 GLY A O 1
ATOM 5345 N N . LEU A 1 658 ? -13.532 13.539 -3.835 1.00 89.62 658 LEU A N 1
ATOM 5346 C CA . LEU A 1 658 ? -14.750 12.845 -3.390 1.00 89.62 658 LEU A CA 1
ATOM 5347 C C . LEU A 1 658 ? -15.810 13.794 -2.810 1.00 89.62 658 LEU A C 1
ATOM 5349 O O . LEU A 1 658 ? -16.995 13.458 -2.827 1.00 89.62 658 LEU A O 1
ATOM 5353 N N . TYR A 1 659 ? -15.411 14.979 -2.346 1.00 87.62 659 TYR A N 1
ATOM 5354 C CA . TYR A 1 659 ? -16.300 16.012 -1.809 1.00 87.62 659 TYR A CA 1
ATOM 5355 C C . TYR A 1 659 ? -16.572 17.140 -2.812 1.00 87.62 659 TYR A C 1
ATOM 5357 O O . TYR A 1 659 ? -17.124 18.170 -2.430 1.00 87.62 659 TYR A O 1
ATOM 5365 N N . GLU A 1 660 ? -16.232 16.969 -4.094 1.00 86.38 660 GLU A N 1
ATOM 5366 C CA . GLU A 1 660 ? -16.521 17.971 -5.122 1.00 86.38 660 GLU A CA 1
ATOM 5367 C C . GLU A 1 660 ? -18.024 18.317 -5.148 1.00 86.38 660 GLU A C 1
ATOM 5369 O O . GLU A 1 660 ? -18.893 17.433 -5.155 1.00 86.38 660 GLU A O 1
ATOM 5374 N N . GLY A 1 661 ? -18.337 19.614 -5.104 1.00 80.31 661 GLY A N 1
ATOM 5375 C CA . GLY A 1 661 ? -19.710 20.117 -5.002 1.00 80.31 661 GLY A CA 1
ATOM 5376 C C . GLY A 1 661 ? -20.354 19.995 -3.611 1.00 80.31 661 GLY A C 1
ATOM 5377 O O . GLY A 1 661 ? -21.540 20.287 -3.482 1.00 80.31 661 GLY A O 1
ATOM 5378 N N . MET A 1 662 ? -19.613 19.580 -2.573 1.00 84.50 662 MET A N 1
ATOM 5379 C CA . MET A 1 662 ? -20.071 19.546 -1.176 1.00 84.50 662 MET A CA 1
ATOM 5380 C C . MET A 1 662 ? -19.421 20.657 -0.332 1.00 84.50 662 MET A C 1
ATOM 5382 O O . MET A 1 662 ? -18.341 21.147 -0.665 1.00 84.50 662 MET A O 1
ATOM 5386 N N . PRO A 1 663 ? -20.020 21.039 0.812 1.00 74.38 663 PRO A N 1
ATOM 5387 C CA . PRO A 1 663 ? -19.400 21.986 1.732 1.00 74.38 663 PRO A CA 1
ATOM 5388 C C . PRO A 1 663 ? -18.082 21.462 2.324 1.00 74.38 663 PRO A C 1
ATOM 5390 O O . PRO A 1 663 ? -18.043 20.380 2.911 1.00 74.38 663 PRO A O 1
ATOM 5393 N N . THR A 1 664 ? -17.021 22.273 2.289 1.00 66.44 664 THR A N 1
ATOM 5394 C CA . THR A 1 664 ? -15.681 21.886 2.770 1.00 66.44 664 THR A CA 1
ATOM 5395 C C . THR A 1 664 ? -15.673 21.438 4.233 1.00 66.44 664 THR A C 1
ATOM 5397 O O . THR A 1 664 ? -14.964 20.503 4.589 1.00 66.44 664 THR A O 1
ATOM 5400 N N . HIS A 1 665 ? -16.496 22.039 5.099 1.00 67.06 665 HIS A N 1
ATOM 5401 C CA . HIS A 1 665 ? -16.575 21.634 6.508 1.00 67.06 665 HIS A CA 1
ATOM 5402 C C . HIS A 1 665 ? -16.968 20.155 6.681 1.00 67.06 665 HIS A C 1
ATOM 5404 O O . HIS A 1 665 ? -16.492 19.512 7.614 1.00 67.06 665 HIS A O 1
ATOM 5410 N N . LEU A 1 666 ? -17.778 19.598 5.771 1.00 71.38 666 LEU A N 1
ATOM 5411 C CA . LEU A 1 666 ? -18.224 18.207 5.821 1.00 71.38 666 LEU A CA 1
ATOM 5412 C C . LEU A 1 666 ? -17.044 17.243 5.637 1.00 71.38 666 LEU A C 1
ATOM 5414 O O . LEU A 1 666 ? -16.864 16.325 6.437 1.00 71.38 666 LEU A O 1
ATOM 5418 N N . MET A 1 667 ? -16.184 17.528 4.656 1.00 79.88 667 MET A N 1
ATOM 5419 C CA . MET A 1 667 ? -14.941 16.795 4.394 1.00 79.88 667 MET A CA 1
ATOM 5420 C C . MET A 1 667 ? -14.038 16.735 5.631 1.00 79.88 667 MET A C 1
ATOM 5422 O O . MET A 1 667 ? -13.522 15.670 5.978 1.00 79.88 667 MET A O 1
ATOM 5426 N N . PHE A 1 668 ? -13.867 17.867 6.320 1.00 68.31 668 PHE A N 1
ATOM 5427 C CA . PHE A 1 668 ? -13.076 17.928 7.549 1.00 68.31 668 PHE A CA 1
ATOM 5428 C C . PHE A 1 668 ? -13.737 17.161 8.697 1.00 68.31 668 PHE A C 1
ATOM 5430 O O . PHE A 1 668 ? -13.049 16.454 9.433 1.00 68.31 668 PHE A O 1
ATOM 5437 N N . THR A 1 669 ? -15.063 17.251 8.852 1.00 67.00 669 THR A N 1
ATOM 5438 C CA . THR A 1 669 ? -15.768 16.493 9.897 1.00 67.00 669 THR A CA 1
ATOM 5439 C C . THR A 1 669 ? -15.665 14.985 9.690 1.00 67.00 669 THR A C 1
ATOM 5441 O O . THR A 1 669 ? -15.407 14.262 10.652 1.00 67.00 669 THR A O 1
ATOM 5444 N N . ASP A 1 670 ? -15.795 14.508 8.452 1.00 75.44 670 ASP A N 1
ATOM 5445 C CA . ASP A 1 670 ? -15.674 13.088 8.124 1.00 75.44 670 ASP A CA 1
ATOM 5446 C C . ASP A 1 670 ? -14.229 12.599 8.275 1.00 75.44 670 ASP A C 1
ATOM 5448 O O . ASP A 1 670 ? -14.015 11.508 8.802 1.00 75.44 670 ASP A O 1
ATOM 5452 N N . PHE A 1 671 ? -13.236 13.430 7.932 1.00 79.19 671 PHE A N 1
ATOM 5453 C CA . PHE A 1 671 ? -11.826 13.129 8.188 1.00 79.19 671 PHE A CA 1
ATOM 5454 C C . PHE A 1 671 ? -11.555 12.954 9.684 1.00 79.19 671 PHE A C 1
ATOM 5456 O O . PHE A 1 671 ? -10.990 11.944 10.101 1.00 79.19 671 PHE A O 1
ATOM 5463 N N . LEU A 1 672 ? -12.004 13.901 10.516 1.00 67.00 672 LEU A N 1
ATOM 5464 C CA . LEU A 1 672 ? -11.817 13.828 11.967 1.00 67.00 672 LEU A CA 1
ATOM 5465 C C . LEU A 1 672 ? -12.555 12.643 12.580 1.00 67.00 672 LEU A C 1
ATOM 5467 O O . LEU A 1 672 ? -12.029 11.984 13.479 1.00 67.00 672 LEU A O 1
ATOM 5471 N N . LYS A 1 673 ? -13.750 12.331 12.078 1.00 66.88 673 LYS A N 1
ATOM 5472 C CA . LYS A 1 673 ? -14.495 11.142 12.484 1.00 66.88 673 LYS A CA 1
ATOM 5473 C C . LYS A 1 673 ? -13.742 9.861 12.116 1.00 66.88 673 LYS A C 1
ATOM 5475 O O . LYS A 1 673 ? -13.572 9.006 12.977 1.00 66.88 673 LYS A O 1
ATOM 5480 N N . ALA A 1 674 ? -13.253 9.736 10.883 1.00 74.12 674 ALA A N 1
ATOM 5481 C CA . ALA A 1 674 ? -12.483 8.576 10.442 1.00 74.12 674 ALA A CA 1
ATOM 5482 C C . ALA A 1 674 ? -11.187 8.418 11.248 1.00 74.12 674 ALA A C 1
ATOM 5484 O O . ALA A 1 674 ? -10.917 7.333 11.749 1.00 74.12 674 ALA A O 1
ATOM 5485 N N . PHE A 1 675 ? -10.434 9.505 11.441 1.00 73.00 675 PHE A N 1
ATOM 5486 C CA . PHE A 1 675 ? -9.201 9.522 12.231 1.00 73.00 675 PHE A CA 1
ATOM 5487 C C . PHE A 1 675 ? -9.455 9.083 13.676 1.00 73.00 675 PHE A C 1
ATOM 5489 O O . PHE A 1 675 ? -8.735 8.257 14.230 1.00 73.00 675 PHE A O 1
ATOM 5496 N N . SER A 1 676 ? -10.513 9.618 14.286 1.00 61.50 676 SER A N 1
ATOM 5497 C CA . SER A 1 676 ? -10.819 9.362 15.690 1.00 61.50 676 SER A CA 1
ATOM 5498 C C . SER A 1 676 ? -11.414 7.976 15.954 1.00 61.50 676 SER A C 1
ATOM 5500 O O . SER A 1 676 ? -11.155 7.386 17.000 1.00 61.50 676 SER A O 1
ATOM 5502 N N . LEU A 1 677 ? -12.181 7.431 15.007 1.00 62.94 677 LEU A N 1
ATOM 5503 C CA . LEU A 1 677 ? -12.747 6.085 15.103 1.00 62.94 677 LEU A CA 1
ATOM 5504 C C . LEU A 1 677 ? -11.796 4.999 14.588 1.00 62.94 677 LEU A C 1
ATOM 5506 O O . LEU A 1 677 ? -12.048 3.826 14.851 1.00 62.94 677 LEU A O 1
ATOM 5510 N N . PHE A 1 678 ? -10.721 5.348 13.872 1.00 72.12 678 PHE A N 1
ATOM 5511 C CA . PHE A 1 678 ? -9.884 4.372 13.171 1.00 72.12 678 PHE A CA 1
ATOM 5512 C C . PHE A 1 678 ? -9.390 3.214 14.061 1.00 72.12 678 PHE A C 1
ATOM 5514 O O . PHE A 1 678 ? -9.638 2.074 13.690 1.00 72.12 678 PHE A O 1
ATOM 5521 N N . PRO A 1 679 ? -8.784 3.425 15.243 1.00 61.94 679 PRO A N 1
ATOM 5522 C CA . PRO A 1 679 ? -8.340 2.336 16.116 1.00 61.94 679 PRO A CA 1
ATOM 5523 C C . PRO A 1 679 ? -9.479 1.481 16.667 1.00 61.94 679 PRO A C 1
ATOM 5525 O O . PRO A 1 679 ? -9.306 0.277 16.814 1.00 61.94 679 PRO A O 1
ATOM 5528 N N . MET A 1 680 ? -10.656 2.063 16.912 1.00 58.12 680 MET A N 1
ATOM 5529 C CA . MET A 1 680 ? -11.844 1.286 17.275 1.00 58.12 680 MET A CA 1
ATOM 5530 C C . MET A 1 680 ? -12.297 0.414 16.097 1.00 58.12 680 MET A C 1
ATOM 5532 O O . MET A 1 680 ? -12.543 -0.773 16.276 1.00 58.12 680 MET A O 1
ATOM 5536 N N . ILE A 1 681 ? -12.359 0.970 14.884 1.00 63.91 681 ILE A N 1
ATOM 5537 C CA . ILE A 1 681 ? -12.714 0.225 13.666 1.00 63.91 681 ILE A CA 1
ATOM 5538 C C . ILE A 1 681 ? -11.675 -0.871 13.387 1.00 63.91 681 ILE A C 1
ATOM 5540 O O . ILE A 1 681 ? -12.048 -1.993 13.063 1.00 63.91 681 ILE A O 1
ATOM 5544 N N . LEU A 1 682 ? -10.386 -0.574 13.567 1.00 63.56 682 LEU A N 1
ATOM 5545 C CA . LEU A 1 682 ? -9.282 -1.523 13.432 1.00 63.56 682 LEU A CA 1
ATOM 5546 C C . LEU A 1 682 ? -9.405 -2.679 14.433 1.00 63.56 682 LEU A C 1
ATOM 5548 O O . LEU A 1 682 ? -9.132 -3.821 14.078 1.00 63.56 682 LEU A O 1
ATOM 5552 N N . MET A 1 683 ? -9.817 -2.398 15.673 1.00 55.94 683 MET A N 1
ATOM 5553 C CA . MET A 1 683 ? -10.102 -3.436 16.666 1.00 55.94 683 MET A CA 1
ATOM 5554 C C . MET A 1 683 ? -11.312 -4.279 16.284 1.00 55.94 683 MET A C 1
ATOM 5556 O O . MET A 1 683 ? -11.232 -5.502 16.323 1.00 55.94 683 MET A O 1
ATOM 5560 N N . LEU A 1 684 ? -12.409 -3.646 15.869 1.00 55.44 684 LEU A N 1
ATOM 5561 C CA . LEU A 1 684 ? -13.629 -4.342 15.458 1.00 55.44 684 LEU A CA 1
ATOM 5562 C C . LEU A 1 684 ? -13.412 -5.236 14.228 1.00 55.44 684 LEU A C 1
ATOM 5564 O O . LEU A 1 684 ? -13.996 -6.317 14.153 1.00 55.44 684 LEU A O 1
ATOM 5568 N N . ASP A 1 685 ? -12.561 -4.820 13.289 1.00 56.12 685 ASP A N 1
ATOM 5569 C CA . ASP A 1 685 ? -12.203 -5.619 12.111 1.00 56.12 685 ASP A CA 1
ATOM 5570 C C . ASP A 1 685 ? -11.333 -6.842 12.468 1.00 56.12 685 ASP A C 1
ATOM 5572 O O . ASP A 1 685 ? -11.301 -7.797 11.705 1.00 56.12 685 ASP A O 1
ATOM 5576 N N . ARG A 1 686 ? -10.682 -6.874 13.641 1.00 56.22 686 ARG A N 1
ATOM 5577 C CA . ARG A 1 686 ? -9.826 -7.998 14.074 1.00 56.22 686 ARG A CA 1
ATOM 5578 C C . ARG A 1 686 ? -10.552 -9.104 14.848 1.00 56.22 686 ARG A C 1
ATOM 5580 O O . ARG A 1 686 ? -9.934 -10.120 15.152 1.00 56.22 686 ARG A O 1
ATOM 5587 N N . PHE A 1 687 ? -11.841 -8.944 15.155 1.00 62.59 687 PHE A N 1
ATOM 5588 C CA . PHE A 1 687 ? -12.624 -9.934 15.908 1.00 62.59 687 PHE A CA 1
ATOM 5589 C C . PHE A 1 687 ? -13.802 -10.491 15.093 1.00 62.59 687 PHE A C 1
ATOM 5591 O O . PHE A 1 687 ? -14.954 -10.461 15.531 1.00 62.59 687 PHE A O 1
ATOM 5598 N N . GLU A 1 688 ? -13.530 -11.029 13.903 1.00 63.62 688 GLU A N 1
ATOM 5599 C CA . GLU A 1 688 ? -14.552 -11.599 13.005 1.00 63.62 688 GLU A CA 1
ATOM 5600 C C . GLU A 1 688 ? -15.425 -12.662 13.685 1.00 63.62 688 GLU A C 1
ATOM 5602 O O . GLU A 1 688 ? -16.645 -12.668 13.520 1.00 63.62 688 GLU A O 1
ATOM 5607 N N . LEU A 1 689 ? -14.825 -13.499 14.538 1.00 66.75 689 LEU A N 1
ATOM 5608 C CA . LEU A 1 689 ? -15.547 -14.504 15.317 1.00 66.75 689 LEU A CA 1
ATOM 5609 C C . LEU A 1 689 ? -16.547 -13.872 16.300 1.00 66.75 689 LEU A C 1
ATOM 5611 O O . LEU A 1 689 ? -17.665 -14.364 16.448 1.00 66.75 689 LEU A O 1
ATOM 5615 N N . VAL A 1 690 ? -16.170 -12.768 16.950 1.00 78.25 690 VAL A N 1
ATOM 5616 C CA . VAL A 1 690 ? -17.058 -12.022 17.855 1.00 78.25 690 VAL A CA 1
ATOM 5617 C C . VAL A 1 690 ? -18.197 -11.388 17.060 1.00 78.25 690 VAL A C 1
ATOM 5619 O O . VAL A 1 690 ? -19.353 -11.494 17.463 1.00 78.25 690 VAL A O 1
ATOM 5622 N N . ARG A 1 691 ? -17.900 -10.794 15.896 1.00 74.50 691 ARG A N 1
ATOM 5623 C CA . ARG A 1 691 ? -18.916 -10.207 15.006 1.00 74.50 691 ARG A CA 1
ATOM 5624 C C . ARG A 1 691 ? -19.902 -11.246 14.487 1.00 74.50 691 ARG A C 1
ATOM 5626 O O . ARG A 1 691 ? -21.099 -10.972 14.474 1.00 74.50 691 ARG A O 1
ATOM 5633 N N . HIS A 1 692 ? -19.424 -12.422 14.085 1.00 80.19 692 HIS A N 1
ATOM 5634 C CA . HIS A 1 692 ? -20.278 -13.526 13.657 1.00 80.19 692 HIS A CA 1
ATOM 5635 C C . HIS A 1 692 ? -21.222 -13.961 14.785 1.00 80.19 692 HIS A C 1
ATOM 5637 O O . HIS A 1 692 ? -22.437 -13.974 14.590 1.00 80.19 692 HIS A O 1
ATOM 5643 N N . LYS A 1 693 ? -20.683 -14.218 15.986 1.00 86.88 693 LYS A N 1
ATOM 5644 C CA . LYS A 1 693 ? -21.478 -14.608 17.163 1.00 86.88 693 LYS A CA 1
ATOM 5645 C C . LYS A 1 693 ? -22.499 -13.531 17.545 1.00 86.88 693 LYS A C 1
ATOM 5647 O O . LYS A 1 693 ? -23.668 -13.849 17.732 1.00 86.88 693 LYS A O 1
ATOM 5652 N N . LEU A 1 694 ? -22.111 -12.254 17.559 1.00 86.75 694 LEU A N 1
ATOM 5653 C CA . LEU A 1 694 ? -23.047 -11.142 17.775 1.00 86.75 694 LEU A CA 1
ATOM 5654 C C . LEU A 1 694 ? -24.114 -11.045 16.675 1.00 86.75 694 LEU A C 1
ATOM 5656 O O . LEU A 1 694 ? -25.269 -10.744 16.967 1.00 86.75 694 LEU A O 1
ATOM 5660 N N . GLY A 1 695 ? -23.752 -11.312 15.419 1.00 84.88 695 GLY A N 1
ATOM 5661 C CA . GLY A 1 695 ? -24.690 -11.381 14.299 1.00 84.88 695 GLY A CA 1
ATOM 5662 C C . GLY A 1 695 ? -25.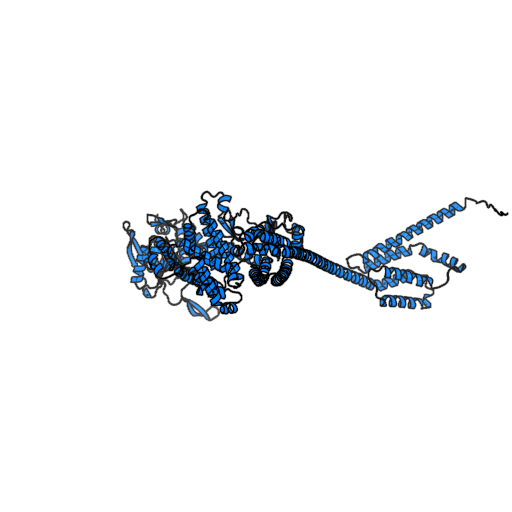757 -12.458 14.501 1.00 84.88 695 GLY A C 1
ATOM 5663 O O . GLY A 1 695 ? -26.938 -12.184 14.291 1.00 84.88 695 GLY A O 1
ATOM 5664 N N . LEU A 1 696 ? -25.367 -13.641 14.987 1.00 89.75 696 LEU A N 1
ATOM 5665 C CA . LEU A 1 696 ? -26.305 -14.703 15.366 1.00 89.75 696 LEU A CA 1
ATOM 5666 C C . LEU A 1 696 ? -27.227 -14.255 16.510 1.00 89.75 696 LEU A C 1
ATOM 5668 O O . LEU A 1 696 ? -28.440 -14.413 16.412 1.00 89.75 696 LEU A O 1
ATOM 5672 N N . MET A 1 697 ? -26.692 -13.590 17.542 1.00 92.06 697 MET A N 1
ATOM 5673 C CA . MET A 1 697 ? -27.486 -13.077 18.674 1.00 92.06 697 MET A CA 1
ATOM 5674 C C . MET A 1 697 ? -28.547 -12.032 18.285 1.00 92.06 697 MET A C 1
ATOM 5676 O O . MET A 1 697 ? -29.512 -11.811 19.026 1.00 92.06 697 MET A O 1
ATOM 5680 N N . ARG A 1 698 ? -28.375 -11.375 17.132 1.00 91.81 698 ARG A N 1
ATOM 5681 C CA . ARG A 1 698 ? -29.313 -10.386 16.577 1.00 91.81 698 ARG A CA 1
ATOM 5682 C C . ARG A 1 698 ? -30.453 -11.000 15.776 1.00 91.81 698 ARG A C 1
ATOM 5684 O O . ARG A 1 698 ? -31.391 -10.276 15.441 1.00 91.81 698 ARG A O 1
ATOM 5691 N N . GLN A 1 699 ? -30.393 -12.291 15.454 1.00 89.44 699 GLN A N 1
ATOM 5692 C CA . GLN A 1 699 ? -31.478 -12.954 14.740 1.00 89.44 699 GLN A CA 1
ATOM 5693 C C . GLN A 1 699 ? -32.781 -12.843 15.537 1.00 89.44 699 GLN A C 1
ATOM 5695 O O . GLN A 1 699 ? -32.797 -12.975 16.762 1.00 89.44 699 GLN A O 1
ATOM 5700 N N . LYS A 1 700 ? -33.876 -12.561 14.823 1.00 83.25 700 LYS A N 1
ATOM 5701 C CA . LYS A 1 700 ? -35.192 -12.327 15.428 1.00 83.25 700 LYS A CA 1
ATOM 5702 C C . LYS A 1 700 ? -35.671 -13.542 16.226 1.00 83.25 700 LYS A C 1
ATOM 5704 O O . LYS A 1 700 ? -36.155 -13.369 17.338 1.00 83.25 700 LYS A O 1
ATOM 5709 N N . ASP A 1 701 ? -35.462 -14.735 15.675 1.00 85.56 701 ASP A N 1
ATOM 5710 C CA . ASP A 1 701 ? -36.003 -15.997 16.189 1.00 85.56 701 ASP A CA 1
ATOM 5711 C C . ASP A 1 701 ? -34.935 -16.853 16.897 1.00 85.56 701 ASP A C 1
ATOM 5713 O O . ASP A 1 701 ? -35.012 -18.081 16.908 1.00 85.56 701 ASP A O 1
ATOM 5717 N N . ILE A 1 702 ? -33.901 -16.221 17.469 1.00 91.31 702 ILE A N 1
ATOM 5718 C CA . ILE A 1 702 ? -32.877 -16.944 18.231 1.00 91.31 702 ILE A CA 1
ATOM 5719 C C . ILE A 1 702 ? -33.480 -17.594 19.483 1.00 91.31 702 ILE A C 1
ATOM 5721 O O . ILE A 1 702 ? -34.212 -16.955 20.241 1.00 91.31 702 ILE A O 1
ATOM 5725 N N . SER A 1 703 ? -33.137 -18.858 19.734 1.00 91.75 703 SER A N 1
ATOM 5726 C CA . SER A 1 703 ? -33.590 -19.553 20.937 1.00 91.75 703 SER A CA 1
ATOM 5727 C C . SER A 1 703 ? -32.914 -19.002 22.203 1.00 91.75 703 SER A C 1
ATOM 5729 O O . SER A 1 703 ? -31.760 -18.569 22.182 1.00 91.75 703 SER A O 1
ATOM 5731 N N . THR A 1 704 ? -33.602 -19.069 23.348 1.00 92.00 704 THR A N 1
ATOM 5732 C CA . THR A 1 704 ? -33.032 -18.706 24.663 1.00 92.00 704 THR A CA 1
ATOM 5733 C C . THR A 1 704 ? -31.740 -19.462 24.967 1.00 92.00 704 THR A C 1
ATOM 5735 O O . THR A 1 704 ? -30.813 -18.898 25.550 1.00 92.00 704 THR A O 1
ATOM 5738 N N . LYS A 1 705 ? -31.667 -20.737 24.563 1.00 92.12 705 LYS A N 1
ATOM 5739 C CA . LYS A 1 705 ? -30.470 -21.563 24.728 1.00 92.12 705 LYS A CA 1
ATOM 5740 C C . LYS A 1 705 ? -29.310 -20.986 23.917 1.00 92.12 705 LYS A C 1
ATOM 5742 O O . LYS A 1 705 ? -28.270 -20.693 24.494 1.00 92.12 705 LYS A O 1
ATOM 5747 N N . ASP A 1 706 ? -29.511 -20.759 22.622 1.00 91.56 706 ASP A N 1
ATOM 5748 C CA . ASP A 1 706 ? -28.439 -20.289 21.740 1.00 91.56 706 ASP A CA 1
ATOM 5749 C C . ASP A 1 706 ? -27.976 -18.879 22.122 1.00 91.56 706 ASP A C 1
ATOM 5751 O O . ASP A 1 706 ? -26.782 -18.594 22.110 1.00 91.56 706 ASP A O 1
ATOM 5755 N N . PHE A 1 707 ? -28.894 -18.000 22.542 1.00 93.94 707 PHE A N 1
ATOM 5756 C CA . PHE A 1 707 ? -28.523 -16.668 23.025 1.00 93.94 707 PHE A CA 1
ATOM 5757 C C . PHE A 1 707 ? -27.657 -16.738 24.290 1.00 93.94 707 PHE A C 1
ATOM 5759 O O . PHE A 1 707 ? -26.708 -15.963 24.429 1.00 93.94 707 PHE A O 1
ATOM 5766 N N . ARG A 1 708 ? -27.959 -17.659 25.215 1.00 92.69 708 ARG A N 1
ATOM 5767 C CA . ARG A 1 708 ? -27.170 -17.877 26.436 1.00 92.69 708 ARG A CA 1
ATOM 5768 C C . ARG A 1 708 ? -25.793 -18.458 26.116 1.00 92.69 708 ARG A C 1
ATOM 5770 O O . ARG A 1 708 ? -24.799 -17.941 26.621 1.00 92.69 708 ARG A O 1
ATOM 5777 N N . ASP A 1 709 ? -25.736 -19.457 25.239 1.00 91.88 709 ASP A N 1
ATOM 5778 C CA . ASP A 1 709 ? -24.483 -20.082 24.807 1.00 91.88 709 ASP A CA 1
ATOM 5779 C C . ASP A 1 709 ? -23.574 -19.044 24.126 1.00 91.88 709 ASP A C 1
ATOM 5781 O O . ASP A 1 709 ? -22.429 -18.857 24.537 1.00 91.88 709 ASP A O 1
ATOM 5785 N N . LEU A 1 710 ? -24.107 -18.267 23.176 1.00 93.06 710 LEU A N 1
ATOM 5786 C CA . LEU A 1 710 ? -23.365 -17.196 22.500 1.00 93.06 710 LEU A CA 1
ATOM 5787 C C . LEU A 1 710 ? -22.936 -16.078 23.464 1.00 93.06 710 LEU A C 1
ATOM 5789 O O . LEU A 1 710 ? -21.818 -15.572 23.349 1.00 93.06 710 LEU A O 1
ATOM 5793 N N . SER A 1 711 ? -23.783 -15.705 24.432 1.00 93.81 711 SER A N 1
ATOM 5794 C CA . SER A 1 711 ? -23.427 -14.723 25.472 1.00 93.81 711 SER A CA 1
ATOM 5795 C C . SER A 1 711 ? -22.213 -15.183 26.275 1.00 93.81 711 SER A C 1
ATOM 5797 O O . SER A 1 711 ? -21.289 -14.400 26.498 1.00 93.81 711 SER A O 1
ATOM 5799 N N . SER A 1 712 ? -22.198 -16.457 26.674 1.00 92.94 712 SER A N 1
ATOM 5800 C CA . SER A 1 712 ? -21.092 -17.076 27.402 1.00 92.94 712 SER A CA 1
ATOM 5801 C C . SER A 1 712 ? -19.820 -17.144 26.548 1.00 92.94 712 SER A C 1
ATOM 5803 O O . SER A 1 712 ? -18.742 -16.740 26.986 1.00 92.94 712 SER A O 1
ATOM 5805 N N . GLU A 1 713 ? -19.932 -17.552 25.282 1.00 89.88 713 GLU A N 1
ATOM 5806 C CA . GLU A 1 713 ? -18.798 -17.618 24.357 1.00 89.88 713 GLU A CA 1
ATOM 5807 C C . GLU A 1 713 ? -18.151 -16.251 24.105 1.00 89.88 713 GLU A C 1
ATOM 5809 O O . GLU A 1 713 ? -16.924 -16.130 24.125 1.00 89.88 713 GLU A O 1
ATOM 5814 N N . VAL A 1 714 ? -18.953 -15.206 23.887 1.00 88.38 714 VAL A N 1
ATOM 5815 C CA . VAL A 1 714 ? -18.432 -13.845 23.700 1.00 88.38 714 VAL A CA 1
ATOM 5816 C C . VAL A 1 714 ? -17.858 -13.304 25.012 1.00 88.38 714 VAL A C 1
ATOM 5818 O O . VAL A 1 714 ? -16.794 -12.684 24.994 1.00 88.38 714 VAL A O 1
ATOM 5821 N N . ALA A 1 715 ? -18.485 -13.587 26.160 1.00 90.62 715 ALA A N 1
ATOM 5822 C CA . ALA A 1 715 ? -17.947 -13.222 27.471 1.00 90.62 715 ALA A CA 1
ATOM 5823 C C . ALA A 1 715 ? -16.576 -13.862 27.736 1.00 90.62 715 ALA A C 1
ATOM 5825 O O . ALA A 1 715 ? -15.697 -13.206 28.297 1.00 90.62 715 ALA A O 1
ATOM 5826 N N . ARG A 1 716 ? -16.350 -15.098 27.274 1.00 89.50 716 ARG A N 1
ATOM 5827 C CA . ARG A 1 716 ? -15.045 -15.771 27.340 1.00 89.50 716 ARG A CA 1
ATOM 5828 C C . ARG A 1 716 ? -13.977 -14.999 26.563 1.00 89.50 716 ARG A C 1
ATOM 5830 O O . ARG A 1 716 ? -12.909 -14.705 27.095 1.00 89.50 716 ARG A O 1
ATOM 5837 N N . LEU A 1 717 ? -14.285 -14.594 25.332 1.00 85.31 717 LEU A N 1
ATOM 5838 C CA . LEU A 1 717 ? -13.371 -13.802 24.501 1.00 85.31 717 LEU A CA 1
ATOM 5839 C C . LEU A 1 717 ? -13.078 -12.425 25.119 1.00 85.31 717 LEU A C 1
ATOM 5841 O O . LEU A 1 717 ? -11.922 -12.013 25.190 1.00 85.31 717 LEU A O 1
ATOM 5845 N N . LEU A 1 718 ? -14.106 -11.749 25.640 1.00 85.06 718 LEU A N 1
ATOM 5846 C CA . LEU A 1 718 ? -13.947 -10.478 26.352 1.00 85.06 718 LEU A CA 1
ATOM 5847 C C . LEU A 1 718 ? -13.122 -10.628 27.632 1.00 85.06 718 LEU A C 1
ATOM 5849 O O . LEU A 1 718 ? -12.358 -9.733 27.968 1.00 85.06 718 LEU A O 1
ATOM 5853 N N . THR A 1 719 ? -13.247 -11.750 28.338 1.00 89.50 719 THR A N 1
ATOM 5854 C CA . THR A 1 719 ? -12.479 -12.027 29.560 1.00 89.50 719 THR A CA 1
ATOM 5855 C C . THR A 1 719 ? -11.002 -12.204 29.261 1.00 89.50 719 THR A C 1
ATOM 5857 O O . THR A 1 719 ? -10.175 -11.634 29.971 1.00 89.50 719 THR A O 1
ATOM 5860 N N . TYR A 1 720 ? -10.663 -12.954 28.207 1.00 83.94 720 TYR A N 1
ATOM 5861 C CA . TYR A 1 720 ? -9.280 -13.094 27.753 1.00 83.94 720 TYR A CA 1
ATOM 5862 C C . TYR A 1 720 ? -8.659 -11.719 27.476 1.00 83.94 720 TYR A C 1
ATOM 5864 O O . TYR A 1 720 ? -7.605 -11.380 28.014 1.00 83.94 720 TYR A O 1
ATOM 5872 N N . GLU A 1 721 ? -9.374 -10.880 26.727 1.00 79.25 721 GLU A N 1
ATOM 5873 C CA . GLU A 1 721 ? -8.933 -9.523 26.413 1.00 79.25 721 GLU A CA 1
ATOM 5874 C C . GLU A 1 721 ? -8.829 -8.639 27.669 1.00 79.25 721 GLU A C 1
ATOM 5876 O O . GLU A 1 721 ? -7.836 -7.938 27.859 1.00 79.25 721 GLU A O 1
ATOM 5881 N N . ALA A 1 722 ? -9.802 -8.738 28.579 1.00 83.94 722 ALA A N 1
ATOM 5882 C CA . ALA A 1 722 ? -9.851 -7.991 29.834 1.00 83.94 722 ALA A CA 1
ATOM 5883 C C . ALA A 1 722 ? -8.855 -8.447 30.897 1.00 83.94 722 ALA A C 1
ATOM 5885 O O . ALA A 1 722 ? -8.804 -7.848 31.972 1.00 83.94 722 ALA A O 1
ATOM 5886 N N . THR A 1 723 ? -8.075 -9.498 30.645 1.00 85.62 723 THR A N 1
ATOM 5887 C CA . THR A 1 723 ? -7.105 -10.042 31.607 1.00 85.62 723 THR A CA 1
ATOM 5888 C C . THR A 1 723 ? -5.696 -10.207 31.053 1.00 85.62 723 THR A C 1
ATOM 5890 O O . THR A 1 723 ? -4.802 -10.663 31.764 1.00 85.62 723 THR A O 1
ATOM 5893 N N . LYS A 1 724 ? -5.442 -9.764 29.824 1.00 82.94 724 LYS A N 1
ATOM 5894 C CA . LYS A 1 724 ? -4.129 -9.904 29.180 1.00 82.94 724 LYS A CA 1
ATOM 5895 C C . LYS A 1 724 ? -2.986 -9.131 29.841 1.00 82.94 724 LYS A C 1
ATOM 5897 O O . LYS A 1 724 ? -1.824 -9.448 29.625 1.00 82.94 724 LYS A O 1
ATOM 5902 N N . ASP A 1 725 ? -3.303 -8.095 30.614 1.00 81.44 725 ASP A N 1
ATOM 5903 C CA . ASP A 1 725 ? -2.334 -7.243 31.310 1.00 81.44 725 ASP A CA 1
ATOM 5904 C C . ASP A 1 725 ? -2.042 -7.720 32.745 1.00 81.44 725 ASP A C 1
ATOM 5906 O O . ASP A 1 725 ? -1.382 -7.022 33.524 1.00 81.44 725 ASP A O 1
ATOM 5910 N N . LEU A 1 726 ? -2.554 -8.893 33.133 1.00 83.56 726 LEU A N 1
ATOM 5911 C CA . LEU A 1 726 ? -2.259 -9.476 34.433 1.00 83.56 726 LEU A CA 1
ATOM 5912 C C . LEU A 1 726 ? -0.761 -9.783 34.540 1.00 83.56 726 LEU A C 1
ATOM 5914 O O . LEU A 1 726 ? -0.196 -10.527 33.747 1.00 83.56 726 LEU A O 1
ATOM 5918 N N . ALA A 1 727 ? -0.121 -9.207 35.557 1.00 81.94 727 ALA A N 1
ATOM 5919 C CA . ALA A 1 727 ? 1.290 -9.445 35.829 1.00 81.94 727 ALA A CA 1
ATOM 5920 C C . ALA A 1 727 ? 1.540 -10.925 36.142 1.00 81.94 727 ALA A C 1
ATOM 5922 O O . ALA A 1 727 ? 0.745 -11.542 36.853 1.00 81.94 727 ALA A O 1
ATOM 5923 N N . THR A 1 728 ? 2.670 -11.455 35.684 1.00 86.50 728 THR A N 1
ATOM 5924 C CA . THR A 1 728 ? 3.148 -12.801 36.004 1.00 86.50 728 THR A CA 1
ATOM 5925 C C . THR A 1 728 ? 4.350 -12.754 36.955 1.00 86.50 728 THR A C 1
ATOM 5927 O O . THR A 1 728 ? 4.986 -11.716 37.157 1.00 86.50 728 THR A O 1
ATOM 5930 N N . GLU A 1 729 ? 4.612 -13.869 37.624 1.00 88.62 729 GLU A N 1
ATOM 5931 C CA . GLU A 1 729 ? 5.785 -14.140 38.448 1.00 88.62 729 GLU A CA 1
ATOM 5932 C C . GLU A 1 729 ? 6.356 -15.510 38.071 1.00 88.62 729 GLU A C 1
ATOM 5934 O O . GLU A 1 729 ? 5.602 -16.444 37.800 1.00 88.62 729 GLU A O 1
ATOM 5939 N N . LEU A 1 730 ? 7.683 -15.623 38.048 1.00 91.75 730 LEU A N 1
ATOM 5940 C CA . LEU A 1 730 ? 8.369 -16.890 37.810 1.00 91.75 730 LEU A CA 1
ATOM 5941 C C . LEU A 1 730 ? 8.222 -17.800 39.030 1.00 91.75 730 LEU A C 1
ATOM 5943 O O . LEU A 1 730 ? 8.487 -17.384 40.161 1.00 91.75 730 LEU A O 1
ATOM 5947 N N . VAL A 1 731 ? 7.794 -19.036 38.791 1.00 93.19 731 VAL A N 1
ATOM 5948 C CA . VAL A 1 731 ? 7.663 -20.083 39.804 1.00 93.19 731 VAL A CA 1
ATOM 5949 C C . VAL A 1 731 ? 8.201 -21.382 39.228 1.00 93.19 731 VAL A C 1
ATOM 5951 O O . VAL A 1 731 ? 7.777 -21.804 38.157 1.00 93.19 731 VAL A O 1
ATOM 5954 N N . THR A 1 732 ? 9.091 -22.041 39.959 1.00 94.88 732 THR A N 1
ATOM 5955 C CA . THR A 1 732 ? 9.557 -23.385 39.619 1.00 94.88 732 THR A CA 1
ATOM 5956 C C . THR A 1 732 ? 8.518 -24.413 40.059 1.00 94.88 732 THR A C 1
ATOM 5958 O O . THR A 1 732 ? 8.083 -24.409 41.214 1.00 94.88 732 THR A O 1
ATOM 5961 N N . VAL A 1 733 ? 8.103 -25.289 39.144 1.00 93.06 733 VAL A N 1
ATOM 5962 C CA . VAL A 1 733 ? 7.176 -26.398 39.409 1.00 93.06 733 VAL A CA 1
ATOM 5963 C C . VAL A 1 733 ? 7.785 -27.726 38.973 1.00 93.06 733 VAL A C 1
ATOM 5965 O O . VAL A 1 733 ? 8.650 -27.766 38.102 1.00 93.06 733 VAL A O 1
ATOM 5968 N N . GLU A 1 734 ? 7.319 -28.825 39.560 1.00 93.38 734 GLU A N 1
ATOM 5969 C CA . GLU A 1 734 ? 7.660 -30.171 39.094 1.00 93.38 734 GLU A CA 1
ATOM 5970 C C . GLU A 1 734 ? 6.936 -30.456 37.773 1.00 93.38 734 GLU A C 1
ATOM 5972 O O . GLU A 1 734 ? 5.706 -30.546 37.723 1.00 93.38 734 GLU A O 1
ATOM 5977 N N . GLY A 1 735 ? 7.699 -30.549 36.687 1.00 87.50 735 GLY A N 1
ATOM 5978 C CA . GLY A 1 735 ? 7.214 -30.950 35.375 1.00 87.50 735 GLY A CA 1
ATOM 5979 C C . GLY A 1 735 ? 7.289 -32.464 35.176 1.00 87.50 735 GLY A C 1
ATOM 5980 O O . GLY A 1 735 ? 7.861 -33.206 35.970 1.00 87.50 735 GLY A O 1
ATOM 5981 N N . TRP A 1 736 ? 6.741 -32.940 34.058 1.00 88.62 736 TRP A N 1
ATOM 5982 C CA . TRP A 1 736 ? 6.732 -34.369 33.713 1.00 88.62 736 TRP A CA 1
ATOM 5983 C C . TRP A 1 736 ? 8.137 -34.968 33.486 1.00 88.62 736 TRP A C 1
ATOM 5985 O O . TRP A 1 736 ? 8.291 -36.185 33.531 1.00 88.62 736 TRP A O 1
ATOM 5995 N N . ALA A 1 737 ? 9.149 -34.126 33.252 1.00 87.56 737 ALA A N 1
ATOM 5996 C CA . ALA A 1 737 ? 10.549 -34.504 33.044 1.00 87.56 737 ALA A CA 1
ATOM 5997 C C . ALA A 1 737 ? 11.510 -33.627 33.872 1.00 87.56 737 ALA A C 1
ATOM 5999 O O . ALA A 1 737 ? 12.546 -33.184 33.377 1.00 87.56 737 ALA A O 1
ATOM 6000 N N . GLY A 1 738 ? 11.151 -33.363 35.131 1.00 90.50 738 GLY A N 1
ATOM 6001 C CA . GLY A 1 738 ? 11.941 -32.559 36.065 1.00 90.50 738 GLY A CA 1
ATOM 6002 C C . GLY A 1 738 ? 11.402 -31.144 36.252 1.00 90.50 738 GLY A C 1
ATOM 6003 O O . GLY A 1 738 ? 10.357 -30.774 35.715 1.00 90.50 738 GLY A O 1
ATOM 6004 N N . THR A 1 739 ? 12.114 -30.351 37.047 1.00 94.12 739 THR A N 1
ATOM 6005 C CA . THR A 1 739 ? 11.694 -28.999 37.423 1.00 94.12 739 THR A CA 1
ATOM 6006 C C . THR A 1 739 ? 11.676 -28.058 36.223 1.00 94.12 739 THR A C 1
ATOM 6008 O O . THR A 1 739 ? 12.644 -27.994 35.465 1.00 94.12 739 THR A O 1
ATOM 6011 N N . VAL A 1 740 ? 10.599 -27.288 36.084 1.00 94.56 740 VAL A N 1
ATOM 6012 C CA . VAL A 1 740 ? 10.417 -26.288 35.031 1.00 94.56 740 VAL A CA 1
ATOM 6013 C C . VAL A 1 740 ? 10.007 -24.953 35.641 1.00 94.56 740 VAL A C 1
ATOM 6015 O O . VAL A 1 740 ? 9.134 -24.893 36.507 1.00 94.56 740 VAL A O 1
ATOM 6018 N N . ASP A 1 741 ? 10.626 -23.875 35.172 1.00 94.12 741 ASP A N 1
ATOM 6019 C CA . ASP A 1 741 ? 10.218 -22.519 35.522 1.00 94.12 741 ASP A CA 1
ATOM 6020 C C . ASP A 1 741 ? 9.033 -22.100 34.651 1.00 94.12 741 ASP A C 1
ATOM 6022 O O . ASP A 1 741 ? 9.105 -22.119 33.421 1.00 94.12 741 ASP A O 1
ATOM 6026 N N . ILE A 1 742 ? 7.930 -21.723 35.294 1.00 91.25 742 ILE A N 1
ATOM 6027 C CA . ILE A 1 742 ? 6.715 -21.250 34.630 1.00 91.25 742 ILE A CA 1
ATOM 6028 C C . ILE A 1 742 ? 6.378 -19.826 35.062 1.00 91.25 742 ILE A C 1
ATOM 6030 O O . ILE A 1 742 ? 6.685 -19.396 36.174 1.00 91.25 742 ILE A O 1
ATOM 6034 N N . GLU A 1 743 ? 5.677 -19.102 34.197 1.00 88.31 743 GLU A N 1
ATOM 6035 C CA . GLU A 1 743 ? 5.076 -17.820 34.545 1.00 88.31 743 GLU A CA 1
ATOM 6036 C C . GLU A 1 743 ? 3.678 -18.034 35.139 1.00 88.31 743 GLU A C 1
ATOM 6038 O O . GLU A 1 743 ? 2.739 -18.445 34.455 1.00 88.31 743 GLU A O 1
ATOM 6043 N N . ARG A 1 744 ? 3.520 -17.743 36.431 1.00 85.56 744 ARG A N 1
ATOM 6044 C CA . ARG A 1 744 ? 2.239 -17.794 37.145 1.00 85.56 744 ARG A CA 1
ATOM 6045 C C . ARG A 1 744 ? 1.673 -16.390 37.305 1.00 85.56 744 ARG A C 1
ATOM 6047 O O . ARG A 1 744 ? 2.406 -15.462 37.610 1.00 85.56 744 ARG A O 1
ATOM 6054 N N . ILE A 1 745 ? 0.361 -16.208 37.180 1.00 82.94 745 ILE A N 1
ATOM 6055 C CA . ILE A 1 745 ? -0.271 -14.901 37.425 1.00 82.94 745 ILE A CA 1
ATOM 6056 C C . ILE A 1 745 ? -0.015 -14.437 38.871 1.00 82.94 745 ILE A C 1
ATOM 6058 O O . ILE A 1 745 ? -0.333 -15.128 39.842 1.00 82.94 745 ILE A O 1
ATOM 6062 N N . LYS A 1 746 ? 0.527 -13.226 39.009 1.00 79.31 746 LYS A N 1
ATOM 6063 C CA . LYS A 1 746 ? 0.935 -12.601 40.264 1.00 79.31 746 LYS A CA 1
ATOM 6064 C C . LYS A 1 746 ? -0.248 -11.959 40.990 1.00 79.31 746 LYS A C 1
ATOM 6066 O O . LYS A 1 746 ? -0.801 -10.942 40.571 1.00 79.31 746 LYS A O 1
ATOM 6071 N N . GLY A 1 747 ? -0.560 -12.498 42.166 1.00 67.38 747 GLY A N 1
ATOM 6072 C CA . GLY A 1 747 ? -1.070 -11.725 43.299 1.00 67.38 747 GLY A CA 1
ATOM 6073 C C . GLY A 1 747 ? -2.396 -10.966 43.158 1.00 67.38 747 GLY A C 1
ATOM 6074 O O . GLY A 1 747 ? -2.520 -9.925 43.802 1.00 67.38 747 GLY A O 1
ATOM 6075 N N . LYS A 1 748 ? -3.411 -11.429 42.410 1.00 61.38 748 LYS A N 1
ATOM 6076 C CA . LYS A 1 748 ? -4.747 -10.790 42.465 1.00 61.38 748 LYS A CA 1
ATOM 6077 C C . LYS A 1 748 ? -5.901 -11.778 42.492 1.00 61.38 748 LYS A C 1
ATOM 6079 O O . LYS A 1 748 ? -6.073 -12.597 41.599 1.00 61.38 748 LYS A O 1
ATOM 6084 N N . LYS A 1 749 ? -6.736 -11.640 43.524 1.00 76.75 749 LYS A N 1
ATOM 6085 C CA . LYS A 1 749 ? -7.985 -12.386 43.678 1.00 76.75 749 LYS A CA 1
ATOM 6086 C C . LYS A 1 749 ? -9.057 -11.678 42.839 1.00 76.75 749 LYS A C 1
ATOM 6088 O O . LYS A 1 749 ? -9.674 -10.730 43.315 1.00 76.75 749 LYS A O 1
ATOM 6093 N N . ILE A 1 750 ? -9.247 -12.074 41.584 1.00 90.56 750 ILE A N 1
ATOM 6094 C CA . ILE A 1 750 ? -10.302 -11.501 40.731 1.00 90.56 750 ILE A CA 1
ATOM 6095 C C . ILE A 1 750 ? -11.672 -11.741 41.387 1.00 90.56 750 ILE A C 1
ATOM 6097 O O . ILE A 1 750 ? -11.884 -12.747 42.075 1.00 90.56 750 ILE A O 1
ATOM 6101 N N . THR A 1 751 ? -12.583 -10.778 41.248 1.00 94.12 751 THR A N 1
ATOM 6102 C CA . THR A 1 751 ? -13.994 -10.976 41.575 1.00 94.12 751 THR A CA 1
ATOM 6103 C C . THR A 1 751 ? -14.858 -10.640 40.378 1.00 94.12 751 THR A C 1
ATOM 6105 O O . THR A 1 751 ? -14.690 -9.598 39.756 1.00 94.12 751 THR A O 1
ATOM 6108 N N . ILE A 1 752 ? -15.790 -11.528 40.075 1.00 95.81 752 ILE A N 1
ATOM 6109 C CA . ILE A 1 752 ? -16.794 -11.353 39.036 1.00 95.81 752 ILE A CA 1
ATOM 6110 C C . ILE A 1 752 ? -18.003 -10.683 39.680 1.00 95.81 752 ILE A C 1
ATOM 6112 O O . ILE A 1 752 ? -18.387 -11.062 40.788 1.00 95.81 752 ILE A O 1
ATOM 6116 N N . VAL A 1 753 ? -18.568 -9.679 39.017 1.00 96.44 753 VAL A N 1
ATOM 6117 C CA . VAL A 1 753 ? -19.688 -8.878 39.507 1.00 96.44 753 VAL A CA 1
ATOM 6118 C C . VAL A 1 753 ? -20.832 -8.895 38.493 1.00 96.44 753 VAL A C 1
ATOM 6120 O O . VAL A 1 753 ? -20.983 -7.933 37.740 1.00 96.44 753 VAL A O 1
ATOM 6123 N N . PRO A 1 754 ? -21.626 -9.979 38.409 1.00 95.38 754 PRO A N 1
ATOM 6124 C CA . PRO A 1 754 ? -22.779 -9.987 37.524 1.00 95.38 754 PRO A CA 1
ATOM 6125 C C . PRO A 1 754 ? -23.837 -9.013 38.049 1.00 95.38 754 PRO A C 1
ATOM 6127 O O . PRO A 1 754 ? -24.262 -9.111 39.206 1.00 95.38 754 PRO A O 1
ATOM 6130 N N . ILE A 1 755 ? -24.271 -8.086 37.192 1.00 92.94 755 ILE A N 1
ATOM 6131 C CA . ILE A 1 755 ? -25.429 -7.238 37.471 1.00 92.94 755 ILE A CA 1
ATOM 6132 C C . ILE A 1 755 ? -26.681 -8.078 37.226 1.00 92.94 755 ILE A C 1
ATOM 6134 O O . ILE A 1 755 ? -26.947 -8.535 36.110 1.00 92.94 755 ILE A O 1
ATOM 6138 N N . LEU A 1 756 ? -27.452 -8.312 38.283 1.00 89.06 756 LEU A N 1
ATOM 6139 C CA . LEU A 1 756 ? -28.692 -9.061 38.176 1.00 89.06 756 LEU A CA 1
ATOM 6140 C C . LEU A 1 756 ? -29.726 -8.269 37.362 1.00 89.06 756 LEU A C 1
ATOM 6142 O O . LEU A 1 756 ? -29.877 -7.066 37.538 1.00 89.06 756 LEU A O 1
ATOM 6146 N N . ARG A 1 757 ? -30.497 -8.917 36.486 1.00 86.75 757 ARG A N 1
ATOM 6147 C CA . ARG A 1 757 ? -30.528 -10.366 36.195 1.00 86.75 757 ARG A CA 1
ATOM 6148 C C . ARG A 1 757 ? -29.612 -10.775 35.027 1.00 86.75 757 ARG A C 1
ATOM 6150 O O . ARG A 1 757 ? -29.040 -11.861 35.048 1.00 86.75 757 ARG A O 1
ATOM 6157 N N . ALA A 1 758 ? -29.475 -9.914 34.019 1.00 87.12 758 ALA A N 1
ATOM 6158 C CA . ALA A 1 758 ? -28.900 -10.250 32.714 1.00 87.12 758 ALA A CA 1
ATOM 6159 C C . ALA A 1 758 ? -27.409 -10.643 32.762 1.00 87.12 758 ALA A C 1
ATOM 6161 O O . ALA A 1 758 ? -26.991 -11.529 32.018 1.00 87.12 758 ALA A O 1
ATOM 6162 N N . GLY A 1 759 ? -26.627 -10.065 33.682 1.00 87.75 759 GLY A N 1
ATOM 6163 C CA . GLY A 1 759 ? -25.201 -10.363 33.865 1.00 87.75 759 GLY A CA 1
ATOM 6164 C C . GLY A 1 759 ? -24.886 -11.831 34.165 1.00 87.75 759 GLY A C 1
ATOM 6165 O O . GLY A 1 759 ? -23.773 -12.283 33.904 1.00 87.75 759 GLY A O 1
ATOM 6166 N N . LEU A 1 760 ? -25.862 -12.604 34.657 1.00 91.44 760 LEU A N 1
ATOM 6167 C CA . LEU A 1 760 ? -25.692 -14.036 34.922 1.00 91.44 760 LEU A CA 1
ATOM 6168 C C . LEU A 1 760 ? -25.432 -14.854 33.651 1.00 91.44 760 LEU A C 1
ATOM 6170 O O . LEU A 1 760 ? -24.680 -15.820 33.714 1.00 91.44 760 LEU A O 1
ATOM 6174 N N . GLY A 1 761 ? -25.986 -14.463 32.497 1.00 89.62 761 GLY A N 1
ATOM 6175 C CA . GLY A 1 761 ? -25.790 -15.209 31.244 1.00 89.62 761 GLY A CA 1
ATOM 6176 C C . GLY A 1 761 ? -24.368 -15.133 30.678 1.00 89.62 761 GLY A C 1
ATOM 6177 O O . GLY A 1 761 ? -24.031 -15.887 29.775 1.00 89.62 761 GLY A O 1
ATOM 6178 N N . MET A 1 762 ? -23.533 -14.235 31.206 1.00 94.19 762 MET A N 1
ATOM 6179 C CA . MET A 1 762 ? -22.120 -14.098 30.836 1.00 94.19 762 MET A CA 1
ATOM 6180 C C . MET A 1 762 ? -21.180 -14.787 31.831 1.00 94.19 762 MET A C 1
ATOM 6182 O O . MET A 1 762 ? -19.986 -14.894 31.568 1.00 94.19 762 MET A O 1
ATOM 6186 N N . MET A 1 763 ? -21.691 -15.208 32.991 1.00 92.75 763 MET A N 1
ATOM 6187 C CA . MET A 1 763 ? -20.871 -15.616 34.131 1.00 92.75 763 MET A CA 1
ATOM 6188 C C . MET A 1 763 ? -20.033 -16.860 33.834 1.00 92.75 763 MET A C 1
ATOM 6190 O O . MET A 1 763 ? -18.838 -16.861 34.131 1.00 92.75 763 MET A O 1
ATOM 6194 N N . ASP A 1 764 ? -20.632 -17.871 33.205 1.00 91.12 764 ASP A N 1
ATOM 6195 C CA . ASP A 1 764 ? -19.957 -19.134 32.890 1.00 91.12 764 ASP A CA 1
ATOM 6196 C C . ASP A 1 764 ? -18.742 -18.901 31.979 1.00 91.12 764 ASP A C 1
ATOM 6198 O O . ASP A 1 764 ? -17.650 -19.384 32.265 1.00 91.12 764 ASP A O 1
ATOM 6202 N N . GLY A 1 765 ? -18.876 -18.032 30.971 1.00 89.44 765 GLY A N 1
ATOM 6203 C CA . GLY A 1 765 ? -17.783 -17.686 30.060 1.00 89.44 765 GLY A CA 1
ATOM 6204 C C . GLY A 1 765 ? -16.567 -17.069 30.755 1.00 89.44 765 GLY A C 1
ATOM 6205 O O . GLY A 1 765 ? -15.435 -17.269 30.314 1.00 89.44 765 GLY A O 1
ATOM 6206 N N . VAL A 1 766 ? -16.783 -16.349 31.858 1.00 91.94 766 VAL A N 1
ATOM 6207 C CA . VAL A 1 766 ? -15.713 -15.744 32.666 1.00 91.94 766 VAL A CA 1
ATOM 6208 C C . VAL A 1 766 ? -15.112 -16.769 33.631 1.00 91.94 766 VAL A C 1
ATOM 6210 O O . VAL A 1 766 ? -13.889 -16.847 33.763 1.00 91.94 766 VAL A O 1
ATOM 6213 N N . ILE A 1 767 ? -15.959 -17.555 34.307 1.00 91.19 767 ILE A N 1
ATOM 6214 C CA . ILE A 1 767 ? -15.533 -18.581 35.272 1.00 91.19 767 ILE A CA 1
ATOM 6215 C C . ILE A 1 767 ? -14.694 -19.660 34.584 1.00 91.19 767 ILE A C 1
ATOM 6217 O O . ILE A 1 767 ? -13.694 -20.086 35.156 1.00 91.19 767 ILE A O 1
ATOM 6221 N N . ASP A 1 768 ? -15.027 -20.035 33.348 1.00 89.88 768 ASP A N 1
ATOM 6222 C CA . ASP A 1 768 ? -14.270 -21.024 32.574 1.00 89.88 768 ASP A CA 1
ATOM 6223 C C . ASP A 1 768 ? -12.796 -20.636 32.386 1.00 89.88 768 ASP A C 1
ATOM 6225 O O . ASP A 1 768 ? -11.918 -21.498 32.392 1.00 89.88 768 ASP A O 1
ATOM 6229 N N . LEU A 1 769 ? -12.503 -19.338 32.237 1.00 86.81 769 LEU A N 1
ATOM 6230 C CA . LEU A 1 769 ? -11.129 -18.841 32.114 1.00 86.81 769 LEU A CA 1
ATOM 6231 C C . LEU A 1 769 ? -10.480 -18.532 33.460 1.00 86.81 769 LEU A C 1
ATOM 6233 O O . LEU A 1 769 ? -9.257 -18.592 33.581 1.00 86.81 769 LEU A O 1
ATOM 6237 N N . ILE A 1 770 ? -11.278 -18.187 34.473 1.00 87.88 770 ILE A N 1
ATOM 6238 C CA . ILE A 1 770 ? -10.782 -17.803 35.797 1.00 87.88 770 ILE A CA 1
ATOM 6239 C C . ILE A 1 770 ? -11.545 -18.573 36.887 1.00 87.88 770 ILE A C 1
ATOM 6241 O O . ILE A 1 770 ? -12.289 -17.965 37.665 1.00 87.88 770 ILE A O 1
ATOM 6245 N N . PRO A 1 771 ? -11.326 -19.898 37.028 1.00 84.81 771 PRO A N 1
ATOM 6246 C CA . PRO A 1 771 ? -12.111 -20.723 37.955 1.00 84.81 771 PRO A CA 1
ATOM 6247 C C . PRO A 1 771 ? -11.958 -20.318 39.427 1.00 84.81 771 PRO A C 1
ATOM 6249 O O . PRO A 1 771 ? -12.812 -20.596 40.262 1.00 84.81 771 PRO A O 1
ATOM 6252 N N . SER A 1 772 ? -10.855 -19.646 39.764 1.00 84.81 772 SER A N 1
ATOM 6253 C CA . SER A 1 772 ? -10.553 -19.173 41.119 1.00 84.81 772 SER A CA 1
ATOM 6254 C C . SER A 1 772 ? -11.202 -17.827 41.472 1.00 84.81 772 SER A C 1
ATOM 6256 O O . SER A 1 772 ? -11.046 -17.344 42.602 1.00 84.81 772 SER A O 1
ATOM 6258 N N . ALA A 1 773 ? -11.904 -17.188 40.530 1.00 89.50 773 ALA A N 1
ATOM 6259 C CA . ALA A 1 773 ? -12.539 -15.903 40.773 1.00 89.50 773 ALA A CA 1
ATOM 6260 C C . ALA A 1 773 ? -13.689 -16.036 41.782 1.00 89.50 773 ALA A C 1
ATOM 6262 O O . ALA A 1 773 ? -14.510 -16.947 41.718 1.00 89.50 773 ALA A O 1
ATOM 6263 N N . LYS A 1 774 ? -13.778 -15.091 42.726 1.00 91.50 774 LYS A N 1
ATOM 6264 C CA . LYS A 1 774 ? -14.940 -15.020 43.628 1.00 91.50 774 LYS A CA 1
ATOM 6265 C C . LYS A 1 774 ? -16.098 -14.309 42.935 1.00 91.50 774 LYS A C 1
ATOM 6267 O O . LYS A 1 774 ? -15.872 -13.397 42.148 1.00 91.50 774 LYS A O 1
ATOM 6272 N N . VAL A 1 775 ? -17.332 -14.650 43.279 1.00 93.12 775 VAL A N 1
ATOM 6273 C CA . VAL A 1 775 ? -18.515 -13.966 42.745 1.00 93.12 775 VAL A CA 1
ATOM 6274 C C . VAL A 1 775 ? -19.041 -12.971 43.784 1.00 93.12 775 VAL A C 1
ATOM 6276 O O . VAL A 1 775 ? -19.264 -13.332 44.938 1.00 93.12 775 VAL A O 1
ATOM 6279 N N . SER A 1 776 ? -19.204 -11.715 43.374 1.00 93.62 776 SER A N 1
ATOM 6280 C CA . SER A 1 776 ? -19.831 -10.631 44.135 1.00 93.62 776 SER A CA 1
ATOM 6281 C C . SER A 1 776 ? -21.115 -10.246 43.412 1.00 93.62 776 SER A C 1
ATOM 6283 O O . SER A 1 776 ? -21.051 -9.794 42.283 1.00 93.62 776 SER A O 1
ATOM 6285 N N . VAL A 1 777 ? -22.287 -10.416 44.004 1.00 91.94 777 VAL A N 1
ATOM 6286 C CA . VAL A 1 777 ? -23.551 -10.222 43.275 1.00 91.94 777 VAL A CA 1
ATOM 6287 C C . VAL A 1 777 ? -24.141 -8.855 43.594 1.00 91.94 777 VAL A C 1
ATOM 6289 O O . VAL A 1 777 ? -24.186 -8.451 44.759 1.00 91.94 777 VAL A O 1
ATOM 6292 N N . VAL A 1 778 ? -24.602 -8.155 42.558 1.00 91.94 778 VAL A N 1
ATOM 6293 C CA . VAL A 1 778 ? -25.201 -6.823 42.669 1.00 91.94 778 VAL A CA 1
ATOM 6294 C C . VAL A 1 778 ? -26.505 -6.787 41.878 1.00 91.94 778 VAL A C 1
ATOM 6296 O O . VAL A 1 778 ? -26.556 -7.234 40.737 1.00 91.94 778 VAL A O 1
ATOM 6299 N N . GLY A 1 779 ? -27.566 -6.274 42.489 1.00 89.88 779 GLY A N 1
ATOM 6300 C CA . GLY A 1 779 ? -28.906 -6.192 41.929 1.00 89.88 779 GLY A CA 1
ATOM 6301 C C . GLY A 1 779 ? -29.450 -4.775 42.009 1.00 89.88 779 GLY A C 1
ATOM 6302 O O . GLY A 1 779 ? -29.613 -4.215 43.098 1.00 89.88 779 GLY A O 1
ATOM 6303 N N . PHE A 1 780 ? -29.766 -4.232 40.837 1.00 84.00 780 PHE A N 1
ATOM 6304 C CA . PHE A 1 780 ? -30.441 -2.954 40.662 1.00 84.00 780 PHE A CA 1
ATOM 6305 C C . PHE A 1 780 ? -31.665 -3.150 39.773 1.00 84.00 780 PHE A C 1
ATOM 6307 O O . PHE A 1 780 ? -31.584 -3.850 38.766 1.00 84.00 780 PHE A O 1
ATOM 6314 N N . TYR A 1 781 ? -32.781 -2.512 40.109 1.00 76.75 781 TYR A N 1
ATOM 6315 C CA . TYR A 1 781 ? -33.896 -2.364 39.176 1.00 76.75 781 TYR A CA 1
ATOM 6316 C C . TYR A 1 781 ? -33.978 -0.912 38.714 1.00 76.75 781 TYR A C 1
ATOM 6318 O O . TYR A 1 781 ? -33.466 0.002 39.365 1.00 76.75 781 TYR A O 1
ATOM 6326 N N . ARG A 1 782 ? -34.594 -0.694 37.556 1.00 72.44 782 ARG A N 1
ATOM 6327 C CA . ARG A 1 782 ? -34.804 0.643 37.005 1.00 72.44 782 ARG A CA 1
ATOM 6328 C C . ARG A 1 782 ? -36.160 1.149 37.474 1.00 72.44 782 ARG A C 1
ATOM 6330 O O . ARG A 1 782 ? -37.159 0.469 37.274 1.00 72.44 782 ARG A O 1
ATOM 6337 N N . ASN A 1 783 ? -36.202 2.332 38.076 1.00 72.56 783 ASN A N 1
ATOM 6338 C CA . ASN A 1 783 ? -37.473 3.005 38.313 1.00 72.56 783 ASN A CA 1
ATOM 6339 C C . ASN A 1 783 ? -38.062 3.432 36.952 1.00 72.56 783 ASN A C 1
ATOM 6341 O O . ASN A 1 783 ? -37.383 4.113 36.180 1.00 72.56 783 ASN A O 1
ATOM 6345 N N . GLU A 1 784 ? -39.284 2.996 36.643 1.00 68.69 784 GLU A N 1
ATOM 6346 C CA . GLU A 1 784 ? -39.899 3.159 35.314 1.00 68.69 784 GLU A CA 1
ATOM 6347 C C . GLU A 1 784 ? -40.194 4.625 34.956 1.00 68.69 784 GLU A C 1
ATOM 6349 O O . GLU A 1 784 ? -40.149 4.986 33.783 1.00 68.69 784 GLU A O 1
ATOM 6354 N N . GLU A 1 785 ? -40.400 5.491 35.952 1.00 66.50 785 GLU A N 1
ATOM 6355 C CA . GLU A 1 785 ? -40.715 6.913 35.756 1.00 66.50 785 GLU A CA 1
ATOM 6356 C C . GLU A 1 785 ? -39.456 7.786 35.642 1.00 66.50 785 GLU A C 1
ATOM 6358 O O . GLU A 1 785 ? -39.374 8.687 34.809 1.00 66.50 785 GLU A O 1
ATOM 6363 N N . THR A 1 786 ? -38.445 7.528 36.477 1.00 68.81 786 THR A N 1
ATOM 6364 C CA . THR A 1 786 ? -37.230 8.367 36.574 1.00 68.81 786 THR A CA 1
ATOM 6365 C C . THR A 1 786 ? -36.040 7.814 35.795 1.00 68.81 786 THR A C 1
ATOM 6367 O O . THR A 1 786 ? -35.042 8.513 35.598 1.00 68.81 786 THR A O 1
ATOM 6370 N N . LEU A 1 787 ? -36.114 6.547 35.374 1.00 63.38 787 LEU A N 1
ATOM 6371 C CA . LEU A 1 787 ? -35.047 5.795 34.710 1.00 63.38 787 LEU A CA 1
ATOM 6372 C C . LEU A 1 787 ? -33.748 5.682 35.535 1.00 63.38 787 LEU A C 1
ATOM 6374 O O . LEU A 1 787 ? -32.712 5.297 34.985 1.00 63.38 787 LEU A O 1
ATOM 6378 N N . GLN A 1 788 ? -33.796 5.994 36.834 1.00 72.00 788 GLN A N 1
ATOM 6379 C CA . GLN A 1 788 ? -32.675 5.878 37.766 1.00 72.00 788 GLN A CA 1
ATOM 6380 C C . GLN A 1 788 ? -32.599 4.465 38.375 1.00 72.00 788 GLN A C 1
ATOM 6382 O O . GLN A 1 788 ? -33.634 3.817 38.562 1.00 72.00 788 GLN A O 1
ATOM 6387 N N . PRO A 1 789 ? -31.389 3.968 38.684 1.00 75.19 789 PRO A N 1
ATOM 6388 C CA . PRO A 1 789 ? -31.200 2.663 39.308 1.00 75.19 789 PRO A CA 1
ATOM 6389 C C . PRO A 1 789 ? -31.522 2.703 40.811 1.00 75.19 789 PRO A C 1
ATOM 6391 O O . PRO A 1 789 ? -31.077 3.604 41.521 1.00 75.19 789 PRO A O 1
ATOM 6394 N N . VAL A 1 790 ? -32.239 1.691 41.303 1.00 77.56 790 VAL A N 1
ATOM 6395 C CA . VAL A 1 790 ? -32.521 1.476 42.730 1.00 77.56 790 VAL A CA 1
ATOM 6396 C C . VAL A 1 790 ? -31.904 0.153 43.176 1.00 77.56 790 VAL A C 1
ATOM 6398 O O . VAL A 1 790 ? -32.126 -0.886 42.553 1.00 77.56 790 VAL A O 1
ATOM 6401 N N . GLU A 1 791 ? -31.092 0.200 44.232 1.00 85.69 791 GLU A N 1
ATOM 6402 C CA . GLU A 1 791 ? -30.396 -0.963 44.798 1.00 85.69 791 GLU A CA 1
ATOM 6403 C C . GLU A 1 791 ? -31.383 -1.873 45.542 1.00 85.69 791 GLU A C 1
ATOM 6405 O O . GLU A 1 791 ? -32.117 -1.397 46.406 1.00 85.69 791 GLU A O 1
ATOM 6410 N N . TYR A 1 792 ? -31.396 -3.175 45.231 1.00 87.12 792 TYR A N 1
ATOM 6411 C CA . TYR A 1 792 ? -32.224 -4.158 45.949 1.00 87.12 792 TYR A CA 1
ATOM 6412 C C . TYR A 1 792 ? -31.430 -5.334 46.530 1.00 87.12 792 TYR A C 1
ATOM 6414 O O . TYR A 1 792 ? -31.927 -6.026 47.419 1.00 87.12 792 TYR A O 1
ATOM 6422 N N . TYR A 1 793 ? -30.208 -5.590 46.048 1.00 89.88 793 TYR A N 1
ATOM 6423 C CA . TYR A 1 793 ? -29.358 -6.659 46.573 1.00 89.88 793 TYR A CA 1
ATOM 6424 C C . TYR A 1 793 ? -27.877 -6.367 46.341 1.00 89.88 793 TYR A C 1
ATOM 6426 O O . TYR A 1 793 ? -27.464 -6.132 45.210 1.00 89.88 793 TYR A O 1
ATOM 6434 N N . VAL A 1 794 ? -27.051 -6.451 47.384 1.00 91.56 794 VAL A N 1
ATOM 6435 C CA . VAL A 1 794 ? -25.590 -6.352 47.264 1.00 91.56 794 VAL A CA 1
ATOM 6436 C C . VAL A 1 794 ? -24.939 -7.348 48.212 1.00 91.56 794 VAL A C 1
ATOM 6438 O O . VAL A 1 794 ? -25.139 -7.296 49.424 1.00 91.56 794 VAL A O 1
ATOM 6441 N N . LYS A 1 795 ? -24.118 -8.247 47.665 1.00 92.81 795 LYS A N 1
ATOM 6442 C CA . LYS A 1 795 ? -23.276 -9.157 48.447 1.00 92.81 795 LYS A CA 1
ATOM 6443 C C . LYS A 1 795 ? -21.911 -9.295 47.789 1.00 92.81 795 LYS A C 1
ATOM 6445 O O . LYS A 1 795 ? -21.764 -9.981 46.780 1.00 92.81 795 LYS A O 1
ATOM 6450 N N . LEU A 1 796 ? -20.916 -8.630 48.369 1.00 93.69 796 LEU A N 1
ATOM 6451 C CA . LEU A 1 796 ? -19.565 -8.545 47.816 1.00 93.69 796 LEU A CA 1
ATOM 6452 C C . LEU A 1 796 ? -18.606 -9.535 48.487 1.00 93.69 796 LEU A C 1
ATOM 6454 O O . LEU A 1 796 ? -18.781 -9.925 49.643 1.00 93.69 796 LEU A O 1
ATOM 6458 N N . ALA A 1 797 ? -17.568 -9.930 47.755 1.00 90.38 797 ALA A N 1
ATOM 6459 C CA . ALA A 1 797 ? -16.469 -10.729 48.275 1.00 90.38 797 ALA A CA 1
ATOM 6460 C C . ALA A 1 797 ? -15.637 -9.953 49.316 1.00 90.38 797 ALA A C 1
ATOM 6462 O O . ALA A 1 797 ? -15.536 -8.732 49.276 1.00 90.38 797 ALA A O 1
ATOM 6463 N N . SER A 1 798 ? -14.978 -10.671 50.229 1.00 88.62 798 SER A N 1
ATOM 6464 C CA . SER A 1 798 ? -14.043 -10.073 51.194 1.00 88.62 798 SER A CA 1
ATOM 6465 C C . SER A 1 798 ? -12.805 -9.464 50.514 1.00 88.62 798 SER A C 1
ATOM 6467 O O . SER A 1 798 ? -12.374 -9.958 49.466 1.00 88.62 798 SER A O 1
ATOM 6469 N N . ASP A 1 799 ? -12.175 -8.475 51.158 1.00 90.00 799 ASP A N 1
ATOM 6470 C CA . ASP A 1 799 ? -10.914 -7.837 50.726 1.00 90.00 799 ASP A CA 1
ATOM 6471 C C . ASP A 1 799 ? -10.989 -7.123 49.360 1.00 90.00 799 ASP A C 1
ATOM 6473 O O . ASP A 1 799 ? -10.079 -7.256 48.540 1.00 90.00 799 ASP A O 1
ATOM 6477 N N . MET A 1 800 ? -12.085 -6.411 49.068 1.00 91.81 800 MET A N 1
ATOM 6478 C CA . MET A 1 800 ? -12.322 -5.767 47.761 1.00 91.81 800 MET A CA 1
ATOM 6479 C C . MET A 1 800 ? -11.205 -4.810 47.314 1.00 91.81 800 MET A C 1
ATOM 6481 O O . MET A 1 800 ? -10.969 -4.664 46.115 1.00 91.81 800 MET A O 1
ATOM 6485 N N . ASP A 1 801 ? -10.467 -4.219 48.252 1.00 90.06 801 ASP A N 1
ATOM 6486 C CA . ASP A 1 801 ? -9.308 -3.354 48.014 1.00 90.06 801 ASP A CA 1
ATOM 6487 C C . ASP A 1 801 ? -8.127 -4.063 47.333 1.00 90.06 801 ASP A C 1
ATOM 6489 O O . ASP A 1 801 ? -7.331 -3.423 46.637 1.00 90.06 801 ASP A O 1
ATOM 6493 N N . LYS A 1 802 ? -8.038 -5.391 47.480 1.00 87.94 802 LYS A N 1
ATOM 6494 C CA . LYS A 1 802 ? -7.000 -6.248 46.879 1.00 87.94 802 LYS A CA 1
ATOM 6495 C C . LYS A 1 802 ? -7.454 -6.914 45.577 1.00 87.94 802 LYS A C 1
ATOM 6497 O O . LYS A 1 802 ? -6.694 -7.687 44.988 1.00 87.94 802 LYS A O 1
ATOM 6502 N N . ARG A 1 803 ? -8.693 -6.671 45.137 1.00 90.19 803 ARG A N 1
ATOM 6503 C CA . ARG A 1 803 ? -9.322 -7.366 44.003 1.00 90.19 803 ARG A CA 1
ATOM 6504 C C . ARG A 1 803 ? -9.421 -6.485 42.769 1.00 90.19 803 ARG A C 1
ATOM 6506 O O . ARG A 1 803 ? -9.549 -5.267 42.862 1.00 90.19 803 ARG A O 1
ATOM 6513 N N . ILE A 1 804 ? -9.405 -7.139 41.611 1.00 92.19 804 ILE A N 1
ATOM 6514 C CA . ILE A 1 804 ? -9.915 -6.562 40.364 1.00 92.19 804 ILE A CA 1
ATOM 6515 C C . ILE A 1 804 ? -11.364 -7.023 40.237 1.00 92.19 804 ILE A C 1
ATOM 6517 O O . ILE A 1 804 ? -11.616 -8.230 40.290 1.00 92.19 804 ILE A O 1
ATOM 6521 N N . ALA A 1 805 ? -12.295 -6.081 40.107 1.00 95.38 805 ALA A N 1
ATOM 6522 C CA . ALA A 1 805 ? -13.706 -6.370 39.885 1.00 95.38 805 ALA A CA 1
ATOM 6523 C C . ALA A 1 805 ? -14.020 -6.386 38.384 1.00 95.38 805 ALA A C 1
ATOM 6525 O O . ALA A 1 805 ? -13.784 -5.389 37.705 1.00 95.38 805 ALA A O 1
ATOM 6526 N N . LEU A 1 806 ? -14.556 -7.502 37.887 1.00 96.12 806 LEU A N 1
ATOM 6527 C CA . LEU A 1 806 ? -15.057 -7.667 36.522 1.00 96.12 806 LEU A CA 1
ATOM 6528 C C . LEU A 1 806 ? -16.586 -7.601 36.547 1.00 96.12 806 LEU A C 1
ATOM 6530 O O . LEU A 1 806 ? -17.239 -8.581 36.893 1.00 96.12 806 LEU A O 1
ATOM 6534 N N . ILE A 1 807 ? -17.156 -6.442 36.231 1.00 97.06 807 ILE A N 1
ATOM 6535 C CA . ILE A 1 807 ? -18.605 -6.246 36.141 1.00 97.06 807 ILE A CA 1
ATOM 6536 C C . ILE A 1 807 ? -19.113 -6.896 34.860 1.00 97.06 807 ILE A C 1
ATOM 6538 O O . ILE A 1 807 ? -18.577 -6.612 33.792 1.00 97.06 807 ILE A O 1
ATOM 6542 N N . LEU A 1 808 ? -20.145 -7.734 34.963 1.00 96.06 808 LEU A N 1
ATOM 6543 C CA . LEU A 1 808 ? -20.763 -8.389 33.811 1.00 96.06 808 LEU A CA 1
ATOM 6544 C C . LEU A 1 808 ? -22.179 -7.878 33.603 1.00 96.06 808 LEU A C 1
ATOM 6546 O O . LEU A 1 808 ? -23.015 -7.969 34.508 1.00 96.06 808 LEU A O 1
ATOM 6550 N N . ASP A 1 809 ? -22.448 -7.400 32.396 1.00 93.81 809 ASP A N 1
ATOM 6551 C CA . ASP A 1 809 ? -23.781 -7.024 31.947 1.00 93.81 809 ASP A CA 1
ATOM 6552 C C . ASP A 1 809 ? -23.823 -7.096 30.412 1.00 93.81 809 ASP A C 1
ATOM 6554 O O . ASP A 1 809 ? -22.956 -6.514 29.762 1.00 93.81 809 ASP A O 1
ATOM 6558 N N . PRO A 1 810 ? -24.789 -7.784 29.782 1.00 91.81 810 PRO A N 1
ATOM 6559 C CA . PRO A 1 810 ? -24.834 -7.883 28.329 1.00 91.81 810 PRO A CA 1
ATOM 6560 C C . PRO A 1 810 ? -24.931 -6.536 27.608 1.00 91.81 810 PRO A C 1
ATOM 6562 O O . PRO A 1 810 ? -24.468 -6.432 26.470 1.00 91.81 810 PRO A O 1
ATOM 6565 N N . MET A 1 811 ? -25.531 -5.516 28.236 1.00 91.50 811 MET A N 1
ATOM 6566 C CA . MET A 1 811 ? -25.889 -4.270 27.554 1.00 91.50 811 MET A CA 1
ATOM 6567 C C . MET A 1 811 ? -25.520 -3.016 28.345 1.00 91.50 811 MET A C 1
ATOM 6569 O O . MET A 1 811 ? -26.117 -2.712 29.374 1.00 91.50 811 MET A O 1
ATOM 6573 N N . LEU A 1 812 ? -24.639 -2.188 27.783 1.00 90.69 812 LEU A N 1
ATOM 6574 C CA . LEU A 1 812 ? -24.394 -0.840 28.291 1.00 90.69 812 LEU A CA 1
ATOM 6575 C C . LEU A 1 812 ? -25.270 0.184 27.556 1.00 90.69 812 LEU A C 1
ATOM 6577 O O . LEU A 1 812 ? -24.845 0.797 26.579 1.00 90.69 812 LEU A O 1
ATOM 6581 N N . ALA A 1 813 ? -26.505 0.358 28.032 1.00 89.31 813 ALA A N 1
ATOM 6582 C CA . ALA A 1 813 ? -27.475 1.280 27.436 1.00 89.31 813 ALA A CA 1
ATOM 6583 C C . ALA A 1 813 ? -27.308 2.722 27.951 1.00 89.31 813 ALA A C 1
ATOM 6585 O O . ALA A 1 813 ? -26.488 3.475 27.447 1.00 89.31 813 ALA A O 1
ATOM 6586 N N . THR A 1 814 ? -28.050 3.134 28.982 1.00 87.88 814 THR A N 1
ATOM 6587 C CA . THR A 1 814 ? -28.022 4.518 29.505 1.00 87.88 814 THR A CA 1
ATOM 6588 C C . THR A 1 814 ? -26.875 4.794 30.484 1.00 87.88 814 THR A C 1
ATOM 6590 O O . THR A 1 814 ? -26.750 5.913 30.984 1.00 87.88 814 THR A O 1
ATOM 6593 N N . GLY A 1 815 ? -26.086 3.773 30.839 1.00 87.62 815 GLY A N 1
ATOM 6594 C CA . GLY A 1 815 ? -24.977 3.847 31.798 1.00 87.62 815 GLY A CA 1
ATOM 6595 C C . GLY A 1 815 ? -25.371 3.962 33.278 1.00 87.62 815 GLY A C 1
ATOM 6596 O O . GLY A 1 815 ? -24.507 3.827 34.139 1.00 87.62 815 GLY A O 1
ATOM 6597 N N . GLY A 1 816 ? -26.652 4.177 33.606 1.00 88.81 816 GLY A N 1
ATOM 6598 C CA . GLY A 1 816 ? -27.102 4.418 34.986 1.00 88.81 816 GLY A CA 1
ATOM 6599 C C . GLY A 1 816 ? -26.762 3.276 35.948 1.00 88.81 816 GLY A C 1
ATOM 6600 O O . GLY A 1 816 ? -26.098 3.496 36.960 1.00 88.81 816 GLY A O 1
ATOM 6601 N N . THR A 1 817 ? -27.158 2.051 35.600 1.00 89.44 817 THR A N 1
ATOM 6602 C CA . THR A 1 817 ? -26.924 0.849 36.417 1.00 89.44 817 THR A CA 1
ATOM 6603 C C . THR A 1 817 ? -25.438 0.572 36.640 1.00 89.44 817 THR A C 1
ATOM 6605 O O . THR A 1 817 ? -25.019 0.239 37.750 1.00 89.44 817 THR A O 1
ATOM 6608 N N . LEU A 1 818 ? -24.616 0.773 35.607 1.00 93.06 818 LEU A N 1
ATOM 6609 C CA . LEU A 1 818 ? -23.173 0.591 35.705 1.00 93.06 818 LEU A CA 1
ATOM 6610 C C . LEU A 1 818 ? -22.538 1.618 36.651 1.00 93.06 818 LEU A C 1
ATOM 6612 O O . LEU A 1 818 ? -21.745 1.240 37.507 1.00 93.06 818 LEU A O 1
ATOM 6616 N N . ILE A 1 819 ? -22.916 2.896 36.550 1.00 94.69 819 ILE A N 1
ATOM 6617 C CA . ILE A 1 819 ? -22.430 3.954 37.452 1.00 94.69 819 ILE A CA 1
ATOM 6618 C C . ILE A 1 819 ? -22.791 3.632 38.907 1.00 94.69 819 ILE A C 1
ATOM 6620 O O . ILE A 1 819 ? -21.943 3.739 39.793 1.00 94.69 819 ILE A O 1
ATOM 6624 N N . ALA A 1 820 ? -24.024 3.193 39.171 1.00 92.56 820 ALA A N 1
ATOM 6625 C CA . ALA A 1 820 ? -24.431 2.778 40.512 1.00 92.56 820 ALA A CA 1
ATOM 6626 C C . ALA A 1 820 ? -23.586 1.597 41.023 1.00 92.56 820 ALA A C 1
ATOM 6628 O O . ALA A 1 820 ? -23.056 1.655 42.131 1.00 92.56 820 ALA A O 1
ATOM 6629 N N . THR A 1 821 ? -23.361 0.588 40.178 1.00 94.31 821 THR A N 1
ATOM 6630 C CA . THR A 1 821 ? -22.521 -0.577 40.500 1.00 94.31 821 THR A CA 1
ATOM 6631 C C . THR A 1 821 ? -21.077 -0.175 40.808 1.00 94.31 821 THR A C 1
ATOM 6633 O O . THR A 1 821 ? -20.521 -0.598 41.822 1.00 94.31 821 THR A O 1
ATOM 6636 N N . ILE A 1 822 ? -20.471 0.686 39.983 1.00 95.94 822 ILE A N 1
ATOM 6637 C CA . ILE A 1 822 ? -19.114 1.207 40.204 1.00 95.94 822 ILE A CA 1
ATOM 6638 C C . ILE A 1 822 ? -19.042 1.950 41.540 1.00 95.94 822 ILE A C 1
ATOM 6640 O O . ILE A 1 822 ? -18.108 1.728 42.311 1.00 95.94 822 ILE A O 1
ATOM 6644 N N . ASN A 1 823 ? -20.029 2.794 41.846 1.00 95.06 823 ASN A N 1
ATOM 6645 C CA . ASN A 1 823 ? -20.085 3.513 43.116 1.00 95.06 823 ASN A CA 1
ATOM 6646 C C . ASN A 1 823 ? -20.145 2.558 44.315 1.00 95.06 823 ASN A C 1
ATOM 6648 O O . ASN A 1 823 ? -19.403 2.753 45.277 1.00 95.06 823 ASN A O 1
ATOM 6652 N N . THR A 1 824 ? -20.968 1.510 44.260 1.00 94.00 824 THR A N 1
ATOM 6653 C CA . THR A 1 824 ? -21.043 0.482 45.313 1.00 94.00 824 THR A CA 1
ATOM 6654 C C . THR A 1 824 ? -19.702 -0.249 45.474 1.00 94.00 824 THR A C 1
ATOM 6656 O O . THR A 1 824 ? -19.212 -0.407 46.594 1.00 94.00 824 THR A O 1
ATOM 6659 N N . LEU A 1 825 ? -19.036 -0.616 44.374 1.00 95.25 825 LEU A N 1
ATOM 6660 C CA . LEU A 1 825 ? -17.722 -1.271 44.421 1.00 95.25 825 LEU A CA 1
ATOM 6661 C C . LEU A 1 825 ? -16.627 -0.353 44.982 1.00 95.25 825 LEU A C 1
ATOM 6663 O O . LEU A 1 825 ? -15.834 -0.789 45.820 1.00 95.25 825 LEU A O 1
ATOM 6667 N N . LYS A 1 826 ? -16.599 0.924 44.593 1.00 95.44 826 LYS A N 1
ATOM 6668 C CA . LYS A 1 826 ? -15.646 1.906 45.137 1.00 95.44 826 LYS A CA 1
ATOM 6669 C C . LYS A 1 826 ? -15.884 2.171 46.620 1.00 95.44 826 LYS A C 1
ATOM 6671 O O . LYS A 1 826 ? -14.921 2.217 47.380 1.00 95.44 826 LYS A O 1
ATOM 6676 N N . LYS A 1 827 ? -17.148 2.259 47.057 1.00 94.25 827 LYS A N 1
ATOM 6677 C CA . LYS A 1 827 ? -17.510 2.352 48.485 1.00 94.25 827 LYS A CA 1
ATOM 6678 C C . LYS A 1 827 ? -16.988 1.160 49.290 1.00 94.25 827 LYS A C 1
ATOM 6680 O O . LYS A 1 827 ? -16.583 1.338 50.431 1.00 94.25 827 LYS A O 1
ATOM 6685 N N . SER A 1 828 ? -16.935 -0.030 48.689 1.00 91.56 828 SER A N 1
ATOM 6686 C CA . SER A 1 828 ? -16.348 -1.226 49.314 1.00 91.56 828 SER A CA 1
ATOM 6687 C C . SER A 1 828 ? -14.809 -1.261 49.313 1.00 91.56 828 SER A C 1
ATOM 6689 O O . SER A 1 828 ? -14.217 -2.216 49.809 1.00 91.56 828 SER A O 1
ATOM 6691 N N . GLY A 1 829 ? -14.147 -0.237 48.762 1.00 91.81 829 GLY A N 1
ATOM 6692 C CA . GLY A 1 829 ? -12.689 -0.109 48.715 1.00 91.81 829 GLY A CA 1
ATOM 6693 C C . GLY A 1 829 ? -12.034 -0.622 47.431 1.00 91.81 829 GLY A C 1
ATOM 6694 O O . GLY A 1 829 ? -10.810 -0.556 47.320 1.00 91.81 829 GLY A O 1
ATOM 6695 N N . CYS A 1 830 ? -12.802 -1.110 46.448 1.00 93.56 830 CYS A N 1
ATOM 6696 C CA . CYS A 1 830 ? -12.247 -1.632 45.199 1.00 93.56 830 CYS A CA 1
ATOM 6697 C C . CYS A 1 830 ? -11.577 -0.527 44.366 1.00 93.56 830 CYS A C 1
ATOM 6699 O O . CYS A 1 830 ? -12.191 0.495 44.065 1.00 93.56 830 CYS A O 1
ATOM 6701 N N . LYS A 1 831 ? -10.315 -0.753 43.976 1.00 90.12 831 LYS A N 1
ATOM 6702 C CA . LYS A 1 831 ? -9.484 0.229 43.251 1.00 90.12 831 LYS A CA 1
ATOM 6703 C C . LYS A 1 831 ? -9.380 -0.024 41.750 1.00 90.12 831 LYS A C 1
ATOM 6705 O O . LYS A 1 831 ? -9.018 0.881 41.011 1.00 90.12 831 LYS A O 1
ATOM 6710 N N . LYS A 1 832 ? -9.613 -1.262 41.305 1.00 91.62 832 LYS A N 1
ATOM 6711 C CA . LYS A 1 832 ? -9.487 -1.672 39.901 1.00 91.62 832 LYS A CA 1
ATOM 6712 C C . LYS A 1 832 ? -10.785 -2.319 39.450 1.00 91.62 832 LYS A C 1
ATOM 6714 O O . LYS A 1 832 ? -11.114 -3.410 39.911 1.00 91.62 832 LYS A O 1
ATOM 6719 N N . ILE A 1 833 ? -11.503 -1.644 38.563 1.00 95.00 833 ILE A N 1
ATOM 6720 C CA . ILE A 1 833 ? -12.821 -2.064 38.090 1.00 95.00 833 ILE A CA 1
ATOM 6721 C C . ILE A 1 833 ? -12.791 -2.099 36.562 1.00 95.00 833 ILE A C 1
ATOM 6723 O O . ILE A 1 833 ? -12.318 -1.156 35.926 1.00 95.00 833 ILE A O 1
ATOM 6727 N N . ARG A 1 834 ? -13.300 -3.192 35.996 1.00 94.06 834 ARG A N 1
ATOM 6728 C CA . ARG A 1 834 ? -13.457 -3.418 34.559 1.00 94.06 834 ARG A CA 1
ATOM 6729 C C . ARG A 1 834 ? -14.896 -3.827 34.293 1.00 94.06 834 ARG A C 1
ATOM 6731 O O . ARG A 1 834 ? -15.412 -4.671 35.018 1.00 94.06 834 ARG A O 1
ATOM 6738 N N . GLY A 1 835 ? -15.548 -3.248 33.295 1.00 92.56 835 GLY A N 1
ATOM 6739 C CA . GLY A 1 835 ? -16.874 -3.681 32.848 1.00 92.56 835 GLY A CA 1
ATOM 6740 C C . GLY A 1 835 ? -16.789 -4.443 31.532 1.00 92.56 835 GLY A C 1
ATOM 6741 O O . GLY A 1 835 ? -16.086 -3.995 30.633 1.00 92.56 835 GLY A O 1
ATOM 6742 N N . LEU A 1 836 ? -17.482 -5.576 31.426 1.00 93.19 836 LEU A N 1
ATOM 6743 C CA . LEU A 1 836 ? -17.555 -6.416 30.231 1.00 93.19 836 LEU A CA 1
ATOM 6744 C C . LEU A 1 836 ? -18.988 -6.403 29.689 1.00 93.19 836 LEU A C 1
ATOM 6746 O O . LEU A 1 836 ? -19.916 -6.764 30.414 1.00 93.19 836 LEU A O 1
ATOM 6750 N N . PHE A 1 837 ? -19.141 -6.039 28.412 1.00 92.69 837 PHE A N 1
ATOM 6751 C CA . PHE A 1 837 ? -20.434 -5.885 27.742 1.00 92.69 837 PHE A CA 1
ATOM 6752 C C . PHE A 1 837 ? -20.451 -6.536 26.359 1.00 92.69 837 PHE A C 1
ATOM 6754 O O . PHE A 1 837 ? -19.465 -6.495 25.625 1.00 92.69 837 PHE A O 1
ATOM 6761 N N . LEU A 1 838 ? -21.589 -7.101 25.955 1.00 89.50 838 LEU A N 1
ATOM 6762 C CA . LEU A 1 838 ? -21.746 -7.630 24.597 1.00 89.50 838 LEU A CA 1
ATOM 6763 C C . LEU A 1 838 ? -22.014 -6.492 23.608 1.00 89.50 838 LEU A C 1
ATOM 6765 O O . LEU A 1 838 ? -21.365 -6.399 22.568 1.00 89.50 838 LEU A O 1
ATOM 6769 N N . VAL A 1 839 ? -22.933 -5.592 23.960 1.00 87.69 839 VAL A N 1
ATOM 6770 C CA . VAL A 1 839 ? -23.243 -4.396 23.170 1.00 87.69 839 VAL A CA 1
ATOM 6771 C C . VAL A 1 839 ? -23.310 -3.149 24.045 1.00 87.69 839 VAL A C 1
ATOM 6773 O O . VAL A 1 839 ? -23.722 -3.205 25.204 1.00 87.69 839 VAL A O 1
ATOM 6776 N N . ALA A 1 840 ? -22.930 -2.004 23.489 1.00 83.88 840 ALA A N 1
ATOM 6777 C CA . ALA A 1 840 ? -23.026 -0.714 24.164 1.00 83.88 840 ALA A CA 1
ATOM 6778 C C . ALA A 1 840 ? -23.538 0.379 23.226 1.00 83.88 840 ALA A C 1
ATOM 6780 O O . ALA A 1 840 ? -23.277 0.347 22.025 1.00 83.88 840 ALA A O 1
ATOM 6781 N N . ALA A 1 841 ? -24.216 1.374 23.794 1.00 81.12 841 ALA A N 1
ATOM 6782 C CA . ALA A 1 841 ? -24.543 2.610 23.098 1.00 81.12 841 ALA A CA 1
ATOM 6783 C C . ALA A 1 841 ? -23.505 3.706 23.412 1.00 81.12 841 ALA A C 1
ATOM 6785 O O . ALA A 1 841 ? -23.044 3.803 24.560 1.00 81.12 841 ALA A O 1
ATOM 6786 N N . PRO A 1 842 ? -23.142 4.562 22.438 1.00 73.69 842 PRO A N 1
ATOM 6787 C CA . PRO A 1 842 ? -22.150 5.618 22.632 1.00 73.69 842 PRO A CA 1
ATOM 6788 C C . PRO A 1 842 ? -22.548 6.597 23.747 1.00 73.69 842 PRO A C 1
ATOM 6790 O O . PRO A 1 842 ? -21.686 7.071 24.488 1.00 73.69 842 PRO A O 1
ATOM 6793 N N . GLU A 1 843 ? -23.845 6.857 23.925 1.00 83.81 843 GLU A N 1
ATOM 6794 C CA . GLU A 1 843 ? -24.382 7.709 24.988 1.00 83.81 843 GLU A CA 1
ATOM 6795 C C . GLU A 1 843 ? -24.120 7.125 26.387 1.00 83.81 843 GLU A C 1
ATOM 6797 O O . GLU A 1 843 ? -23.778 7.861 27.316 1.00 83.81 843 GLU A O 1
ATOM 6802 N N . GLY A 1 844 ? -24.239 5.801 26.539 1.00 81.19 844 GLY A N 1
ATOM 6803 C CA . GLY A 1 844 ? -23.970 5.090 27.789 1.00 81.19 844 GLY A CA 1
ATOM 6804 C C . GLY A 1 844 ? -22.499 5.090 28.170 1.00 81.19 844 GLY A C 1
ATOM 6805 O O . GLY A 1 844 ? -22.160 5.389 29.317 1.00 81.19 844 GLY A O 1
ATOM 6806 N N . ILE A 1 845 ? -21.629 4.803 27.196 1.00 73.50 845 ILE A N 1
ATOM 6807 C CA . ILE A 1 845 ? -20.170 4.831 27.372 1.00 73.50 845 ILE A CA 1
ATOM 6808 C C . ILE A 1 845 ? -19.729 6.224 27.824 1.00 73.50 845 ILE A C 1
ATOM 6810 O O . ILE A 1 845 ? -19.046 6.346 28.843 1.00 73.50 845 ILE A O 1
ATOM 6814 N N . ALA A 1 846 ? -20.166 7.270 27.114 1.00 75.88 846 ALA A N 1
ATOM 6815 C CA . ALA A 1 846 ? -19.806 8.648 27.431 1.00 75.88 846 ALA A CA 1
ATOM 6816 C C . ALA A 1 846 ? -20.213 9.027 28.863 1.00 75.88 846 ALA A C 1
ATOM 6818 O O . ALA A 1 846 ? -19.407 9.576 29.612 1.00 75.88 846 ALA A O 1
ATOM 6819 N N . LYS A 1 847 ? -21.432 8.664 29.282 1.00 82.62 847 LYS A N 1
ATOM 6820 C CA . LYS A 1 847 ? -21.931 8.959 30.632 1.00 82.62 847 LYS A CA 1
ATOM 6821 C C . LYS A 1 847 ? -21.097 8.292 31.730 1.00 82.62 847 LYS A C 1
ATOM 6823 O O . LYS A 1 847 ? -20.846 8.903 32.767 1.00 82.62 847 LYS A O 1
ATOM 6828 N N . VAL A 1 848 ? -20.678 7.043 31.520 1.00 80.62 848 VAL A N 1
ATOM 6829 C CA . VAL A 1 848 ? -19.862 6.298 32.493 1.00 80.62 848 VAL A CA 1
ATOM 6830 C C . VAL A 1 848 ? -18.450 6.860 32.548 1.00 80.62 848 VAL A C 1
ATOM 6832 O O . VAL A 1 848 ? -17.938 7.064 33.642 1.00 80.62 848 VAL A O 1
ATOM 6835 N N . GLN A 1 849 ? -17.839 7.153 31.400 1.00 80.94 849 GLN A N 1
ATOM 6836 C CA . GLN A 1 849 ? -16.498 7.740 31.334 1.00 80.94 849 GLN A CA 1
ATOM 6837 C C . GLN A 1 849 ? -16.444 9.142 31.954 1.00 80.94 849 GLN A C 1
ATOM 6839 O O . GLN A 1 849 ? -15.451 9.486 32.594 1.00 80.94 849 GLN A O 1
ATOM 6844 N N . ASP A 1 850 ? -17.511 9.935 31.811 1.00 80.94 850 ASP A N 1
ATOM 6845 C CA . ASP A 1 850 ? -17.629 11.244 32.458 1.00 80.94 850 ASP A CA 1
ATOM 6846 C C . ASP A 1 850 ? -17.724 11.117 33.991 1.00 80.94 850 ASP A C 1
ATOM 6848 O O . ASP A 1 850 ? -17.127 11.915 34.714 1.00 80.94 850 ASP A O 1
ATOM 6852 N N . ALA A 1 851 ? -18.436 10.105 34.501 1.00 85.44 851 ALA A N 1
ATOM 6853 C CA . ALA A 1 851 ? -18.591 9.872 35.940 1.00 85.44 851 ALA A CA 1
ATOM 6854 C C . ALA A 1 851 ? -17.390 9.147 36.584 1.00 85.44 851 ALA A C 1
ATOM 6856 O O . ALA A 1 851 ? -17.036 9.407 37.738 1.00 85.44 851 ALA A O 1
ATOM 6857 N N . HIS A 1 852 ? -16.771 8.215 35.860 1.00 86.50 852 HIS A N 1
ATOM 6858 C CA . HIS A 1 852 ? -15.745 7.290 36.342 1.00 86.50 852 HIS A CA 1
ATOM 6859 C C . HIS A 1 852 ? -14.659 7.057 35.275 1.00 86.50 852 HIS A C 1
ATOM 6861 O O . HIS A 1 852 ? -14.589 5.977 34.685 1.00 86.50 852 HIS A O 1
ATOM 6867 N N . PRO A 1 853 ? -13.783 8.049 35.028 1.00 80.31 853 PRO A N 1
ATOM 6868 C CA . PRO A 1 853 ? -12.737 7.960 34.003 1.00 80.31 853 PRO A CA 1
ATOM 6869 C C . PRO A 1 853 ? -11.644 6.922 34.312 1.00 80.31 853 PRO A C 1
ATOM 6871 O O . PRO A 1 853 ? -10.816 6.626 33.458 1.00 80.31 853 PRO A O 1
ATOM 6874 N N . ASP A 1 854 ? -11.613 6.401 35.537 1.00 82.75 854 ASP A N 1
ATOM 6875 C CA . ASP A 1 854 ? -10.684 5.389 36.040 1.00 82.75 854 ASP A CA 1
ATOM 6876 C C . ASP A 1 854 ? -11.150 3.940 35.803 1.00 82.75 854 ASP A C 1
ATOM 6878 O O . ASP A 1 854 ? -10.424 3.005 36.140 1.00 82.75 854 ASP A O 1
ATOM 6882 N N . VAL A 1 855 ? -12.353 3.739 35.252 1.00 83.81 855 VAL A N 1
ATOM 6883 C CA . VAL A 1 855 ? -12.923 2.412 34.977 1.00 83.81 855 VAL A CA 1
ATOM 6884 C C . VAL A 1 855 ? -12.706 2.024 33.519 1.00 83.81 855 VAL A C 1
ATOM 6886 O O . VAL A 1 855 ? -13.001 2.790 32.604 1.00 83.81 855 VAL A O 1
ATOM 6889 N N . GLU A 1 856 ? -12.227 0.801 33.300 1.00 83.94 856 GLU A N 1
ATOM 6890 C CA . GLU A 1 856 ? -12.018 0.246 31.961 1.00 83.94 856 GLU A CA 1
ATOM 6891 C C . GLU A 1 856 ? -13.303 -0.431 31.456 1.00 83.94 856 GLU A C 1
ATOM 6893 O O . GLU A 1 856 ? -13.953 -1.176 32.192 1.00 83.94 856 GLU A O 1
ATOM 6898 N N . ILE A 1 857 ? -13.676 -0.189 30.197 1.00 83.19 857 ILE A N 1
ATOM 6899 C CA . ILE A 1 857 ? -14.870 -0.764 29.562 1.00 83.19 857 ILE A CA 1
ATOM 6900 C C . ILE A 1 857 ? -14.427 -1.628 28.383 1.00 83.19 857 ILE A C 1
ATOM 6902 O O . ILE A 1 857 ? -13.795 -1.137 27.451 1.00 83.19 857 ILE A O 1
ATOM 6906 N N . TYR A 1 858 ? -14.816 -2.896 28.418 1.00 83.50 858 TYR A N 1
ATOM 6907 C CA . TYR A 1 858 ? -14.583 -3.896 27.387 1.00 83.50 858 TYR A CA 1
ATOM 6908 C C . TYR A 1 858 ? -15.921 -4.228 26.745 1.00 83.50 858 TYR A C 1
ATOM 6910 O O . TYR A 1 858 ? -16.855 -4.642 27.433 1.00 83.50 858 TYR A O 1
ATOM 6918 N N . VAL A 1 859 ? -16.034 -4.030 25.435 1.00 83.06 859 VAL A N 1
ATOM 6919 C CA . VAL A 1 859 ? -17.289 -4.247 24.715 1.00 83.06 859 VAL A CA 1
ATOM 6920 C C . VAL A 1 859 ? -17.058 -4.966 23.392 1.00 83.06 859 VAL A C 1
ATOM 6922 O O . VAL A 1 859 ? -16.119 -4.641 22.670 1.00 83.06 859 VAL A O 1
ATOM 6925 N N . ALA A 1 860 ? -17.920 -5.934 23.070 1.00 81.25 860 ALA A N 1
ATOM 6926 C CA . ALA A 1 860 ? -17.824 -6.695 21.825 1.00 81.25 860 ALA A CA 1
ATOM 6927 C C . ALA A 1 860 ? -18.335 -5.915 20.593 1.00 81.25 860 ALA A C 1
ATOM 6929 O O . ALA A 1 860 ? -17.770 -6.055 19.510 1.00 81.25 860 ALA A O 1
ATOM 6930 N N . ALA A 1 861 ? -19.352 -5.058 20.744 1.00 79.62 861 ALA A N 1
ATOM 6931 C CA . ALA A 1 861 ? -19.752 -4.087 19.722 1.00 79.62 861 ALA A CA 1
ATOM 6932 C C . ALA A 1 861 ? -20.338 -2.793 20.308 1.00 79.62 861 ALA A C 1
ATOM 6934 O O . ALA A 1 861 ? -21.059 -2.805 21.304 1.00 79.62 861 ALA A O 1
ATOM 6935 N N . VAL A 1 862 ? -20.078 -1.668 19.642 1.00 79.19 862 VAL A N 1
ATOM 6936 C CA . VAL A 1 862 ? -20.761 -0.394 19.908 1.00 79.19 862 VAL A CA 1
ATOM 6937 C C . VAL A 1 862 ? -21.754 -0.144 18.780 1.00 79.19 862 VAL A C 1
ATOM 6939 O O . VAL A 1 862 ? -21.363 -0.138 17.614 1.00 79.19 862 VAL A O 1
ATOM 6942 N N . ASP A 1 863 ? -23.020 0.040 19.137 1.00 81.69 863 ASP A N 1
ATOM 6943 C CA . ASP A 1 863 ? -24.138 0.226 18.209 1.00 81.69 863 ASP A CA 1
ATOM 6944 C C . ASP A 1 863 ? -24.502 1.711 18.029 1.00 81.69 863 ASP A C 1
ATOM 6946 O O . ASP A 1 863 ? -23.950 2.578 18.701 1.00 81.69 863 ASP A O 1
ATOM 6950 N N . ASP A 1 864 ? -25.391 2.028 17.083 1.00 72.44 864 ASP A N 1
ATOM 6951 C CA . ASP A 1 864 ? -25.526 3.383 16.529 1.00 72.44 864 ASP A CA 1
ATOM 6952 C C . ASP A 1 864 ? -25.977 4.436 17.548 1.00 72.44 864 ASP A C 1
ATOM 6954 O O . ASP A 1 864 ? -25.462 5.558 17.546 1.00 72.44 864 ASP A O 1
ATOM 6958 N N . ARG A 1 865 ? -26.993 4.111 18.356 1.00 82.19 865 ARG A N 1
ATOM 6959 C CA . ARG A 1 865 ? -27.634 5.045 19.297 1.00 82.19 865 ARG A CA 1
ATOM 6960 C C . ARG A 1 865 ? -28.579 4.342 20.262 1.00 82.19 865 ARG A C 1
ATOM 6962 O O . ARG A 1 865 ? -28.980 3.195 20.038 1.00 82.19 865 ARG A O 1
ATOM 6969 N N . LEU A 1 866 ? -29.028 5.086 21.267 1.00 85.44 866 LEU A N 1
ATOM 6970 C CA . LEU A 1 866 ? -30.251 4.767 22.002 1.00 85.44 866 LEU A CA 1
ATOM 6971 C C . LEU A 1 866 ? -31.496 5.286 21.265 1.00 85.44 866 LEU A C 1
ATOM 6973 O O . LEU A 1 866 ? -31.458 6.325 20.605 1.00 85.44 866 LEU A O 1
ATOM 6977 N N . ASN A 1 867 ? -32.615 4.570 21.380 1.00 84.88 867 ASN A N 1
ATOM 6978 C CA . ASN A 1 867 ? -33.934 5.103 21.032 1.00 84.88 867 ASN A CA 1
ATOM 6979 C C . ASN A 1 867 ? -34.545 5.901 22.202 1.00 84.88 867 ASN A C 1
ATOM 6981 O O . ASN A 1 867 ? -34.003 5.908 23.308 1.00 84.88 867 ASN A O 1
ATOM 6985 N N . ASP A 1 868 ? -35.706 6.522 21.976 1.00 84.38 868 ASP A N 1
ATOM 6986 C CA . ASP A 1 868 ? -36.381 7.379 22.969 1.00 84.38 868 ASP A CA 1
ATOM 6987 C C . ASP A 1 868 ? -36.788 6.636 24.257 1.00 84.38 868 ASP A C 1
ATOM 6989 O O . ASP A 1 868 ? -36.966 7.249 25.307 1.00 84.38 868 ASP A O 1
ATOM 6993 N N . VAL A 1 869 ? -36.888 5.304 24.200 1.00 79.50 869 VAL A N 1
ATOM 6994 C CA . VAL A 1 869 ? -37.252 4.429 25.331 1.00 79.50 869 VAL A CA 1
ATOM 6995 C C . VAL A 1 869 ? -36.003 3.813 26.001 1.00 79.50 869 VAL A C 1
ATOM 6997 O O . VAL A 1 869 ? -36.085 3.122 27.017 1.00 79.50 869 VAL A O 1
ATOM 7000 N N . GLY A 1 870 ? -34.803 4.098 25.484 1.00 79.69 870 GLY A N 1
ATOM 7001 C CA . GLY A 1 870 ? -33.524 3.665 26.050 1.00 79.69 870 GLY A CA 1
ATOM 7002 C C . GLY A 1 870 ? -33.057 2.263 25.645 1.00 79.69 870 GLY A C 1
ATOM 7003 O O . GLY A 1 870 ? -32.218 1.698 26.347 1.00 79.69 870 GLY A O 1
ATOM 7004 N N . TYR A 1 871 ? -33.559 1.710 24.538 1.00 85.44 871 TYR A N 1
ATOM 7005 C CA . TYR A 1 871 ? -32.999 0.517 23.892 1.00 85.44 871 TYR A CA 1
ATOM 7006 C C . TYR A 1 871 ? -31.875 0.886 22.922 1.00 85.44 871 TYR A C 1
ATOM 7008 O O . TYR A 1 871 ? -31.933 1.915 22.251 1.00 85.44 871 TYR A O 1
ATOM 7016 N N . ILE A 1 872 ? -30.874 0.012 22.821 1.00 85.75 872 ILE A N 1
ATOM 7017 C CA . ILE A 1 872 ? -29.749 0.132 21.885 1.00 85.75 872 ILE A CA 1
ATOM 7018 C C . ILE A 1 872 ? -30.219 -0.285 20.483 1.00 85.75 872 ILE A C 1
ATOM 7020 O O . ILE A 1 872 ? -30.870 -1.319 20.348 1.00 85.75 872 ILE A O 1
ATOM 7024 N N . LEU A 1 873 ? -29.891 0.492 19.446 1.00 85.38 873 LEU A N 1
ATOM 7025 C CA . LEU A 1 873 ? -30.213 0.186 18.046 1.00 85.38 873 LEU A CA 1
ATOM 7026 C C . LEU A 1 873 ? -28.932 -0.013 17.212 1.00 85.38 873 LEU A C 1
ATOM 7028 O O . LEU A 1 873 ? -28.106 0.898 17.209 1.00 85.38 873 LEU A O 1
ATOM 7032 N N . PRO A 1 874 ? -28.768 -1.134 16.473 1.00 84.94 874 PRO A N 1
ATOM 7033 C CA . PRO A 1 874 ? -29.685 -2.280 16.381 1.00 84.94 874 PRO A CA 1
ATOM 7034 C C . PRO A 1 874 ? -29.796 -3.103 17.678 1.00 84.94 874 PRO A C 1
ATOM 7036 O O . PRO A 1 874 ? -30.855 -3.675 17.925 1.00 84.94 874 PRO A O 1
ATOM 7039 N N . GLY A 1 875 ? -28.754 -3.124 18.518 1.00 87.56 875 GLY A N 1
ATOM 7040 C CA . GLY A 1 875 ? -28.769 -3.764 19.834 1.00 87.56 875 GLY A CA 1
ATOM 7041 C C . GLY A 1 875 ? -28.978 -5.277 19.796 1.00 87.56 875 GLY A C 1
ATOM 7042 O O . GLY A 1 875 ? -28.760 -5.936 18.779 1.00 87.56 875 GLY A O 1
ATOM 7043 N N . LEU A 1 876 ? -29.395 -5.833 20.938 1.00 88.88 876 LEU A N 1
ATOM 7044 C CA . LEU A 1 876 ? -29.755 -7.249 21.102 1.00 88.88 876 LEU A CA 1
ATOM 7045 C C . LEU A 1 876 ? -31.219 -7.448 21.541 1.00 88.88 876 LEU A C 1
ATOM 7047 O O . LEU A 1 876 ? -31.640 -8.584 21.759 1.00 88.88 876 LEU A O 1
ATOM 7051 N N . GLY A 1 877 ? -32.008 -6.373 21.640 1.00 85.94 877 GLY A N 1
ATOM 7052 C CA . GLY A 1 877 ? -33.311 -6.378 22.315 1.00 85.94 877 GLY A CA 1
ATOM 7053 C C . GLY A 1 877 ? -33.151 -6.354 23.837 1.00 85.94 877 GLY A C 1
ATOM 7054 O O . GLY A 1 877 ? -32.186 -5.786 24.337 1.00 85.94 877 GLY A O 1
ATOM 7055 N N . ASP A 1 878 ? -34.076 -6.965 24.579 1.00 86.44 878 ASP A N 1
ATOM 7056 C CA . ASP A 1 878 ? -33.911 -7.166 26.022 1.00 86.44 878 ASP A CA 1
ATOM 7057 C C . ASP A 1 878 ? -33.108 -8.450 26.285 1.00 86.44 878 ASP A C 1
ATOM 7059 O O . ASP A 1 878 ? -33.635 -9.564 26.253 1.00 86.44 878 ASP A O 1
ATOM 7063 N N . ALA A 1 879 ? -31.799 -8.306 26.509 1.00 85.62 879 ALA A N 1
ATOM 7064 C CA . ALA A 1 879 ? -30.931 -9.448 26.789 1.00 85.62 879 ALA A CA 1
ATOM 7065 C C . ALA A 1 879 ? -31.342 -10.197 28.070 1.00 85.62 879 ALA A C 1
ATOM 7067 O O . ALA A 1 879 ? -31.151 -11.408 28.159 1.00 85.62 879 ALA A O 1
ATOM 7068 N N . GLY A 1 880 ? -31.926 -9.502 29.052 1.00 84.12 880 GLY A N 1
ATOM 7069 C CA . GLY A 1 880 ? -32.420 -10.116 30.277 1.00 84.12 880 GLY A CA 1
ATOM 7070 C C . GLY A 1 880 ? -33.582 -11.063 30.003 1.00 84.12 880 GLY A C 1
ATOM 7071 O O . GLY A 1 880 ? -33.597 -12.163 30.558 1.00 84.12 880 GLY A O 1
ATOM 7072 N N . ASP A 1 881 ? -34.529 -10.672 29.152 1.00 85.75 881 ASP A N 1
ATOM 7073 C CA . ASP A 1 881 ? -35.624 -11.549 28.724 1.00 85.75 881 ASP A CA 1
ATOM 7074 C C . ASP A 1 881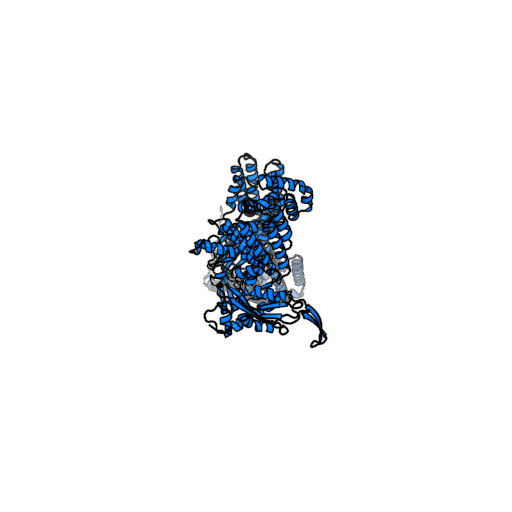 ? -35.116 -12.702 27.860 1.00 85.75 881 ASP A C 1
ATOM 7076 O O . ASP A 1 881 ? -35.452 -13.855 28.130 1.00 85.75 881 ASP A O 1
ATOM 7080 N N . LYS A 1 882 ? -34.218 -12.431 26.906 1.00 87.38 882 LYS A N 1
ATOM 7081 C CA . LYS A 1 882 ? -33.665 -13.464 26.017 1.00 87.38 882 LYS A CA 1
ATOM 7082 C C . LYS A 1 882 ? -32.868 -14.543 26.745 1.00 87.38 882 LYS A C 1
ATOM 7084 O O . LYS A 1 882 ? -33.008 -15.713 26.405 1.00 87.38 882 LYS A O 1
ATOM 7089 N N . ILE A 1 883 ? -32.061 -14.182 27.748 1.00 87.31 883 ILE A N 1
ATOM 7090 C CA . ILE A 1 883 ? -31.247 -15.140 28.523 1.00 87.31 883 ILE A CA 1
ATOM 7091 C C . ILE A 1 883 ? -32.126 -16.060 29.383 1.00 87.31 883 ILE A C 1
ATOM 7093 O O . ILE A 1 883 ? -31.768 -17.222 29.598 1.00 87.31 883 ILE A O 1
ATOM 7097 N N . PHE A 1 884 ? -33.260 -15.560 29.882 1.00 85.69 884 PHE A N 1
ATOM 7098 C CA . PHE A 1 884 ? -34.120 -16.274 30.834 1.00 85.69 884 PHE A CA 1
ATOM 7099 C C . PHE A 1 884 ? -35.436 -16.789 30.234 1.00 85.69 884 PHE A C 1
ATOM 7101 O O . PHE A 1 884 ? -36.147 -17.519 30.917 1.00 85.69 884 PHE A O 1
ATOM 7108 N N . GLY A 1 885 ? -35.742 -16.458 28.977 1.00 82.50 885 GLY A N 1
ATOM 7109 C CA . GLY A 1 885 ? -36.962 -16.878 28.285 1.00 82.50 885 GLY A CA 1
ATOM 7110 C C . GLY A 1 885 ? -38.236 -16.299 28.902 1.00 82.50 885 GLY A C 1
ATOM 7111 O O . GLY A 1 885 ? -39.252 -16.984 28.955 1.00 82.50 885 GLY A O 1
ATOM 7112 N N . THR A 1 886 ? -38.175 -15.078 29.445 1.00 75.88 886 THR A N 1
ATOM 7113 C CA . THR A 1 886 ? -39.321 -14.467 30.146 1.00 75.88 886 THR A CA 1
ATOM 7114 C C . THR A 1 886 ? -40.255 -13.657 29.251 1.00 75.88 886 THR A C 1
ATOM 7116 O O . THR A 1 886 ? -41.335 -13.297 29.721 1.00 75.88 886 THR A O 1
ATOM 7119 N N . LYS A 1 887 ? -39.875 -13.412 27.989 1.00 58.75 887 LYS A N 1
ATOM 7120 C CA . LYS A 1 887 ? -40.711 -12.860 26.914 1.00 58.75 887 LYS A CA 1
ATOM 7121 C C . LYS A 1 887 ? -40.248 -13.343 25.549 1.00 58.75 887 LYS A C 1
ATOM 7123 O O . LYS A 1 887 ? -39.032 -13.614 25.416 1.00 58.75 887 LYS A O 1
#

Radius of gyration: 46.95 Å; chains: 1; bounding box: 103×93×163 Å

Sequence (887 aa):
MVTESDKQVVDFNFPVLKKRTGIVIKEAGVFTLRTLKIPIALIPLSQLLVTSEDSTREQLSDALDELFESLYSHPLTQYTHKLTVYLRKRNLIPNEQTTENLIMYVVNQVIVRSPLPIPEPVIKEFWAFFRELFSEPEIKGLMELNLDIVRVVLKTYEPLIVEVINLLKDMHRINQVKMKELMQKITVIRGDLIIIRRQIKALRYIKPFFQTDPKDFSAQAQIVAKMVKEFGPFFIKMAQAAAANADFLPEEIAKELEVFQEDVEPMTASEVMDAFHECYKKSPYDCYLGFDAHKPIKSGSIGSVYLAKKPIIENGHEVLVPVIIKVGRHNLDREFLMGKTVLGVAIISSQYWAPHSKLAPFLEAMRMQIDEFVKGFQRELDFEEEAKIQTRFAKRSRESVKWHVPKVYSSSRRILEMEYLDGSVNIHNAAKEFNVKNSEKYRRKLAGHFLYTIFLHMWMYNEFHGDLHPGNVLVDDGGLILLIDWGNAVNMDDKWKPVWDYIAGTLSANPDSIADALINISTNPSKNRMRRDEIRQTLEETIKNKNIIPLDAKFIKDLRKNSVKKIYKQFLLASKTLQSLIFHIPDRGVQKQISLIISMVKELFMNVTDNSLHELHARFQLAMHLMSNTQHMNIVIKSEYLHLSRSLFAMTGTYAGLYEGMPTHLMFTDFLKAFSLFPMILMLDRFELVRHKLGLMRQKDISTKDFRDLSSEVARLLTYEATKDLATELVTVEGWAGTVDIERIKGKKITIVPILRAGLGMMDGVIDLIPSAKVSVVGFYRNEETLQPVEYYVKLASDMDKRIALILDPMLATGGTLIATINTLKKSGCKKIRGLFLVAAPEGIAKVQDAHPDVEIYVAAVDDRLNDVGYILPGLGDAGDKIFGTK

Foldseek 3Di:
DDDDDDDDDDDDDPPVVVVVVVVVVVVVVQQVVLVVVLVVLCVQVVCCLVDLDQDDLVSNLVSVVSNLVSVCSHVCLVCVPPVVVVCVVVVNDDDDPPVVVVVVVVVVVCQVPDPDHDDPVVVVVVVVVVVVVVVDPVCVVVVNCVSVVVSVVCNVCSVVVSVVSRVVSVVVVVVVVVVVVVVVVVVVVVVLVVLVVLLVVLVVLVVVLVVDPLPCLLSNLVSVLVSLVSNDLLSLVVLVVVLVLVVPGDVNNSVSSVVSVDDDDADDLVQQQVQCCVWPVDGVVVFFAPWDSVDFPDADSFWTKTWTWGFDQDPNDTDTAIKIKTFGGPCPLVSLVVVLVSLVVVLVVCCVVPVPRPCNLVSVLCNVCSVVVSVLVLLLQFCVVLLVQLCVVQVVCVLDPLAHGWHWPDGGSGMTMTHDDPQKDQLLCLCVSLVPPCLLVLLLVLLLSLLLVQCCQCQVVQKGQLFLASVQWIAHNSSHTYGDDRSGMFRNVPVVVLVVLLLVCLLQLPLLSNLQSLLVQFPHNPVSVVVSVVSSVVSVVVCVVLVQDGFDPVQLVVQPDDDVVVVLVVLVLLLLVVLLLLVLDPDPVSSVVSVVVSVVVNVSSSGAGPVGPVNSVSSVVSSLVCLSPCVVVVTHGNPSVVSVSNSVVSSVVSSVSSQVVHDPVVSVSSSSVSVSCSSVVVVLSVCVVLVVLVVQLLDPPRALVSVLVSLQQNLLVLLCSVCVPFAWDWDWDQDPVGIDTDTHRDQAQEEEEEEPDLQVSNVNSNCVVVVRHHYWYWYWDADQPPRATDGDDTGGDPPLLRHAYEYGHAEQWQLRSVLVVVVVSVVVNHQHYEYEYAEYEPNSVSVNCVSCVRYHYGYSYYADHADPSGAGVVHSPPSSCSNVVVD

Secondary structure (DSSP, 8-state):
-------------TTTHHHHHHHHHHHHHHHHHHHTHHHHHTHHHHHHHH-SSPPPHHHHHHHHHHHHHHHHTSHHHHHTTHHHHHHHTTT---SSHHHHHHHHHHHHHHHHH-SSPPPHHHHHHHHHHHHHHHH-GGGGG-TT-HHHHHHHHHHHHHHHHHHHHHHHHHHHHHHHHHHHHHHHHHHHHHHHHHHHHHHHHHHTTHHHHHHS-TT-HHHHHHHHHHHHHHH-HHHHHHHHHHHTTGGGS-HHHHHHHHTTSS-PPPPPHHHHHHHHHHHHSS-HHHH-BT--TT--SEE-SSEEEEEEEEEEEETTEEEEEEEEEEEEPSSHHHHHHHHHHHHHHHHHHHHHH-TT-TTHHHHHHHHHHHHHHHHHHHHHT-HHHHHHHHHHHHHHHTT-SSEE-PPEEEE-SSEEEEE--TT-EETTTHHHHTT-S-HHHHHHHHHHHHHHHHHHHHHTSSEE-S---GGGEEE-TT-PEEE---TT-EE-TTTHHHHHHHHHHHHHT-HHHHHHHHHHTBS-HHHHHTTHHHHHHHHHHHHHHTTPPPP-TTHHHHTTSSSHHHHHHHHHHHHHHHHHHHTT-S-HHHHHHHHHHHHHHHHHHHT--SSHHHHHHHHHHHHHHHHH-TTTTT--B-HHHHHHHHHHHHHHHHHHHTTTTS-HHHHHHHHHHHHHHHHHHHHHHT-HHHHHHHHHHT-TT--HHHHHHHHHHHHHHHHHHTTTT--EEEEEEEEBTEEEEEEEE-S---EEEEEETGGGGGHHHHHTT-TTPEE-EEEEEE-TTT--EEEEEEEPPS-GGG-EEEEE-SEESSSHHHHHHHHHHHHTT--EEEEEEEEE-HHHHHHHHHH-TT-EEEEEEE-SEE-TTS-EESS-S-HHHHHHT--

pLDDT: mean 72.26, std 16.47, range [27.19, 97.06]